Protein AF-A0A928RD71-F1 (afdb_monomer_lite)

Structure (mmCIF, N/CA/C/O backbone):
data_AF-A0A928RD71-F1
#
_entry.id   AF-A0A928RD71-F1
#
loop_
_atom_site.group_PDB
_atom_site.id
_atom_site.type_symbol
_atom_site.label_atom_id
_atom_site.label_alt_id
_atom_site.label_comp_id
_atom_site.label_asym_id
_atom_site.label_entity_id
_atom_site.label_seq_id
_atom_site.pdbx_PDB_ins_code
_atom_site.Cartn_x
_atom_site.Cartn_y
_atom_site.Cartn_z
_atom_site.occupancy
_atom_site.B_iso_or_equiv
_atom_site.auth_seq_id
_atom_site.auth_comp_id
_atom_site.auth_asym_id
_atom_site.auth_atom_id
_atom_site.pdbx_PDB_model_num
ATOM 1 N N . MET A 1 1 ? 25.377 -1.434 -83.120 1.00 45.28 1 MET A N 1
ATOM 2 C CA . MET A 1 1 ? 25.840 -2.166 -81.918 1.00 45.28 1 MET A CA 1
ATOM 3 C C . MET A 1 1 ? 26.808 -1.298 -81.113 1.00 45.28 1 MET A C 1
ATOM 5 O O . MET A 1 1 ? 27.996 -1.357 -81.379 1.00 45.28 1 MET A O 1
ATOM 9 N N . LYS A 1 2 ? 26.307 -0.422 -80.223 1.00 39.91 2 LYS A N 1
ATOM 10 C CA . LYS A 1 2 ? 27.079 0.268 -79.148 1.00 39.91 2 LYS A CA 1
ATOM 11 C C . LYS A 1 2 ? 26.216 1.178 -78.238 1.00 39.91 2 LYS A C 1
ATOM 13 O O . LYS A 1 2 ? 26.727 2.108 -77.632 1.00 39.91 2 LYS A O 1
ATOM 18 N N . ARG A 1 3 ? 24.900 0.931 -78.130 1.00 37.22 3 ARG A N 1
ATOM 19 C CA . ARG A 1 3 ? 23.993 1.685 -77.231 1.00 37.22 3 ARG A CA 1
ATOM 20 C C . ARG A 1 3 ? 22.954 0.829 -76.490 1.00 37.22 3 ARG A C 1
ATOM 22 O O . ARG A 1 3 ? 22.031 1.378 -75.915 1.00 37.22 3 ARG A O 1
ATOM 29 N N . LEU A 1 4 ? 23.120 -0.497 -76.462 1.00 37.22 4 LEU A N 1
ATOM 30 C CA . LEU A 1 4 ? 22.235 -1.399 -75.704 1.00 37.22 4 LEU A CA 1
ATOM 31 C C . LEU A 1 4 ? 22.897 -2.043 -74.472 1.00 37.22 4 LEU A C 1
ATOM 33 O O . LEU A 1 4 ? 22.279 -2.866 -73.817 1.00 37.22 4 LEU A O 1
ATOM 37 N N . LEU A 1 5 ? 24.135 -1.664 -74.139 1.00 37.78 5 LEU A N 1
ATOM 38 C CA . LEU A 1 5 ? 24.904 -2.277 -73.043 1.00 37.78 5 LEU A CA 1
ATOM 39 C C . LEU A 1 5 ? 25.140 -1.354 -71.837 1.00 37.78 5 LEU A C 1
ATOM 41 O O . LEU A 1 5 ? 25.860 -1.734 -70.925 1.00 37.78 5 LEU A O 1
ATOM 45 N N . LEU A 1 6 ? 24.521 -0.166 -71.801 1.00 36.81 6 LEU A N 1
ATOM 46 C CA . LEU A 1 6 ? 24.651 0.764 -70.667 1.00 36.81 6 LEU A CA 1
ATOM 47 C C . LEU A 1 6 ? 23.435 0.783 -69.722 1.00 36.81 6 LEU A C 1
ATOM 49 O O . LEU A 1 6 ? 23.490 1.435 -68.689 1.00 36.81 6 LEU A O 1
ATOM 53 N N . LEU A 1 7 ? 22.356 0.062 -70.046 1.00 38.28 7 LEU A N 1
ATOM 54 C CA . LEU A 1 7 ? 21.146 -0.020 -69.209 1.00 38.28 7 LEU A CA 1
ATOM 55 C C . LEU A 1 7 ? 21.093 -1.272 -68.317 1.00 38.28 7 LEU A C 1
ATOM 57 O O . LEU A 1 7 ? 20.180 -1.407 -67.516 1.00 38.28 7 LEU A O 1
ATOM 61 N N . LEU A 1 8 ? 22.087 -2.160 -68.411 1.00 39.75 8 LEU A N 1
ATOM 62 C CA . LEU A 1 8 ? 22.152 -3.410 -67.640 1.00 39.75 8 LEU A CA 1
ATOM 63 C C . LEU A 1 8 ? 23.285 -3.437 -66.598 1.00 39.75 8 LEU A C 1
ATOM 65 O O . LEU A 1 8 ? 23.502 -4.458 -65.960 1.00 39.75 8 LEU A O 1
ATOM 69 N N . LEU A 1 9 ? 23.991 -2.318 -66.396 1.00 37.41 9 LEU A N 1
ATOM 70 C CA . LEU A 1 9 ? 25.180 -2.248 -65.529 1.00 37.41 9 LEU A CA 1
ATOM 71 C C . LEU A 1 9 ? 25.108 -1.177 -64.428 1.00 37.41 9 LEU A C 1
ATOM 73 O O . LEU A 1 9 ? 26.118 -0.858 -63.813 1.00 37.41 9 LEU A O 1
ATOM 77 N N . VAL A 1 10 ? 23.907 -0.667 -64.137 1.00 37.53 10 VAL A N 1
ATOM 78 C CA . VAL A 1 10 ? 23.623 0.131 -62.922 1.00 37.53 10 VAL A CA 1
ATOM 79 C C . VAL A 1 10 ? 22.809 -0.674 -61.891 1.00 37.53 10 VAL A C 1
ATOM 81 O O . VAL A 1 10 ? 22.630 -0.240 -60.764 1.00 37.53 10 VAL A O 1
ATOM 84 N N . PHE A 1 11 ? 22.397 -1.903 -62.222 1.00 38.44 11 PHE A N 1
ATOM 85 C CA . PHE A 1 11 ? 21.586 -2.753 -61.340 1.00 38.44 11 PHE A CA 1
ATOM 86 C C . PHE A 1 11 ? 22.381 -3.742 -60.463 1.00 38.44 11 PHE A C 1
ATOM 88 O O . PHE A 1 11 ? 21.773 -4.532 -59.755 1.00 38.44 11 PHE A O 1
ATOM 95 N N . VAL A 1 12 ? 23.724 -3.727 -60.490 1.00 38.72 12 VAL A N 1
ATOM 96 C CA . VAL A 1 12 ? 24.551 -4.774 -59.833 1.00 38.72 12 VAL A CA 1
ATOM 97 C C . VAL A 1 12 ? 25.612 -4.215 -58.859 1.00 38.72 12 VAL A C 1
ATOM 99 O O . VAL A 1 12 ? 26.449 -4.956 -58.363 1.00 38.72 12 VAL A O 1
ATOM 102 N N . LEU A 1 13 ? 25.583 -2.921 -58.509 1.00 35.81 13 LEU A N 1
ATOM 103 C CA . LEU A 1 13 ? 26.547 -2.324 -57.554 1.00 35.81 13 LEU A CA 1
ATOM 104 C C . LEU A 1 13 ? 25.911 -1.621 -56.343 1.00 35.81 13 LEU A C 1
ATOM 106 O O . LEU A 1 13 ? 26.536 -0.780 -55.706 1.00 35.81 13 LEU A O 1
ATOM 110 N N . LEU A 1 14 ? 24.693 -2.020 -55.980 1.00 38.94 14 LEU A N 1
ATOM 111 C CA . LEU A 1 14 ? 24.092 -1.741 -54.676 1.00 38.94 14 LEU A CA 1
ATOM 112 C C . LEU A 1 14 ? 23.578 -3.067 -54.117 1.00 38.94 14 LEU A C 1
ATOM 114 O O . LEU A 1 14 ? 22.414 -3.416 -54.275 1.00 38.94 14 LEU A O 1
ATOM 118 N N . GLY A 1 15 ? 24.481 -3.837 -53.511 1.00 34.47 15 GLY A N 1
ATOM 119 C CA . GLY A 1 15 ? 24.157 -5.032 -52.729 1.00 34.47 15 GLY A CA 1
ATOM 120 C C . GLY A 1 15 ? 23.503 -4.676 -51.393 1.00 34.47 15 GLY A C 1
ATOM 121 O O . GLY A 1 15 ? 24.021 -5.037 -50.344 1.00 34.47 15 GLY A O 1
ATOM 122 N N . GLY A 1 16 ? 22.400 -3.930 -51.442 1.00 34.16 16 GLY A N 1
ATOM 123 C CA . GLY A 1 16 ? 21.458 -3.766 -50.344 1.00 34.16 16 GLY A CA 1
ATOM 124 C C . GLY A 1 16 ? 20.169 -4.480 -50.728 1.00 34.16 16 GLY A C 1
ATOM 125 O O . GLY A 1 16 ? 19.698 -4.324 -51.853 1.00 34.16 16 GLY A O 1
ATOM 126 N N . ASN A 1 17 ? 19.639 -5.297 -49.823 1.00 34.41 17 ASN A N 1
ATOM 127 C CA . ASN A 1 17 ? 18.392 -6.037 -49.991 1.00 34.41 17 ASN A CA 1
ATOM 128 C C . ASN A 1 17 ? 17.271 -5.126 -50.533 1.00 34.41 17 ASN A C 1
ATOM 130 O O . ASN A 1 17 ? 16.751 -4.275 -49.820 1.00 34.41 17 ASN A O 1
ATOM 134 N N . LEU A 1 18 ? 16.920 -5.292 -51.810 1.00 39.62 18 LEU A N 1
ATOM 135 C CA . LEU A 1 18 ? 15.769 -4.664 -52.461 1.00 39.62 18 LEU A CA 1
ATOM 136 C C . LEU A 1 18 ? 14.657 -5.710 -52.540 1.00 39.62 18 LEU A C 1
ATOM 138 O O . LEU A 1 18 ? 14.499 -6.365 -53.569 1.00 39.62 18 LEU A O 1
ATOM 142 N N . VAL A 1 19 ? 13.903 -5.886 -51.455 1.00 39.44 19 VAL A N 1
ATOM 143 C CA . VAL A 1 19 ? 12.634 -6.625 -51.482 1.00 39.44 19 VAL A CA 1
ATOM 144 C C . VAL A 1 19 ? 11.612 -5.930 -50.556 1.00 39.44 19 VAL A C 1
ATOM 146 O O . VAL A 1 19 ? 11.986 -5.459 -49.491 1.00 39.44 19 VAL A O 1
ATOM 149 N N . TYR A 1 20 ? 10.351 -5.846 -51.014 1.00 50.03 20 TYR A N 1
ATOM 150 C CA . TYR A 1 20 ? 9.083 -5.633 -50.269 1.00 50.03 20 TYR A CA 1
ATOM 151 C C . TYR A 1 20 ? 8.406 -4.251 -50.088 1.00 50.03 20 TYR A C 1
ATOM 153 O O . TYR A 1 20 ? 7.250 -4.215 -49.677 1.00 50.03 20 TYR A O 1
ATOM 161 N N . ALA A 1 21 ? 8.943 -3.113 -50.548 1.00 46.03 21 ALA A N 1
ATOM 162 C CA . ALA A 1 21 ? 8.187 -1.836 -50.504 1.00 46.03 21 ALA A CA 1
ATOM 163 C C . ALA A 1 21 ? 7.023 -1.704 -51.532 1.00 46.03 21 ALA A C 1
ATOM 165 O O . ALA A 1 21 ? 6.388 -0.658 -51.610 1.00 46.03 21 ALA A O 1
ATOM 166 N N . TYR A 1 22 ? 6.729 -2.723 -52.351 1.00 51.62 22 TYR A N 1
ATOM 167 C CA . TYR A 1 22 ? 5.753 -2.643 -53.460 1.00 51.62 22 TYR A CA 1
ATOM 168 C C . TYR A 1 22 ? 4.455 -3.450 -53.255 1.00 51.62 22 TYR A C 1
ATOM 170 O O . TYR A 1 22 ? 3.605 -3.442 -54.144 1.00 51.62 22 TYR A O 1
ATOM 178 N N . GLU A 1 23 ? 4.272 -4.129 -52.118 1.00 66.81 23 GLU A N 1
ATOM 179 C CA . GLU A 1 23 ? 3.125 -5.038 -51.910 1.00 66.81 23 GLU A CA 1
ATOM 180 C C . GLU A 1 23 ? 1.877 -4.374 -51.307 1.00 66.81 23 GLU A C 1
ATOM 182 O O . GLU A 1 23 ? 0.773 -4.908 -51.416 1.00 66.81 23 GLU A O 1
ATOM 187 N N . TYR A 1 24 ? 2.008 -3.176 -50.731 1.00 77.00 24 TYR A N 1
ATOM 188 C CA . TYR A 1 24 ? 0.861 -2.437 -50.204 1.00 77.00 24 TYR A CA 1
ATOM 189 C C . TYR A 1 24 ? 0.091 -1.684 -51.306 1.00 77.00 24 TYR A C 1
ATOM 191 O O . TYR A 1 24 ? 0.714 -1.114 -52.209 1.00 77.00 24 TYR A O 1
ATOM 199 N N . PRO A 1 25 ? -1.257 -1.604 -51.230 1.00 84.50 25 PRO A N 1
ATOM 200 C CA . PRO A 1 25 ? -2.066 -0.843 -52.185 1.00 84.50 25 PRO A CA 1
ATOM 201 C C . PRO A 1 25 ? -1.630 0.626 -52.283 1.00 84.50 25 PRO A C 1
ATOM 203 O O . PRO A 1 25 ? -1.189 1.206 -51.297 1.00 84.50 25 PRO A O 1
ATOM 206 N N . THR A 1 26 ? -1.831 1.275 -53.436 1.00 84.56 26 THR A N 1
ATOM 207 C CA . THR A 1 26 ? -1.467 2.695 -53.649 1.00 84.56 26 THR A CA 1
ATOM 208 C C . THR A 1 26 ? -2.020 3.631 -52.569 1.00 84.56 26 THR A C 1
ATOM 210 O O . THR A 1 26 ? -1.337 4.556 -52.138 1.00 84.56 26 THR A O 1
ATOM 213 N N . GLU A 1 27 ? -3.219 3.336 -52.066 1.00 88.00 27 GLU A N 1
ATOM 214 C CA . GLU A 1 27 ? -3.864 4.073 -50.976 1.00 88.00 27 GLU A CA 1
ATOM 215 C C . GLU A 1 27 ? -3.023 4.106 -49.682 1.00 88.00 27 GLU A C 1
ATOM 217 O O . GLU A 1 27 ? -2.998 5.128 -48.994 1.00 88.00 27 GLU A O 1
ATOM 222 N N . PHE A 1 28 ? -2.269 3.041 -49.383 1.00 89.12 28 PHE A N 1
ATOM 223 C CA . PHE A 1 28 ? -1.357 3.001 -48.238 1.00 89.12 28 PHE A CA 1
ATOM 224 C C . PHE A 1 28 ? -0.287 4.095 -48.336 1.00 89.12 28 PHE A C 1
ATOM 226 O O . PHE A 1 28 ? -0.021 4.810 -47.367 1.00 89.12 28 PHE A O 1
ATOM 233 N N . TRP A 1 29 ? 0.309 4.246 -49.519 1.00 86.88 29 TRP A N 1
ATOM 234 C CA . TRP A 1 29 ? 1.388 5.199 -49.779 1.00 86.88 29 TRP A CA 1
ATOM 235 C C . TRP A 1 29 ? 0.886 6.645 -49.828 1.00 86.88 29 TRP A C 1
ATOM 237 O O . TRP A 1 29 ? 1.567 7.551 -49.333 1.00 86.88 29 TRP A O 1
ATOM 247 N N . ASP A 1 30 ? -0.335 6.854 -50.325 1.00 88.75 30 ASP A N 1
ATOM 248 C CA . ASP A 1 30 ? -1.015 8.151 -50.266 1.00 88.75 30 ASP A CA 1
ATOM 249 C C . ASP A 1 30 ? -1.231 8.607 -48.818 1.00 88.75 30 ASP A C 1
ATOM 251 O O . ASP A 1 30 ? -1.033 9.783 -48.489 1.00 88.75 30 ASP A O 1
ATOM 255 N N . TRP A 1 31 ? -1.614 7.687 -47.929 1.00 92.31 31 TRP A N 1
ATOM 256 C CA . TRP A 1 31 ? -1.711 7.973 -46.498 1.00 92.31 31 TRP A CA 1
ATOM 257 C C . TRP A 1 31 ? -0.346 8.124 -45.848 1.00 92.31 31 TRP A C 1
ATOM 259 O O . TRP A 1 31 ? -0.196 9.016 -45.018 1.00 92.31 31 TRP A O 1
ATOM 269 N N . ASN A 1 32 ? 0.662 7.357 -46.267 1.00 91.56 32 ASN A N 1
ATOM 270 C CA . ASN A 1 32 ? 2.004 7.450 -45.700 1.00 91.56 32 ASN A CA 1
ATOM 271 C C . ASN A 1 32 ? 2.586 8.856 -45.843 1.00 91.56 32 ASN A C 1
ATOM 273 O O . ASN A 1 32 ? 3.052 9.436 -44.871 1.00 91.56 32 ASN A O 1
ATOM 277 N N . SER A 1 33 ? 2.474 9.469 -47.025 1.00 91.25 33 SER A N 1
ATOM 278 C CA . SER A 1 33 ? 2.951 10.845 -47.221 1.00 91.25 33 SER A CA 1
ATOM 279 C C . SER A 1 33 ? 2.247 11.859 -46.306 1.00 91.25 33 SER A C 1
ATOM 281 O O . SER A 1 33 ? 2.855 12.846 -45.884 1.00 91.25 33 SER A O 1
ATOM 283 N N . LYS A 1 34 ? 0.962 11.644 -46.002 1.00 95.75 34 LYS A N 1
ATOM 284 C CA . LYS A 1 34 ? 0.188 12.516 -45.106 1.00 95.75 34 LYS A CA 1
ATOM 285 C C . LYS A 1 34 ? 0.543 12.270 -43.642 1.00 95.75 34 LYS A C 1
ATOM 287 O O . LYS A 1 34 ? 0.740 13.236 -42.915 1.00 95.75 34 LYS A O 1
ATOM 292 N N . TYR A 1 35 ? 0.693 11.008 -43.255 1.00 95.69 35 TYR A N 1
ATOM 293 C CA . TYR A 1 35 ? 1.135 10.585 -41.933 1.00 95.69 35 TYR A CA 1
ATOM 294 C C . TYR A 1 35 ? 2.521 11.153 -41.587 1.00 95.69 35 TYR A C 1
ATOM 296 O O . TYR A 1 35 ? 2.669 11.801 -40.557 1.00 95.69 35 TYR A O 1
ATOM 304 N N . GLU A 1 36 ? 3.508 11.040 -42.480 1.00 94.81 36 GLU A N 1
ATOM 305 C CA . GLU A 1 36 ? 4.858 11.582 -42.241 1.00 94.81 36 GLU A CA 1
ATOM 306 C C . GLU A 1 36 ? 4.849 13.117 -42.091 1.00 94.81 36 GLU A C 1
ATOM 308 O O . GLU A 1 36 ? 5.545 13.689 -41.250 1.00 94.81 36 GLU A O 1
ATOM 313 N N . LYS A 1 37 ? 3.999 13.818 -42.857 1.00 96.56 37 LYS A N 1
ATOM 314 C CA . LYS A 1 37 ? 3.787 15.267 -42.677 1.00 96.56 37 LYS A CA 1
ATOM 315 C C . LYS A 1 37 ? 3.119 15.592 -41.343 1.00 96.56 37 LYS A C 1
ATOM 317 O O . LYS A 1 37 ? 3.407 16.648 -40.779 1.00 96.56 37 LYS A O 1
ATOM 322 N N . ALA A 1 38 ? 2.215 14.735 -40.875 1.00 96.81 38 ALA A N 1
ATOM 323 C CA . ALA A 1 38 ? 1.550 14.891 -39.591 1.00 96.81 38 ALA A CA 1
ATOM 324 C C . ALA A 1 38 ? 2.541 14.700 -38.436 1.00 96.81 38 ALA A C 1
ATOM 326 O O . ALA A 1 38 ? 2.595 15.563 -37.562 1.00 96.81 38 ALA A O 1
ATOM 327 N N . LEU A 1 39 ? 3.398 13.671 -38.494 1.00 95.12 39 LEU A N 1
ATOM 328 C CA . LEU A 1 39 ? 4.501 13.463 -37.549 1.00 95.12 39 LEU A CA 1
ATOM 329 C C . LEU A 1 39 ? 5.427 14.681 -37.476 1.00 95.12 39 LEU A C 1
ATOM 331 O O . LEU A 1 39 ? 5.639 15.232 -36.398 1.00 95.12 39 LEU A O 1
ATOM 335 N N . ALA A 1 40 ? 5.910 15.168 -38.624 1.00 95.88 40 ALA A N 1
ATOM 336 C CA . ALA A 1 40 ? 6.820 16.315 -38.678 1.00 95.88 40 ALA A CA 1
ATOM 337 C C . ALA A 1 40 ? 6.219 17.605 -38.088 1.00 95.88 40 ALA A C 1
ATOM 339 O O . ALA A 1 40 ? 6.948 18.480 -37.623 1.00 95.88 40 ALA A O 1
ATOM 340 N N . LYS A 1 41 ? 4.888 17.737 -38.116 1.00 96.88 41 LYS A N 1
ATOM 341 C CA . LYS A 1 41 ? 4.154 18.885 -37.567 1.00 96.88 41 LYS A CA 1
ATOM 342 C C . LYS A 1 41 ? 3.591 18.645 -36.168 1.00 96.88 41 LYS A C 1
ATOM 344 O O . LYS A 1 41 ? 2.984 19.566 -35.629 1.00 96.88 41 LYS A O 1
ATOM 349 N N . LYS A 1 42 ? 3.742 17.437 -35.612 1.00 95.75 42 LYS A N 1
ATOM 350 C CA . LYS A 1 42 ? 3.052 16.993 -34.392 1.00 95.75 42 LYS A CA 1
ATOM 351 C C . LYS A 1 42 ? 1.529 17.222 -34.464 1.00 95.75 42 LYS A C 1
ATOM 353 O O . LYS A 1 42 ? 0.912 17.670 -33.505 1.00 95.75 42 LYS A O 1
ATOM 358 N N . ASN A 1 43 ? 0.922 16.956 -35.627 1.00 97.44 43 ASN A N 1
ATOM 359 C CA . ASN A 1 43 ? -0.532 17.023 -35.797 1.00 97.44 43 ASN A CA 1
ATOM 360 C C . ASN A 1 43 ? -1.177 15.705 -35.341 1.00 97.44 43 ASN A C 1
ATOM 362 O O . ASN A 1 43 ? -1.330 14.785 -36.143 1.00 97.44 43 ASN A O 1
ATOM 366 N N . TYR A 1 44 ? -1.523 15.615 -34.057 1.00 97.69 44 TYR A N 1
ATOM 367 C CA . TYR A 1 44 ? -1.977 14.374 -33.423 1.00 97.69 44 TYR A CA 1
ATOM 368 C C . TYR A 1 44 ? -3.280 13.811 -34.008 1.00 97.69 44 TYR A C 1
ATOM 370 O O . TYR A 1 44 ? -3.359 12.601 -34.207 1.00 97.69 44 TYR A O 1
ATOM 378 N N . ASP A 1 45 ? -4.233 14.660 -34.409 1.00 97.81 45 ASP A N 1
ATOM 379 C CA . ASP A 1 45 ? -5.471 14.213 -35.072 1.00 97.81 45 ASP A CA 1
ATOM 380 C C . ASP A 1 45 ? -5.176 13.457 -36.377 1.00 97.81 45 ASP A C 1
ATOM 382 O O . ASP A 1 45 ? -5.707 12.373 -36.632 1.00 97.81 45 ASP A O 1
ATOM 386 N N . ASP A 1 46 ? -4.280 14.008 -37.203 1.00 97.75 46 ASP A N 1
ATOM 387 C CA . ASP A 1 46 ? -3.876 13.387 -38.465 1.00 97.75 46 ASP A CA 1
ATOM 388 C C . ASP A 1 46 ? -3.000 12.143 -38.230 1.00 97.75 46 ASP A C 1
ATOM 390 O O . ASP A 1 46 ? -3.121 11.166 -38.974 1.00 97.75 46 ASP A O 1
ATOM 394 N N . ILE A 1 47 ? -2.136 12.149 -37.205 1.00 98.19 47 ILE A N 1
ATOM 395 C CA . ILE A 1 47 ? -1.338 10.973 -36.812 1.00 98.19 47 ILE A CA 1
ATOM 396 C C . ILE A 1 47 ? -2.275 9.815 -36.458 1.00 98.19 47 ILE A C 1
ATOM 398 O O . ILE A 1 47 ? -2.113 8.724 -37.006 1.00 98.19 47 ILE A O 1
ATOM 402 N N . ILE A 1 48 ? -3.287 10.061 -35.622 1.00 98.25 48 ILE A N 1
ATOM 403 C CA . ILE A 1 48 ? -4.290 9.061 -35.238 1.00 98.25 48 ILE A CA 1
ATOM 404 C C . ILE A 1 48 ? -5.071 8.597 -36.466 1.00 98.25 48 ILE A C 1
ATOM 406 O O . ILE A 1 48 ? -5.175 7.393 -36.717 1.00 98.25 48 ILE A O 1
ATOM 410 N N . TYR A 1 49 ? -5.586 9.527 -37.274 1.00 97.69 49 TYR A N 1
ATOM 411 C CA . TYR A 1 49 ? -6.428 9.196 -38.422 1.00 97.69 49 TYR A CA 1
ATOM 412 C C . TYR A 1 49 ? -5.691 8.370 -39.485 1.00 97.69 49 TYR A C 1
ATOM 414 O O . TYR A 1 49 ? -6.159 7.294 -39.877 1.00 97.69 49 TYR A O 1
ATOM 422 N N . TYR A 1 50 ? -4.547 8.857 -39.976 1.00 97.62 50 TYR A N 1
ATOM 423 C CA . TYR A 1 50 ? -3.789 8.160 -41.018 1.00 97.62 50 TYR A CA 1
ATOM 424 C C . TYR A 1 50 ? -3.060 6.937 -40.456 1.00 97.62 50 TYR A C 1
ATOM 426 O O . TYR A 1 50 ? -3.065 5.891 -41.105 1.00 97.62 50 TYR A O 1
ATOM 434 N N . GLY A 1 51 ? -2.509 7.023 -39.243 1.00 96.88 51 GLY A N 1
ATOM 435 C CA . GLY A 1 51 ? -1.822 5.914 -38.583 1.00 96.88 51 GLY A CA 1
ATOM 436 C C . GLY A 1 51 ? -2.748 4.725 -38.330 1.00 96.88 51 GLY A C 1
ATOM 437 O O . GLY A 1 51 ? -2.414 3.607 -38.713 1.00 96.88 51 GLY A O 1
ATOM 438 N N . THR A 1 52 ? -3.963 4.951 -37.816 1.00 97.00 52 THR A N 1
ATOM 439 C CA . THR A 1 52 ? -4.960 3.881 -37.599 1.00 97.00 52 THR A CA 1
ATOM 440 C C . THR A 1 52 ? -5.349 3.182 -38.901 1.00 97.00 52 THR A C 1
ATOM 442 O O . THR A 1 52 ? -5.543 1.965 -38.940 1.00 97.00 52 THR A O 1
ATOM 445 N N . LYS A 1 53 ? -5.469 3.936 -39.998 1.00 95.06 53 LYS A N 1
ATOM 446 C CA . LYS A 1 53 ? -5.742 3.361 -41.318 1.00 95.06 53 LYS A CA 1
ATOM 447 C C . LYS A 1 53 ? -4.583 2.506 -41.825 1.00 95.06 53 LYS A C 1
ATOM 449 O O . LYS A 1 53 ? -4.823 1.435 -42.379 1.00 95.06 53 LYS A O 1
ATOM 454 N N . GLN A 1 54 ? -3.350 2.961 -41.611 1.00 93.44 54 GLN A N 1
ATOM 455 C CA . GLN A 1 54 ? -2.155 2.198 -41.950 1.00 93.44 54 GLN A CA 1
ATOM 456 C C . GLN A 1 54 ? -2.038 0.925 -41.110 1.00 93.44 54 GLN A C 1
ATOM 458 O O . GLN A 1 54 ? -1.846 -0.130 -41.698 1.00 93.44 54 GLN A O 1
ATOM 463 N N . ILE A 1 55 ? -2.256 0.986 -39.791 1.00 94.62 55 ILE A N 1
ATOM 464 C CA . ILE A 1 55 ? -2.284 -0.186 -38.895 1.00 94.62 55 ILE A CA 1
ATOM 465 C C . ILE A 1 55 ? -3.214 -1.269 -39.456 1.00 94.62 55 ILE A C 1
ATOM 467 O O . ILE A 1 55 ? -2.771 -2.385 -39.710 1.00 94.62 55 ILE A O 1
ATOM 471 N N . LYS A 1 56 ? -4.467 -0.914 -39.774 1.00 93.38 56 LYS A N 1
ATOM 472 C CA . LYS A 1 56 ? -5.454 -1.858 -40.331 1.00 93.38 56 LYS A CA 1
ATOM 473 C C . LYS A 1 56 ? -5.040 -2.459 -41.676 1.00 93.38 56 LYS A C 1
ATOM 475 O O . LYS A 1 56 ? -5.436 -3.576 -41.999 1.00 93.38 56 LYS A O 1
ATOM 480 N N . MET A 1 57 ? -4.313 -1.708 -42.505 1.00 90.94 57 MET A N 1
ATOM 481 C CA . MET A 1 57 ? -3.784 -2.235 -43.764 1.00 90.94 57 MET A CA 1
ATOM 482 C C . MET A 1 57 ? -2.618 -3.188 -43.518 1.00 90.94 57 MET A C 1
ATOM 484 O O . MET A 1 57 ? -2.575 -4.244 -44.138 1.00 90.94 57 MET A O 1
ATOM 488 N N . ILE A 1 58 ? -1.707 -2.848 -42.611 1.00 89.81 58 ILE A N 1
ATOM 489 C CA . ILE A 1 58 ? -0.548 -3.683 -42.288 1.00 89.81 58 ILE A CA 1
ATOM 490 C C . ILE A 1 58 ? -1.014 -5.023 -41.720 1.00 89.81 58 ILE A C 1
ATOM 492 O O . ILE A 1 58 ? -0.723 -6.056 -42.314 1.00 89.81 58 ILE A O 1
ATOM 496 N N . GLU A 1 59 ? -1.887 -4.992 -40.705 1.00 89.88 59 GLU A N 1
ATOM 497 C CA . GLU A 1 59 ? -2.526 -6.182 -40.115 1.00 89.88 59 GLU A CA 1
ATOM 498 C C . GLU A 1 59 ? -3.208 -7.083 -41.169 1.00 89.88 59 GLU A C 1
ATOM 500 O O . GLU A 1 59 ? -3.324 -8.291 -40.978 1.00 89.88 59 GLU A O 1
ATOM 505 N N . ARG A 1 60 ? -3.672 -6.510 -42.290 1.00 88.00 60 ARG A N 1
ATOM 506 C CA . ARG A 1 60 ? -4.367 -7.236 -43.362 1.00 88.00 60 ARG A CA 1
ATOM 507 C C . ARG A 1 60 ? -3.442 -7.800 -44.443 1.00 88.00 60 ARG A C 1
ATOM 509 O O . ARG A 1 60 ? -3.783 -8.832 -45.018 1.00 88.00 60 ARG A O 1
ATOM 516 N N . TYR A 1 61 ? -2.377 -7.087 -44.805 1.00 80.50 61 TYR A N 1
ATOM 517 C CA . TYR A 1 61 ? -1.613 -7.355 -46.029 1.00 80.50 61 TYR A CA 1
ATOM 518 C C . TYR A 1 61 ? -0.219 -7.935 -45.781 1.00 80.50 61 TYR A C 1
ATOM 520 O O . TYR A 1 61 ? 0.213 -8.737 -46.604 1.00 80.50 61 TYR A O 1
ATOM 528 N N . SER A 1 62 ? 0.470 -7.584 -44.690 1.00 73.12 62 SER A N 1
ATOM 529 C CA . SER A 1 62 ? 1.737 -8.232 -44.338 1.00 73.12 62 SER A CA 1
ATOM 530 C C . SER A 1 62 ? 2.064 -8.103 -42.848 1.00 73.12 62 SER A C 1
ATOM 532 O O . SER A 1 62 ? 2.070 -7.015 -42.276 1.00 73.12 62 SER A O 1
ATOM 534 N N . ILE A 1 63 ? 2.385 -9.248 -42.251 1.00 73.00 63 ILE A N 1
ATOM 535 C CA . ILE A 1 63 ? 2.940 -9.395 -40.899 1.00 73.00 63 ILE A CA 1
ATOM 536 C C . ILE A 1 63 ? 4.306 -10.092 -40.955 1.00 73.00 63 ILE A C 1
ATOM 538 O O . ILE A 1 63 ? 4.701 -10.771 -40.014 1.00 73.00 63 ILE A O 1
ATOM 542 N N . ASP A 1 64 ? 5.017 -9.952 -42.078 1.00 77.62 64 ASP A N 1
ATOM 543 C CA . ASP A 1 64 ? 6.439 -10.288 -42.134 1.00 77.62 64 ASP A CA 1
ATOM 544 C C . ASP A 1 64 ? 7.266 -9.322 -41.261 1.00 77.62 64 ASP A C 1
ATOM 546 O O . ASP A 1 64 ? 6.742 -8.367 -40.681 1.00 77.62 64 ASP A O 1
ATOM 550 N N . ARG A 1 65 ? 8.581 -9.545 -41.169 1.00 76.75 65 ARG A N 1
ATOM 551 C CA . ARG A 1 65 ? 9.483 -8.731 -40.337 1.00 76.75 65 ARG A CA 1
ATOM 552 C C . ARG A 1 65 ? 9.369 -7.220 -40.603 1.00 76.75 65 ARG A C 1
ATOM 554 O O . ARG A 1 65 ? 9.365 -6.435 -39.654 1.00 76.75 65 ARG A O 1
ATOM 561 N N . ASP A 1 66 ? 9.269 -6.797 -41.862 1.00 78.31 66 ASP A N 1
ATOM 562 C CA . ASP A 1 66 ? 9.209 -5.375 -42.223 1.00 78.31 66 ASP A CA 1
ATOM 563 C C . ASP A 1 66 ? 7.816 -4.788 -41.950 1.00 78.31 66 ASP A C 1
ATOM 565 O O . ASP A 1 66 ? 7.695 -3.665 -41.444 1.00 78.31 66 ASP A O 1
ATOM 569 N N . GLY A 1 67 ? 6.762 -5.568 -42.208 1.00 83.31 67 GLY A N 1
ATOM 570 C CA . GLY A 1 67 ? 5.391 -5.265 -41.809 1.00 83.31 67 GLY A CA 1
ATOM 571 C C . GLY A 1 67 ? 5.263 -5.072 -40.299 1.00 83.31 67 GLY A C 1
ATOM 572 O O . GLY A 1 67 ? 4.728 -4.054 -39.864 1.00 83.31 67 GLY A O 1
ATOM 573 N N . LEU A 1 68 ? 5.830 -5.975 -39.494 1.00 83.81 68 LEU A N 1
ATOM 574 C CA . LEU A 1 68 ? 5.838 -5.891 -38.028 1.00 83.81 68 LEU A CA 1
ATOM 575 C C . LEU A 1 68 ? 6.600 -4.660 -37.525 1.00 83.81 68 LEU A C 1
ATOM 577 O O . LEU A 1 68 ? 6.103 -3.940 -36.659 1.00 83.81 68 LEU A O 1
ATOM 581 N N . ASN A 1 69 ? 7.764 -4.350 -38.098 1.00 83.06 69 ASN A N 1
ATOM 582 C CA . ASN A 1 69 ? 8.513 -3.136 -37.759 1.00 83.06 69 ASN A CA 1
ATOM 583 C C . ASN A 1 69 ? 7.705 -1.864 -38.041 1.00 83.06 69 ASN A C 1
ATOM 585 O O . ASN A 1 69 ? 7.628 -0.955 -37.210 1.00 83.06 69 ASN A O 1
ATOM 589 N N . MET A 1 70 ? 7.067 -1.796 -39.208 1.00 86.62 70 MET A N 1
ATOM 590 C CA . MET A 1 70 ? 6.216 -0.666 -39.558 1.00 86.62 70 MET A CA 1
ATOM 591 C C . MET A 1 70 ? 4.982 -0.593 -38.650 1.00 86.62 70 MET A C 1
ATOM 593 O O . MET A 1 70 ? 4.646 0.490 -38.174 1.00 86.62 70 MET A O 1
ATOM 597 N N . LEU A 1 71 ? 4.346 -1.729 -38.358 1.00 89.81 71 LEU A N 1
ATOM 598 C CA . LEU A 1 71 ? 3.194 -1.829 -37.468 1.00 89.81 71 LEU A CA 1
ATOM 599 C C . LEU A 1 71 ? 3.520 -1.299 -36.071 1.00 89.81 71 LEU A C 1
ATOM 601 O O . LEU A 1 71 ? 2.808 -0.424 -35.586 1.00 89.81 71 LEU A O 1
ATOM 605 N N . ARG A 1 72 ? 4.625 -1.752 -35.466 1.00 89.44 72 ARG A N 1
ATOM 606 C CA . ARG A 1 72 ? 5.099 -1.291 -34.151 1.00 89.44 72 ARG A CA 1
ATOM 607 C C . ARG A 1 72 ? 5.330 0.218 -34.125 1.00 89.44 72 ARG A C 1
ATOM 609 O O . ARG A 1 72 ? 4.811 0.901 -33.245 1.00 89.44 72 ARG A O 1
ATOM 616 N N . ASN A 1 73 ? 6.005 0.761 -35.139 1.00 89.81 73 ASN A N 1
ATOM 617 C CA . ASN A 1 73 ? 6.219 2.206 -35.258 1.00 89.81 73 ASN A CA 1
ATOM 618 C C . ASN A 1 73 ? 4.899 2.991 -35.341 1.00 89.81 73 ASN A C 1
ATOM 620 O O . ASN A 1 73 ? 4.761 4.048 -34.723 1.00 89.81 73 ASN A O 1
ATOM 624 N N . ARG A 1 74 ? 3.912 2.487 -36.098 1.00 94.19 74 ARG A N 1
ATOM 625 C CA . ARG A 1 74 ? 2.592 3.128 -36.200 1.00 94.19 74 ARG A CA 1
ATOM 626 C C . ARG A 1 74 ? 1.805 3.015 -34.897 1.00 94.19 74 ARG A C 1
ATOM 628 O O . ARG A 1 74 ? 1.230 4.015 -34.483 1.00 94.19 74 ARG A O 1
ATOM 635 N N . LEU A 1 75 ? 1.810 1.853 -34.246 1.00 95.94 75 LEU A N 1
ATOM 636 C CA . LEU A 1 75 ? 1.153 1.635 -32.956 1.00 95.94 75 LEU A CA 1
ATOM 637 C C . LEU A 1 75 ? 1.716 2.566 -31.880 1.00 95.94 75 LEU A C 1
ATOM 639 O O . LEU A 1 75 ? 0.934 3.250 -31.226 1.00 95.94 75 LEU A O 1
ATOM 643 N N . ASN A 1 76 ? 3.044 2.668 -31.762 1.00 93.69 76 ASN A N 1
ATOM 644 C CA . ASN A 1 76 ? 3.679 3.559 -30.791 1.00 93.69 76 ASN A CA 1
ATOM 645 C C . ASN A 1 76 ? 3.286 5.026 -31.034 1.00 93.69 76 ASN A C 1
ATOM 647 O O . ASN A 1 76 ? 2.787 5.690 -30.134 1.00 93.69 76 ASN A O 1
ATOM 651 N N . ALA A 1 77 ? 3.410 5.515 -32.273 1.00 95.62 77 ALA A N 1
ATOM 652 C CA . ALA A 1 77 ? 3.083 6.905 -32.597 1.00 95.62 77 ALA A CA 1
ATOM 653 C C . ALA A 1 77 ? 1.589 7.248 -32.441 1.00 95.62 77 ALA A C 1
ATOM 655 O O . ALA A 1 77 ? 1.254 8.365 -32.049 1.00 95.62 77 ALA A O 1
ATOM 656 N N . VAL A 1 78 ? 0.685 6.320 -32.773 1.00 98.12 78 VAL A N 1
ATOM 657 C CA . VAL A 1 78 ? -0.763 6.512 -32.579 1.00 98.12 78 VAL A CA 1
ATOM 658 C C . VAL A 1 78 ? -1.114 6.467 -31.091 1.00 98.12 78 VAL A C 1
ATOM 660 O O . VAL A 1 78 ? -1.909 7.290 -30.643 1.00 98.12 78 VAL A O 1
ATOM 663 N N . GLY A 1 79 ? -0.492 5.571 -30.319 1.00 97.19 79 GLY A N 1
ATOM 664 C CA . GLY A 1 79 ? -0.631 5.521 -28.864 1.00 97.19 79 GLY A CA 1
ATOM 665 C C . GLY A 1 79 ? -0.170 6.817 -28.194 1.00 97.19 79 GLY A C 1
ATOM 666 O O . GLY A 1 79 ? -0.932 7.415 -27.438 1.00 97.19 79 GLY A O 1
ATOM 667 N N . ASP A 1 80 ? 1.021 7.309 -28.544 1.00 95.88 80 ASP A N 1
ATOM 668 C CA . ASP A 1 80 ? 1.555 8.580 -28.037 1.00 95.88 80 ASP A CA 1
ATOM 669 C C . ASP A 1 80 ? 0.638 9.759 -28.401 1.00 95.88 80 ASP A C 1
ATOM 671 O O . ASP A 1 80 ? 0.342 10.614 -27.567 1.00 95.88 80 ASP A O 1
ATOM 675 N N . ALA A 1 81 ? 0.121 9.793 -29.634 1.00 97.44 81 ALA A N 1
ATOM 676 C CA . ALA A 1 81 ? -0.817 10.828 -30.060 1.00 97.44 81 ALA A CA 1
ATOM 677 C C . ALA A 1 81 ? -2.128 10.804 -29.251 1.00 97.44 81 ALA A C 1
ATOM 679 O O . ALA A 1 81 ? -2.618 11.866 -28.867 1.00 97.44 81 ALA A O 1
ATOM 680 N N . HIS A 1 82 ? -2.671 9.619 -28.947 1.00 97.56 82 HIS A N 1
ATOM 681 C CA . HIS A 1 82 ? -3.833 9.484 -28.065 1.00 97.56 82 HIS A CA 1
ATOM 682 C C . HIS A 1 82 ? -3.539 9.973 -26.642 1.00 97.56 82 HIS A C 1
ATOM 684 O O . HIS A 1 82 ? -4.355 10.707 -26.080 1.00 97.56 82 HIS A O 1
ATOM 690 N N . ALA A 1 83 ? -2.378 9.623 -26.081 1.00 95.06 83 ALA A N 1
ATOM 691 C CA . ALA A 1 83 ? -1.972 10.050 -24.743 1.00 95.06 83 ALA A CA 1
ATOM 692 C C . ALA A 1 83 ? -1.839 11.580 -24.644 1.00 95.06 83 ALA A C 1
ATOM 694 O O . ALA A 1 83 ? -2.364 12.184 -23.709 1.00 95.06 83 ALA A O 1
ATOM 695 N N . VAL A 1 84 ? -1.241 12.233 -25.650 1.00 94.25 84 VAL A N 1
ATOM 696 C CA . VAL A 1 84 ? -1.142 13.706 -25.709 1.00 94.25 84 VAL A CA 1
ATOM 697 C C . VAL A 1 84 ? -2.520 14.376 -25.781 1.00 94.25 84 VAL A C 1
ATOM 699 O O . VAL A 1 84 ? -2.705 15.477 -25.265 1.00 94.25 84 VAL A O 1
ATOM 702 N N . GLN A 1 85 ? -3.508 13.716 -26.386 1.00 93.75 85 GLN A N 1
ATOM 703 C CA . GLN A 1 85 ? -4.895 14.189 -26.420 1.00 93.75 85 GLN A CA 1
ATOM 704 C C . GLN A 1 85 ? -5.704 13.837 -25.159 1.00 93.75 85 GLN A C 1
ATOM 706 O O . GLN A 1 85 ? -6.896 14.139 -25.103 1.00 93.75 85 GLN A O 1
ATOM 711 N N . GLY A 1 86 ? -5.095 13.192 -24.159 1.00 91.19 86 GLY A N 1
ATOM 712 C CA . GLY A 1 86 ? -5.766 12.751 -22.932 1.00 91.19 86 GLY A CA 1
ATOM 713 C C . GLY A 1 86 ? -6.665 11.521 -23.108 1.00 91.19 86 GLY A C 1
ATOM 714 O O . GLY A 1 86 ? -7.444 11.195 -22.217 1.00 91.19 86 GLY A O 1
ATOM 715 N N . SER A 1 87 ? -6.586 10.831 -24.250 1.00 92.94 87 SER A N 1
ATOM 716 C CA . SER A 1 87 ? -7.339 9.600 -24.530 1.00 92.94 87 SER A CA 1
ATOM 717 C C . SER A 1 87 ? -6.556 8.368 -24.064 1.00 92.94 87 SER A C 1
ATOM 719 O O . SER A 1 87 ? -6.134 7.550 -24.881 1.00 92.94 87 SER A O 1
ATOM 721 N N . TYR A 1 88 ? -6.328 8.254 -22.755 1.00 94.50 88 TYR A N 1
ATOM 722 C CA . TYR A 1 88 ? -5.410 7.262 -22.183 1.00 94.50 88 TYR A CA 1
ATOM 723 C C . TYR A 1 88 ? -5.846 5.807 -22.400 1.00 94.50 88 TYR A C 1
ATOM 725 O O . TYR A 1 88 ? -5.019 5.011 -22.826 1.00 94.50 88 TYR A O 1
ATOM 733 N N . ASP A 1 89 ? -7.132 5.463 -22.265 1.00 92.06 89 ASP A N 1
ATOM 734 C CA . ASP A 1 89 ? -7.586 4.088 -22.547 1.00 92.06 89 ASP A CA 1
ATOM 735 C C . ASP A 1 89 ? -7.332 3.694 -24.021 1.00 92.06 89 ASP A C 1
ATOM 737 O O . ASP A 1 89 ? -6.871 2.592 -24.317 1.00 92.06 89 ASP A O 1
ATOM 741 N N . ALA A 1 90 ? -7.541 4.625 -24.962 1.00 95.12 90 ALA A N 1
ATOM 742 C CA . ALA A 1 90 ? -7.237 4.400 -26.378 1.00 95.12 90 ALA A CA 1
ATOM 743 C C . ALA A 1 90 ? -5.723 4.299 -26.639 1.00 95.12 90 ALA A C 1
ATOM 745 O O . ALA A 1 90 ? -5.291 3.539 -27.507 1.00 95.12 90 ALA A O 1
ATOM 746 N N . ALA A 1 91 ? -4.908 5.043 -25.885 1.00 97.12 91 ALA A N 1
ATOM 747 C CA . ALA A 1 91 ? -3.458 4.903 -25.916 1.00 97.12 91 ALA A CA 1
ATOM 748 C C . ALA A 1 91 ? -3.035 3.515 -25.405 1.00 97.12 91 ALA A C 1
ATOM 750 O O . ALA A 1 91 ? -2.282 2.820 -26.089 1.00 97.12 91 ALA A O 1
ATOM 751 N N . ALA A 1 92 ? -3.575 3.076 -24.263 1.00 96.69 92 ALA A N 1
ATOM 752 C CA . ALA A 1 92 ? -3.336 1.755 -23.687 1.00 96.69 92 ALA A CA 1
ATOM 753 C C . ALA A 1 92 ? -3.690 0.632 -24.675 1.00 96.69 92 ALA A C 1
ATOM 755 O O . ALA A 1 92 ? -2.903 -0.297 -24.845 1.00 96.69 92 ALA A O 1
ATOM 756 N N . ASP A 1 93 ? -4.804 0.744 -25.410 1.00 96.31 93 ASP A N 1
ATOM 757 C CA . ASP A 1 93 ? -5.177 -0.209 -26.466 1.00 96.31 93 ASP A CA 1
ATOM 758 C C . ASP A 1 93 ? -4.106 -0.337 -27.564 1.00 96.31 93 ASP A C 1
ATOM 760 O O . ASP A 1 93 ? -3.819 -1.444 -28.035 1.00 96.31 93 ASP A O 1
ATOM 764 N N . MET A 1 94 ? -3.493 0.778 -27.978 1.00 97.69 94 MET A N 1
ATOM 765 C CA . MET A 1 94 ? -2.419 0.763 -28.978 1.00 97.69 94 MET A CA 1
ATOM 766 C C . MET A 1 94 ? -1.146 0.113 -28.436 1.00 97.69 94 MET A C 1
ATOM 768 O O . MET A 1 94 ? -0.530 -0.689 -29.141 1.00 97.69 94 MET A O 1
ATOM 772 N N . PHE A 1 95 ? -0.770 0.403 -27.188 1.00 96.56 95 PHE A N 1
ATOM 773 C CA . PHE A 1 95 ? 0.406 -0.208 -26.564 1.00 96.56 95 PHE A CA 1
ATOM 774 C C . PHE A 1 95 ? 0.196 -1.695 -26.249 1.00 96.56 95 PHE A C 1
ATOM 776 O O . PHE A 1 95 ? 1.117 -2.483 -26.445 1.00 96.56 95 PHE A O 1
ATOM 783 N N . ARG A 1 96 ? -1.023 -2.128 -25.896 1.00 95.88 96 ARG A N 1
ATOM 784 C CA . ARG A 1 96 ? -1.363 -3.557 -25.757 1.00 95.88 96 ARG A CA 1
ATOM 785 C C . ARG A 1 96 ? -1.140 -4.318 -27.062 1.00 95.88 96 ARG A C 1
ATOM 787 O O . ARG A 1 96 ? -0.529 -5.385 -27.063 1.00 95.88 96 ARG A O 1
ATOM 794 N N . LYS A 1 97 ? -1.562 -3.738 -28.188 1.00 93.88 97 LYS A N 1
ATOM 795 C CA . LYS A 1 97 ? -1.247 -4.284 -29.515 1.00 93.88 97 LYS A CA 1
ATOM 796 C C . LYS A 1 97 ? 0.253 -4.260 -29.806 1.00 93.88 97 LYS A C 1
ATOM 798 O O . LYS A 1 97 ? 0.771 -5.230 -30.346 1.00 93.88 97 LYS A O 1
ATOM 803 N N . TYR A 1 98 ? 0.954 -3.177 -29.462 1.00 92.88 98 TYR A N 1
ATOM 804 C CA . TYR A 1 98 ? 2.406 -3.082 -29.655 1.00 92.88 98 TYR A CA 1
ATOM 805 C C . TYR A 1 98 ? 3.136 -4.236 -28.953 1.00 92.88 98 TYR A C 1
ATOM 807 O O . TYR A 1 98 ? 3.989 -4.870 -29.574 1.00 92.88 98 TYR A O 1
ATOM 815 N N . ILE A 1 99 ? 2.767 -4.539 -27.703 1.00 91.31 99 ILE A N 1
ATOM 816 C CA . ILE A 1 99 ? 3.318 -5.655 -26.918 1.00 91.31 99 ILE A CA 1
ATOM 817 C C . ILE A 1 99 ? 3.043 -6.979 -27.638 1.00 91.31 99 ILE A C 1
ATOM 819 O O . ILE A 1 99 ? 3.978 -7.702 -27.968 1.00 91.31 99 ILE A O 1
ATOM 823 N N . GLN A 1 100 ? 1.780 -7.236 -27.999 1.00 89.44 100 GLN A N 1
ATOM 824 C CA . GLN A 1 100 ? 1.373 -8.459 -28.699 1.00 89.44 100 GLN A CA 1
ATOM 825 C C . GLN A 1 100 ? 2.194 -8.726 -29.975 1.00 89.44 100 GLN A C 1
ATOM 827 O O . GLN A 1 100 ? 2.537 -9.871 -30.256 1.00 89.44 100 GLN A O 1
ATOM 832 N N . TYR A 1 101 ? 2.496 -7.688 -30.761 1.00 85.81 101 TYR A N 1
ATOM 833 C CA . TYR A 1 101 ? 3.282 -7.824 -31.994 1.00 85.81 101 TYR A CA 1
ATOM 834 C C . TYR A 1 101 ? 4.801 -7.814 -31.775 1.00 85.81 101 TYR A C 1
ATOM 836 O O . TYR A 1 101 ? 5.538 -8.174 -32.691 1.00 85.81 101 TYR A O 1
ATOM 844 N N . SER A 1 102 ? 5.273 -7.408 -30.596 1.00 81.31 102 SER A N 1
ATOM 845 C CA . SER A 1 102 ? 6.695 -7.450 -30.229 1.00 81.31 102 SER A CA 1
ATOM 846 C C . SER A 1 102 ? 7.122 -8.819 -29.692 1.00 81.31 102 SER A C 1
ATOM 848 O O . SER A 1 102 ? 8.280 -9.187 -29.867 1.00 81.31 102 SER A O 1
ATOM 850 N N . ASP A 1 103 ? 6.187 -9.587 -29.126 1.00 71.81 103 ASP A N 1
ATOM 851 C CA . ASP A 1 103 ? 6.417 -10.947 -28.609 1.00 71.81 103 ASP A CA 1
ATOM 852 C C . ASP A 1 103 ? 6.258 -12.052 -29.682 1.00 71.81 103 ASP A C 1
ATOM 854 O O . ASP A 1 103 ? 6.321 -13.243 -29.379 1.00 71.81 103 ASP A O 1
ATOM 858 N N . ALA A 1 104 ? 6.026 -11.693 -30.951 1.00 66.19 104 ALA A N 1
ATOM 859 C CA . ALA A 1 104 ? 5.849 -12.659 -32.038 1.00 66.19 104 ALA A CA 1
ATOM 860 C C . ALA A 1 104 ? 7.177 -13.346 -32.438 1.00 66.19 104 ALA A C 1
ATOM 862 O O . ALA A 1 104 ? 8.197 -12.673 -32.584 1.00 66.19 104 ALA A O 1
ATOM 863 N N . GLU A 1 105 ? 7.145 -14.666 -32.692 1.00 55.31 105 GLU A N 1
ATOM 864 C CA . GLU A 1 105 ? 8.326 -15.529 -32.947 1.00 55.31 105 GLU A CA 1
ATOM 865 C C . GLU A 1 105 ? 9.278 -15.027 -34.058 1.00 55.31 105 GLU A C 1
ATOM 867 O O . GLU A 1 105 ? 10.475 -15.309 -34.017 1.00 55.31 105 GLU A O 1
ATOM 872 N N . ASP A 1 106 ? 8.777 -14.258 -35.030 1.00 56.00 106 ASP A N 1
ATOM 873 C CA . ASP A 1 106 ? 9.548 -13.739 -36.173 1.00 56.00 106 ASP A CA 1
ATOM 874 C C . ASP A 1 106 ? 10.241 -12.381 -35.906 1.00 56.00 106 ASP A C 1
ATOM 876 O O . ASP A 1 106 ? 10.899 -11.815 -36.790 1.00 56.00 106 ASP A O 1
ATOM 880 N N . CYS A 1 107 ? 10.118 -11.824 -34.695 1.00 53.44 107 CYS A N 1
ATOM 881 C CA . CYS A 1 107 ? 10.722 -10.546 -34.328 1.00 53.44 107 CYS A CA 1
ATOM 882 C C . CYS A 1 107 ? 12.166 -10.724 -33.828 1.00 53.44 107 CYS A C 1
ATOM 884 O O . CYS A 1 107 ? 12.409 -10.972 -32.655 1.00 53.44 107 CYS A O 1
ATOM 886 N N . THR A 1 108 ? 13.158 -10.550 -34.709 1.00 48.44 108 THR A N 1
ATOM 887 C CA . THR A 1 108 ? 14.585 -10.680 -34.337 1.00 48.44 108 THR A CA 1
ATOM 888 C C . THR A 1 108 ? 15.229 -9.390 -33.808 1.00 48.44 108 THR A C 1
ATOM 890 O O . THR A 1 108 ? 16.377 -9.428 -33.378 1.00 48.44 108 THR A O 1
ATOM 893 N N . ASP A 1 109 ? 14.528 -8.251 -33.884 1.00 54.72 109 ASP A N 1
ATOM 894 C CA . ASP A 1 109 ? 14.956 -6.961 -33.317 1.00 54.72 109 ASP A CA 1
ATOM 895 C C . ASP A 1 109 ? 14.073 -6.648 -32.100 1.00 54.72 109 ASP A C 1
ATOM 897 O O . ASP A 1 109 ? 13.050 -5.951 -32.204 1.00 54.72 109 ASP A O 1
ATOM 901 N N . HIS A 1 110 ? 14.440 -7.228 -30.955 1.00 57.84 110 HIS A N 1
ATOM 902 C CA . HIS A 1 110 ? 13.825 -6.918 -29.669 1.00 57.84 110 HIS A CA 1
ATOM 903 C C . HIS A 1 110 ? 14.249 -5.508 -29.241 1.00 57.84 110 HIS A C 1
ATOM 905 O O . HIS A 1 110 ? 15.357 -5.287 -28.754 1.00 57.84 110 HIS A O 1
ATOM 911 N N . ASP A 1 111 ? 13.363 -4.541 -29.469 1.00 67.56 111 ASP A N 1
ATOM 912 C CA . ASP A 1 111 ? 13.426 -3.213 -28.861 1.00 67.56 111 ASP A CA 1
ATOM 913 C C . ASP A 1 111 ? 12.977 -3.342 -27.399 1.00 67.56 111 ASP A C 1
ATOM 915 O O . ASP A 1 111 ? 11.819 -3.095 -27.068 1.00 67.56 111 ASP A O 1
ATOM 919 N N . TRP A 1 112 ? 13.875 -3.847 -26.549 1.00 69.12 112 TRP A N 1
ATOM 920 C CA . TRP A 1 112 ? 13.604 -4.099 -25.131 1.00 69.12 112 TRP A CA 1
ATOM 921 C C . TRP A 1 112 ? 13.176 -2.824 -24.398 1.00 69.12 112 TRP A C 1
ATOM 923 O O . TRP A 1 112 ? 12.183 -2.836 -23.672 1.00 69.12 112 TRP A O 1
ATOM 933 N N . ASP A 1 113 ? 13.834 -1.697 -24.686 1.00 76.12 113 ASP A N 1
ATOM 934 C CA . ASP A 1 113 ? 13.465 -0.386 -24.144 1.00 76.12 113 ASP A CA 1
ATOM 935 C C . ASP A 1 113 ? 12.044 0.019 -24.574 1.00 76.12 113 ASP A C 1
ATOM 937 O O . ASP A 1 113 ? 11.252 0.490 -23.753 1.00 76.12 113 ASP A O 1
ATOM 941 N N . GLY A 1 114 ? 11.688 -0.199 -25.846 1.00 83.19 114 GLY A N 1
ATOM 942 C CA . GLY A 1 114 ? 10.343 0.045 -26.367 1.00 83.19 114 GLY A CA 1
ATOM 943 C C . GLY A 1 114 ? 9.277 -0.869 -25.757 1.00 83.19 114 GLY A C 1
ATOM 944 O O . GLY A 1 114 ? 8.199 -0.396 -25.396 1.00 83.19 114 GLY A O 1
ATOM 945 N N . LEU A 1 115 ? 9.573 -2.161 -25.584 1.00 85.94 115 LEU A N 1
ATOM 946 C CA . LEU A 1 115 ? 8.663 -3.132 -24.969 1.00 85.94 115 LEU A CA 1
ATOM 947 C C . LEU A 1 115 ? 8.420 -2.818 -23.491 1.00 85.94 115 LEU A C 1
ATOM 949 O O . LEU A 1 115 ? 7.270 -2.791 -23.049 1.00 85.94 115 LEU A O 1
ATOM 953 N N . ARG A 1 116 ? 9.486 -2.529 -22.743 1.00 86.75 116 ARG A N 1
ATOM 954 C CA . ARG A 1 116 ? 9.421 -2.137 -21.334 1.00 86.75 116 ARG A CA 1
ATOM 955 C C . ARG A 1 116 ? 8.624 -0.846 -21.153 1.00 86.75 116 ARG A C 1
ATOM 957 O O . ARG A 1 116 ? 7.707 -0.798 -20.333 1.00 86.75 116 ARG A O 1
ATOM 964 N N . ALA A 1 117 ? 8.878 0.164 -21.986 1.00 90.12 117 ALA A N 1
ATOM 965 C CA . ALA A 1 117 ? 8.097 1.398 -21.983 1.00 90.12 117 ALA A CA 1
ATOM 966 C C . ALA A 1 117 ? 6.625 1.166 -22.365 1.00 90.12 117 ALA A C 1
ATOM 968 O O . ALA A 1 117 ? 5.739 1.767 -21.763 1.00 90.12 117 ALA A O 1
ATOM 969 N N . ALA A 1 118 ? 6.333 0.289 -23.332 1.00 92.94 118 ALA A N 1
ATOM 970 C CA . ALA A 1 118 ? 4.962 -0.041 -23.715 1.00 92.94 118 ALA A CA 1
ATOM 971 C C . ALA A 1 118 ? 4.201 -0.750 -22.583 1.00 92.94 118 ALA A C 1
ATOM 973 O O . ALA A 1 118 ? 3.052 -0.394 -22.321 1.00 92.94 118 ALA A O 1
ATOM 974 N N . LYS A 1 119 ? 4.836 -1.698 -21.876 1.00 92.19 119 LYS A N 1
ATOM 975 C CA . LYS A 1 119 ? 4.262 -2.355 -20.686 1.00 92.19 119 LYS A CA 1
ATOM 976 C C . LYS A 1 119 ? 3.941 -1.333 -19.592 1.00 92.19 119 LYS A C 1
ATOM 978 O O . LYS A 1 119 ? 2.811 -1.303 -19.107 1.00 92.19 119 LYS A O 1
ATOM 983 N N . ALA A 1 120 ? 4.881 -0.436 -19.288 1.00 94.19 120 ALA A N 1
ATOM 984 C CA . ALA A 1 120 ? 4.670 0.644 -18.324 1.00 94.19 120 ALA A CA 1
ATOM 985 C C . ALA A 1 120 ? 3.533 1.595 -18.746 1.00 94.19 120 ALA A C 1
ATOM 987 O O . ALA A 1 120 ? 2.686 1.951 -17.929 1.00 94.19 120 ALA A O 1
ATOM 988 N N . LYS A 1 121 ? 3.453 1.954 -20.036 1.00 96.12 121 LYS A N 1
ATOM 989 C CA . LYS A 1 121 ? 2.360 2.770 -20.591 1.00 96.12 121 LYS A CA 1
ATOM 990 C C . LYS A 1 121 ? 0.999 2.099 -20.458 1.00 96.12 121 LYS A C 1
ATOM 992 O O . LYS A 1 121 ? 0.049 2.770 -20.080 1.00 96.12 121 LYS A O 1
ATOM 997 N N . VAL A 1 122 ? 0.882 0.801 -20.744 1.00 96.25 122 VAL A N 1
ATOM 998 C CA . VAL A 1 122 ? -0.384 0.070 -20.548 1.00 96.25 122 VAL A CA 1
ATOM 999 C C . VAL A 1 122 ? -0.795 0.106 -19.081 1.00 96.25 122 VAL A C 1
ATOM 1001 O O . VAL A 1 122 ? -1.929 0.476 -18.790 1.00 96.25 122 VAL A O 1
ATOM 1004 N N . LEU A 1 123 ? 0.133 -0.221 -18.177 1.00 95.25 123 LEU A N 1
ATOM 1005 C CA . LEU A 1 123 ? -0.124 -0.247 -16.738 1.00 95.25 123 LEU A CA 1
ATOM 1006 C C . LEU A 1 123 ? -0.644 1.102 -16.220 1.00 95.25 123 LEU A C 1
ATOM 1008 O O . LEU A 1 123 ? -1.567 1.129 -15.414 1.00 95.25 123 LEU A O 1
ATOM 1012 N N . GLN A 1 124 ? -0.062 2.205 -16.695 1.00 95.75 124 GLN A N 1
ATOM 1013 C CA . GLN A 1 124 ? -0.366 3.561 -16.231 1.00 95.75 124 GLN A CA 1
ATOM 1014 C C . GLN A 1 124 ? -1.556 4.206 -16.948 1.00 95.75 124 GLN A C 1
ATOM 1016 O O . GLN A 1 124 ? -2.291 4.977 -16.351 1.00 95.75 124 GLN A O 1
ATOM 1021 N N . TYR A 1 125 ? -1.754 3.963 -18.242 1.00 96.12 125 TYR A N 1
ATOM 1022 C CA . TYR A 1 125 ? -2.819 4.631 -18.997 1.00 96.12 125 TYR A CA 1
ATOM 1023 C C . TYR A 1 125 ? -4.187 3.973 -18.820 1.00 96.12 125 TYR A C 1
ATOM 1025 O O . TYR A 1 125 ? -5.206 4.628 -19.044 1.00 96.12 125 TYR A O 1
ATOM 1033 N N . GLU A 1 126 ? -4.228 2.699 -18.433 1.00 93.81 126 GLU A N 1
ATOM 1034 C CA . GLU A 1 126 ? -5.476 1.981 -18.209 1.00 93.81 126 GLU A CA 1
ATOM 1035 C C . GLU A 1 126 ? -6.139 2.432 -16.906 1.00 93.81 126 GLU A C 1
ATOM 1037 O O . GLU A 1 126 ? -5.607 2.238 -15.812 1.00 93.81 126 GLU A O 1
ATOM 1042 N N . SER A 1 127 ? -7.332 3.022 -17.009 1.00 93.69 127 SER A N 1
ATOM 1043 C CA . SER A 1 127 ? -8.082 3.388 -15.809 1.00 93.69 127 SER A CA 1
ATOM 1044 C C . SER A 1 127 ? -8.541 2.145 -15.039 1.00 93.69 127 SER A C 1
ATOM 1046 O O . SER A 1 127 ? -8.991 1.155 -15.618 1.00 93.69 127 SER A O 1
ATOM 1048 N N . GLN A 1 128 ? -8.460 2.191 -13.707 1.00 94.75 128 GLN A N 1
ATOM 1049 C CA . GLN A 1 128 ? -8.835 1.060 -12.855 1.00 94.75 128 GLN A CA 1
ATOM 1050 C C . GLN A 1 128 ? -9.845 1.478 -11.794 1.00 94.75 128 GLN A C 1
ATOM 1052 O O . GLN A 1 128 ? -9.692 2.510 -11.149 1.00 94.75 128 GLN A O 1
ATOM 1057 N N . ILE A 1 129 ? -10.851 0.632 -11.568 1.00 97.69 129 ILE A N 1
ATOM 1058 C CA . ILE A 1 129 ? -11.683 0.648 -10.361 1.00 97.69 129 ILE A CA 1
ATOM 1059 C C . ILE A 1 129 ? -11.638 -0.749 -9.754 1.00 97.69 129 ILE A C 1
ATOM 1061 O O . ILE A 1 129 ? -12.052 -1.731 -10.387 1.00 97.69 129 ILE A O 1
ATOM 1065 N N . ARG A 1 130 ? -11.166 -0.815 -8.509 1.00 98.00 130 ARG A N 1
ATOM 1066 C CA . ARG A 1 130 ? -11.167 -2.008 -7.658 1.00 98.00 130 ARG A CA 1
ATOM 1067 C C . ARG A 1 130 ? -11.910 -1.678 -6.369 1.00 98.00 130 ARG A C 1
ATOM 1069 O O . ARG A 1 130 ? -11.711 -0.602 -5.804 1.00 98.00 130 ARG A O 1
ATOM 1076 N N . ILE A 1 131 ? -12.772 -2.590 -5.929 1.00 97.81 131 ILE A N 1
ATOM 1077 C CA . ILE A 1 131 ? -13.605 -2.408 -4.738 1.00 97.81 131 ILE A CA 1
ATOM 1078 C C . ILE A 1 131 ? -13.302 -3.471 -3.689 1.00 97.81 131 ILE A C 1
ATOM 1080 O O . ILE A 1 131 ? -13.012 -4.619 -4.019 1.00 97.81 131 ILE A O 1
ATOM 1084 N N . PHE A 1 132 ? -13.394 -3.085 -2.422 1.00 95.75 132 PHE A N 1
ATOM 1085 C CA . PHE A 1 132 ? -13.028 -3.916 -1.280 1.00 95.75 132 PHE A CA 1
ATOM 1086 C C . PHE A 1 132 ? -14.119 -3.863 -0.216 1.00 95.75 132 PHE A C 1
ATOM 1088 O O . PHE A 1 132 ? -14.750 -2.822 -0.035 1.00 95.75 132 PHE A O 1
ATOM 1095 N N . SER A 1 133 ? -14.320 -4.979 0.487 1.00 91.56 133 SER A N 1
ATOM 1096 C CA . SER A 1 133 ? -15.109 -5.047 1.713 1.00 91.56 133 SER A CA 1
ATOM 1097 C C . SER A 1 133 ? -14.226 -5.122 2.947 1.00 91.56 133 SER A C 1
ATOM 1099 O O . SER A 1 133 ? -13.154 -5.719 2.907 1.00 91.56 133 SER A O 1
ATOM 1101 N N . ASP A 1 134 ? -14.726 -4.587 4.053 1.00 83.06 134 ASP A N 1
ATOM 1102 C CA . ASP A 1 134 ? -14.200 -4.777 5.412 1.00 83.06 134 ASP A CA 1
ATOM 1103 C C . ASP A 1 134 ? -14.641 -6.104 6.059 1.00 83.06 134 ASP A C 1
ATOM 1105 O O . ASP A 1 134 ? -14.169 -6.482 7.129 1.00 83.06 134 ASP A O 1
ATOM 1109 N N . VAL A 1 135 ? -15.546 -6.833 5.403 1.00 70.50 135 VAL A N 1
ATOM 1110 C CA . VAL A 1 135 ? -15.989 -8.166 5.819 1.00 70.50 135 VAL A CA 1
ATOM 1111 C C . VAL A 1 135 ? -15.193 -9.235 5.070 1.00 70.50 135 VAL A C 1
ATOM 1113 O O . VAL A 1 135 ? -15.208 -9.282 3.834 1.00 70.50 135 VAL A O 1
ATOM 1116 N N . GLY A 1 136 ? -14.520 -10.129 5.796 1.00 65.50 136 GLY A N 1
ATOM 1117 C CA . GLY A 1 136 ? -13.742 -11.209 5.193 1.00 65.50 136 GLY A CA 1
ATOM 1118 C C . GLY A 1 136 ? -12.803 -11.924 6.161 1.00 65.50 136 GLY A C 1
ATOM 1119 O O . GLY A 1 136 ? -12.765 -11.628 7.351 1.00 65.50 136 GLY A O 1
ATOM 1120 N N . LYS A 1 137 ? -12.059 -12.897 5.625 1.00 68.25 137 LYS A N 1
ATOM 1121 C CA . LYS A 1 137 ? -10.917 -13.512 6.308 1.00 68.25 137 LYS A CA 1
ATOM 1122 C C . LYS A 1 137 ? -9.643 -12.775 5.904 1.00 68.25 137 LYS A C 1
ATOM 1124 O O . LYS A 1 137 ? -9.492 -12.440 4.730 1.00 68.25 137 LYS A O 1
ATOM 1129 N N . THR A 1 138 ? -8.746 -12.589 6.867 1.00 72.88 138 THR A N 1
ATOM 1130 C CA . THR A 1 138 ? -7.371 -12.142 6.622 1.00 72.88 138 THR A CA 1
ATOM 1131 C C . THR A 1 138 ? -6.640 -13.116 5.693 1.00 72.88 138 THR A C 1
ATOM 1133 O O . THR A 1 138 ? -6.920 -14.319 5.699 1.00 72.88 138 THR A O 1
ATOM 1136 N N . VAL A 1 139 ? -5.720 -12.592 4.883 1.00 87.25 139 VAL A N 1
ATOM 1137 C CA . VAL A 1 139 ? -4.742 -13.407 4.156 1.00 87.25 139 VAL A CA 1
ATOM 1138 C C . VAL A 1 139 ? -3.644 -13.770 5.147 1.00 87.25 139 VAL A C 1
ATOM 1140 O O . VAL A 1 139 ? -3.079 -12.876 5.768 1.00 87.25 139 VAL A O 1
ATOM 1143 N N . TYR A 1 140 ? -3.378 -15.059 5.321 1.00 93.25 140 TYR A N 1
ATOM 1144 C CA . TYR A 1 140 ? -2.316 -15.571 6.183 1.00 93.25 140 TYR A CA 1
ATOM 1145 C C . TYR A 1 140 ? -1.714 -16.811 5.528 1.00 93.25 140 TYR A C 1
ATOM 1147 O O . TYR A 1 140 ? -2.462 -17.726 5.165 1.00 93.25 140 TYR A O 1
ATOM 1155 N N . PHE A 1 141 ? -0.398 -16.817 5.338 1.00 95.12 141 PHE A N 1
ATOM 1156 C CA . PHE A 1 141 ? 0.321 -17.898 4.663 1.00 95.12 141 PHE A CA 1
ATOM 1157 C C . PHE A 1 141 ? 0.946 -18.889 5.650 1.00 95.12 141 PHE A C 1
ATOM 1159 O O . PHE A 1 141 ? 1.172 -20.042 5.284 1.00 95.12 141 PHE A O 1
ATOM 1166 N N . GLY A 1 142 ? 1.135 -18.483 6.908 1.00 95.25 142 GLY A N 1
ATOM 1167 C CA . GLY A 1 142 ? 1.759 -19.316 7.935 1.00 95.25 142 GLY A CA 1
ATOM 1168 C C . GLY A 1 142 ? 3.277 -19.366 7.814 1.00 95.25 142 GLY A C 1
ATOM 1169 O O . GLY A 1 142 ? 3.881 -20.345 8.247 1.00 95.25 142 GLY A O 1
ATOM 1170 N N . GLU A 1 143 ? 3.876 -18.353 7.188 1.00 96.25 143 GLU A N 1
ATOM 1171 C CA . GLU A 1 143 ? 5.328 -18.246 7.059 1.00 96.25 143 GLU A CA 1
ATOM 1172 C C . GLU A 1 143 ? 5.960 -17.756 8.369 1.00 96.25 143 GLU A C 1
ATOM 1174 O O . GLU A 1 143 ? 5.304 -17.140 9.214 1.00 96.25 143 GLU A O 1
ATOM 1179 N N . GLU A 1 144 ? 7.252 -18.035 8.541 1.00 95.44 144 GLU A N 1
ATOM 1180 C CA . GLU A 1 144 ? 7.990 -17.663 9.750 1.00 95.44 144 GLU A CA 1
ATOM 1181 C C . GLU A 1 144 ? 7.892 -16.150 10.004 1.00 95.44 144 GLU A C 1
ATOM 1183 O O . GLU A 1 144 ? 8.043 -15.336 9.085 1.00 95.44 144 GLU A O 1
ATOM 1188 N N . ASN A 1 145 ? 7.634 -15.771 11.259 1.00 96.12 145 ASN A N 1
ATOM 1189 C CA . ASN A 1 145 ? 7.429 -14.386 11.700 1.00 96.12 145 ASN A CA 1
ATOM 1190 C C . ASN A 1 145 ? 6.267 -13.617 11.020 1.00 96.12 145 ASN A C 1
ATOM 1192 O O . ASN A 1 145 ? 6.190 -12.394 11.159 1.00 96.12 145 ASN A O 1
ATOM 1196 N N . GLU A 1 146 ? 5.353 -14.283 10.300 1.00 96.69 146 GLU A N 1
ATOM 1197 C CA . GLU A 1 146 ? 4.157 -13.656 9.719 1.00 96.69 146 GLU A CA 1
ATOM 1198 C C . GLU A 1 146 ? 3.081 -13.373 10.782 1.00 96.69 146 GLU A C 1
ATOM 1200 O O . GLU A 1 146 ? 2.613 -14.312 11.427 1.00 96.69 146 GLU A O 1
ATOM 1205 N N . PRO A 1 147 ? 2.613 -12.116 10.937 1.00 93.94 147 PRO A N 1
ATOM 1206 C CA . PRO A 1 147 ? 1.429 -11.850 11.747 1.00 93.94 147 PRO A CA 1
ATOM 1207 C C . PRO A 1 147 ? 0.171 -12.405 11.060 1.00 93.94 147 PRO A C 1
ATOM 1209 O O . PRO A 1 147 ? -0.030 -12.208 9.849 1.00 93.94 147 PRO A O 1
ATOM 1212 N N . GLU A 1 148 ? -0.728 -13.043 11.818 1.00 90.25 148 GLU A N 1
ATOM 1213 C CA . GLU A 1 148 ? -1.971 -13.602 11.261 1.00 90.25 148 GLU A CA 1
ATOM 1214 C C . GLU A 1 148 ? -2.819 -12.492 10.628 1.00 90.25 148 GLU A C 1
ATOM 1216 O O . GLU A 1 148 ? -3.359 -12.630 9.518 1.00 90.25 148 GLU A O 1
ATOM 1221 N N . ASN A 1 149 ? -2.868 -11.328 11.275 1.00 88.94 149 ASN A N 1
ATOM 1222 C CA . ASN A 1 149 ? -3.490 -10.137 10.736 1.00 88.94 149 ASN A CA 1
ATOM 1223 C C . ASN A 1 149 ? -2.791 -8.824 11.125 1.00 88.94 149 ASN A C 1
ATOM 1225 O O . ASN A 1 149 ? -2.117 -8.690 12.138 1.00 88.94 149 ASN A O 1
ATOM 1229 N N . GLY A 1 150 ? -3.026 -7.809 10.297 1.00 90.88 150 GLY A N 1
ATOM 1230 C CA . GLY A 1 150 ? -2.423 -6.488 10.410 1.00 90.88 150 GLY A CA 1
ATOM 1231 C C . GLY A 1 150 ? -1.163 -6.326 9.561 1.00 90.88 150 GLY A C 1
ATOM 1232 O O . GLY A 1 150 ? -0.787 -7.207 8.787 1.00 90.88 150 GLY A O 1
ATOM 1233 N N . VAL A 1 151 ? -0.567 -5.144 9.664 1.00 95.31 151 VAL A N 1
ATOM 1234 C CA . VAL A 1 151 ? 0.626 -4.708 8.941 1.00 95.31 151 VAL A CA 1
ATOM 1235 C C . VAL A 1 151 ? 1.607 -4.141 9.953 1.00 95.31 151 VAL A C 1
ATOM 1237 O O . VAL A 1 151 ? 1.275 -3.208 10.686 1.00 95.31 151 VAL A O 1
ATOM 1240 N N . LEU A 1 152 ? 2.810 -4.702 9.999 1.00 97.25 152 LEU A N 1
ATOM 1241 C CA . LEU A 1 152 ? 3.900 -4.162 10.794 1.00 97.25 152 LEU A CA 1
ATOM 1242 C C . LEU A 1 152 ? 4.303 -2.784 10.255 1.00 97.25 152 LEU A C 1
ATOM 1244 O O . LEU A 1 152 ? 4.370 -2.599 9.042 1.00 97.25 152 LEU A O 1
ATOM 1248 N N . TYR A 1 153 ? 4.609 -1.831 11.131 1.00 97.00 153 TYR A N 1
ATOM 1249 C CA . TYR A 1 153 ? 5.099 -0.518 10.717 1.00 97.00 153 TYR A CA 1
ATOM 1250 C C . TYR A 1 153 ? 6.283 -0.045 11.561 1.00 97.00 153 TYR A C 1
ATOM 1252 O O . TYR A 1 153 ? 6.391 -0.354 12.753 1.00 97.00 153 TYR A O 1
ATOM 1260 N N . GLY A 1 154 ? 7.164 0.727 10.931 1.00 96.38 154 GLY A N 1
ATOM 1261 C CA . GLY A 1 154 ? 8.356 1.253 11.576 1.00 96.38 154 GLY A CA 1
ATOM 1262 C C . GLY A 1 154 ? 9.216 2.099 10.655 1.00 96.38 154 GLY A C 1
ATOM 1263 O O . GLY A 1 154 ? 8.852 2.381 9.514 1.00 96.38 154 GLY A O 1
ATOM 1264 N N . ALA A 1 155 ? 10.375 2.506 11.161 1.00 97.00 155 ALA A N 1
ATOM 1265 C CA . ALA A 1 155 ? 11.361 3.268 10.406 1.00 97.00 155 ALA A CA 1
ATOM 1266 C C . ALA A 1 155 ? 12.765 2.662 10.544 1.00 97.00 155 ALA A C 1
ATOM 1268 O O . ALA A 1 155 ? 13.000 1.768 11.366 1.00 97.00 155 ALA A O 1
ATOM 1269 N N . SER A 1 156 ? 13.710 3.166 9.747 1.00 96.75 156 SER A N 1
ATOM 1270 C CA . SER A 1 156 ? 15.124 2.828 9.897 1.00 96.75 156 SER A CA 1
ATOM 1271 C C . SER A 1 156 ? 15.595 3.101 11.329 1.00 96.75 156 SER A C 1
ATOM 1273 O O . SER A 1 156 ? 15.197 4.074 11.975 1.00 96.75 156 SER A O 1
ATOM 1275 N N . SER A 1 157 ? 16.444 2.216 11.846 1.00 95.94 157 SER A N 1
ATOM 1276 C CA . SER A 1 157 ? 16.896 2.189 13.242 1.00 95.94 157 SER A CA 1
ATOM 1277 C C . SER A 1 157 ? 17.549 3.494 13.678 1.00 95.94 157 SER A C 1
ATOM 1279 O O . SER A 1 157 ? 17.518 3.868 14.849 1.00 95.94 157 SER A O 1
ATOM 1281 N N . ASP A 1 158 ? 18.126 4.200 12.727 1.00 93.25 158 ASP A N 1
ATOM 1282 C CA . ASP A 1 158 ? 18.843 5.437 12.901 1.00 93.25 158 ASP A CA 1
ATOM 1283 C C . ASP A 1 158 ? 17.978 6.666 12.518 1.00 93.25 158 ASP A C 1
ATOM 1285 O O . ASP A 1 158 ? 18.390 7.808 12.749 1.00 93.25 158 ASP A O 1
ATOM 1289 N N . GLY A 1 159 ? 16.764 6.454 11.996 1.00 92.69 159 GLY A N 1
ATOM 1290 C CA . GLY A 1 159 ? 15.769 7.459 11.615 1.00 92.69 159 GLY A CA 1
ATOM 1291 C C . GLY A 1 159 ? 15.531 8.532 12.680 1.00 92.69 159 GLY A C 1
ATOM 1292 O O . GLY A 1 159 ? 15.413 8.246 13.873 1.00 92.69 159 GLY A O 1
ATOM 1293 N N . ALA A 1 160 ? 15.443 9.791 12.251 1.00 89.75 160 ALA A N 1
ATOM 1294 C CA . ALA A 1 160 ? 15.273 10.938 13.140 1.00 89.75 160 ALA A CA 1
ATOM 1295 C C . ALA A 1 160 ? 13.966 10.877 13.948 1.00 89.75 160 ALA A C 1
ATOM 1297 O O . ALA A 1 160 ? 13.912 11.349 15.087 1.00 89.75 160 ALA A O 1
ATOM 1298 N N . ILE A 1 161 ? 12.908 10.299 13.379 1.00 92.75 161 ILE A N 1
ATOM 1299 C CA . ILE A 1 161 ? 11.607 10.201 14.041 1.00 92.75 161 ILE A CA 1
ATOM 1300 C C . ILE A 1 161 ? 11.457 8.971 14.929 1.00 92.75 161 ILE A C 1
ATOM 1302 O O . ILE A 1 161 ? 10.478 8.898 15.663 1.00 92.75 161 ILE A O 1
ATOM 1306 N N . ARG A 1 162 ? 12.395 8.017 14.904 1.00 91.06 162 ARG A N 1
ATOM 1307 C CA . ARG A 1 162 ? 12.223 6.729 15.592 1.00 91.06 162 ARG A CA 1
ATOM 1308 C C . ARG A 1 162 ? 11.971 6.883 17.094 1.00 91.06 162 ARG A C 1
ATOM 1310 O O . ARG A 1 162 ? 11.163 6.169 17.669 1.00 91.06 162 ARG A O 1
ATOM 1317 N N . GLN A 1 163 ? 12.589 7.880 17.727 1.00 87.62 163 GLN A N 1
ATOM 1318 C CA . GLN A 1 163 ? 12.361 8.187 19.147 1.00 87.62 163 GLN A CA 1
ATOM 1319 C C . GLN A 1 163 ? 10.937 8.686 19.462 1.00 87.62 163 GLN A C 1
ATOM 1321 O O . GLN A 1 163 ? 10.566 8.720 20.626 1.00 87.62 163 GLN A O 1
ATOM 1326 N N . GLN A 1 164 ? 10.164 9.096 18.452 1.00 90.56 164 GLN A N 1
ATOM 1327 C CA . GLN A 1 164 ? 8.759 9.509 18.567 1.00 90.56 164 GLN A CA 1
ATOM 1328 C C . GLN A 1 164 ? 7.786 8.355 18.249 1.00 90.56 164 GLN A C 1
ATOM 1330 O O . GLN A 1 164 ? 6.574 8.558 18.283 1.00 90.56 164 GLN A O 1
ATOM 1335 N N . LEU A 1 165 ? 8.285 7.162 17.895 1.00 90.94 165 LEU A N 1
ATOM 1336 C CA . LEU A 1 165 ? 7.461 5.992 17.588 1.00 90.94 165 LEU A CA 1
ATOM 1337 C C . LEU A 1 165 ? 7.293 5.109 18.827 1.00 90.94 165 LEU A C 1
ATOM 1339 O O . LEU A 1 165 ? 7.959 4.090 18.998 1.00 90.94 165 LEU A O 1
ATOM 1343 N N . ASP A 1 166 ? 6.361 5.497 19.695 1.00 79.88 166 ASP A N 1
ATOM 1344 C CA . ASP A 1 166 ? 6.097 4.790 20.957 1.00 79.88 166 ASP A CA 1
ATOM 1345 C C . ASP A 1 166 ? 5.453 3.403 20.765 1.00 79.88 166 ASP A C 1
ATOM 1347 O O . ASP A 1 166 ? 5.445 2.582 21.688 1.00 79.88 166 ASP A O 1
ATOM 1351 N N . HIS A 1 167 ? 4.896 3.136 19.580 1.00 87.94 167 HIS A N 1
ATOM 1352 C CA . HIS A 1 167 ? 4.088 1.947 19.277 1.00 87.94 167 HIS A CA 1
ATOM 1353 C C . HIS A 1 167 ? 4.495 1.224 17.983 1.00 87.94 167 HIS A C 1
ATOM 1355 O O . HIS A 1 167 ? 3.721 0.398 17.499 1.00 87.94 167 HIS A O 1
ATOM 1361 N N . GLU A 1 168 ? 5.688 1.520 17.434 1.00 94.25 168 GLU A N 1
ATOM 1362 C CA . GLU A 1 168 ? 6.229 0.776 16.282 1.00 94.25 168 GLU A CA 1
ATOM 1363 C C . GLU A 1 168 ? 6.212 -0.734 16.539 1.00 94.25 168 GLU A C 1
ATOM 1365 O O . GLU A 1 168 ? 6.256 -1.179 17.687 1.00 94.25 168 GLU A O 1
ATOM 1370 N N . SER A 1 169 ? 6.134 -1.521 15.469 1.00 96.19 169 SER A N 1
ATOM 1371 C CA . SER A 1 169 ? 6.103 -2.985 15.546 1.00 96.19 169 SER A CA 1
ATOM 1372 C C . SER A 1 169 ? 7.242 -3.645 14.771 1.00 96.19 169 SER A C 1
ATOM 1374 O O . SER A 1 169 ? 7.492 -4.834 14.951 1.00 96.19 169 SER A O 1
ATOM 1376 N N . ILE A 1 170 ? 7.938 -2.891 13.916 1.00 97.38 170 ILE A N 1
ATOM 1377 C CA . ILE A 1 170 ? 9.146 -3.329 13.217 1.00 97.38 170 ILE A CA 1
ATOM 1378 C C . ILE A 1 170 ? 10.214 -2.233 13.259 1.00 97.38 170 ILE A C 1
ATOM 1380 O O . ILE A 1 170 ? 9.893 -1.051 13.342 1.00 97.38 170 ILE A O 1
ATOM 1384 N N . VAL A 1 171 ? 11.488 -2.608 13.198 1.00 97.62 171 VAL A N 1
ATOM 1385 C CA . VAL A 1 171 ? 12.610 -1.681 13.005 1.00 97.62 171 VAL A CA 1
ATOM 1386 C C . VAL A 1 171 ? 13.521 -2.185 11.891 1.00 97.62 171 VAL A C 1
ATOM 1388 O O . VAL A 1 171 ? 13.890 -3.356 11.883 1.00 97.62 171 VAL A O 1
ATOM 1391 N N . LEU A 1 172 ? 13.917 -1.291 10.981 1.00 98.25 172 LEU A N 1
ATOM 1392 C CA . LEU A 1 172 ? 14.855 -1.596 9.897 1.00 98.25 172 LEU A CA 1
ATOM 1393 C C . LEU A 1 172 ? 16.302 -1.325 10.328 1.00 98.25 172 LEU A C 1
ATOM 1395 O O . LEU A 1 172 ? 16.678 -0.191 10.623 1.00 98.25 172 LEU A O 1
ATOM 1399 N N . LEU A 1 173 ? 17.135 -2.360 10.362 1.00 98.12 173 LEU A N 1
ATOM 1400 C CA . LEU A 1 173 ? 18.546 -2.290 10.728 1.00 98.12 173 LEU A CA 1
ATOM 1401 C C . LEU A 1 173 ? 19.424 -2.758 9.565 1.00 98.12 173 LEU A C 1
ATOM 1403 O O . LEU A 1 173 ? 19.271 -3.876 9.087 1.00 98.12 173 LEU A O 1
ATOM 1407 N N . TYR A 1 174 ? 20.387 -1.925 9.174 1.00 97.19 174 TYR A N 1
ATOM 1408 C CA . TYR A 1 174 ? 21.376 -2.264 8.153 1.00 97.19 174 TYR A CA 1
ATOM 1409 C C . TYR A 1 174 ? 22.633 -2.888 8.765 1.00 97.19 174 TYR A C 1
ATOM 1411 O O . TYR A 1 174 ? 23.197 -2.361 9.728 1.00 97.19 174 TYR A O 1
ATOM 1419 N N . GLN A 1 175 ? 23.093 -3.977 8.155 1.00 97.38 175 GLN A N 1
ATOM 1420 C CA . GLN A 1 175 ? 24.354 -4.656 8.427 1.00 97.38 175 GLN A CA 1
ATOM 1421 C C . GLN A 1 175 ? 25.060 -4.935 7.099 1.00 97.38 175 GLN A C 1
ATOM 1423 O O . GLN A 1 175 ? 24.491 -5.544 6.200 1.00 97.38 175 GLN A O 1
ATOM 1428 N N . GLU A 1 176 ? 26.328 -4.551 6.993 1.00 97.38 176 GLU A N 1
ATOM 1429 C CA . GLU A 1 176 ? 27.132 -4.845 5.804 1.00 97.38 176 GLU A CA 1
ATOM 1430 C C . GLU A 1 176 ? 27.718 -6.258 5.879 1.00 97.38 176 GLU A C 1
ATOM 1432 O O . GLU A 1 176 ? 28.283 -6.660 6.907 1.00 97.38 176 GLU A O 1
ATOM 1437 N N . LEU A 1 177 ? 27.616 -7.010 4.783 1.00 97.75 177 LEU A N 1
ATOM 1438 C CA . LEU A 1 177 ? 28.253 -8.312 4.640 1.00 97.75 177 LEU A CA 1
ATOM 1439 C C . LEU A 1 177 ? 29.779 -8.171 4.722 1.00 97.75 177 LEU A C 1
ATOM 1441 O O . LEU A 1 177 ? 30.387 -7.292 4.120 1.00 97.75 177 LEU A O 1
ATOM 1445 N N . GLY A 1 178 ? 30.415 -9.058 5.483 1.00 96.94 178 GLY A N 1
ATOM 1446 C CA . GLY A 1 178 ? 31.857 -9.021 5.729 1.00 96.94 178 GLY A CA 1
ATOM 1447 C C . GLY A 1 178 ? 32.285 -8.088 6.864 1.00 96.94 178 GLY A C 1
ATOM 1448 O O . GLY A 1 178 ? 33.448 -8.142 7.265 1.00 96.94 178 GLY A O 1
ATOM 1449 N N . HIS A 1 179 ? 31.377 -7.284 7.425 1.00 97.19 179 HIS A N 1
ATOM 1450 C CA . HIS A 1 179 ? 31.640 -6.469 8.611 1.00 97.19 179 HIS A CA 1
ATOM 1451 C C . HIS A 1 179 ? 31.121 -7.157 9.879 1.00 97.19 179 HIS A C 1
ATOM 1453 O O . HIS A 1 179 ? 30.050 -7.761 9.876 1.00 97.19 179 HIS A O 1
ATOM 1459 N N . SER A 1 180 ? 31.872 -7.050 10.976 1.00 96.88 180 SER A N 1
ATOM 1460 C CA . SER A 1 180 ? 31.451 -7.567 12.285 1.00 96.88 180 SER A CA 1
ATOM 1461 C C . SER A 1 180 ? 30.229 -6.829 12.836 1.00 96.88 180 SER A C 1
ATOM 1463 O O . SER A 1 180 ? 30.028 -5.642 12.556 1.00 96.88 180 SER A O 1
ATOM 1465 N N . VAL A 1 181 ? 29.439 -7.522 13.659 1.00 96.50 181 VAL A N 1
ATOM 1466 C CA . VAL A 1 181 ? 28.249 -6.955 14.306 1.00 96.50 181 VAL A CA 1
ATOM 1467 C C . VAL A 1 181 ? 28.683 -5.920 15.342 1.00 96.50 181 VAL A C 1
ATOM 1469 O O . VAL A 1 181 ? 29.411 -6.224 16.289 1.00 96.50 181 VAL A O 1
ATOM 1472 N N . ASN A 1 182 ? 28.222 -4.681 15.176 1.00 94.00 182 ASN A N 1
ATOM 1473 C CA . ASN A 1 182 ? 28.627 -3.556 16.019 1.00 94.00 182 ASN A CA 1
ATOM 1474 C C . ASN A 1 182 ? 27.725 -3.356 17.256 1.00 94.00 182 ASN A C 1
ATOM 1476 O O . ASN A 1 182 ? 26.630 -3.913 17.368 1.00 94.00 182 ASN A O 1
ATOM 1480 N N . ASP A 1 183 ? 28.180 -2.512 18.188 1.00 96.25 183 ASP A N 1
ATOM 1481 C CA . ASP A 1 183 ? 27.444 -2.193 19.422 1.00 96.25 183 ASP A CA 1
ATOM 1482 C C . ASP A 1 183 ? 26.069 -1.571 19.151 1.00 96.25 183 ASP A C 1
ATOM 1484 O O . ASP A 1 183 ? 25.131 -1.798 19.913 1.00 96.25 183 ASP A O 1
ATOM 1488 N N . TRP A 1 184 ? 25.934 -0.822 18.051 1.00 95.38 184 TRP A N 1
ATOM 1489 C CA . TRP A 1 184 ? 24.656 -0.253 17.630 1.00 95.38 184 TRP A CA 1
ATOM 1490 C C . TRP A 1 184 ? 23.630 -1.349 17.338 1.00 95.38 184 TRP A C 1
ATOM 1492 O O . TRP A 1 184 ? 22.539 -1.324 17.896 1.00 95.38 184 TRP A O 1
ATOM 1502 N N . SER A 1 185 ? 24.005 -2.357 16.551 1.00 96.88 185 SER A N 1
ATOM 1503 C CA . SER A 1 185 ? 23.144 -3.499 16.230 1.00 96.88 185 SER A CA 1
ATOM 1504 C C . SER A 1 185 ? 22.707 -4.236 17.495 1.00 96.88 185 SER A C 1
ATOM 1506 O O . SER A 1 185 ? 21.525 -4.522 17.674 1.00 96.88 185 SER A O 1
ATOM 1508 N N . ARG A 1 186 ? 23.637 -4.461 18.433 1.00 97.62 186 ARG A N 1
ATOM 1509 C CA . ARG A 1 186 ? 23.321 -5.075 19.735 1.00 97.62 186 ARG A CA 1
ATOM 1510 C C . ARG A 1 186 ? 22.336 -4.233 20.544 1.00 97.62 186 ARG A C 1
ATOM 1512 O O . ARG A 1 186 ? 21.446 -4.781 21.187 1.00 97.62 186 ARG A O 1
ATOM 1519 N N . GLU A 1 187 ? 22.480 -2.915 20.519 1.00 97.38 187 GLU A N 1
ATOM 1520 C CA . GLU A 1 187 ? 21.559 -2.004 21.196 1.00 97.38 187 GLU A CA 1
ATOM 1521 C C . GLU A 1 187 ? 20.162 -2.018 20.558 1.00 97.38 187 GLU A C 1
ATOM 1523 O O . GLU A 1 187 ? 19.162 -2.064 21.276 1.00 97.38 187 GLU A O 1
ATOM 1528 N N . ILE A 1 188 ? 20.069 -2.086 19.227 1.00 97.56 188 ILE A N 1
ATOM 1529 C CA . ILE A 1 188 ? 18.780 -2.211 18.536 1.00 97.56 188 ILE A CA 1
ATOM 1530 C C . ILE A 1 188 ? 18.063 -3.502 18.916 1.00 97.56 188 ILE A C 1
ATOM 1532 O O . ILE A 1 188 ? 16.878 -3.455 19.234 1.00 97.56 188 ILE A O 1
ATOM 1536 N N . PHE A 1 189 ? 18.766 -4.632 18.973 1.00 98.38 189 PHE A N 1
ATOM 1537 C CA . PHE A 1 189 ? 18.158 -5.901 19.376 1.00 98.38 189 PHE A CA 1
ATOM 1538 C C . PHE A 1 189 ? 17.697 -5.910 20.840 1.00 98.38 189 PHE A C 1
ATOM 1540 O O . PHE A 1 189 ? 16.636 -6.451 21.147 1.00 98.38 189 PHE A O 1
ATOM 1547 N N . LYS A 1 190 ? 18.416 -5.244 21.754 1.00 97.75 190 LYS A N 1
ATOM 1548 C CA . LYS A 1 190 ? 17.938 -5.049 23.138 1.00 97.75 190 LYS A CA 1
ATOM 1549 C C . LYS A 1 190 ? 16.651 -4.229 23.196 1.00 97.75 190 LYS A C 1
ATOM 1551 O O . LYS A 1 190 ? 15.765 -4.534 23.995 1.00 97.75 190 LYS A O 1
ATOM 1556 N N . GLN A 1 191 ? 16.547 -3.188 22.373 1.00 94.94 191 GLN A N 1
ATOM 1557 C CA . GLN A 1 191 ? 15.337 -2.371 22.274 1.00 94.94 191 GLN A CA 1
ATOM 1558 C C . GLN A 1 191 ? 14.184 -3.153 21.648 1.00 94.94 191 GLN A C 1
ATOM 1560 O O . GLN A 1 191 ? 13.067 -3.075 22.148 1.00 94.94 191 GLN A O 1
ATOM 1565 N N . ALA A 1 192 ? 14.457 -3.934 20.602 1.00 95.94 192 ALA A N 1
ATOM 1566 C CA . ALA A 1 192 ? 13.464 -4.786 19.964 1.00 95.94 192 ALA A CA 1
ATOM 1567 C C . ALA A 1 192 ? 12.905 -5.812 20.954 1.00 95.94 192 ALA A C 1
ATOM 1569 O O . ALA A 1 192 ? 11.694 -5.871 21.139 1.00 95.94 192 ALA A O 1
ATOM 1570 N N . ARG A 1 193 ? 13.774 -6.509 21.696 1.00 96.06 193 ARG A N 1
ATOM 1571 C CA . ARG A 1 193 ? 13.370 -7.425 22.772 1.00 96.06 193 ARG A CA 1
ATOM 1572 C C . ARG A 1 193 ? 12.503 -6.738 23.828 1.00 96.06 193 ARG A C 1
ATOM 1574 O O . ARG A 1 193 ? 11.468 -7.267 24.211 1.00 96.06 193 ARG A O 1
ATOM 1581 N N . SER A 1 194 ? 12.917 -5.568 24.322 1.00 93.56 194 SER A N 1
ATOM 1582 C CA . SER A 1 194 ? 12.196 -4.900 25.417 1.00 93.56 194 SER A CA 1
ATOM 1583 C C . SER A 1 194 ? 10.831 -4.350 25.004 1.00 93.56 194 SER A C 1
ATOM 1585 O O . SER A 1 194 ? 9.938 -4.257 25.843 1.00 93.56 194 SER A O 1
ATOM 1587 N N . LYS A 1 195 ? 10.670 -4.001 23.724 1.00 90.88 195 LYS A N 1
ATOM 1588 C CA . LYS A 1 195 ? 9.433 -3.454 23.157 1.00 90.88 195 LYS A CA 1
ATOM 1589 C C . LYS A 1 195 ? 8.581 -4.483 22.400 1.00 90.88 195 LYS A C 1
ATOM 1591 O O . LYS A 1 195 ? 7.477 -4.137 21.998 1.00 90.88 195 LYS A O 1
ATOM 1596 N N . GLY A 1 196 ? 9.072 -5.707 22.196 1.00 93.06 196 GLY A N 1
ATOM 1597 C CA . GLY A 1 196 ? 8.396 -6.731 21.392 1.00 93.06 196 GLY A CA 1
ATOM 1598 C C . GLY A 1 196 ? 8.350 -6.404 19.895 1.00 93.06 196 GLY A C 1
ATOM 1599 O O . GLY A 1 196 ? 7.316 -6.595 19.262 1.00 93.06 196 GLY A O 1
ATOM 1600 N N . LEU A 1 197 ? 9.436 -5.858 19.336 1.00 95.31 197 LEU A N 1
ATOM 1601 C CA . LEU A 1 197 ? 9.520 -5.498 17.914 1.00 95.31 197 LEU A CA 1
ATOM 1602 C C . LEU A 1 197 ? 10.048 -6.651 17.065 1.00 95.31 197 LEU A C 1
ATOM 1604 O O . LEU A 1 197 ? 10.946 -7.381 17.486 1.00 95.31 197 LEU A O 1
ATOM 1608 N N . VAL A 1 198 ? 9.581 -6.706 15.821 1.00 97.94 198 VAL A N 1
ATOM 1609 C CA . VAL A 1 198 ? 10.251 -7.428 14.737 1.00 97.94 198 VAL A CA 1
ATOM 1610 C C . VAL A 1 198 ? 11.465 -6.617 14.271 1.00 97.94 198 VAL A C 1
ATOM 1612 O O . VAL A 1 198 ? 11.410 -5.388 14.192 1.00 97.94 198 VAL A O 1
ATOM 1615 N N . VAL A 1 199 ? 12.573 -7.275 13.938 1.00 98.62 199 VAL A N 1
ATOM 1616 C CA . VAL A 1 199 ? 13.733 -6.619 13.320 1.00 98.62 199 VAL A CA 1
ATOM 1617 C C . VAL A 1 199 ? 13.812 -7.019 11.855 1.00 98.62 199 VAL A C 1
ATOM 1619 O O . VAL A 1 199 ? 14.047 -8.182 11.538 1.00 98.62 199 VAL A O 1
ATOM 1622 N N . GLU A 1 200 ? 13.674 -6.054 10.951 1.00 98.62 200 GLU A N 1
ATOM 1623 C CA . GLU A 1 200 ? 14.148 -6.238 9.584 1.00 98.62 200 GLU A CA 1
ATOM 1624 C C . GLU A 1 200 ? 15.669 -6.066 9.580 1.00 98.62 200 GLU A C 1
ATOM 1626 O O . GLU A 1 200 ? 16.188 -4.968 9.784 1.00 98.62 200 GLU A O 1
ATOM 1631 N N . PHE A 1 201 ? 16.385 -7.169 9.380 1.00 98.69 201 PHE A N 1
ATOM 1632 C CA . PHE A 1 201 ? 17.840 -7.208 9.347 1.00 98.69 201 PHE A CA 1
ATOM 1633 C C . PHE A 1 201 ? 18.314 -7.202 7.892 1.00 98.69 201 PHE A C 1
ATOM 1635 O O . PHE A 1 201 ? 18.407 -8.249 7.245 1.00 98.69 201 PHE A O 1
ATOM 1642 N N . ALA A 1 202 ? 18.581 -6.010 7.365 1.00 98.38 202 ALA A N 1
ATOM 1643 C CA . ALA A 1 202 ? 19.053 -5.805 6.004 1.00 98.38 202 ALA A CA 1
ATOM 1644 C C . ALA A 1 202 ? 20.553 -6.113 5.909 1.00 98.38 202 ALA A C 1
ATOM 1646 O O . ALA A 1 202 ? 21.396 -5.305 6.302 1.00 98.38 202 ALA A O 1
ATOM 1647 N N . LEU A 1 203 ? 20.878 -7.304 5.403 1.00 98.44 203 LEU A N 1
ATOM 1648 C CA . LEU A 1 203 ? 22.238 -7.759 5.137 1.00 98.44 203 LEU A CA 1
ATOM 1649 C C . LEU A 1 203 ? 22.664 -7.308 3.733 1.00 98.44 203 LEU A C 1
ATOM 1651 O O . LEU A 1 203 ? 22.453 -8.009 2.733 1.00 98.44 203 LEU A O 1
ATOM 1655 N N . ASN A 1 204 ? 23.251 -6.118 3.680 1.00 96.56 204 ASN A N 1
ATOM 1656 C CA . ASN A 1 204 ? 23.688 -5.463 2.456 1.00 96.56 204 ASN A CA 1
ATOM 1657 C C . ASN A 1 204 ? 24.944 -6.115 1.876 1.00 96.56 204 ASN A C 1
ATOM 1659 O O . ASN A 1 204 ? 25.811 -6.605 2.600 1.00 96.56 204 ASN A O 1
ATOM 1663 N N . CYS A 1 205 ? 25.029 -6.110 0.547 1.00 97.75 205 CYS A N 1
ATOM 1664 C CA . CYS A 1 205 ? 26.213 -6.512 -0.205 1.00 97.75 205 CYS A CA 1
ATOM 1665 C C . CYS A 1 205 ? 26.945 -5.234 -0.648 1.00 97.75 205 CYS A C 1
ATOM 1667 O O . CYS A 1 205 ? 26.564 -4.675 -1.678 1.00 97.75 205 CYS A O 1
ATOM 1669 N N . PRO A 1 206 ? 27.941 -4.734 0.108 1.00 96.06 206 PRO A N 1
ATOM 1670 C CA . PRO A 1 206 ? 28.593 -3.453 -0.184 1.00 96.06 206 PRO A CA 1
ATOM 1671 C C . PRO A 1 206 ? 29.330 -3.436 -1.529 1.00 96.06 206 PRO A C 1
ATOM 1673 O O . PRO A 1 206 ? 29.528 -2.376 -2.113 1.00 96.06 206 PRO A O 1
ATOM 1676 N N . GLU A 1 207 ? 29.735 -4.604 -2.029 1.00 96.62 207 GLU A N 1
ATOM 1677 C CA . GLU A 1 207 ? 30.368 -4.771 -3.339 1.00 96.62 207 GLU A CA 1
ATOM 1678 C C . GLU A 1 207 ? 29.390 -5.412 -4.346 1.00 96.62 207 GLU A C 1
ATOM 1680 O O . GLU A 1 207 ? 29.805 -5.949 -5.376 1.00 96.62 207 GLU A O 1
ATOM 1685 N N . GLU A 1 208 ? 28.088 -5.377 -4.037 1.00 95.12 208 GLU A N 1
ATOM 1686 C CA . GLU A 1 208 ? 26.970 -5.775 -4.894 1.00 95.12 208 GLU A CA 1
ATOM 1687 C C . GLU A 1 208 ? 27.192 -7.154 -5.549 1.00 95.12 208 GLU A C 1
ATOM 1689 O O . GLU A 1 208 ? 27.349 -8.182 -4.878 1.00 95.12 208 GLU A O 1
ATOM 1694 N N . ARG A 1 209 ? 27.255 -7.175 -6.884 1.00 94.19 209 ARG A N 1
ATOM 1695 C CA . ARG A 1 209 ? 27.483 -8.346 -7.730 1.00 94.19 209 ARG A CA 1
ATOM 1696 C C . ARG A 1 209 ? 28.683 -9.172 -7.271 1.00 94.19 209 ARG A C 1
ATOM 1698 O O . ARG A 1 209 ? 28.636 -10.405 -7.273 1.00 94.19 209 ARG A O 1
ATOM 1705 N N . GLU A 1 210 ? 29.745 -8.517 -6.824 1.00 96.69 210 GLU A N 1
ATOM 1706 C CA . GLU A 1 210 ? 31.011 -9.179 -6.546 1.00 96.69 210 GLU A CA 1
ATOM 1707 C C . GLU A 1 210 ? 30.952 -9.983 -5.245 1.00 96.69 210 GLU A C 1
ATOM 1709 O O . GLU A 1 210 ? 31.634 -11.007 -5.131 1.00 96.69 210 GLU A O 1
ATOM 1714 N N . ASP A 1 211 ? 30.101 -9.576 -4.300 1.00 97.44 211 ASP A N 1
ATOM 1715 C CA . ASP A 1 211 ? 29.828 -10.316 -3.069 1.00 97.44 211 ASP A CA 1
ATOM 1716 C C . ASP A 1 211 ? 29.059 -11.607 -3.332 1.00 97.44 211 ASP A C 1
ATOM 1718 O O . ASP A 1 211 ? 29.395 -12.653 -2.769 1.00 97.44 211 ASP A O 1
ATOM 1722 N N . ILE A 1 212 ? 28.094 -11.569 -4.251 1.00 97.12 212 ILE A N 1
ATOM 1723 C CA . ILE A 1 212 ? 27.308 -12.737 -4.659 1.00 97.12 212 ILE A CA 1
ATOM 1724 C C . ILE A 1 212 ? 28.218 -13.838 -5.220 1.00 97.12 212 ILE A C 1
ATOM 1726 O O . ILE A 1 212 ? 28.138 -14.995 -4.796 1.00 97.12 212 ILE A O 1
ATOM 1730 N N . PHE A 1 213 ? 29.154 -13.489 -6.110 1.00 97.00 213 PHE A N 1
ATOM 1731 C CA . PHE A 1 213 ? 30.081 -14.460 -6.710 1.00 97.00 213 PHE A CA 1
ATOM 1732 C C . PHE A 1 213 ? 31.042 -15.101 -5.705 1.00 97.00 213 PHE A C 1
ATOM 1734 O O . PHE A 1 213 ? 31.496 -16.231 -5.918 1.00 97.00 213 PHE A O 1
ATOM 1741 N N . ARG A 1 214 ? 31.361 -14.410 -4.607 1.00 96.62 214 ARG A N 1
ATOM 1742 C CA . ARG A 1 214 ? 32.285 -14.907 -3.580 1.00 96.62 214 ARG A CA 1
ATOM 1743 C C . ARG A 1 214 ? 31.612 -15.244 -2.260 1.00 96.62 214 ARG A C 1
ATOM 1745 O O . ARG A 1 214 ? 32.332 -15.481 -1.304 1.00 96.62 214 ARG A O 1
ATOM 1752 N N . ILE A 1 215 ? 30.285 -15.352 -2.191 1.00 97.94 215 ILE A N 1
ATOM 1753 C CA . ILE A 1 215 ? 29.518 -15.478 -0.937 1.00 97.94 215 ILE A CA 1
ATOM 1754 C C . ILE A 1 215 ? 30.103 -16.473 0.084 1.00 97.94 215 ILE A C 1
ATOM 1756 O O . ILE A 1 215 ? 30.118 -16.228 1.288 1.00 97.94 215 ILE A O 1
ATOM 1760 N N . ARG A 1 216 ? 30.684 -17.583 -0.389 1.00 97.44 216 ARG A N 1
ATOM 1761 C CA . ARG A 1 216 ? 31.323 -18.600 0.460 1.00 97.44 216 ARG A CA 1
ATOM 1762 C C . ARG A 1 216 ? 32.545 -18.087 1.233 1.00 97.44 216 ARG A C 1
ATOM 1764 O O . ARG A 1 216 ? 32.846 -18.634 2.293 1.00 97.44 216 ARG A O 1
ATOM 1771 N N . SER A 1 217 ? 33.241 -17.049 0.767 1.00 97.88 217 SER A N 1
ATOM 1772 C CA . SER A 1 217 ? 34.325 -16.416 1.530 1.00 97.88 217 SER A CA 1
ATOM 1773 C C . SER A 1 217 ? 33.823 -15.712 2.790 1.00 97.88 217 SER A C 1
ATOM 1775 O O . SER A 1 217 ? 34.602 -15.542 3.723 1.00 97.88 217 SER A O 1
ATOM 1777 N N . TYR A 1 218 ? 32.534 -15.365 2.859 1.00 98.19 218 TYR A N 1
ATOM 1778 C CA . TYR A 1 218 ? 31.922 -14.720 4.021 1.00 98.19 218 TYR A CA 1
ATOM 1779 C C . TYR A 1 218 ? 31.409 -15.697 5.082 1.00 98.19 218 TYR A C 1
ATOM 1781 O O . TYR A 1 218 ? 30.865 -15.247 6.081 1.00 98.19 218 TYR A O 1
ATOM 1789 N N . THR A 1 219 ? 31.632 -17.014 4.945 1.00 98.38 219 THR A N 1
ATOM 1790 C CA . THR A 1 219 ? 31.149 -18.024 5.916 1.00 98.38 219 THR A CA 1
ATOM 1791 C C . THR A 1 219 ? 31.465 -17.651 7.371 1.00 98.38 219 THR A C 1
ATOM 1793 O O . THR A 1 219 ? 30.616 -17.801 8.239 1.00 98.38 219 THR A O 1
ATOM 1796 N N . SER A 1 220 ? 32.670 -17.137 7.649 1.00 98.31 220 SER A N 1
ATOM 1797 C CA . SER A 1 220 ? 33.052 -16.736 9.012 1.00 98.31 220 SER A CA 1
ATOM 1798 C C . SER A 1 220 ? 32.248 -15.542 9.530 1.00 98.31 220 SER A C 1
ATOM 1800 O O . SER A 1 220 ? 31.931 -15.500 10.712 1.00 98.31 220 SER A O 1
ATOM 1802 N N . ASN A 1 221 ? 31.931 -14.580 8.662 1.00 98.44 221 ASN A N 1
ATOM 1803 C CA . ASN A 1 221 ? 31.101 -13.434 9.014 1.00 98.44 221 ASN A CA 1
ATOM 1804 C C . ASN A 1 221 ? 29.633 -13.850 9.196 1.00 98.44 221 ASN A C 1
ATOM 1806 O O . ASN A 1 221 ? 29.005 -13.436 10.162 1.00 98.44 221 ASN A O 1
ATOM 1810 N N . LEU A 1 222 ? 29.117 -14.742 8.341 1.00 98.69 222 LEU A N 1
ATOM 1811 C CA . LEU A 1 222 ? 27.780 -15.319 8.507 1.00 98.69 222 LEU A CA 1
ATOM 1812 C C . LEU A 1 222 ? 27.655 -16.082 9.835 1.00 98.69 222 LEU A C 1
ATOM 1814 O O . LEU A 1 222 ? 26.632 -15.959 10.499 1.00 98.69 222 LEU A O 1
ATOM 1818 N N . SER A 1 223 ? 28.692 -16.819 10.257 1.00 98.69 223 SER A N 1
ATOM 1819 C CA . SER A 1 223 ? 28.721 -17.457 11.581 1.00 98.69 223 SER A CA 1
ATOM 1820 C C . SER A 1 223 ? 28.644 -16.438 12.717 1.00 98.69 223 SER A C 1
ATOM 1822 O O . SER A 1 223 ? 27.849 -16.630 13.626 1.00 98.69 223 SER A O 1
ATOM 1824 N N . GLU A 1 224 ? 29.419 -15.350 12.654 1.00 98.56 224 GLU A N 1
ATOM 1825 C CA . GLU A 1 224 ? 29.381 -14.285 13.670 1.00 98.56 224 GLU A CA 1
ATOM 1826 C C . GLU A 1 224 ? 27.978 -13.664 13.780 1.00 98.56 224 GLU A C 1
ATOM 1828 O O . GLU A 1 224 ? 27.454 -13.488 14.880 1.00 98.56 224 GLU A O 1
ATOM 1833 N N . ILE A 1 225 ? 27.342 -13.380 12.639 1.00 98.69 225 ILE A N 1
ATOM 1834 C CA . ILE A 1 225 ? 25.973 -12.855 12.592 1.00 98.69 225 ILE A CA 1
ATOM 1835 C C . ILE A 1 225 ? 24.986 -13.887 13.152 1.00 98.69 225 ILE A C 1
ATOM 1837 O O . ILE A 1 225 ? 24.149 -13.540 13.975 1.00 98.69 225 ILE A O 1
ATOM 1841 N N . SER A 1 226 ? 25.089 -15.158 12.756 1.00 98.69 226 SER A N 1
ATOM 1842 C CA . SER A 1 226 ? 24.212 -16.236 13.236 1.00 98.69 226 SER A CA 1
ATOM 1843 C C . SER A 1 226 ? 24.316 -16.439 14.751 1.00 98.69 226 SER A C 1
ATOM 1845 O O . SER A 1 226 ? 23.286 -16.569 15.412 1.00 98.69 226 SER A O 1
ATOM 1847 N N . GLU A 1 227 ? 25.527 -16.395 15.313 1.00 98.44 227 GLU A N 1
ATOM 1848 C CA . GLU A 1 227 ? 25.763 -16.448 16.761 1.00 98.44 227 GLU A CA 1
ATOM 1849 C C . GLU A 1 227 ? 25.128 -15.249 17.472 1.00 98.44 227 GLU A C 1
ATOM 1851 O O . GLU A 1 227 ? 24.438 -15.429 18.472 1.00 98.44 227 GLU A O 1
ATOM 1856 N N . PHE A 1 228 ? 25.284 -14.041 16.922 1.00 98.50 228 PHE A N 1
ATOM 1857 C CA . PHE A 1 228 ? 24.624 -12.846 17.444 1.00 98.50 228 PHE A CA 1
ATOM 1858 C C . PHE A 1 228 ? 23.094 -12.966 17.418 1.00 98.50 228 PHE A C 1
ATOM 1860 O O . PHE A 1 228 ? 22.453 -12.685 18.426 1.00 98.50 228 PHE A O 1
ATOM 1867 N N . LEU A 1 229 ? 22.497 -13.406 16.308 1.00 98.44 229 LEU A N 1
ATOM 1868 C CA . LEU A 1 229 ? 21.043 -13.566 16.206 1.00 98.44 229 LEU A CA 1
ATOM 1869 C C . LEU A 1 229 ? 20.516 -14.640 17.171 1.00 98.44 229 LEU A C 1
ATOM 1871 O O . LEU A 1 229 ? 19.422 -14.487 17.707 1.00 98.44 229 LEU A O 1
ATOM 1875 N N . ALA A 1 230 ? 21.309 -15.680 17.454 1.00 97.25 230 ALA A N 1
ATOM 1876 C CA . ALA A 1 230 ? 20.978 -16.702 18.448 1.00 97.25 230 ALA A CA 1
ATOM 1877 C C . ALA A 1 230 ? 21.019 -16.175 19.899 1.00 97.25 230 ALA A C 1
ATOM 1879 O O . ALA A 1 230 ? 20.303 -16.691 20.753 1.00 97.25 230 ALA A O 1
ATOM 1880 N N . GLU A 1 231 ? 21.783 -15.114 20.201 1.00 97.38 231 GLU A N 1
ATOM 1881 C CA . GLU A 1 231 ? 21.695 -14.420 21.503 1.00 97.38 231 GLU A CA 1
ATOM 1882 C C . GLU A 1 231 ? 20.317 -13.753 21.719 1.00 97.38 231 GLU A C 1
ATOM 1884 O O . GLU A 1 231 ? 19.960 -13.413 22.856 1.00 97.38 231 GLU A O 1
ATOM 1889 N N . TYR A 1 232 ? 19.559 -13.548 20.634 1.00 97.69 232 TYR A N 1
ATOM 1890 C CA . TYR A 1 232 ? 18.242 -12.912 20.590 1.00 97.69 232 TYR A CA 1
ATOM 1891 C C . TYR A 1 232 ? 17.171 -13.807 19.958 1.00 97.69 232 TYR A C 1
ATOM 1893 O O . TYR A 1 232 ? 16.342 -13.324 19.195 1.00 97.69 232 TYR A O 1
ATOM 1901 N N . GLU A 1 233 ? 17.167 -15.099 20.307 1.00 96.12 233 GLU A N 1
ATOM 1902 C CA . GLU A 1 233 ? 16.203 -16.096 19.803 1.00 96.12 233 GLU A CA 1
ATOM 1903 C C . GLU A 1 233 ? 14.721 -15.741 20.043 1.00 96.12 233 GLU A C 1
ATOM 1905 O O . GLU A 1 233 ? 13.843 -16.247 19.357 1.00 96.12 233 GLU A O 1
ATOM 1910 N N . ASP A 1 234 ? 14.430 -14.850 20.990 1.00 96.00 234 ASP A N 1
ATOM 1911 C CA . ASP A 1 234 ? 13.094 -14.338 21.307 1.00 96.00 234 ASP A CA 1
ATOM 1912 C C . ASP A 1 234 ? 12.685 -13.101 20.487 1.00 96.00 234 ASP A C 1
ATOM 1914 O O . ASP A 1 234 ? 11.554 -12.631 20.606 1.00 96.00 234 ASP A O 1
ATOM 1918 N N . VAL A 1 235 ? 13.591 -12.554 19.671 1.00 97.94 235 VAL A N 1
ATOM 1919 C CA . VAL A 1 235 ? 13.323 -11.426 18.771 1.00 97.94 235 VAL A CA 1
ATOM 1920 C C . VAL A 1 235 ? 13.067 -11.968 17.361 1.00 97.94 235 VAL A C 1
ATOM 1922 O O . VAL A 1 235 ? 13.989 -12.541 16.777 1.00 97.94 235 VAL A O 1
ATOM 1925 N N . PRO A 1 236 ? 11.868 -11.767 16.784 1.00 98.19 236 PRO A N 1
ATOM 1926 C CA . PRO A 1 236 ? 11.583 -12.113 15.393 1.00 98.19 236 PRO A CA 1
ATOM 1927 C C . PRO A 1 236 ? 12.468 -11.328 14.417 1.00 98.19 236 PRO A C 1
ATOM 1929 O O . PRO A 1 236 ? 12.579 -10.102 14.524 1.00 98.19 236 PRO A O 1
ATOM 1932 N N . VAL A 1 237 ? 13.065 -12.012 13.440 1.00 98.81 237 VAL A N 1
ATOM 1933 C CA . VAL A 1 237 ? 13.965 -11.412 12.446 1.00 98.81 237 VAL A CA 1
ATOM 1934 C C . VAL A 1 237 ? 13.471 -11.679 11.029 1.00 98.81 237 VAL A C 1
ATOM 1936 O O . VAL A 1 237 ? 13.297 -12.825 10.621 1.00 98.81 237 VAL A O 1
ATOM 1939 N N . LEU A 1 238 ? 13.320 -10.612 10.248 1.00 98.88 238 LEU A N 1
ATOM 1940 C CA . LEU A 1 238 ? 13.149 -10.666 8.798 1.00 98.88 238 LEU A CA 1
ATOM 1941 C C . LEU A 1 238 ? 14.509 -10.353 8.155 1.00 98.88 238 LEU A C 1
ATOM 1943 O O . LEU A 1 238 ? 14.901 -9.191 8.054 1.00 98.88 238 LEU A O 1
ATOM 1947 N N . LEU A 1 239 ? 15.273 -11.382 7.777 1.00 98.88 239 LEU A N 1
ATOM 1948 C CA . LEU A 1 239 ? 16.620 -11.230 7.221 1.00 98.88 239 LEU A CA 1
ATOM 1949 C C . LEU A 1 239 ? 16.546 -10.990 5.713 1.00 98.88 239 LEU A C 1
ATOM 1951 O O . LEU A 1 239 ? 16.273 -11.904 4.931 1.00 98.88 239 LEU A O 1
ATOM 1955 N N . ARG A 1 240 ? 16.827 -9.754 5.299 1.00 98.69 240 ARG A N 1
ATOM 1956 C CA . ARG A 1 240 ? 16.836 -9.334 3.896 1.00 98.69 240 ARG A CA 1
ATOM 1957 C C . ARG A 1 240 ? 18.258 -9.357 3.356 1.00 98.69 240 ARG A C 1
ATOM 1959 O O . ARG A 1 240 ? 19.048 -8.468 3.645 1.00 98.69 240 ARG A O 1
ATOM 1966 N N . PHE A 1 241 ? 18.586 -10.381 2.572 1.00 98.56 241 PHE A N 1
ATOM 1967 C CA . PHE A 1 241 ? 19.912 -10.549 1.971 1.00 98.56 241 PHE A CA 1
ATOM 1968 C C . PHE A 1 241 ? 19.941 -10.058 0.522 1.00 98.56 241 PHE A C 1
ATOM 1970 O O . PHE A 1 241 ? 19.095 -10.459 -0.278 1.00 98.56 241 PHE A O 1
ATOM 1977 N N . GLY A 1 242 ? 20.950 -9.248 0.178 1.00 96.12 242 GLY A N 1
ATOM 1978 C CA . GLY A 1 242 ? 21.205 -8.839 -1.208 1.00 96.12 242 GLY A CA 1
ATOM 1979 C C . GLY A 1 242 ? 20.032 -8.073 -1.818 1.00 96.12 242 GLY A C 1
ATOM 1980 O O . GLY A 1 242 ? 19.573 -8.407 -2.910 1.00 96.12 242 GLY A O 1
ATOM 1981 N N . ALA A 1 243 ? 19.505 -7.100 -1.076 1.00 95.69 243 ALA A N 1
ATOM 1982 C CA . ALA A 1 243 ? 18.375 -6.300 -1.518 1.00 95.69 243 ALA A CA 1
ATOM 1983 C C . ALA A 1 243 ? 18.651 -5.543 -2.821 1.00 95.69 243 ALA A C 1
ATOM 1985 O O . ALA A 1 243 ? 19.799 -5.251 -3.159 1.00 95.69 243 ALA A O 1
ATOM 1986 N N . GLU A 1 244 ? 17.570 -5.212 -3.528 1.00 96.44 244 GLU A N 1
ATOM 1987 C CA . GLU A 1 244 ? 17.598 -4.407 -4.754 1.00 96.44 244 GLU A CA 1
ATOM 1988 C C . GLU A 1 244 ? 18.515 -4.998 -5.826 1.00 96.44 244 GLU A C 1
ATOM 1990 O O . GLU A 1 244 ? 19.080 -4.287 -6.652 1.00 96.44 244 GLU A O 1
ATOM 1995 N N . PHE A 1 245 ? 18.655 -6.327 -5.841 1.00 96.00 245 PHE A N 1
ATOM 1996 C CA . PHE A 1 245 ? 19.547 -7.020 -6.766 1.00 96.00 245 PHE A CA 1
ATOM 1997 C C . PHE A 1 245 ? 19.278 -6.695 -8.229 1.00 96.00 245 PHE A C 1
ATOM 1999 O O . PHE A 1 245 ? 20.194 -6.764 -9.037 1.00 96.00 245 PHE A O 1
ATOM 2006 N N . ASN A 1 246 ? 18.056 -6.304 -8.576 1.00 94.44 246 ASN A N 1
ATOM 2007 C CA . ASN A 1 246 ? 17.674 -5.895 -9.919 1.00 94.44 246 ASN A CA 1
ATOM 2008 C C . ASN A 1 246 ? 18.190 -4.506 -10.338 1.00 94.44 246 ASN A C 1
ATOM 2010 O O . ASN A 1 246 ? 18.106 -4.163 -11.517 1.00 94.44 246 ASN A O 1
ATOM 2014 N N . GLU A 1 247 ? 18.757 -3.725 -9.419 1.00 93.75 247 GLU A N 1
ATOM 2015 C CA . GLU A 1 247 ? 19.444 -2.470 -9.733 1.00 93.75 247 GLU A CA 1
ATOM 2016 C C . GLU A 1 247 ? 20.895 -2.708 -10.180 1.00 93.75 247 GLU A C 1
ATOM 2018 O O . GLU A 1 247 ? 21.365 -2.123 -11.163 1.00 93.75 247 GLU A O 1
ATOM 2023 N N . TRP A 1 248 ? 21.596 -3.624 -9.508 1.00 93.56 248 TRP A N 1
ATOM 2024 C CA . TRP A 1 248 ? 23.024 -3.875 -9.724 1.00 93.56 248 TRP A CA 1
ATOM 2025 C C . TRP A 1 248 ? 23.348 -5.183 -10.470 1.00 93.56 248 TRP A C 1
ATOM 2027 O O . TRP A 1 248 ? 24.449 -5.320 -11.009 1.00 93.56 248 TRP A O 1
ATOM 2037 N N . SER A 1 249 ? 22.405 -6.125 -10.585 1.00 91.50 249 SER A N 1
ATOM 2038 C CA . SER A 1 249 ? 22.583 -7.383 -11.334 1.00 91.50 249 SER A CA 1
ATOM 2039 C C . SER A 1 249 ? 22.156 -7.271 -12.792 1.00 91.50 249 SER A C 1
ATOM 2041 O O . SER A 1 249 ? 21.167 -6.622 -13.127 1.00 91.50 249 SER A O 1
ATOM 2043 N N . LYS A 1 250 ? 22.862 -7.992 -13.664 1.00 92.00 250 LYS A N 1
ATOM 2044 C CA . LYS A 1 250 ? 22.499 -8.171 -15.077 1.00 92.00 250 LYS A CA 1
ATOM 2045 C C . LYS A 1 250 ? 21.767 -9.496 -15.297 1.00 92.00 250 LYS A C 1
ATOM 2047 O O . LYS A 1 250 ? 21.940 -10.393 -14.474 1.00 92.00 250 LYS A O 1
ATOM 2052 N N . PRO A 1 251 ? 21.042 -9.691 -16.418 1.00 89.19 251 PRO A N 1
ATOM 2053 C CA . PRO A 1 251 ? 20.357 -10.956 -16.700 1.00 89.19 251 PRO A CA 1
ATOM 2054 C C . PRO A 1 251 ? 21.241 -12.204 -16.525 1.00 89.19 251 PRO A C 1
ATOM 2056 O O . PRO A 1 251 ? 20.810 -13.203 -15.956 1.00 89.19 251 PRO A O 1
ATOM 2059 N N . GLU A 1 252 ? 22.510 -12.150 -16.944 1.00 93.00 252 GLU A N 1
ATOM 2060 C CA . GLU A 1 252 ? 23.453 -13.268 -16.816 1.00 93.00 252 GLU A CA 1
ATOM 2061 C C . GLU A 1 252 ? 23.863 -13.621 -15.370 1.00 93.00 252 GLU A C 1
ATOM 2063 O O . GLU A 1 252 ? 24.424 -14.696 -15.140 1.00 93.00 252 GLU A O 1
ATOM 2068 N N . ASP A 1 253 ? 23.587 -12.753 -14.394 1.00 95.19 253 ASP A N 1
ATOM 2069 C CA . ASP A 1 253 ? 23.956 -12.948 -12.987 1.00 95.19 253 ASP A CA 1
ATOM 2070 C C . ASP A 1 253 ? 22.914 -13.763 -12.200 1.00 95.19 253 ASP A C 1
ATOM 2072 O O . ASP A 1 253 ? 23.200 -14.213 -11.086 1.00 95.19 253 ASP A O 1
ATOM 2076 N N . ALA A 1 254 ? 21.739 -14.023 -12.786 1.00 96.62 254 ALA A N 1
ATOM 2077 C CA . ALA A 1 254 ? 20.603 -14.694 -12.148 1.00 96.62 254 ALA A CA 1
ATOM 2078 C C . ALA A 1 254 ? 20.990 -15.994 -11.419 1.00 96.62 254 ALA A C 1
ATOM 2080 O O . ALA A 1 254 ? 20.715 -16.179 -10.231 1.00 96.62 254 ALA A O 1
ATOM 2081 N N . ALA A 1 255 ? 21.730 -16.877 -12.096 1.00 97.75 255 ALA A N 1
ATOM 2082 C CA . ALA A 1 255 ? 22.157 -18.153 -11.523 1.00 97.75 255 ALA A CA 1
ATOM 2083 C C . ALA A 1 255 ? 23.114 -17.986 -10.325 1.00 97.75 255 ALA A C 1
ATOM 2085 O O . ALA A 1 255 ? 23.073 -18.782 -9.379 1.00 97.75 255 ALA A O 1
ATOM 2086 N N . ALA A 1 256 ? 23.979 -16.966 -10.355 1.00 98.00 256 ALA A N 1
ATOM 2087 C CA . ALA A 1 256 ? 24.895 -16.667 -9.259 1.00 98.00 256 ALA A CA 1
ATOM 2088 C C . ALA A 1 256 ? 24.130 -16.113 -8.051 1.00 98.00 256 ALA A C 1
ATOM 2090 O O . ALA A 1 256 ? 24.342 -16.592 -6.935 1.00 98.00 256 ALA A O 1
ATOM 2091 N N . PHE A 1 257 ? 23.187 -15.194 -8.285 1.00 98.38 257 PHE A N 1
ATOM 2092 C CA . PHE A 1 257 ? 22.310 -14.653 -7.249 1.00 98.38 257 PHE A CA 1
ATOM 2093 C C . PHE A 1 257 ? 21.493 -15.753 -6.566 1.00 98.38 257 PHE A C 1
ATOM 2095 O O . PHE A 1 257 ? 21.578 -15.910 -5.349 1.00 98.38 257 PHE A O 1
ATOM 2102 N N . VAL A 1 258 ? 20.799 -16.594 -7.342 1.00 98.69 258 VAL A N 1
ATOM 2103 C CA . VAL A 1 258 ? 20.032 -17.733 -6.811 1.00 98.69 258 VAL A CA 1
ATOM 2104 C C . VAL A 1 258 ? 20.924 -18.659 -5.983 1.00 98.69 258 VAL A C 1
ATOM 2106 O O . VAL A 1 258 ? 20.541 -19.087 -4.895 1.00 98.69 258 VAL A O 1
ATOM 2109 N N . THR A 1 259 ? 22.137 -18.954 -6.456 1.00 98.56 259 THR A N 1
ATOM 2110 C CA . THR A 1 259 ? 23.083 -19.808 -5.721 1.00 98.56 259 THR A CA 1
ATOM 2111 C C . THR A 1 259 ? 23.499 -19.187 -4.388 1.00 98.56 259 THR A C 1
ATOM 2113 O O . THR A 1 259 ? 23.562 -19.896 -3.379 1.00 98.56 259 THR A O 1
ATOM 2116 N N . ALA A 1 260 ? 23.780 -17.884 -4.363 1.00 98.69 260 ALA A N 1
ATOM 2117 C CA . ALA A 1 260 ? 24.167 -17.188 -3.144 1.00 98.69 260 ALA A CA 1
ATOM 2118 C C . ALA A 1 260 ? 23.008 -17.077 -2.154 1.00 98.69 260 ALA A C 1
ATOM 2120 O O . ALA A 1 260 ? 23.188 -17.403 -0.982 1.00 98.69 260 ALA A O 1
ATOM 2121 N N . PHE A 1 261 ? 21.816 -16.709 -2.626 1.00 98.81 261 PHE A N 1
ATOM 2122 C CA . PHE A 1 261 ? 20.632 -16.600 -1.782 1.00 98.81 261 PHE A CA 1
ATOM 2123 C C . PHE A 1 261 ? 20.296 -17.940 -1.127 1.00 98.81 261 PHE A C 1
ATOM 2125 O O . PHE A 1 261 ? 20.102 -18.000 0.083 1.00 98.81 261 PHE A O 1
ATOM 2132 N N . ARG A 1 262 ? 20.308 -19.040 -1.895 1.00 98.81 262 ARG A N 1
ATOM 2133 C CA . ARG A 1 262 ? 20.096 -20.392 -1.351 1.00 98.81 262 ARG A CA 1
ATOM 2134 C C . ARG A 1 262 ? 21.126 -20.753 -0.289 1.00 98.81 262 ARG A C 1
ATOM 2136 O O . ARG A 1 262 ? 20.765 -21.294 0.746 1.00 98.81 262 ARG A O 1
ATOM 2143 N N . TYR A 1 263 ? 22.394 -20.420 -0.523 1.00 98.81 263 TYR A N 1
ATOM 2144 C CA . TYR A 1 263 ? 23.457 -20.671 0.445 1.00 98.81 263 TYR A CA 1
ATOM 2145 C C . TYR A 1 263 ? 23.250 -19.901 1.758 1.00 98.81 263 TYR A C 1
ATOM 2147 O O . TYR A 1 263 ? 23.414 -20.488 2.823 1.00 98.81 263 TYR A O 1
ATOM 2155 N N . VAL A 1 264 ? 22.875 -18.620 1.691 1.00 98.81 264 VAL A N 1
ATOM 2156 C CA . VAL A 1 264 ? 22.595 -17.793 2.877 1.00 98.81 264 VAL A CA 1
ATOM 2157 C C . VAL A 1 264 ? 21.326 -18.267 3.593 1.00 98.81 264 VAL A C 1
ATOM 2159 O O . VAL A 1 264 ? 21.341 -18.430 4.810 1.00 98.81 264 VAL A O 1
ATOM 2162 N N . SER A 1 265 ? 20.265 -18.563 2.841 1.00 98.75 265 SER A N 1
ATOM 2163 C CA . SER A 1 265 ? 19.004 -19.095 3.366 1.00 98.75 265 SER A CA 1
ATOM 2164 C C . SER A 1 265 ? 19.215 -20.418 4.108 1.00 98.75 265 SER A C 1
ATOM 2166 O O . SER A 1 265 ? 18.897 -20.509 5.292 1.00 98.75 265 SER A O 1
ATOM 2168 N N . ASP A 1 266 ? 19.874 -21.402 3.485 1.00 98.56 266 ASP A N 1
ATOM 2169 C CA . ASP A 1 266 ? 20.226 -22.666 4.146 1.00 98.56 266 ASP A CA 1
ATOM 2170 C C . ASP A 1 266 ? 21.091 -22.433 5.391 1.00 98.56 266 ASP A C 1
ATOM 2172 O O . ASP A 1 266 ? 20.949 -23.131 6.398 1.00 98.56 266 ASP A O 1
ATOM 2176 N N . PHE A 1 267 ? 22.010 -21.464 5.342 1.00 98.69 267 PHE A N 1
ATOM 2177 C CA . PHE A 1 267 ? 22.903 -21.173 6.457 1.00 98.69 267 PHE A CA 1
ATOM 2178 C C . PHE A 1 267 ? 22.132 -20.725 7.702 1.00 98.69 267 PHE A C 1
ATOM 2180 O O . PHE A 1 267 ? 22.355 -21.304 8.769 1.00 98.69 267 PHE A O 1
ATOM 2187 N N . PHE A 1 268 ? 21.229 -19.749 7.557 1.00 98.69 268 PHE A N 1
ATOM 2188 C CA . PHE A 1 268 ? 20.459 -19.183 8.666 1.00 98.69 268 PHE A CA 1
ATOM 2189 C C . PHE A 1 268 ? 19.275 -20.060 9.076 1.00 98.69 268 PHE A C 1
ATOM 2191 O O . PHE A 1 268 ? 19.154 -20.362 10.259 1.00 98.69 268 PHE A O 1
ATOM 2198 N N . LYS A 1 269 ? 18.472 -20.583 8.137 1.00 97.12 269 LYS A N 1
ATOM 2199 C CA . LYS A 1 269 ? 17.299 -21.422 8.468 1.00 97.12 269 LYS A CA 1
ATOM 2200 C C . LYS A 1 269 ? 17.668 -22.717 9.198 1.00 97.12 269 LYS A C 1
ATOM 2202 O O . LYS A 1 269 ? 16.843 -23.296 9.892 1.00 97.12 269 LYS A O 1
ATOM 2207 N N . THR A 1 270 ? 18.910 -23.192 9.066 1.00 96.94 270 THR A N 1
ATOM 2208 C CA . THR A 1 270 ? 19.395 -24.374 9.807 1.00 96.94 270 THR A CA 1
ATOM 2209 C C . THR A 1 270 ? 19.997 -24.057 11.178 1.00 96.94 270 THR A C 1
ATOM 2211 O O . THR A 1 270 ? 20.340 -24.989 11.906 1.00 96.94 270 THR A O 1
ATOM 2214 N N . ARG A 1 271 ? 20.177 -22.777 11.526 1.00 97.75 271 ARG A N 1
ATOM 2215 C CA . ARG A 1 271 ? 20.887 -22.331 12.742 1.00 97.75 271 ARG A CA 1
ATOM 2216 C C . ARG A 1 271 ? 20.082 -21.386 13.625 1.00 97.75 271 ARG A C 1
ATOM 2218 O O . ARG A 1 271 ? 20.380 -21.304 14.811 1.00 97.75 271 ARG A O 1
ATOM 2225 N N . ASN A 1 272 ? 19.109 -20.677 13.065 1.00 98.19 272 ASN A N 1
ATOM 2226 C CA . ASN A 1 272 ? 18.367 -19.620 13.733 1.00 98.19 272 ASN A CA 1
ATOM 2227 C C . ASN A 1 272 ? 16.866 -19.833 13.499 1.00 98.19 272 ASN A C 1
ATOM 2229 O O . ASN A 1 272 ? 16.383 -19.611 12.393 1.00 98.19 272 ASN A O 1
ATOM 2233 N N . GLU A 1 273 ? 16.144 -20.269 14.534 1.00 94.62 273 GLU A N 1
ATOM 2234 C CA . GLU A 1 273 ? 14.692 -20.513 14.459 1.00 94.62 273 GLU A CA 1
ATOM 2235 C C . GLU A 1 273 ? 13.889 -19.209 14.344 1.00 94.62 273 GLU A C 1
ATOM 2237 O O . GLU A 1 273 ? 12.824 -19.193 13.749 1.00 94.62 273 GLU A O 1
ATOM 2242 N N . ASN A 1 274 ? 14.426 -18.095 14.845 1.00 96.69 274 ASN A N 1
ATOM 2243 C CA . ASN A 1 274 ? 13.782 -16.782 14.816 1.00 96.69 274 ASN A CA 1
ATOM 2244 C C . ASN A 1 274 ? 13.952 -16.015 13.492 1.00 96.69 274 ASN A C 1
ATOM 2246 O O . ASN A 1 274 ? 13.546 -14.855 13.410 1.00 96.69 274 ASN A O 1
ATOM 2250 N N . VAL A 1 275 ? 14.582 -16.609 12.472 1.00 98.56 275 VAL A N 1
ATOM 2251 C CA . VAL A 1 275 ? 14.924 -15.930 11.212 1.00 98.56 275 VAL A CA 1
ATOM 2252 C C . VAL A 1 275 ? 14.020 -16.384 10.071 1.00 98.56 275 VAL A C 1
ATOM 2254 O O . VAL A 1 275 ? 14.036 -17.546 9.674 1.00 98.56 275 VAL A O 1
ATOM 2257 N N . ALA A 1 276 ? 13.332 -15.418 9.467 1.00 98.69 276 ALA A N 1
ATOM 2258 C CA . ALA A 1 276 ? 12.624 -15.559 8.203 1.00 98.69 276 ALA A CA 1
ATOM 2259 C C . ALA A 1 276 ? 13.425 -14.885 7.077 1.00 98.69 276 ALA A C 1
ATOM 2261 O O . ALA A 1 276 ? 13.868 -13.743 7.213 1.00 98.69 276 ALA A O 1
ATOM 2262 N N . MET A 1 277 ? 13.619 -15.576 5.955 1.00 98.81 277 MET A N 1
ATOM 2263 C CA . MET A 1 277 ? 14.382 -15.070 4.812 1.00 98.81 277 MET A CA 1
ATOM 2264 C C . MET A 1 277 ? 13.523 -14.193 3.897 1.00 98.81 277 MET A C 1
ATOM 2266 O O . MET A 1 277 ? 12.474 -14.626 3.417 1.00 98.81 277 MET A O 1
ATOM 2270 N N . VAL A 1 278 ? 14.014 -12.992 3.579 1.00 98.88 278 VAL A N 1
ATOM 2271 C CA . VAL A 1 278 ? 13.340 -12.015 2.710 1.00 98.88 278 VAL A CA 1
ATOM 2272 C C . VAL A 1 278 ? 14.077 -11.885 1.374 1.00 98.88 278 VAL A C 1
ATOM 2274 O O . VAL A 1 278 ? 15.243 -11.486 1.332 1.00 98.88 278 VAL A O 1
ATOM 2277 N N . TRP A 1 279 ? 13.389 -12.178 0.268 1.00 98.75 279 TRP A N 1
ATOM 2278 C CA . TRP A 1 279 ? 13.871 -11.915 -1.095 1.00 98.75 279 TRP A CA 1
ATOM 2279 C C . TRP A 1 279 ? 13.294 -10.591 -1.590 1.00 98.75 279 TRP A C 1
ATOM 2281 O O . TRP A 1 279 ? 12.078 -10.478 -1.702 1.00 98.75 279 TRP A O 1
ATOM 2291 N N . SER A 1 280 ? 14.139 -9.585 -1.845 1.00 98.31 280 SER A N 1
ATOM 2292 C CA . SER A 1 280 ? 13.681 -8.194 -1.971 1.00 98.31 280 SER A CA 1
ATOM 2293 C C . SER A 1 280 ? 14.234 -7.456 -3.193 1.00 98.31 280 SER A C 1
ATOM 2295 O O . SER A 1 280 ? 15.303 -6.851 -3.088 1.00 98.31 280 SER A O 1
ATOM 2297 N N . PRO A 1 281 ? 13.534 -7.450 -4.339 1.00 97.81 281 PRO A N 1
ATOM 2298 C CA . PRO A 1 281 ? 13.834 -6.540 -5.444 1.00 97.81 281 PRO A CA 1
ATOM 2299 C C . PRO A 1 281 ? 13.483 -5.068 -5.132 1.00 97.81 281 PRO A C 1
ATOM 2301 O O . PRO A 1 281 ? 12.691 -4.757 -4.241 1.00 97.81 281 PRO A O 1
ATOM 2304 N N . LEU A 1 282 ? 14.051 -4.156 -5.920 1.00 96.56 282 LEU A N 1
ATOM 2305 C CA . LEU A 1 282 ? 13.578 -2.785 -6.115 1.00 96.56 282 LEU A CA 1
ATOM 2306 C C . LEU A 1 282 ? 12.303 -2.804 -6.975 1.00 96.56 282 LEU A C 1
ATOM 2308 O O . LEU A 1 282 ? 12.200 -3.626 -7.887 1.00 96.56 282 LEU A O 1
ATOM 2312 N N . GLN A 1 283 ? 11.354 -1.890 -6.736 1.00 94.38 283 GLN A N 1
ATOM 2313 C CA . GLN A 1 283 ? 10.068 -1.823 -7.464 1.00 94.38 283 GLN A CA 1
ATOM 2314 C C . GLN A 1 283 ? 10.198 -1.766 -8.997 1.00 94.38 283 GLN A C 1
ATOM 2316 O O . GLN A 1 283 ? 9.259 -2.098 -9.719 1.00 94.38 283 GLN A O 1
ATOM 2321 N N . GLU A 1 284 ? 11.337 -1.268 -9.477 1.00 91.38 284 GLU A N 1
ATOM 2322 C CA . GLU A 1 284 ? 11.741 -1.223 -10.873 1.00 91.38 284 GLU A CA 1
ATOM 2323 C C . GLU A 1 284 ? 13.270 -1.100 -10.905 1.00 91.38 284 GLU A C 1
ATOM 2325 O O . GLU A 1 284 ? 13.808 -0.131 -10.374 1.00 91.38 284 GLU A O 1
ATOM 2330 N N . GLY A 1 285 ? 13.968 -2.072 -11.491 1.00 87.62 285 GLY A N 1
ATOM 2331 C CA . GLY A 1 285 ? 15.434 -2.092 -11.530 1.00 87.62 285 GLY A CA 1
ATOM 2332 C C . GLY A 1 285 ? 16.001 -1.469 -12.801 1.00 87.62 285 GLY A C 1
ATOM 2333 O O . GLY A 1 285 ? 15.316 -1.360 -13.813 1.00 87.62 285 GLY A O 1
ATOM 2334 N N . LYS A 1 286 ? 17.270 -1.079 -12.802 1.00 84.50 286 LYS A N 1
ATOM 2335 C CA . LYS A 1 286 ? 17.945 -0.529 -13.985 1.00 84.50 286 LYS A CA 1
ATOM 2336 C C . LYS A 1 286 ? 17.868 -1.407 -15.236 1.00 84.50 286 LYS A C 1
ATOM 2338 O O . LYS A 1 286 ? 17.626 -0.905 -16.338 1.00 84.50 286 LYS A O 1
ATOM 2343 N N . TRP A 1 287 ? 18.110 -2.703 -15.079 1.00 80.81 287 TRP A N 1
ATOM 2344 C CA . TRP A 1 287 ? 18.245 -3.645 -16.187 1.00 80.81 287 TRP A CA 1
ATOM 2345 C C . TRP A 1 287 ? 16.913 -4.318 -16.518 1.00 80.81 287 TRP A C 1
ATOM 2347 O O . TRP A 1 287 ? 16.084 -4.534 -15.641 1.00 80.81 287 TRP A O 1
ATOM 2357 N N . ASP A 1 288 ? 16.723 -4.675 -17.789 1.00 78.19 288 ASP A N 1
ATOM 2358 C CA . ASP A 1 288 ? 15.580 -5.484 -18.223 1.00 78.19 288 ASP A CA 1
ATOM 2359 C C . ASP A 1 288 ? 15.819 -6.956 -17.857 1.00 78.19 288 ASP A C 1
ATOM 2361 O O . ASP A 1 288 ? 16.269 -7.763 -18.673 1.00 78.19 288 ASP A O 1
ATOM 2365 N N . ILE A 1 289 ? 15.634 -7.272 -16.575 1.00 84.31 289 ILE A N 1
ATOM 2366 C CA . ILE A 1 289 ? 15.732 -8.633 -16.049 1.00 84.31 289 ILE A CA 1
ATOM 2367 C C . ILE A 1 289 ? 14.337 -9.212 -15.832 1.00 84.31 289 ILE A C 1
ATOM 2369 O O . ILE A 1 289 ? 13.420 -8.507 -15.420 1.00 84.31 289 ILE A O 1
ATOM 2373 N N . GLN A 1 290 ? 14.197 -10.518 -16.044 1.00 88.69 290 GLN A N 1
ATOM 2374 C CA . GLN A 1 290 ? 13.025 -11.257 -15.584 1.00 88.69 290 GLN A CA 1
ATOM 2375 C C . GLN A 1 290 ? 13.246 -11.625 -14.115 1.00 88.69 290 GLN A C 1
ATOM 2377 O O . GLN A 1 290 ? 14.225 -12.297 -13.779 1.00 88.69 290 GLN A O 1
ATOM 2382 N N . LEU A 1 291 ? 12.376 -11.158 -13.221 1.00 93.94 291 LEU A N 1
ATOM 2383 C CA . LEU A 1 291 ? 12.531 -11.386 -11.780 1.00 93.94 291 LEU A CA 1
ATOM 2384 C C . LEU A 1 291 ? 12.434 -12.875 -11.417 1.00 93.94 291 LEU A C 1
ATOM 2386 O O . LEU A 1 291 ? 13.065 -13.321 -10.459 1.00 93.94 291 LEU A O 1
ATOM 2390 N N . GLU A 1 292 ? 11.699 -13.656 -12.205 1.00 95.50 292 GLU A N 1
ATOM 2391 C CA . GLU A 1 292 ? 11.536 -15.100 -12.053 1.00 95.50 292 GLU A CA 1
ATOM 2392 C C . GLU A 1 292 ? 12.871 -15.844 -12.156 1.00 95.50 292 GLU A C 1
ATOM 2394 O O . GLU A 1 292 ? 13.089 -16.805 -11.417 1.00 95.50 292 GLU A O 1
ATOM 2399 N N . ASP A 1 293 ? 13.795 -15.373 -13.001 1.00 96.19 293 ASP A N 1
ATOM 2400 C CA . ASP A 1 293 ? 15.126 -15.975 -13.153 1.00 96.19 293 ASP A CA 1
ATOM 2401 C C . ASP A 1 293 ? 15.983 -15.797 -11.886 1.00 96.19 293 ASP A C 1
ATOM 2403 O O . ASP A 1 293 ? 16.883 -16.594 -11.610 1.00 96.19 293 ASP A O 1
ATOM 2407 N N . PHE A 1 294 ? 15.685 -14.767 -11.090 1.00 97.62 294 PHE A N 1
ATOM 2408 C CA . PHE A 1 294 ? 16.360 -14.449 -9.832 1.00 97.62 294 PHE A CA 1
ATOM 2409 C C . PHE A 1 294 ? 15.658 -15.036 -8.604 1.00 97.62 294 PHE A C 1
ATOM 2411 O O . PHE A 1 294 ? 16.196 -14.945 -7.495 1.00 97.62 294 PHE A O 1
ATOM 2418 N N . TYR A 1 295 ? 14.478 -15.637 -8.769 1.00 97.94 295 TYR A N 1
ATOM 2419 C CA . TYR A 1 295 ? 13.713 -16.181 -7.657 1.00 97.94 295 TYR A CA 1
ATOM 2420 C C . TYR A 1 295 ? 14.298 -17.531 -7.195 1.00 97.94 295 TYR A C 1
ATOM 2422 O O . TYR A 1 295 ? 14.316 -18.508 -7.950 1.00 97.94 295 TYR A O 1
ATOM 2430 N N . PRO A 1 296 ? 14.778 -17.653 -5.942 1.00 98.19 296 PRO A N 1
ATOM 2431 C CA . PRO A 1 296 ? 15.485 -18.853 -5.497 1.00 98.19 296 PRO A CA 1
ATOM 2432 C C . PRO A 1 296 ? 14.549 -20.031 -5.179 1.00 98.19 296 PRO A C 1
ATOM 2434 O O . PRO A 1 296 ? 15.036 -21.159 -5.031 1.00 98.19 296 PRO A O 1
ATOM 2437 N N . GLY A 1 297 ? 13.233 -19.802 -5.145 1.00 97.56 297 GLY A N 1
ATOM 2438 C CA . GLY A 1 297 ? 12.180 -20.789 -4.890 1.00 97.56 297 GLY A CA 1
ATOM 2439 C C . GLY A 1 297 ? 11.639 -20.743 -3.457 1.00 97.56 297 GLY A C 1
ATOM 2440 O O . GLY A 1 297 ? 12.399 -20.508 -2.520 1.00 97.56 297 GLY A O 1
ATOM 2441 N N . ASP A 1 298 ? 10.348 -21.050 -3.291 1.00 96.62 298 ASP A N 1
ATOM 2442 C CA . ASP A 1 298 ? 9.566 -20.921 -2.044 1.00 96.62 298 ASP A CA 1
ATOM 2443 C C . ASP A 1 298 ? 10.178 -21.608 -0.817 1.00 96.62 298 ASP A C 1
ATOM 2445 O O . ASP A 1 298 ? 9.909 -21.211 0.311 1.00 96.62 298 ASP A O 1
ATOM 2449 N N . HIS A 1 299 ? 10.992 -22.651 -1.010 1.00 96.12 299 HIS A N 1
ATOM 2450 C CA . HIS A 1 299 ? 11.693 -23.321 0.091 1.00 96.12 299 HIS A CA 1
ATOM 2451 C C . HIS A 1 299 ? 12.692 -22.389 0.800 1.00 96.12 299 HIS A C 1
ATOM 2453 O O . HIS A 1 299 ? 12.875 -22.462 2.017 1.00 96.12 299 HIS A O 1
ATOM 2459 N N . TYR A 1 300 ? 13.331 -21.510 0.028 1.00 98.38 300 TYR A N 1
ATOM 2460 C CA . TYR A 1 300 ? 14.400 -20.627 0.484 1.00 98.38 300 TYR A CA 1
ATOM 2461 C C . TYR A 1 300 ? 13.905 -19.242 0.901 1.00 98.38 300 TYR A C 1
ATOM 2463 O O . TYR A 1 300 ? 14.674 -18.499 1.509 1.00 98.38 300 TYR A O 1
ATOM 2471 N N . VAL A 1 301 ? 12.662 -18.895 0.561 1.00 98.56 301 VAL A N 1
ATOM 2472 C CA . VAL A 1 301 ? 12.073 -17.566 0.756 1.00 98.56 301 VAL A CA 1
ATOM 2473 C C . VAL A 1 301 ? 10.853 -17.686 1.650 1.00 98.56 301 VAL A C 1
ATOM 2475 O O . VAL A 1 301 ? 9.899 -18.372 1.293 1.00 98.56 301 VAL A O 1
ATOM 2478 N N . ASP A 1 302 ? 10.865 -16.982 2.773 1.00 98.69 302 ASP A N 1
ATOM 2479 C CA . ASP A 1 302 ? 9.718 -16.889 3.678 1.00 98.69 302 ASP A CA 1
ATOM 2480 C C . ASP A 1 302 ? 8.878 -15.645 3.341 1.00 98.69 302 ASP A C 1
ATOM 2482 O O . ASP A 1 302 ? 7.654 -15.685 3.388 1.00 98.69 302 ASP A O 1
ATOM 2486 N N . TRP A 1 303 ? 9.526 -14.560 2.898 1.00 98.81 303 TRP A N 1
ATOM 2487 C CA . TRP A 1 303 ? 8.887 -13.277 2.593 1.00 98.81 303 TRP A CA 1
ATOM 2488 C C . TRP A 1 303 ? 9.337 -12.680 1.260 1.00 98.81 303 TRP A C 1
ATOM 2490 O O . TRP A 1 303 ? 10.513 -12.749 0.889 1.00 98.81 303 TRP A O 1
ATOM 2500 N N . ILE A 1 304 ? 8.411 -12.001 0.583 1.00 98.75 304 ILE A N 1
ATOM 2501 C CA . ILE A 1 304 ? 8.722 -11.133 -0.557 1.00 98.75 304 ILE A CA 1
ATOM 2502 C C . ILE A 1 304 ? 8.946 -9.715 -0.037 1.00 98.75 304 ILE A C 1
ATOM 2504 O O . ILE A 1 304 ? 8.027 -9.085 0.478 1.00 98.75 304 ILE A O 1
ATOM 2508 N N . GLY A 1 305 ? 10.166 -9.210 -0.155 1.00 98.56 305 GLY A N 1
ATOM 2509 C CA . GLY A 1 305 ? 10.506 -7.821 0.127 1.00 98.56 305 GLY A CA 1
ATOM 2510 C C . GLY A 1 305 ? 10.329 -6.936 -1.106 1.00 98.56 305 GLY A C 1
ATOM 2511 O O . GLY A 1 305 ? 10.420 -7.414 -2.234 1.00 98.56 305 GLY A O 1
ATOM 2512 N N . ILE A 1 306 ? 10.089 -5.642 -0.909 1.00 98.62 306 ILE A N 1
ATOM 2513 C CA . ILE A 1 306 ? 10.101 -4.640 -1.981 1.00 98.62 306 ILE A CA 1
ATOM 2514 C C . ILE A 1 306 ? 10.693 -3.342 -1.441 1.00 98.62 306 ILE A C 1
ATOM 2516 O O . ILE A 1 306 ? 10.191 -2.809 -0.450 1.00 98.62 306 ILE A O 1
ATOM 2520 N N . SER A 1 307 ? 11.700 -2.796 -2.119 1.00 98.12 307 SER A N 1
ATOM 2521 C CA . SER A 1 307 ? 12.067 -1.387 -1.946 1.00 98.12 307 SER A CA 1
ATOM 2522 C C . SER A 1 307 ? 11.198 -0.524 -2.859 1.00 98.12 307 SER A C 1
ATOM 2524 O O . SER A 1 307 ? 11.245 -0.666 -4.084 1.00 98.12 307 SER A O 1
ATOM 2526 N N . ALA A 1 308 ? 10.375 0.350 -2.277 1.00 97.44 308 ALA A N 1
ATOM 2527 C CA . ALA A 1 308 ? 9.365 1.129 -2.986 1.00 97.44 308 ALA A CA 1
ATOM 2528 C C . ALA A 1 308 ? 9.494 2.637 -2.711 1.00 97.44 308 ALA A C 1
ATOM 2530 O O . ALA A 1 308 ? 9.015 3.161 -1.701 1.00 97.44 308 ALA A O 1
ATOM 2531 N N . TYR A 1 309 ? 10.114 3.358 -3.644 1.00 96.50 309 TYR A N 1
ATOM 2532 C CA . TYR A 1 309 ? 10.382 4.791 -3.534 1.00 96.50 309 TYR A CA 1
ATOM 2533 C C . TYR A 1 309 ? 9.484 5.618 -4.460 1.00 96.50 309 TYR A C 1
ATOM 2535 O O . TYR A 1 309 ? 9.329 5.330 -5.647 1.00 96.50 309 TYR A O 1
ATOM 2543 N N . SER A 1 310 ? 8.920 6.699 -3.920 1.00 96.44 310 SER A N 1
ATOM 2544 C CA . SER A 1 310 ? 8.144 7.688 -4.672 1.00 96.44 310 SER A CA 1
ATOM 2545 C C . SER A 1 310 ? 8.988 8.927 -4.945 1.00 96.44 310 SER A C 1
ATOM 2547 O O . SER A 1 310 ? 9.184 9.767 -4.061 1.00 96.44 310 SER A O 1
ATOM 2549 N N . ASN A 1 311 ? 9.430 9.064 -6.195 1.00 95.38 311 ASN A N 1
ATOM 2550 C CA . ASN A 1 311 ? 10.270 10.169 -6.652 1.00 95.38 311 ASN A CA 1
ATOM 2551 C C . ASN A 1 311 ? 9.514 11.125 -7.572 1.00 95.38 311 ASN A C 1
ATOM 2553 O O . ASN A 1 311 ? 8.766 10.688 -8.447 1.00 95.38 311 ASN A O 1
ATOM 2557 N N . TYR A 1 312 ? 9.716 12.431 -7.380 1.00 94.75 312 TYR A N 1
ATOM 2558 C CA . TYR A 1 312 ? 9.053 13.448 -8.201 1.00 94.75 312 TYR A CA 1
ATOM 2559 C C . TYR A 1 312 ? 9.583 13.472 -9.639 1.00 94.75 312 TYR A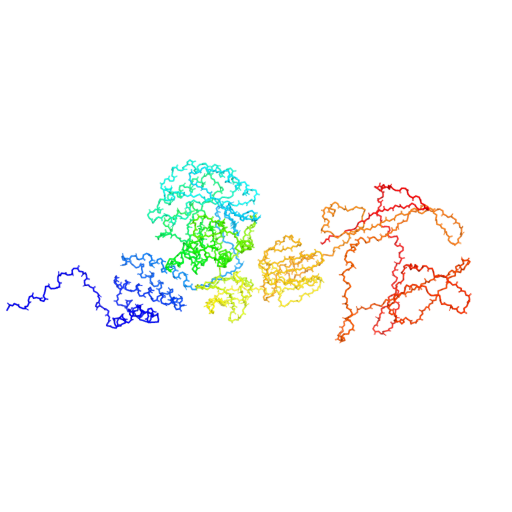 C 1
ATOM 2561 O O . TYR A 1 312 ? 8.796 13.561 -10.574 1.00 94.75 312 TYR A O 1
ATOM 2569 N N . TYR A 1 313 ? 10.898 13.316 -9.791 1.00 93.75 313 TYR A N 1
ATOM 2570 C CA . TYR A 1 313 ? 11.569 13.082 -11.066 1.00 93.75 313 TYR A CA 1
ATOM 2571 C C . TYR A 1 313 ? 12.427 11.832 -10.954 1.00 93.75 313 TYR A C 1
ATOM 2573 O O . TYR A 1 313 ? 13.019 11.571 -9.896 1.00 93.75 313 TYR A O 1
ATOM 2581 N N . HIS A 1 314 ? 12.568 11.098 -12.049 1.00 92.00 314 HIS A N 1
ATOM 2582 C CA . HIS A 1 314 ? 13.551 10.031 -12.120 1.00 92.00 314 HIS A CA 1
ATOM 2583 C C . HIS A 1 314 ? 14.955 10.617 -11.891 1.00 92.00 314 HIS A C 1
ATOM 2585 O O . HIS A 1 314 ? 15.350 11.601 -12.519 1.00 92.00 314 HIS A O 1
ATOM 2591 N N . GLN A 1 315 ? 15.686 10.058 -10.919 1.00 88.38 315 GLN A N 1
ATOM 2592 C CA . GLN A 1 315 ? 17.015 10.531 -10.492 1.00 88.38 315 GLN A CA 1
ATOM 2593 C C . GLN A 1 315 ? 17.077 12.029 -10.116 1.00 88.38 315 GLN A C 1
ATOM 2595 O O . GLN A 1 315 ? 18.142 12.643 -10.145 1.00 88.38 315 GLN A O 1
ATOM 2600 N N . GLY A 1 316 ? 15.940 12.644 -9.768 1.00 89.62 316 GLY A N 1
ATOM 2601 C CA . GLY A 1 316 ? 15.869 14.077 -9.470 1.00 89.62 316 GLY A CA 1
ATOM 2602 C C . GLY A 1 316 ? 16.091 14.991 -10.684 1.00 89.62 316 GLY A C 1
ATOM 2603 O O . GLY A 1 316 ? 16.322 16.186 -10.492 1.00 89.62 316 GLY A O 1
ATOM 2604 N N . ASN A 1 317 ? 16.035 14.458 -11.912 1.00 91.56 317 ASN A N 1
ATOM 2605 C CA . ASN A 1 317 ? 16.277 15.205 -13.144 1.00 91.56 317 ASN A CA 1
ATOM 2606 C C . ASN A 1 317 ? 14.958 15.577 -13.863 1.00 91.56 317 ASN A C 1
ATOM 2608 O O . ASN A 1 317 ? 14.321 14.689 -14.434 1.00 91.56 317 ASN A O 1
ATOM 2612 N N . PRO A 1 318 ? 14.573 16.868 -13.914 1.00 91.00 318 PRO A N 1
ATOM 2613 C CA . PRO A 1 318 ? 13.338 17.319 -14.565 1.00 91.00 318 PRO A CA 1
ATOM 2614 C C . PRO A 1 318 ? 13.356 17.182 -16.093 1.00 91.00 318 PRO A C 1
ATOM 2616 O O . PRO A 1 318 ? 12.300 17.212 -16.718 1.00 91.00 318 PRO A O 1
ATOM 2619 N N . ASP A 1 319 ? 14.540 17.040 -16.696 1.00 91.94 319 ASP A N 1
ATOM 2620 C CA . ASP A 1 319 ? 14.713 16.903 -18.145 1.00 91.94 319 ASP A CA 1
ATOM 2621 C C . ASP A 1 319 ? 14.723 15.431 -18.597 1.00 91.94 319 ASP A C 1
ATOM 2623 O O . ASP A 1 319 ? 15.074 15.127 -19.741 1.00 91.94 319 ASP A O 1
ATOM 2627 N N . THR A 1 320 ? 14.377 14.497 -17.706 1.00 90.12 320 THR A N 1
ATOM 2628 C CA . THR A 1 320 ? 14.303 13.074 -18.042 1.00 90.12 320 THR A CA 1
ATOM 2629 C C . THR A 1 320 ? 13.258 12.824 -19.131 1.00 90.12 320 THR A C 1
ATOM 2631 O O . THR A 1 320 ? 12.155 13.370 -19.107 1.00 90.12 320 THR A O 1
ATOM 2634 N N . GLU A 1 321 ? 13.593 11.974 -20.107 1.00 88.69 321 GLU A N 1
ATOM 2635 C CA . GLU A 1 321 ? 12.630 11.574 -21.134 1.00 88.69 321 GLU A CA 1
ATOM 2636 C C . GLU A 1 321 ? 11.420 10.866 -20.505 1.00 88.69 321 GLU A C 1
ATOM 2638 O O . GLU A 1 321 ? 11.571 9.990 -19.654 1.00 88.69 321 GLU A O 1
ATOM 2643 N N . GLU A 1 322 ? 10.218 11.169 -21.002 1.00 87.25 322 GLU A N 1
ATOM 2644 C CA . GLU A 1 322 ? 8.948 10.613 -20.503 1.00 87.25 322 GLU A CA 1
ATOM 2645 C C . GLU A 1 322 ? 8.955 9.078 -20.412 1.00 87.25 322 GLU A C 1
ATOM 2647 O O . GLU A 1 322 ? 8.400 8.505 -19.476 1.00 87.25 322 GLU A O 1
ATOM 2652 N N . LYS A 1 323 ? 9.631 8.399 -21.350 1.00 87.69 323 LYS A N 1
ATOM 2653 C CA . LYS A 1 323 ? 9.747 6.934 -21.352 1.00 87.69 323 LYS A CA 1
ATOM 2654 C C . LYS A 1 323 ? 10.450 6.385 -20.101 1.00 87.69 323 LYS A C 1
ATOM 2656 O O . LYS A 1 323 ? 10.133 5.282 -19.681 1.00 87.69 323 LYS A O 1
ATOM 2661 N N . TYR A 1 324 ? 11.386 7.128 -19.511 1.00 90.50 324 TYR A N 1
ATOM 2662 C CA . TYR A 1 324 ? 12.046 6.720 -18.272 1.00 90.50 324 TYR A CA 1
ATOM 2663 C C . TYR A 1 324 ? 11.182 7.081 -17.064 1.00 90.50 324 TYR A C 1
ATOM 2665 O O . TYR A 1 324 ? 11.025 6.253 -16.175 1.00 90.50 324 TYR A O 1
ATOM 2673 N N . GLU A 1 325 ? 10.545 8.255 -17.061 1.00 92.62 325 GLU A N 1
ATOM 2674 C CA . GLU A 1 325 ? 9.608 8.646 -15.996 1.00 92.62 325 GLU A CA 1
ATOM 2675 C C . GLU A 1 325 ? 8.483 7.616 -15.805 1.00 92.62 325 GLU A C 1
ATOM 2677 O O . GLU A 1 325 ? 8.121 7.275 -14.678 1.00 92.62 325 GLU A O 1
ATOM 2682 N N . ILE A 1 326 ? 7.939 7.093 -16.909 1.00 93.75 326 ILE A N 1
ATOM 2683 C CA . ILE A 1 326 ? 6.858 6.106 -16.858 1.00 93.75 326 ILE A CA 1
ATOM 2684 C C . ILE A 1 326 ? 7.338 4.716 -16.442 1.00 93.75 326 ILE A C 1
ATOM 2686 O O . ILE A 1 326 ? 6.665 4.064 -15.647 1.00 93.75 326 ILE A O 1
ATOM 2690 N N . VAL A 1 327 ? 8.510 4.283 -16.921 1.00 92.62 327 VAL A N 1
ATOM 2691 C CA . VAL A 1 327 ? 9.111 2.992 -16.548 1.00 92.62 327 VAL A CA 1
ATOM 2692 C C . VAL A 1 327 ? 9.464 2.977 -15.064 1.00 92.62 327 VAL A C 1
ATOM 2694 O O . VAL A 1 327 ? 9.029 2.089 -14.341 1.00 92.62 327 VAL A O 1
ATOM 2697 N N . TYR A 1 328 ? 10.161 4.005 -14.580 1.00 92.94 328 TYR A N 1
ATOM 2698 C CA . TYR A 1 328 ? 10.585 4.100 -13.181 1.00 92.94 328 TYR A CA 1
ATOM 2699 C C . TYR A 1 328 ? 9.498 4.624 -12.235 1.00 92.94 328 TYR A C 1
ATOM 2701 O O . TYR A 1 328 ? 9.785 4.894 -11.067 1.00 92.94 328 TYR A O 1
ATOM 2709 N N . LYS A 1 329 ? 8.250 4.739 -12.714 1.00 94.94 329 LYS A N 1
ATOM 2710 C CA . LYS A 1 329 ? 7.073 5.099 -11.910 1.00 94.94 329 LYS A CA 1
ATOM 2711 C C . LYS A 1 329 ? 7.294 6.391 -11.101 1.00 94.94 329 LYS A C 1
ATOM 2713 O O . LYS A 1 329 ? 6.978 6.452 -9.915 1.00 94.94 329 LYS A O 1
ATOM 2718 N N . SER A 1 330 ? 7.847 7.433 -11.721 1.00 94.94 330 SER A N 1
ATOM 2719 C CA . SER A 1 330 ? 8.093 8.736 -11.083 1.00 94.94 330 SER A CA 1
ATOM 2720 C C . SER A 1 330 ? 7.069 9.804 -11.489 1.00 94.94 330 SER A C 1
ATOM 2722 O O . SER A 1 330 ? 6.297 9.655 -12.443 1.00 94.94 330 SER A O 1
ATOM 2724 N N . GLY A 1 331 ? 6.990 10.874 -10.696 1.00 94.31 331 GLY A N 1
ATOM 2725 C CA . GLY A 1 331 ? 6.123 12.023 -10.946 1.00 94.31 331 GLY A CA 1
ATOM 2726 C C . GLY A 1 331 ? 4.635 11.663 -10.979 1.00 94.31 331 GLY A C 1
ATOM 2727 O O . GLY A 1 331 ? 4.037 11.279 -9.966 1.00 94.31 331 GLY A O 1
ATOM 2728 N N . VAL A 1 332 ? 4.004 11.830 -12.144 1.00 93.06 332 VAL A N 1
ATOM 2729 C CA . VAL A 1 332 ? 2.588 11.471 -12.351 1.00 93.06 332 VAL A CA 1
ATOM 2730 C C . VAL A 1 332 ? 2.357 9.958 -12.381 1.00 93.06 332 VAL A C 1
ATOM 2732 O O . VAL A 1 332 ? 1.253 9.530 -12.057 1.00 93.06 332 VAL A O 1
ATOM 2735 N N . ASN A 1 333 ? 3.399 9.177 -12.684 1.00 95.31 333 ASN A N 1
ATOM 2736 C CA . ASN A 1 333 ? 3.380 7.713 -12.774 1.00 95.31 333 ASN A CA 1
ATOM 2737 C C . ASN A 1 333 ? 3.596 7.028 -11.411 1.00 95.31 333 ASN A C 1
ATOM 2739 O O . ASN A 1 333 ? 3.537 5.804 -11.309 1.00 95.31 333 ASN A O 1
ATOM 2743 N N . ALA A 1 334 ? 3.859 7.804 -10.355 1.00 95.50 334 ALA A N 1
ATOM 2744 C CA . ALA A 1 334 ? 4.140 7.310 -9.006 1.00 95.50 334 ALA A CA 1
ATOM 2745 C C . ALA A 1 334 ? 2.869 6.913 -8.235 1.00 95.50 334 ALA A C 1
ATOM 2747 O O . ALA A 1 334 ? 2.676 7.320 -7.089 1.00 95.50 334 ALA A O 1
ATOM 2748 N N . ASP A 1 335 ? 1.962 6.172 -8.874 1.00 96.62 335 ASP A N 1
ATOM 2749 C CA . ASP A 1 335 ? 0.872 5.506 -8.163 1.00 96.62 335 ASP A CA 1
ATOM 2750 C C . ASP A 1 335 ? 1.462 4.349 -7.335 1.00 96.62 335 ASP A C 1
ATOM 2752 O O . ASP A 1 335 ? 2.055 3.434 -7.913 1.00 96.62 335 ASP A O 1
ATOM 2756 N N . PRO A 1 336 ? 1.321 4.358 -5.996 1.00 96.44 336 PRO A N 1
ATOM 2757 C CA . PRO A 1 336 ? 1.972 3.369 -5.144 1.00 96.44 336 PRO A CA 1
ATOM 2758 C C . PRO A 1 336 ? 1.451 1.946 -5.375 1.00 96.44 336 PRO A C 1
ATOM 2760 O O . PRO A 1 336 ? 2.215 0.997 -5.235 1.00 96.44 336 PRO A O 1
ATOM 2763 N N . VAL A 1 337 ? 0.179 1.781 -5.757 1.00 97.50 337 VAL A N 1
ATOM 2764 C CA . VAL A 1 337 ? -0.422 0.463 -6.016 1.00 97.50 337 VAL A CA 1
ATOM 2765 C C . VAL A 1 337 ? 0.139 -0.142 -7.294 1.00 97.50 337 VAL A C 1
ATOM 2767 O O . VAL A 1 337 ? 0.472 -1.329 -7.315 1.00 97.50 337 VAL A O 1
ATOM 2770 N N . LEU A 1 338 ? 0.269 0.669 -8.346 1.00 97.06 338 LEU A N 1
ATOM 2771 C CA . LEU A 1 338 ? 0.855 0.222 -9.609 1.00 97.06 338 LEU A CA 1
ATOM 2772 C C . LEU A 1 338 ? 2.360 -0.007 -9.475 1.00 97.06 338 LEU A C 1
ATOM 2774 O O . LEU A 1 338 ? 2.878 -0.950 -10.073 1.00 97.06 338 LEU A O 1
ATOM 2778 N N . ALA A 1 339 ? 3.049 0.797 -8.659 1.00 96.44 339 ALA A N 1
ATOM 2779 C CA . ALA A 1 339 ? 4.494 0.707 -8.476 1.00 96.44 339 ALA A CA 1
ATOM 2780 C C . ALA A 1 339 ? 4.957 -0.687 -8.026 1.00 96.44 339 ALA A C 1
ATOM 2782 O O . ALA A 1 339 ? 5.983 -1.165 -8.506 1.00 96.44 339 ALA A O 1
ATOM 2783 N N . VAL A 1 340 ? 4.172 -1.348 -7.169 1.00 97.50 340 VAL A N 1
ATOM 2784 C CA . VAL A 1 340 ? 4.484 -2.678 -6.617 1.00 97.50 340 VAL A CA 1
ATOM 2785 C C . VAL A 1 340 ? 3.696 -3.824 -7.264 1.00 97.50 340 VAL A C 1
ATOM 2787 O O . VAL A 1 340 ? 3.939 -4.982 -6.933 1.00 97.50 340 VAL A O 1
ATOM 2790 N N . SER A 1 341 ? 2.750 -3.517 -8.160 1.00 96.50 341 SER A N 1
ATOM 2791 C CA . SER A 1 341 ? 1.768 -4.481 -8.686 1.00 96.50 341 SER A CA 1
ATOM 2792 C C . SER A 1 341 ? 2.402 -5.739 -9.271 1.00 96.50 341 SER A C 1
ATOM 2794 O O . SER A 1 341 ? 2.054 -6.832 -8.848 1.00 96.50 341 SER A O 1
ATOM 2796 N N . GLU A 1 342 ? 3.385 -5.597 -10.157 1.00 93.31 342 GLU A N 1
ATOM 2797 C CA . GLU A 1 342 ? 4.071 -6.723 -10.798 1.00 93.31 342 GLU A CA 1
ATOM 2798 C C . GLU A 1 342 ? 4.666 -7.703 -9.777 1.00 93.31 342 GLU A C 1
ATOM 2800 O O . GLU A 1 342 ? 4.400 -8.901 -9.829 1.00 93.31 342 GLU A O 1
ATOM 2805 N N . ILE A 1 343 ? 5.409 -7.202 -8.788 1.00 96.62 343 ILE A N 1
ATOM 2806 C CA . ILE A 1 343 ? 6.057 -8.058 -7.787 1.00 96.62 343 ILE A CA 1
ATOM 2807 C C . ILE A 1 343 ? 5.008 -8.724 -6.885 1.00 96.62 343 ILE A C 1
ATOM 2809 O O . ILE A 1 343 ? 5.091 -9.918 -6.593 1.00 96.62 343 ILE A O 1
ATOM 2813 N N . VAL A 1 344 ? 4.002 -7.967 -6.444 1.00 97.19 344 VAL A N 1
ATOM 2814 C CA . VAL A 1 344 ? 2.983 -8.458 -5.507 1.00 97.19 344 VAL A CA 1
ATOM 2815 C C . VAL A 1 344 ? 2.012 -9.442 -6.169 1.00 97.19 344 VAL A C 1
ATOM 2817 O O . VAL A 1 344 ? 1.599 -10.426 -5.547 1.00 97.19 344 VAL A O 1
ATOM 2820 N N . GLU A 1 345 ? 1.640 -9.201 -7.422 1.00 95.38 345 GLU A N 1
ATOM 2821 C CA . GLU A 1 345 ? 0.725 -10.056 -8.181 1.00 95.38 345 GLU A CA 1
ATOM 2822 C C . GLU A 1 345 ? 1.412 -11.327 -8.694 1.00 95.38 345 GLU A C 1
ATOM 2824 O O . GLU A 1 345 ? 0.747 -12.358 -8.789 1.00 95.38 345 GLU A O 1
ATOM 2829 N N . THR A 1 346 ? 2.730 -11.301 -8.921 1.00 94.50 346 THR A N 1
ATOM 2830 C CA . THR A 1 346 ? 3.504 -12.486 -9.323 1.00 94.50 346 THR A CA 1
ATOM 2831 C C . THR A 1 346 ? 3.973 -13.319 -8.128 1.00 94.50 346 THR A C 1
ATOM 2833 O O . THR A 1 346 ? 3.718 -14.522 -8.077 1.00 94.50 346 THR A O 1
ATOM 2836 N N . PHE A 1 347 ? 4.632 -12.705 -7.139 1.00 96.25 347 PHE A N 1
ATOM 2837 C CA . PHE A 1 347 ? 5.310 -13.433 -6.054 1.00 96.25 347 PHE A CA 1
ATOM 2838 C C . PHE A 1 347 ? 4.548 -13.397 -4.721 1.00 96.25 347 PHE A C 1
ATOM 2840 O O . PHE A 1 347 ? 4.653 -14.322 -3.918 1.00 96.25 347 PHE A O 1
ATOM 2847 N N . GLY A 1 348 ? 3.727 -12.369 -4.488 1.00 94.88 348 GLY A N 1
ATOM 2848 C CA . GLY A 1 348 ? 2.962 -12.191 -3.245 1.00 94.88 348 GLY A CA 1
ATOM 2849 C C . GLY A 1 348 ? 1.686 -13.036 -3.136 1.00 94.88 348 GLY A C 1
ATOM 2850 O O . GLY A 1 348 ? 0.899 -12.835 -2.216 1.00 94.88 348 GLY A O 1
ATOM 2851 N N . GLN A 1 349 ? 1.431 -13.952 -4.077 1.00 91.62 349 GLN A N 1
ATOM 2852 C CA . GLN A 1 349 ? 0.228 -14.799 -4.056 1.00 91.62 349 GLN A CA 1
ATOM 2853 C C . GLN A 1 349 ? 0.319 -15.961 -3.062 1.00 91.62 349 GLN A C 1
ATOM 2855 O O . GLN A 1 349 ? -0.718 -16.473 -2.650 1.00 91.62 349 GLN A O 1
ATOM 2860 N N . ASN A 1 350 ? 1.536 -16.371 -2.690 1.00 92.75 350 ASN A N 1
ATOM 2861 C CA . ASN A 1 350 ? 1.786 -17.520 -1.811 1.00 92.75 350 ASN A CA 1
ATOM 2862 C C . ASN A 1 350 ? 2.648 -17.173 -0.590 1.00 92.75 350 ASN A C 1
ATOM 2864 O O . ASN A 1 350 ? 2.994 -18.068 0.173 1.00 92.75 350 ASN A O 1
ATOM 2868 N N . LYS A 1 351 ? 3.041 -15.906 -0.437 1.00 96.94 351 LYS A N 1
ATOM 2869 C CA . LYS A 1 351 ? 3.998 -15.450 0.571 1.00 96.94 351 LYS A CA 1
ATOM 2870 C C . LYS A 1 351 ? 3.589 -14.069 1.092 1.00 96.94 351 LYS A C 1
ATOM 2872 O O . LYS A 1 351 ? 3.083 -13.261 0.304 1.00 96.94 351 LYS A O 1
ATOM 2877 N N . PRO A 1 352 ? 3.830 -13.764 2.378 1.00 98.00 352 PRO A N 1
ATOM 2878 C CA . PRO A 1 352 ? 3.641 -12.425 2.907 1.00 98.00 352 PRO A CA 1
ATOM 2879 C C . PRO A 1 352 ? 4.617 -11.444 2.249 1.00 98.00 352 PRO A C 1
ATOM 2881 O O . PRO A 1 352 ? 5.736 -11.792 1.858 1.00 98.00 352 PRO A O 1
ATOM 2884 N N . VAL A 1 353 ? 4.168 -10.197 2.122 1.00 98.56 353 VAL A N 1
ATOM 2885 C CA . VAL A 1 353 ? 4.916 -9.114 1.485 1.00 98.56 353 VAL A CA 1
ATOM 2886 C C . VAL A 1 353 ? 5.350 -8.090 2.530 1.00 98.56 353 VAL A C 1
ATOM 2888 O O . VAL A 1 353 ? 4.544 -7.595 3.322 1.00 98.56 353 VAL A O 1
ATOM 2891 N N . LEU A 1 354 ? 6.627 -7.735 2.495 1.00 98.75 354 LEU A N 1
ATOM 2892 C CA . LEU A 1 354 ? 7.239 -6.658 3.256 1.00 98.75 354 LEU A CA 1
ATOM 2893 C C . LEU A 1 354 ? 7.591 -5.527 2.285 1.00 98.75 354 LEU A C 1
ATOM 2895 O O . LEU A 1 354 ? 8.398 -5.721 1.379 1.00 98.75 354 LEU A O 1
ATOM 2899 N N . ILE A 1 355 ? 7.039 -4.329 2.478 1.00 98.69 355 ILE A N 1
ATOM 2900 C CA . ILE A 1 355 ? 7.659 -3.140 1.888 1.00 98.69 355 ILE A CA 1
ATOM 2901 C C . ILE A 1 355 ? 8.882 -2.816 2.745 1.00 98.69 355 ILE A C 1
ATOM 2903 O O . ILE A 1 355 ? 8.775 -2.148 3.772 1.00 98.69 355 ILE A O 1
ATOM 2907 N N . ALA A 1 356 ? 10.007 -3.397 2.344 1.00 98.38 356 ALA A N 1
ATOM 2908 C CA . ALA A 1 356 ? 11.265 -3.443 3.078 1.00 98.38 356 ALA A CA 1
ATOM 2909 C C . ALA A 1 356 ? 11.920 -2.066 3.178 1.00 98.38 356 ALA A C 1
ATOM 2911 O O . ALA A 1 356 ? 12.573 -1.735 4.160 1.00 98.38 356 ALA A O 1
ATOM 2912 N N . GLU A 1 357 ? 11.697 -1.222 2.174 1.00 97.38 357 GLU A N 1
ATOM 2913 C CA . GLU A 1 357 ? 12.069 0.183 2.230 1.00 97.38 357 GLU A CA 1
ATOM 2914 C C . GLU A 1 357 ? 11.007 1.025 1.546 1.00 97.38 357 GLU A C 1
ATOM 2916 O O . GLU A 1 357 ? 10.463 0.652 0.505 1.00 97.38 357 GLU A O 1
ATOM 2921 N N . SER A 1 358 ? 10.709 2.185 2.123 1.00 97.81 358 SER A N 1
ATOM 2922 C CA . SER A 1 358 ? 9.817 3.162 1.513 1.00 97.81 358 SER A CA 1
ATOM 2923 C C . SER A 1 358 ? 10.262 4.588 1.799 1.00 97.81 358 SER A C 1
ATOM 2925 O O . SER A 1 358 ? 10.763 4.896 2.880 1.00 97.81 358 SER A O 1
ATOM 2927 N N . GLY A 1 359 ? 10.053 5.479 0.833 1.00 96.94 359 GLY A N 1
ATOM 2928 C CA . GLY A 1 359 ? 10.401 6.890 0.965 1.00 96.94 359 GLY A CA 1
ATOM 2929 C C . GLY A 1 359 ? 9.672 7.762 -0.050 1.00 96.94 359 GLY A C 1
ATOM 2930 O O . GLY A 1 359 ? 9.371 7.328 -1.163 1.00 96.94 359 GLY A O 1
ATOM 2931 N N . PHE A 1 360 ? 9.388 9.010 0.331 1.00 97.44 360 PHE A N 1
ATOM 2932 C CA . PHE A 1 360 ? 8.687 9.979 -0.517 1.00 97.44 360 PHE A CA 1
ATOM 2933 C C . PHE A 1 360 ? 9.528 11.246 -0.653 1.00 97.44 360 PHE A C 1
ATOM 2935 O O . PHE A 1 360 ? 9.727 11.970 0.326 1.00 97.44 360 PHE A O 1
ATOM 2942 N N . SER A 1 361 ? 10.033 11.520 -1.861 1.00 95.38 361 SER A N 1
ATOM 2943 C CA . SER A 1 361 ? 10.927 12.657 -2.086 1.00 95.38 361 SER A CA 1
ATOM 2944 C C . SER A 1 361 ? 10.171 13.975 -1.885 1.00 95.38 361 SER A C 1
ATOM 2946 O O . SER A 1 361 ? 9.310 14.331 -2.698 1.00 95.38 361 SER A O 1
ATOM 2948 N N . HIS A 1 362 ? 10.492 14.722 -0.830 1.00 94.75 362 HIS A N 1
ATOM 2949 C CA . HIS A 1 362 ? 9.892 16.038 -0.550 1.00 94.75 362 HIS A CA 1
ATOM 2950 C C . HIS A 1 362 ? 10.799 17.209 -0.948 1.00 94.75 362 HIS A C 1
ATOM 2952 O O . HIS A 1 362 ? 10.413 18.377 -0.834 1.00 94.75 362 HIS A O 1
ATOM 2958 N N . LYS A 1 363 ? 12.000 16.896 -1.436 1.00 93.31 363 LYS A N 1
ATOM 2959 C CA . LYS A 1 363 ? 12.930 17.837 -2.041 1.00 93.31 363 LYS A CA 1
ATOM 2960 C C . LYS A 1 363 ? 13.792 17.117 -3.070 1.00 93.31 363 LYS A C 1
ATOM 2962 O O . LYS A 1 363 ? 14.290 16.028 -2.785 1.00 93.31 363 LYS A O 1
ATOM 2967 N N . THR A 1 364 ? 14.007 17.759 -4.215 1.00 90.12 364 THR A N 1
ATOM 2968 C CA . THR A 1 364 ? 14.962 17.302 -5.232 1.00 90.12 364 THR A CA 1
ATOM 2969 C C . THR A 1 364 ? 16.192 18.210 -5.205 1.00 90.12 364 THR A C 1
ATOM 2971 O O . THR A 1 364 ? 16.103 19.428 -5.354 1.00 90.12 364 THR A O 1
ATOM 2974 N N . TYR A 1 365 ? 17.364 17.647 -4.927 1.00 88.56 365 TYR A N 1
ATOM 2975 C CA . TYR A 1 365 ? 18.609 18.402 -4.759 1.00 88.56 365 TYR A CA 1
ATOM 2976 C C . TYR A 1 365 ? 19.208 18.952 -6.057 1.00 88.56 365 TYR A C 1
ATOM 2978 O O . TYR A 1 365 ? 19.669 20.096 -6.018 1.00 88.56 365 TYR A O 1
ATOM 2986 N N . PRO A 1 366 ? 19.183 18.229 -7.197 1.00 88.69 366 PRO A N 1
ATOM 2987 C CA . PRO A 1 366 ? 19.727 18.743 -8.452 1.00 88.69 366 PRO A CA 1
ATOM 2988 C C . PRO A 1 366 ? 19.090 20.069 -8.891 1.00 88.69 366 PRO A C 1
ATOM 2990 O O . PRO A 1 366 ? 19.766 20.919 -9.466 1.00 88.69 366 PRO A O 1
ATOM 2993 N N . THR A 1 367 ? 17.807 20.271 -8.582 1.00 88.00 367 THR A N 1
ATOM 2994 C CA . THR A 1 367 ? 17.050 21.486 -8.931 1.00 88.00 367 THR A CA 1
ATOM 2995 C C . THR A 1 367 ? 16.810 22.415 -7.735 1.00 88.00 367 THR A C 1
ATOM 2997 O O . THR A 1 367 ? 16.566 23.607 -7.916 1.00 88.00 367 THR A O 1
ATOM 3000 N N . GLY A 1 368 ? 16.862 21.888 -6.508 1.00 89.75 368 GLY A N 1
ATOM 3001 C CA . GLY A 1 368 ? 16.448 22.578 -5.286 1.00 89.75 368 GLY A CA 1
ATOM 3002 C C . GLY A 1 368 ? 14.927 22.668 -5.098 1.00 89.75 368 GLY A C 1
ATOM 3003 O O . GLY A 1 368 ? 14.482 23.374 -4.190 1.00 89.75 368 GLY A O 1
ATOM 3004 N N . GLU A 1 369 ? 14.130 21.993 -5.933 1.00 94.12 369 GLU A N 1
ATOM 3005 C CA . GLU A 1 369 ? 12.669 22.076 -5.914 1.00 94.12 369 GLU A CA 1
ATOM 3006 C C . GLU A 1 369 ? 12.084 21.447 -4.639 1.00 94.12 369 GLU A C 1
ATOM 3008 O O . GLU A 1 369 ? 12.478 20.359 -4.212 1.00 94.12 369 GLU A O 1
ATOM 3013 N N . ASN A 1 370 ? 11.125 22.148 -4.025 1.00 94.75 370 ASN A N 1
ATOM 3014 C CA . ASN A 1 370 ? 10.362 21.660 -2.880 1.00 94.75 370 ASN A CA 1
ATOM 3015 C C . ASN A 1 370 ? 9.107 20.930 -3.372 1.00 94.75 370 ASN A C 1
ATOM 3017 O O . ASN A 1 370 ? 8.186 21.554 -3.898 1.00 94.75 370 ASN A O 1
ATOM 3021 N N . THR A 1 371 ? 9.060 19.623 -3.138 1.00 95.56 371 THR A N 1
ATOM 3022 C CA . THR A 1 371 ? 7.999 18.718 -3.595 1.00 95.56 371 THR A CA 1
ATOM 3023 C C . THR A 1 371 ? 7.138 18.205 -2.433 1.00 95.56 371 THR A C 1
ATOM 3025 O O . THR A 1 371 ? 6.434 17.208 -2.571 1.00 95.56 371 THR A O 1
ATOM 3028 N N . MET A 1 372 ? 7.144 18.894 -1.282 1.00 96.75 372 MET A N 1
ATOM 3029 C CA . MET A 1 372 ? 6.454 18.487 -0.047 1.00 96.75 372 MET A CA 1
ATOM 3030 C C . MET A 1 372 ? 4.977 18.127 -0.249 1.00 96.75 372 MET A C 1
ATOM 3032 O O . MET A 1 372 ? 4.543 17.052 0.156 1.00 96.75 372 MET A O 1
ATOM 3036 N N . ASN A 1 373 ? 4.202 18.987 -0.917 1.00 96.19 373 ASN A N 1
ATOM 3037 C CA . ASN A 1 373 ? 2.772 18.734 -1.137 1.00 96.19 373 ASN A CA 1
ATOM 3038 C C . ASN A 1 373 ? 2.527 17.464 -1.963 1.00 96.19 373 ASN A C 1
ATOM 3040 O O . ASN A 1 373 ? 1.566 16.733 -1.719 1.00 96.19 373 ASN A O 1
ATOM 3044 N N . TRP A 1 374 ? 3.404 17.198 -2.933 1.00 96.06 374 TRP A N 1
ATOM 3045 C CA . TRP A 1 374 ? 3.350 15.983 -3.733 1.00 96.06 374 TRP A CA 1
ATOM 3046 C C . TRP A 1 374 ? 3.724 14.757 -2.890 1.00 96.06 374 TRP A C 1
ATOM 3048 O O . TRP A 1 374 ? 2.979 13.781 -2.892 1.00 96.06 374 TRP A O 1
ATOM 3058 N N . ALA A 1 375 ? 4.792 14.832 -2.091 1.00 97.62 375 ALA A N 1
ATOM 3059 C CA . ALA A 1 375 ? 5.219 13.742 -1.211 1.00 97.62 375 ALA A CA 1
ATOM 3060 C C . ALA A 1 375 ? 4.136 13.370 -0.183 1.00 97.62 375 ALA A C 1
ATOM 3062 O O . ALA A 1 375 ? 3.807 12.197 -0.021 1.00 97.62 375 ALA A O 1
ATOM 3063 N N . VAL A 1 376 ? 3.509 14.371 0.447 1.00 97.69 376 VAL A N 1
ATOM 3064 C CA . VAL A 1 376 ? 2.384 14.186 1.379 1.00 97.69 376 VAL A CA 1
ATOM 3065 C C . VAL A 1 376 ? 1.211 13.479 0.700 1.00 97.69 376 VAL A C 1
ATOM 3067 O O . VAL A 1 376 ? 0.592 12.596 1.295 1.00 97.69 376 VAL A O 1
ATOM 3070 N N . LYS A 1 377 ? 0.894 13.842 -0.548 1.00 95.38 377 LYS A N 1
ATOM 3071 C CA . LYS A 1 377 ? -0.159 13.177 -1.327 1.00 95.38 377 LYS A CA 1
ATOM 3072 C C . LYS A 1 377 ? 0.184 11.704 -1.575 1.00 95.38 377 LYS A C 1
ATOM 3074 O O . LYS A 1 377 ? -0.640 10.844 -1.273 1.00 95.38 377 LYS A O 1
ATOM 3079 N N . ARG A 1 378 ? 1.391 11.421 -2.077 1.00 97.00 378 ARG A N 1
ATOM 3080 C CA . ARG A 1 378 ? 1.865 10.055 -2.361 1.00 97.00 378 ARG A CA 1
ATOM 3081 C C . ARG A 1 378 ? 1.888 9.177 -1.111 1.00 97.00 378 ARG A C 1
ATOM 3083 O O . ARG A 1 378 ? 1.447 8.036 -1.166 1.00 97.00 378 ARG A O 1
ATOM 3090 N N . MET A 1 379 ? 2.305 9.722 0.032 1.00 97.69 379 MET A N 1
ATOM 3091 C CA . MET A 1 379 ? 2.287 9.010 1.312 1.00 97.69 379 MET A CA 1
ATOM 3092 C C . MET A 1 379 ? 0.868 8.631 1.747 1.00 97.69 379 MET A C 1
ATOM 3094 O O . MET A 1 379 ? 0.644 7.505 2.188 1.00 97.69 379 MET A O 1
ATOM 3098 N N . LYS A 1 380 ? -0.102 9.546 1.616 1.00 96.12 380 LYS A N 1
ATOM 3099 C CA . LYS A 1 380 ? -1.508 9.241 1.930 1.00 96.12 380 LYS A CA 1
ATOM 3100 C C . LYS A 1 380 ? -2.027 8.104 1.053 1.00 96.12 380 LYS A C 1
ATOM 3102 O O . LYS A 1 380 ? -2.581 7.148 1.578 1.00 96.12 380 LYS A O 1
ATOM 3107 N N . GLU A 1 381 ? -1.778 8.172 -0.254 1.00 95.94 381 GLU A N 1
ATOM 3108 C CA . GLU A 1 381 ? -2.140 7.107 -1.199 1.00 95.94 381 GLU A CA 1
ATOM 3109 C C . GLU A 1 381 ? -1.497 5.771 -0.833 1.00 95.94 381 GLU A C 1
ATOM 3111 O O . GLU A 1 381 ? -2.184 4.754 -0.781 1.00 95.94 381 GLU A O 1
ATOM 3116 N N . PHE A 1 382 ? -0.210 5.776 -0.499 1.00 97.50 382 PHE A N 1
ATOM 3117 C CA . PHE A 1 382 ? 0.529 4.574 -0.138 1.00 97.50 382 PHE A CA 1
ATOM 3118 C C . PHE A 1 382 ? -0.071 3.888 1.098 1.00 97.50 382 PHE A C 1
ATOM 3120 O O . PHE A 1 382 ? -0.465 2.724 1.030 1.00 97.50 382 PHE A O 1
ATOM 3127 N N . TYR A 1 383 ? -0.209 4.611 2.215 1.00 96.12 383 TYR A N 1
ATOM 3128 C CA . TYR A 1 383 ? -0.673 4.032 3.484 1.00 96.12 383 TYR A CA 1
ATOM 3129 C C . TYR A 1 383 ? -2.181 3.753 3.518 1.00 96.12 383 TYR A C 1
ATOM 3131 O O . TYR A 1 383 ? -2.636 2.943 4.330 1.00 96.12 383 TYR A O 1
ATOM 3139 N N . SER A 1 384 ? -2.972 4.408 2.663 1.00 93.44 384 SER A N 1
ATOM 3140 C CA . SER A 1 384 ? -4.400 4.115 2.528 1.00 93.44 384 SER A CA 1
ATOM 3141 C C . SER A 1 384 ? -4.674 2.944 1.588 1.00 93.44 384 SER A C 1
ATOM 3143 O O . SER A 1 384 ? -5.558 2.141 1.885 1.00 93.44 384 SER A O 1
ATOM 3145 N N . TYR A 1 385 ? -3.962 2.844 0.461 1.00 96.00 385 TYR A N 1
ATOM 3146 C CA . TYR A 1 385 ? -4.288 1.863 -0.570 1.00 96.00 385 TYR A CA 1
ATOM 3147 C C . TYR A 1 385 ? -3.501 0.574 -0.477 1.00 96.00 385 TYR A C 1
ATOM 3149 O O . TYR A 1 385 ? -4.114 -0.472 -0.648 1.00 96.00 385 TYR A O 1
ATOM 3157 N N . LEU A 1 386 ? -2.195 0.592 -0.209 1.00 94.88 386 LEU A N 1
ATOM 3158 C CA . LEU A 1 386 ? -1.412 -0.645 -0.280 1.00 94.88 386 LEU A CA 1
ATOM 3159 C C . LEU A 1 386 ? -1.920 -1.731 0.681 1.00 94.88 386 LEU A C 1
ATOM 3161 O O . LEU A 1 386 ? -2.226 -2.821 0.196 1.00 94.88 386 LEU A O 1
ATOM 3165 N N . PRO A 1 387 ? -2.160 -1.447 1.980 1.00 90.44 387 PRO A N 1
ATOM 3166 C CA . PRO A 1 387 ? -2.727 -2.437 2.901 1.00 90.44 387 PRO A CA 1
ATOM 3167 C C . PRO A 1 387 ? -4.152 -2.897 2.558 1.00 90.44 387 PRO A C 1
ATOM 3169 O O . PRO A 1 387 ? -4.632 -3.872 3.139 1.00 90.44 387 PRO A O 1
ATOM 3172 N N . MET A 1 388 ? -4.858 -2.153 1.698 1.00 93.19 388 MET A N 1
ATOM 3173 C CA . MET A 1 388 ? -6.213 -2.467 1.242 1.00 93.19 388 MET A CA 1
ATOM 3174 C C . MET A 1 388 ? -6.201 -3.307 -0.030 1.00 93.19 388 MET A C 1
ATOM 3176 O O . MET A 1 388 ? -6.875 -4.331 -0.097 1.00 93.19 388 MET A O 1
ATOM 3180 N N . VAL A 1 389 ? -5.449 -2.861 -1.035 1.00 95.75 389 VAL A N 1
ATOM 3181 C CA . VAL A 1 389 ? -5.387 -3.479 -2.358 1.00 95.75 389 VAL A CA 1
ATOM 3182 C C . VAL A 1 389 ? -4.629 -4.799 -2.314 1.00 95.75 389 VAL A C 1
ATOM 3184 O O . VAL A 1 389 ? -5.023 -5.753 -2.986 1.00 95.75 389 VAL A O 1
ATOM 3187 N N . TYR A 1 390 ? -3.590 -4.863 -1.482 1.00 94.62 390 TYR A N 1
ATOM 3188 C CA . TYR A 1 390 ? -2.752 -6.038 -1.303 1.00 94.62 390 TYR A CA 1
ATOM 3189 C C . TYR A 1 390 ? -2.755 -6.465 0.171 1.00 94.62 390 TYR A C 1
ATOM 3191 O O . TYR A 1 390 ? -1.838 -6.125 0.919 1.00 94.62 390 TYR A O 1
ATOM 3199 N N . PRO A 1 391 ? -3.779 -7.211 0.628 1.00 91.44 391 PRO A N 1
ATOM 3200 C CA . PRO A 1 391 ? -3.855 -7.694 2.010 1.00 91.44 391 PRO A CA 1
ATOM 3201 C C . PRO A 1 391 ? -2.711 -8.647 2.404 1.00 91.44 391 PRO A C 1
ATOM 3203 O O . PRO A 1 391 ? -2.500 -8.861 3.596 1.00 91.44 391 PRO A O 1
ATOM 3206 N N . GLN A 1 392 ? -1.967 -9.187 1.430 1.00 93.69 392 GLN A N 1
ATOM 3207 C CA . GLN A 1 392 ? -0.711 -9.914 1.640 1.00 93.69 392 GLN A CA 1
ATOM 3208 C C . GLN A 1 392 ? 0.450 -9.024 2.108 1.00 93.69 392 GLN A C 1
ATOM 3210 O O . GLN A 1 392 ? 1.462 -9.556 2.550 1.00 93.69 392 GLN A O 1
ATOM 3215 N N . ILE A 1 393 ? 0.342 -7.692 2.027 1.00 95.88 393 ILE A N 1
ATOM 3216 C CA . ILE A 1 393 ? 1.314 -6.794 2.658 1.00 95.88 393 ILE A CA 1
ATOM 3217 C C . ILE A 1 393 ? 1.135 -6.889 4.171 1.00 95.88 393 ILE A C 1
ATOM 3219 O O . ILE A 1 393 ? 0.073 -6.561 4.702 1.00 95.88 393 ILE A O 1
ATOM 3223 N N . LYS A 1 394 ? 2.194 -7.335 4.844 1.00 96.44 394 LYS A N 1
ATOM 3224 C CA . LYS A 1 394 ? 2.261 -7.610 6.283 1.00 96.44 394 LYS A CA 1
ATOM 3225 C C . LYS A 1 394 ? 3.311 -6.773 7.005 1.00 96.44 394 LYS A C 1
ATOM 3227 O O . LYS A 1 394 ? 3.348 -6.793 8.229 1.00 96.44 394 LYS A O 1
ATOM 3232 N N . GLY A 1 395 ? 4.114 -5.991 6.286 1.00 97.19 395 GLY A N 1
ATOM 3233 C CA . GLY A 1 395 ? 5.034 -5.032 6.889 1.00 97.19 395 GLY A CA 1
ATOM 3234 C C . GLY A 1 395 ? 5.376 -3.866 5.969 1.00 97.19 395 GLY A C 1
ATOM 3235 O O . GLY A 1 395 ? 5.369 -4.012 4.747 1.00 97.19 395 GLY A O 1
ATOM 3236 N N . VAL A 1 396 ? 5.675 -2.714 6.567 1.00 98.12 396 VAL A N 1
ATOM 3237 C CA . VAL A 1 396 ? 6.172 -1.508 5.900 1.00 98.12 396 VAL A CA 1
ATOM 3238 C C . VAL A 1 396 ? 7.245 -0.855 6.773 1.00 98.12 396 VAL A C 1
ATOM 3240 O O . VAL A 1 396 ? 6.956 -0.409 7.885 1.00 98.12 396 VAL A O 1
ATOM 3243 N N . ALA A 1 397 ? 8.462 -0.738 6.250 1.00 97.69 397 ALA A N 1
ATOM 3244 C CA . ALA A 1 397 ? 9.541 0.017 6.870 1.00 97.69 397 ALA A CA 1
ATOM 3245 C C . ALA A 1 397 ? 9.807 1.324 6.107 1.00 97.69 397 ALA A C 1
ATOM 3247 O O . ALA A 1 397 ? 9.896 1.363 4.877 1.00 97.69 397 ALA A O 1
ATOM 3248 N N . TYR A 1 398 ? 9.910 2.428 6.847 1.00 98.25 398 TYR A N 1
ATOM 3249 C CA . TYR A 1 398 ? 10.187 3.752 6.298 1.00 98.25 398 TYR A CA 1
ATOM 3250 C C . TYR A 1 398 ? 11.682 4.096 6.363 1.00 98.25 398 TYR A C 1
ATOM 3252 O O . TYR A 1 398 ? 12.303 4.057 7.428 1.00 98.25 398 TYR A O 1
ATOM 3260 N N . PHE A 1 399 ? 12.251 4.538 5.246 1.00 97.00 399 PHE A N 1
ATOM 3261 C CA . PHE A 1 399 ? 13.634 4.992 5.139 1.00 97.00 399 PHE A CA 1
ATOM 3262 C C . PHE A 1 399 ? 13.764 6.485 5.507 1.00 97.00 399 PHE A C 1
ATOM 3264 O O . PHE A 1 399 ? 13.746 7.377 4.656 1.00 97.00 399 PHE A O 1
ATOM 3271 N N . ASP A 1 400 ? 13.849 6.787 6.809 1.00 96.25 400 ASP A N 1
ATOM 3272 C CA . ASP A 1 400 ? 13.872 8.161 7.347 1.00 96.25 400 ASP A CA 1
ATOM 3273 C C . ASP A 1 400 ? 15.270 8.797 7.254 1.00 96.25 400 ASP A C 1
ATOM 3275 O O . ASP A 1 400 ? 15.973 9.032 8.254 1.00 96.25 400 ASP A O 1
ATOM 3279 N N . ARG A 1 401 ? 15.701 9.030 6.009 1.00 93.19 401 ARG A N 1
ATOM 3280 C CA . ARG A 1 401 ? 17.075 9.409 5.689 1.00 93.19 401 ARG A CA 1
ATOM 3281 C C . ARG A 1 401 ? 17.218 10.366 4.512 1.00 93.19 401 ARG A C 1
ATOM 3283 O O . ARG A 1 401 ? 16.386 10.465 3.616 1.00 93.19 401 ARG A O 1
ATOM 3290 N N . PHE A 1 402 ? 18.341 11.073 4.554 1.00 92.25 402 PHE A N 1
ATOM 3291 C CA . PHE A 1 402 ? 18.927 11.797 3.439 1.00 92.25 402 PHE A CA 1
ATOM 3292 C C . PHE A 1 402 ? 20.444 11.691 3.558 1.00 92.25 402 PHE A C 1
ATOM 3294 O O . PHE A 1 402 ? 20.992 11.971 4.628 1.00 92.25 402 PHE A O 1
ATOM 3301 N N . TYR A 1 403 ? 21.104 11.320 2.466 1.00 88.94 403 TYR A N 1
ATOM 3302 C CA . TYR A 1 403 ? 22.556 11.323 2.371 1.00 88.94 403 TYR A CA 1
ATOM 3303 C C . TYR A 1 403 ? 23.018 12.462 1.470 1.00 88.94 403 TYR A C 1
ATOM 3305 O O . TYR A 1 403 ? 22.450 12.718 0.410 1.00 88.94 403 TYR A O 1
ATOM 3313 N N . GLU A 1 404 ? 24.057 13.172 1.904 1.00 86.25 404 GLU A N 1
ATOM 3314 C CA . GLU A 1 404 ? 24.644 14.244 1.109 1.00 86.25 404 GLU A CA 1
ATOM 3315 C C . GLU A 1 404 ? 25.169 13.685 -0.222 1.00 86.25 404 GLU A C 1
ATOM 3317 O O . GLU A 1 404 ? 25.982 12.765 -0.235 1.00 86.25 404 GLU A O 1
ATOM 3322 N N . GLY A 1 405 ? 24.697 14.249 -1.335 1.00 86.44 405 GLY A N 1
ATOM 3323 C CA . GLY A 1 405 ? 25.014 13.782 -2.688 1.00 86.44 405 GLY A CA 1
ATOM 3324 C C . GLY A 1 405 ? 23.879 13.014 -3.370 1.00 86.44 405 GLY A C 1
ATOM 3325 O O . GLY A 1 405 ? 23.872 12.952 -4.597 1.00 86.44 405 GLY A O 1
ATOM 3326 N N . GLU A 1 406 ? 22.891 12.522 -2.616 1.00 90.19 406 GLU A N 1
ATOM 3327 C CA . GLU A 1 406 ? 21.704 11.877 -3.186 1.00 90.19 406 GLU A CA 1
ATOM 3328 C C . GLU A 1 406 ? 20.744 12.899 -3.816 1.00 90.19 406 GLU A C 1
ATOM 3330 O O . GLU A 1 406 ? 20.604 14.026 -3.319 1.00 90.19 406 GLU A O 1
ATOM 3335 N N . PRO A 1 407 ? 20.035 12.533 -4.901 1.00 91.56 407 PRO A N 1
ATOM 3336 C CA . PRO A 1 407 ? 19.157 13.462 -5.593 1.00 91.56 407 PRO A CA 1
ATOM 3337 C C . PRO A 1 407 ? 17.885 13.791 -4.800 1.00 91.56 407 PRO A C 1
ATOM 3339 O O . PRO A 1 407 ? 17.295 14.848 -5.030 1.00 91.56 407 PRO A O 1
ATOM 3342 N N . ASN A 1 408 ? 17.468 12.931 -3.867 1.00 93.56 408 ASN A N 1
ATOM 3343 C CA . ASN A 1 408 ? 16.173 13.009 -3.190 1.00 93.56 408 ASN A CA 1
ATOM 3344 C C . ASN A 1 408 ? 16.316 12.986 -1.660 1.00 93.56 408 ASN A C 1
ATOM 3346 O O . ASN A 1 408 ? 17.087 12.203 -1.114 1.00 93.56 408 ASN A O 1
ATOM 3350 N N . ASP A 1 409 ? 15.536 13.824 -0.966 1.00 94.88 409 ASP A N 1
ATOM 3351 C CA . ASP A 1 409 ? 15.377 13.780 0.499 1.00 94.88 409 ASP A CA 1
ATOM 3352 C C . ASP A 1 409 ? 14.129 12.969 0.881 1.00 94.88 409 ASP A C 1
ATOM 3354 O O . ASP A 1 409 ? 13.011 13.359 0.522 1.00 94.88 409 ASP A O 1
ATOM 3358 N N . TYR A 1 410 ? 14.306 11.882 1.638 1.00 96.19 410 TYR A N 1
ATOM 3359 C CA . TYR A 1 410 ? 13.209 11.040 2.136 1.00 96.19 410 TYR A CA 1
ATOM 3360 C C . TYR A 1 410 ? 12.911 11.240 3.623 1.00 96.19 410 TYR A C 1
ATOM 3362 O O . TYR A 1 410 ? 11.943 10.672 4.132 1.00 96.19 410 TYR A O 1
ATOM 3370 N N . SER A 1 411 ? 13.698 12.060 4.322 1.00 95.81 411 SER A N 1
ATOM 3371 C CA . SER A 1 411 ? 13.558 12.248 5.764 1.00 95.81 411 SER A CA 1
ATOM 3372 C C . SER A 1 411 ? 12.184 12.798 6.165 1.00 95.81 411 SER A C 1
ATOM 3374 O O . SER A 1 411 ? 11.594 13.661 5.513 1.00 95.81 411 SER A O 1
ATOM 3376 N N . LEU A 1 412 ? 11.659 12.317 7.285 1.00 95.69 412 LEU A N 1
ATOM 3377 C CA . LEU A 1 412 ? 10.362 12.697 7.818 1.00 95.69 412 LEU A CA 1
ATOM 3378 C C . LEU A 1 412 ? 10.469 14.035 8.554 1.00 95.69 412 LEU A C 1
ATOM 3380 O O . LEU A 1 412 ? 10.752 14.120 9.752 1.00 95.69 412 LEU A O 1
ATOM 3384 N N . LYS A 1 413 ? 10.194 15.114 7.815 1.00 93.75 413 LYS A N 1
ATOM 3385 C CA . LYS A 1 413 ? 10.194 16.504 8.299 1.00 93.75 413 LYS A CA 1
ATOM 3386 C C . LYS A 1 413 ? 8.872 17.207 7.981 1.00 93.75 413 LYS A C 1
ATOM 3388 O O . LYS A 1 413 ? 8.163 16.819 7.057 1.00 93.75 413 LYS A O 1
ATOM 3393 N N . GLY A 1 414 ? 8.561 18.262 8.741 1.00 94.50 414 GLY A N 1
ATOM 3394 C CA . GLY A 1 414 ? 7.386 19.119 8.518 1.00 94.50 414 GLY A CA 1
ATOM 3395 C C . GLY A 1 414 ? 6.085 18.331 8.319 1.00 94.50 414 GLY A C 1
ATOM 3396 O O . GLY A 1 414 ? 5.834 17.354 9.028 1.00 94.50 414 GLY A O 1
ATOM 3397 N N . ASP A 1 415 ? 5.306 18.727 7.312 1.00 96.38 415 ASP A N 1
ATOM 3398 C CA . ASP A 1 415 ? 4.009 18.129 6.974 1.00 96.38 415 ASP A CA 1
ATOM 3399 C C . ASP A 1 415 ? 4.097 16.637 6.618 1.00 96.38 415 ASP A C 1
ATOM 3401 O O . ASP A 1 415 ? 3.145 15.891 6.861 1.00 96.38 415 ASP A O 1
ATOM 3405 N N . LEU A 1 416 ? 5.229 16.173 6.071 1.00 96.81 416 LEU A N 1
ATOM 3406 C CA . LEU A 1 416 ? 5.431 14.759 5.751 1.00 96.81 416 LEU A CA 1
ATOM 3407 C C . LEU A 1 416 ? 5.508 13.917 7.027 1.00 96.81 416 LEU A C 1
ATOM 3409 O O . LEU A 1 416 ? 4.844 12.888 7.121 1.00 96.81 416 LEU A O 1
ATOM 3413 N N . LYS A 1 417 ? 6.232 14.396 8.047 1.00 96.56 417 LYS A N 1
ATOM 3414 C CA . LYS A 1 417 ? 6.277 13.754 9.370 1.00 96.56 417 LYS A CA 1
ATOM 3415 C C . LYS A 1 417 ? 4.897 13.703 10.015 1.00 96.56 417 LYS A C 1
ATOM 3417 O O . LYS A 1 417 ? 4.476 12.657 10.497 1.00 96.56 417 LYS A O 1
ATOM 3422 N N . GLU A 1 418 ? 4.195 14.835 10.040 1.00 95.75 418 GLU A N 1
ATOM 3423 C CA . GLU A 1 418 ? 2.858 14.906 10.639 1.00 95.75 418 GLU A CA 1
ATOM 3424 C C . GLU A 1 418 ? 1.863 13.999 9.917 1.00 95.75 418 GLU A C 1
ATOM 3426 O O . GLU A 1 418 ? 0.994 13.398 10.548 1.00 95.75 418 GLU A O 1
ATOM 3431 N N . THR A 1 419 ? 1.993 13.885 8.595 1.00 95.94 419 THR A N 1
ATOM 3432 C CA . THR A 1 419 ? 1.192 12.964 7.791 1.00 95.94 419 THR A CA 1
ATOM 3433 C C . THR A 1 419 ? 1.536 11.519 8.125 1.00 95.94 419 THR A C 1
ATOM 3435 O O . THR A 1 419 ? 0.619 10.756 8.409 1.00 95.94 419 THR A O 1
ATOM 3438 N N . TYR A 1 420 ? 2.819 11.152 8.179 1.00 96.56 420 TYR A N 1
ATOM 3439 C CA . TYR A 1 420 ? 3.255 9.803 8.543 1.00 96.56 420 TYR A CA 1
ATOM 3440 C C . TYR A 1 420 ? 2.682 9.371 9.895 1.00 96.56 420 TYR A C 1
ATOM 3442 O O . TYR A 1 420 ? 2.007 8.348 9.970 1.00 96.56 420 TYR A O 1
ATOM 3450 N N . LEU A 1 421 ? 2.847 10.202 10.934 1.00 93.69 421 LEU A N 1
ATOM 3451 C CA . LEU A 1 421 ? 2.340 9.924 12.283 1.00 93.69 421 LEU A CA 1
ATOM 3452 C C . LEU A 1 421 ? 0.817 9.729 12.325 1.00 93.69 421 LEU A C 1
ATOM 3454 O O . LEU A 1 421 ? 0.331 8.959 13.146 1.00 93.69 421 LEU A O 1
ATOM 3458 N N . LYS A 1 422 ? 0.061 10.389 11.436 1.00 90.94 422 LYS A N 1
ATOM 3459 C CA . LYS A 1 422 ? -1.387 10.170 11.281 1.00 90.94 422 LYS A CA 1
ATOM 3460 C C . LYS A 1 422 ? -1.690 8.877 10.525 1.00 90.94 422 LYS A C 1
ATOM 3462 O O . LYS A 1 422 ? -2.589 8.143 10.921 1.00 90.94 422 LYS A O 1
ATOM 3467 N N . MET A 1 423 ? -0.956 8.591 9.450 1.00 91.88 423 MET A N 1
ATOM 3468 C CA . MET A 1 423 ? -1.201 7.423 8.600 1.00 91.88 423 MET A CA 1
ATOM 3469 C C . MET A 1 423 ? -0.912 6.097 9.312 1.00 91.88 423 MET A C 1
ATOM 3471 O O . MET A 1 423 ? -1.624 5.123 9.077 1.00 91.88 423 MET A O 1
ATOM 3475 N N . ILE A 1 424 ? 0.066 6.057 10.221 1.00 90.38 424 ILE A N 1
ATOM 3476 C CA . ILE A 1 424 ? 0.372 4.855 11.017 1.00 90.38 424 ILE A CA 1
ATOM 3477 C C . ILE A 1 424 ? -0.684 4.537 12.088 1.00 90.38 424 ILE A C 1
ATOM 3479 O O . ILE A 1 424 ? -0.656 3.454 12.654 1.00 90.38 424 ILE A O 1
ATOM 3483 N N . GLN A 1 425 ? -1.643 5.436 12.341 1.00 85.06 425 GLN A N 1
ATOM 3484 C CA . GLN A 1 425 ? -2.811 5.163 13.197 1.00 85.06 425 GLN A CA 1
ATOM 3485 C C . GLN A 1 425 ? -3.926 4.406 12.449 1.00 85.06 425 GLN A C 1
ATOM 3487 O O . GLN A 1 425 ? -5.024 4.220 12.971 1.00 85.06 425 GLN A O 1
ATOM 3492 N N . ASN A 1 426 ? -3.676 4.001 11.200 1.00 82.31 426 ASN A N 1
ATOM 3493 C CA . ASN A 1 426 ? -4.600 3.206 10.399 1.00 82.31 426 ASN A CA 1
ATOM 3494 C C . ASN A 1 426 ? -4.951 1.881 11.126 1.00 82.31 426 ASN A C 1
ATOM 3496 O O . ASN A 1 426 ? -4.035 1.202 11.585 1.00 82.31 426 ASN A O 1
ATOM 3500 N N . PRO A 1 427 ? -6.232 1.453 11.173 1.00 79.69 427 PRO A N 1
ATOM 3501 C CA . PRO A 1 427 ? -6.664 0.204 11.822 1.00 79.69 427 PRO A CA 1
ATOM 3502 C C . PRO A 1 427 ? -6.010 -1.089 11.311 1.00 79.69 427 PRO A C 1
ATOM 3504 O O . PRO A 1 427 ? -6.163 -2.141 11.929 1.00 79.69 427 PRO A O 1
ATOM 3507 N N . ARG A 1 428 ? -5.331 -1.054 10.159 1.00 87.00 428 ARG A N 1
ATOM 3508 C CA . ARG A 1 428 ? -4.519 -2.171 9.655 1.00 87.00 428 ARG A CA 1
ATOM 3509 C C . ARG A 1 428 ? -3.146 -2.260 10.324 1.00 87.00 428 ARG A C 1
ATOM 3511 O O . ARG A 1 428 ? -2.553 -3.327 10.266 1.00 87.00 428 ARG A O 1
ATOM 3518 N N . MET A 1 429 ? -2.637 -1.186 10.922 1.00 91.00 429 MET A N 1
ATOM 3519 C CA . MET A 1 429 ? -1.286 -1.135 11.486 1.00 91.00 429 MET A CA 1
ATOM 3520 C C . MET A 1 429 ? -1.245 -1.796 12.864 1.00 91.00 429 MET A C 1
ATOM 3522 O O . MET A 1 429 ? -2.059 -1.479 13.731 1.00 91.00 429 MET A O 1
ATOM 3526 N N . ILE A 1 430 ? -0.289 -2.701 13.061 1.00 90.88 430 ILE A N 1
ATOM 3527 C CA . ILE A 1 430 ? -0.059 -3.406 14.326 1.00 90.88 430 ILE A CA 1
ATOM 3528 C C . ILE A 1 430 ? 0.558 -2.429 15.324 1.00 90.88 430 ILE A C 1
ATOM 3530 O O . ILE A 1 430 ? 1.639 -1.902 15.083 1.00 90.88 430 ILE A O 1
ATOM 3534 N N . GLN A 1 431 ? -0.117 -2.200 16.449 1.00 86.12 431 GLN A N 1
ATOM 3535 C CA . GLN A 1 431 ? 0.345 -1.294 17.505 1.00 86.12 431 GLN A CA 1
ATOM 3536 C C . GLN A 1 431 ? 0.919 -2.114 18.662 1.00 86.12 431 GLN A C 1
ATOM 3538 O O . GLN A 1 431 ? 0.204 -2.931 19.247 1.00 86.12 431 GLN A O 1
ATOM 3543 N N . GLN A 1 432 ? 2.192 -1.897 19.014 1.00 75.12 432 GLN A N 1
ATOM 3544 C CA . GLN A 1 432 ? 2.874 -2.629 20.101 1.00 75.12 432 GLN A CA 1
ATOM 3545 C C . GLN A 1 432 ? 2.774 -4.166 19.973 1.00 75.12 432 GLN A C 1
ATOM 3547 O O . GLN A 1 432 ? 2.532 -4.864 20.955 1.00 75.12 432 GLN A O 1
ATOM 3552 N N . GLY A 1 433 ? 2.877 -4.697 18.751 1.00 73.12 433 GLY A N 1
ATOM 3553 C CA . GLY A 1 433 ? 2.772 -6.140 18.493 1.00 73.12 433 GLY A CA 1
ATOM 3554 C C . GLY A 1 433 ? 1.355 -6.723 18.593 1.00 73.12 433 GLY A C 1
ATOM 3555 O O . GLY A 1 433 ? 1.181 -7.917 18.370 1.00 73.12 433 GLY A O 1
ATOM 3556 N N . ASN A 1 434 ? 0.330 -5.913 18.886 1.00 73.38 434 ASN A N 1
ATOM 3557 C CA . ASN A 1 434 ? -1.053 -6.386 18.919 1.00 73.38 434 ASN A CA 1
ATOM 3558 C C . ASN A 1 434 ? -1.640 -6.431 17.510 1.00 73.38 434 ASN A C 1
ATOM 3560 O O . ASN A 1 434 ? -1.816 -5.396 16.855 1.00 73.38 434 ASN A O 1
ATOM 3564 N N . GLU A 1 435 ? -1.966 -7.639 17.066 1.00 80.25 435 GLU A N 1
ATOM 3565 C CA . GLU A 1 435 ? -2.657 -7.850 15.805 1.00 80.25 435 GLU A CA 1
ATOM 3566 C C . GLU A 1 435 ? -4.037 -7.195 15.785 1.00 80.25 435 GLU A C 1
ATOM 3568 O O . GLU A 1 435 ? -4.694 -6.986 16.809 1.00 80.25 435 GLU A O 1
ATOM 3573 N N . THR A 1 436 ? -4.492 -6.874 14.579 1.00 76.44 436 THR A N 1
ATOM 3574 C CA . THR A 1 436 ? -5.768 -6.191 14.381 1.00 76.44 436 THR A CA 1
ATOM 3575 C C . THR A 1 436 ? -6.831 -7.191 13.939 1.00 76.44 436 THR A C 1
ATOM 3577 O O . THR A 1 436 ? -6.537 -8.181 13.280 1.00 76.44 436 THR A O 1
ATOM 3580 N N . SER A 1 437 ? -8.103 -6.964 14.269 1.00 72.31 437 SER A N 1
ATOM 3581 C CA . SER A 1 437 ? -9.215 -7.789 13.760 1.00 72.31 437 SER A CA 1
ATOM 3582 C C . SER A 1 437 ? -9.688 -7.357 12.364 1.00 72.31 437 SER A C 1
ATOM 3584 O O . SER A 1 437 ? -10.505 -8.029 11.736 1.00 72.31 437 SER A O 1
ATOM 3586 N N . PHE A 1 438 ? -9.182 -6.226 11.868 1.00 78.56 438 PHE A N 1
ATOM 3587 C CA . PHE A 1 438 ? -9.657 -5.572 10.657 1.00 78.56 438 PHE A CA 1
ATOM 3588 C C . PHE A 1 438 ? -8.888 -6.056 9.419 1.00 78.56 438 PHE A C 1
ATOM 3590 O O . PHE A 1 438 ? -7.655 -6.112 9.410 1.00 78.56 438 PHE A O 1
ATOM 3597 N N . SER A 1 439 ? -9.605 -6.390 8.346 1.00 81.50 439 SER A N 1
ATOM 3598 C CA . SER A 1 439 ? -9.007 -6.825 7.080 1.00 81.50 439 SER A CA 1
ATOM 3599 C C . SER A 1 439 ? -9.825 -6.333 5.892 1.00 81.50 439 SER A C 1
ATOM 3601 O O . SER A 1 439 ? -11.026 -6.100 6.008 1.00 81.50 439 SER A O 1
ATOM 3603 N N . TYR A 1 440 ? -9.161 -6.180 4.749 1.00 88.88 440 TYR A N 1
ATOM 3604 C CA . TYR A 1 440 ? -9.825 -5.901 3.484 1.00 88.88 440 TYR A CA 1
ATOM 3605 C C . TYR A 1 440 ? -9.895 -7.164 2.636 1.00 88.88 440 TYR A C 1
ATOM 3607 O O . TYR A 1 440 ? -8.956 -7.959 2.593 1.00 88.88 440 TYR A O 1
ATOM 3615 N N . ARG A 1 441 ? -11.002 -7.317 1.913 1.00 90.56 441 ARG A N 1
ATOM 3616 C CA . ARG A 1 441 ? -11.204 -8.376 0.927 1.00 90.56 441 ARG A CA 1
ATOM 3617 C C . ARG A 1 441 ? -11.681 -7.763 -0.378 1.00 90.56 441 ARG A C 1
ATOM 3619 O O . ARG A 1 441 ? -12.699 -7.079 -0.399 1.00 90.56 441 ARG A O 1
ATOM 3626 N N . GLU A 1 442 ? -10.990 -8.045 -1.475 1.00 93.94 442 GLU A N 1
ATOM 3627 C CA . GLU A 1 442 ? -11.421 -7.586 -2.797 1.00 93.94 442 GLU A CA 1
ATOM 3628 C C . GLU A 1 442 ? -12.785 -8.188 -3.180 1.00 93.94 442 GLU A C 1
ATOM 3630 O O . GLU A 1 442 ? -13.038 -9.386 -3.015 1.00 93.94 442 GLU A O 1
ATOM 3635 N N . LEU A 1 443 ? -13.672 -7.352 -3.717 1.00 94.56 443 LEU A N 1
ATOM 3636 C CA . LEU A 1 443 ? -14.942 -7.766 -4.295 1.00 94.56 443 LEU A CA 1
ATOM 3637 C C . LEU A 1 443 ? -14.823 -7.776 -5.824 1.00 94.56 443 LEU A C 1
ATOM 3639 O O . LEU A 1 443 ? -14.449 -6.786 -6.451 1.00 94.56 443 LEU A O 1
ATOM 3643 N N . LYS A 1 444 ? -15.173 -8.909 -6.429 1.00 95.38 444 LYS A N 1
ATOM 3644 C CA . LYS A 1 444 ? -15.221 -9.118 -7.879 1.00 95.38 444 LYS A CA 1
ATOM 3645 C C . LYS A 1 444 ? -16.671 -9.345 -8.304 1.00 95.38 444 LYS A C 1
ATOM 3647 O O . LYS A 1 444 ? -17.567 -9.469 -7.466 1.00 95.38 444 LYS A O 1
ATOM 3652 N N . ASP A 1 445 ? -16.912 -9.416 -9.608 1.00 96.56 445 ASP A N 1
ATOM 3653 C CA . ASP A 1 445 ? -18.226 -9.808 -10.114 1.00 96.56 445 ASP A CA 1
ATOM 3654 C C . ASP A 1 445 ? -18.655 -11.166 -9.543 1.00 96.56 445 ASP A C 1
ATOM 3656 O O . ASP A 1 445 ? -17.923 -12.153 -9.590 1.00 96.56 445 ASP A O 1
ATOM 3660 N N . GLY A 1 446 ? -19.858 -11.200 -8.978 1.00 95.06 446 GLY A N 1
ATOM 3661 C CA . GLY A 1 446 ? -20.445 -12.352 -8.306 1.00 95.06 446 GLY A CA 1
ATOM 3662 C C . GLY A 1 446 ? -20.127 -12.470 -6.811 1.00 95.06 446 GLY A C 1
ATOM 3663 O O . GLY A 1 446 ? -20.708 -13.348 -6.163 1.00 95.06 446 GLY A O 1
ATOM 3664 N N . SER A 1 447 ? -19.268 -11.612 -6.242 1.00 94.44 447 SER A N 1
ATOM 3665 C CA . SER A 1 447 ? -18.899 -11.666 -4.820 1.00 94.44 447 SER A CA 1
ATOM 3666 C C . SER A 1 447 ? -20.112 -11.599 -3.887 1.00 94.44 447 SER A C 1
ATOM 3668 O O . SER A 1 447 ? -21.097 -10.909 -4.157 1.00 94.44 447 SER A O 1
ATOM 3670 N N . GLN A 1 448 ? -20.021 -12.320 -2.766 1.00 91.25 448 GLN A N 1
ATOM 3671 C CA . GLN A 1 448 ? -21.025 -12.286 -1.703 1.00 91.25 448 GLN A CA 1
ATOM 3672 C C . GLN A 1 448 ? -20.772 -11.104 -0.764 1.00 91.25 448 GLN A C 1
ATOM 3674 O O . GLN A 1 448 ? -19.637 -10.895 -0.319 1.00 91.25 448 GLN A O 1
ATOM 3679 N N . VAL A 1 449 ? -21.838 -10.385 -0.436 1.00 89.44 449 VAL A N 1
ATOM 3680 C CA . VAL A 1 449 ? -21.845 -9.289 0.537 1.00 89.44 449 VAL A CA 1
ATOM 3681 C C . VAL A 1 449 ? -22.941 -9.510 1.570 1.00 89.44 449 VAL A C 1
ATOM 3683 O O . VAL A 1 449 ? -23.935 -10.196 1.309 1.00 89.44 449 VAL A O 1
ATOM 3686 N N . ASP A 1 450 ? -22.752 -8.927 2.746 1.00 84.88 450 ASP A N 1
ATOM 3687 C CA . ASP A 1 450 ? -23.789 -8.901 3.769 1.00 84.88 450 ASP A CA 1
ATOM 3688 C C . ASP A 1 450 ? -24.804 -7.795 3.464 1.00 84.88 450 ASP A C 1
ATOM 3690 O O . ASP A 1 450 ? -24.615 -6.975 2.562 1.00 84.88 450 ASP A O 1
ATOM 3694 N N . ARG A 1 451 ? -25.912 -7.761 4.219 1.00 82.38 451 ARG A N 1
ATOM 3695 C CA . ARG A 1 451 ? -26.905 -6.685 4.077 1.00 82.38 451 ARG A CA 1
ATOM 3696 C C . ARG A 1 451 ? -26.256 -5.322 4.280 1.00 82.38 451 ARG A C 1
ATOM 3698 O O . ARG A 1 451 ? -26.526 -4.429 3.498 1.00 82.38 451 ARG A O 1
ATOM 3705 N N . MET A 1 452 ? -25.430 -5.168 5.311 1.00 85.00 452 MET A N 1
ATOM 3706 C CA . MET A 1 452 ? -24.630 -3.967 5.526 1.00 85.00 452 MET A CA 1
ATOM 3707 C C . MET A 1 452 ? -23.171 -4.315 5.260 1.00 85.00 452 MET A C 1
ATOM 3709 O O . MET A 1 452 ? -22.645 -5.254 5.852 1.00 85.00 452 MET A O 1
ATOM 3713 N N . THR A 1 453 ? -22.515 -3.601 4.354 1.00 87.06 453 THR A N 1
ATOM 3714 C CA . THR A 1 453 ? -21.112 -3.863 4.006 1.00 87.06 453 THR A CA 1
ATOM 3715 C C . THR A 1 453 ? -20.393 -2.545 3.761 1.00 87.06 453 THR A C 1
ATOM 3717 O O . THR A 1 453 ? -20.904 -1.691 3.033 1.00 87.06 453 THR A O 1
ATOM 3720 N N . GLY A 1 454 ? -19.213 -2.373 4.361 1.00 90.62 454 GLY A N 1
ATOM 3721 C CA . GLY A 1 454 ? -18.319 -1.277 4.016 1.00 90.62 454 GLY A CA 1
ATOM 3722 C C . GLY A 1 454 ? -17.734 -1.534 2.635 1.00 90.62 454 GLY A C 1
ATOM 3723 O O . GLY A 1 454 ? -17.163 -2.591 2.397 1.00 90.62 454 GLY A O 1
ATOM 3724 N N . ILE A 1 455 ? -17.905 -0.595 1.712 1.00 95.06 455 ILE A N 1
ATOM 3725 C CA . ILE A 1 455 ? -17.328 -0.621 0.371 1.00 95.06 455 ILE A CA 1
ATOM 3726 C C . ILE A 1 455 ? -16.273 0.470 0.284 1.00 95.06 455 ILE A C 1
ATOM 3728 O O . ILE A 1 455 ? -16.570 1.646 0.481 1.00 95.06 455 ILE A O 1
ATOM 3732 N N . TYR A 1 456 ? -15.054 0.073 -0.055 1.00 96.06 456 TYR A N 1
ATOM 3733 C CA . TYR A 1 456 ? -13.896 0.944 -0.227 1.00 96.06 456 TYR A CA 1
ATOM 3734 C C . TYR A 1 456 ? -13.400 0.825 -1.662 1.00 96.06 456 TYR A C 1
ATOM 3736 O O . TYR A 1 456 ? -13.524 -0.242 -2.265 1.00 96.06 456 TYR A O 1
ATOM 3744 N N . THR A 1 457 ? -12.848 1.901 -2.219 1.00 98.06 457 THR A N 1
ATOM 3745 C CA . THR A 1 457 ? -12.481 1.944 -3.638 1.00 98.06 457 THR A CA 1
ATOM 3746 C C . THR A 1 457 ? -11.058 2.435 -3.821 1.00 98.06 457 THR A C 1
ATOM 3748 O O . THR A 1 457 ? -10.696 3.524 -3.379 1.00 98.06 457 THR A O 1
ATOM 3751 N N . TYR A 1 458 ? -10.277 1.655 -4.562 1.00 97.88 458 TYR A N 1
ATOM 3752 C CA . TYR A 1 458 ? -9.097 2.152 -5.255 1.00 97.88 458 TYR A CA 1
ATOM 3753 C C . TYR A 1 458 ? -9.500 2.522 -6.685 1.00 97.88 458 TYR A C 1
ATOM 3755 O O . TYR A 1 458 ? -10.098 1.709 -7.399 1.00 97.88 458 TYR A O 1
ATOM 3763 N N . ALA A 1 459 ? -9.196 3.756 -7.082 1.00 96.69 459 ALA A N 1
ATOM 3764 C CA . ALA A 1 459 ? -9.457 4.255 -8.423 1.00 96.69 459 ALA A CA 1
ATOM 3765 C C . ALA A 1 459 ? -8.197 4.890 -9.010 1.00 96.69 459 ALA A C 1
ATOM 3767 O O . ALA A 1 459 ? -7.705 5.886 -8.472 1.00 96.69 459 ALA A O 1
ATOM 3768 N N . HIS A 1 460 ? -7.731 4.330 -10.124 1.00 95.56 460 HIS A N 1
ATOM 3769 C CA . HIS A 1 460 ? -6.620 4.847 -10.907 1.00 95.56 460 HIS A CA 1
ATOM 3770 C C . HIS A 1 460 ? -7.146 5.616 -12.119 1.00 95.56 460 HIS A C 1
ATOM 3772 O O . HIS A 1 460 ? -7.880 5.073 -12.948 1.00 95.56 460 HIS A O 1
ATOM 3778 N N . LEU A 1 461 ? -6.754 6.884 -12.216 1.00 93.12 461 LEU A N 1
ATOM 3779 C CA . LEU A 1 461 ? -6.940 7.726 -13.391 1.00 93.12 461 LEU A CA 1
ATOM 3780 C C . LEU A 1 461 ? -5.596 8.387 -13.692 1.00 93.12 461 LEU A C 1
ATOM 3782 O O . LEU A 1 461 ? -5.104 9.169 -12.874 1.00 93.12 461 LEU A O 1
ATOM 3786 N N . TYR A 1 462 ? -5.021 8.094 -14.856 1.00 93.38 462 TYR A N 1
ATOM 3787 C CA . TYR A 1 462 ? -3.678 8.549 -15.198 1.00 93.38 462 TYR A CA 1
ATOM 3788 C C . TYR A 1 462 ? -3.495 10.065 -15.029 1.00 93.38 462 TYR A C 1
ATOM 3790 O O . TYR A 1 462 ? -4.246 10.877 -15.580 1.00 93.38 462 TYR A O 1
ATOM 3798 N N . GLY A 1 463 ? -2.484 10.451 -14.248 1.00 89.88 463 GLY A N 1
ATOM 3799 C CA . GLY A 1 463 ? -2.145 11.850 -13.983 1.00 89.88 463 GLY A CA 1
ATOM 3800 C C . GLY A 1 463 ? -3.186 12.645 -13.183 1.00 89.88 463 GLY A C 1
ATOM 3801 O O . GLY A 1 463 ? -3.007 13.850 -13.013 1.00 89.88 463 GLY A O 1
ATOM 3802 N N . GLN A 1 464 ? -4.250 12.014 -12.674 1.00 90.38 464 GLN A N 1
ATOM 3803 C CA . GLN A 1 464 ? -5.307 12.688 -11.916 1.00 90.38 464 GLN A CA 1
ATOM 3804 C C . GLN A 1 464 ? -5.270 12.320 -10.433 1.00 90.38 464 GLN A C 1
ATOM 3806 O O . GLN A 1 464 ? -4.818 11.251 -10.029 1.00 90.38 464 GLN A O 1
ATOM 3811 N N . THR A 1 465 ? -5.790 13.210 -9.591 1.00 90.19 465 THR A N 1
ATOM 3812 C CA . THR A 1 465 ? -6.137 12.869 -8.209 1.00 90.19 465 THR A CA 1
ATOM 3813 C C . THR A 1 465 ? -7.607 12.507 -8.145 1.00 90.19 465 THR A C 1
ATOM 3815 O O . THR A 1 465 ? -8.445 13.367 -8.407 1.00 90.19 465 THR A O 1
ATOM 3818 N N . THR A 1 466 ? -7.944 11.290 -7.725 1.00 93.81 466 THR A N 1
ATOM 3819 C CA . THR A 1 466 ? -9.333 10.961 -7.381 1.00 93.81 466 THR A CA 1
ATOM 3820 C C . THR A 1 466 ? -9.792 11.865 -6.235 1.00 93.81 466 THR A C 1
ATOM 3822 O O . THR A 1 466 ? -9.124 11.965 -5.207 1.00 93.81 466 THR A O 1
ATOM 3825 N N . LYS A 1 467 ? -10.908 12.573 -6.423 1.00 94.00 467 LYS A N 1
ATOM 3826 C CA . LYS A 1 467 ? -11.473 13.513 -5.439 1.00 94.00 467 LYS A CA 1
ATOM 3827 C C . LYS A 1 467 ? -12.710 12.971 -4.754 1.00 94.00 467 LYS A C 1
ATOM 3829 O O . LYS A 1 467 ? -12.980 13.325 -3.610 1.00 94.00 467 LYS A O 1
ATOM 3834 N N . LYS A 1 468 ? -13.480 12.161 -5.472 1.00 95.88 468 LYS A N 1
ATOM 3835 C CA . LYS A 1 468 ? -14.765 11.657 -5.010 1.00 95.88 468 LYS A CA 1
ATOM 3836 C C . LYS A 1 468 ? -15.076 10.339 -5.696 1.00 95.88 468 LYS A C 1
ATOM 3838 O O . LYS A 1 468 ? -14.836 10.189 -6.894 1.00 95.88 468 LYS A O 1
ATOM 3843 N N . VAL A 1 469 ? -15.665 9.424 -4.940 1.00 98.12 469 VAL A N 1
ATOM 3844 C CA . VAL A 1 469 ? -16.266 8.204 -5.471 1.00 98.12 469 VAL A CA 1
ATOM 3845 C C . VAL A 1 469 ? -17.737 8.180 -5.087 1.00 98.12 469 VAL A C 1
ATOM 3847 O O . VAL A 1 469 ? -18.074 8.332 -3.915 1.00 98.12 469 VAL A O 1
ATOM 3850 N N . THR A 1 470 ? -18.613 7.987 -6.069 1.00 98.31 470 THR A N 1
ATOM 3851 C CA . THR A 1 470 ? -20.062 7.880 -5.875 1.00 98.31 470 THR A CA 1
ATOM 3852 C C . THR A 1 470 ? -20.536 6.473 -6.227 1.00 98.31 470 THR A C 1
ATOM 3854 O O . THR A 1 470 ? -20.152 5.902 -7.251 1.00 98.31 470 THR A O 1
ATOM 3857 N N . TYR A 1 471 ? -21.413 5.932 -5.390 1.00 98.31 471 TYR A N 1
ATOM 3858 C 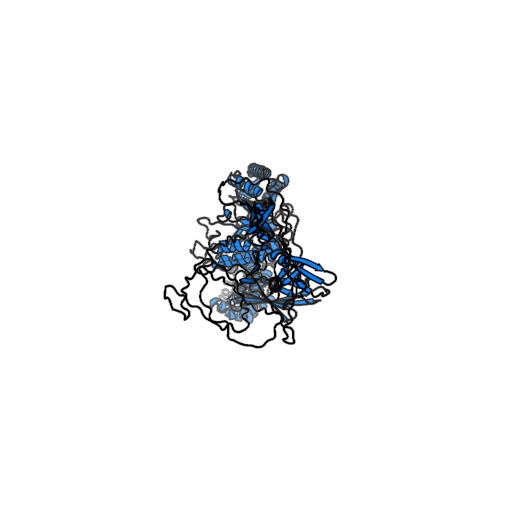CA . TYR A 1 471 ? -21.907 4.566 -5.447 1.00 98.31 471 TYR A CA 1
ATOM 3859 C C . TYR A 1 471 ? -23.401 4.553 -5.756 1.00 98.31 471 TYR A C 1
ATOM 3861 O O . TYR A 1 471 ? -24.186 5.306 -5.173 1.00 98.31 471 TYR A O 1
ATOM 3869 N N . TYR A 1 472 ? -23.801 3.668 -6.666 1.00 98.12 472 TYR A N 1
ATOM 3870 C CA . TYR A 1 472 ? -25.192 3.460 -7.045 1.00 98.12 472 TYR A CA 1
ATOM 3871 C C . TYR A 1 472 ? -25.542 1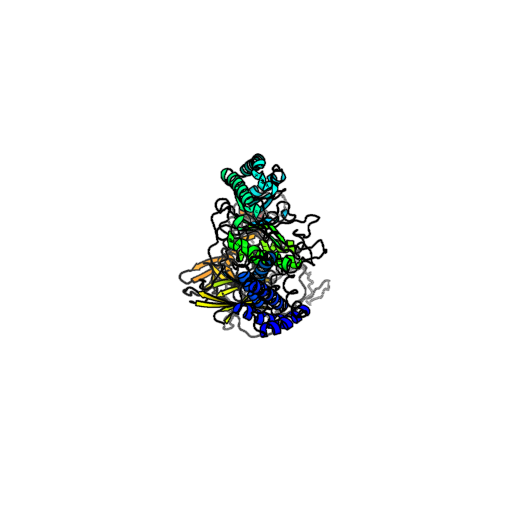.978 -6.952 1.00 98.12 472 TYR A C 1
ATOM 3873 O O . TYR A 1 472 ? -24.827 1.153 -7.513 1.00 98.12 472 TYR A O 1
ATOM 3881 N N . ILE A 1 473 ? -26.664 1.647 -6.316 1.00 96.94 473 ILE A N 1
ATOM 3882 C CA . ILE A 1 473 ? -27.204 0.284 -6.262 1.00 96.94 473 ILE A CA 1
ATOM 3883 C C . ILE A 1 473 ? -28.460 0.225 -7.129 1.00 96.94 473 ILE A C 1
ATOM 3885 O O . ILE A 1 473 ? -29.399 0.997 -6.930 1.00 96.94 473 ILE A O 1
ATOM 3889 N N . ASP A 1 474 ? -28.469 -0.672 -8.116 1.00 96.25 474 ASP A N 1
ATOM 3890 C CA . ASP A 1 474 ? -29.559 -0.841 -9.089 1.00 96.25 474 ASP A CA 1
ATOM 3891 C C . ASP A 1 474 ? -29.978 0.498 -9.742 1.00 96.25 474 ASP A C 1
ATOM 3893 O O . ASP A 1 474 ? -31.158 0.790 -9.946 1.00 96.25 474 ASP A O 1
ATOM 3897 N N . GLY A 1 475 ? -28.988 1.353 -10.028 1.00 95.69 475 GLY A N 1
ATOM 3898 C CA . GLY A 1 475 ? -29.171 2.675 -10.639 1.00 95.69 475 GLY A CA 1
ATOM 3899 C C . GLY A 1 475 ? -29.606 3.794 -9.684 1.00 95.69 475 GLY A C 1
ATOM 3900 O O . GLY A 1 475 ? -29.658 4.950 -10.103 1.00 95.69 475 GLY A O 1
ATOM 3901 N N . LYS A 1 476 ? -29.882 3.499 -8.409 1.00 96.44 476 LYS A N 1
ATOM 3902 C CA . LYS A 1 476 ? -30.207 4.506 -7.388 1.00 96.44 476 LYS A CA 1
ATOM 3903 C C . LYS A 1 476 ? -28.949 4.945 -6.658 1.00 96.44 476 LYS A C 1
ATOM 3905 O O . LYS A 1 476 ? -28.112 4.108 -6.344 1.00 96.44 476 LYS A O 1
ATOM 3910 N N . TRP A 1 477 ? -28.826 6.240 -6.377 1.00 96.19 477 TRP A N 1
ATOM 3911 C CA . TRP A 1 477 ? -27.741 6.754 -5.540 1.00 96.19 477 TRP A CA 1
ATOM 3912 C C . TRP A 1 477 ? -27.785 6.073 -4.166 1.00 96.19 477 TRP A C 1
ATOM 3914 O O . TRP A 1 477 ? -28.858 5.983 -3.567 1.00 96.19 477 TRP A O 1
ATOM 3924 N N . ALA A 1 478 ? -26.641 5.563 -3.716 1.00 92.19 478 ALA A N 1
ATOM 3925 C CA . ALA A 1 478 ? -26.506 4.818 -2.466 1.00 92.19 478 ALA A CA 1
ATOM 3926 C C . ALA A 1 478 ? -25.524 5.480 -1.487 1.00 92.19 478 ALA A C 1
ATOM 3928 O O . ALA A 1 478 ? -25.649 5.293 -0.282 1.00 92.19 478 ALA A O 1
ATOM 3929 N N . GLY A 1 479 ? -24.566 6.262 -1.985 1.00 91.12 479 GLY A N 1
ATOM 3930 C CA . GLY A 1 479 ? -23.630 7.000 -1.146 1.00 91.12 479 GLY A CA 1
ATOM 3931 C C . GLY A 1 479 ? -22.472 7.586 -1.941 1.00 91.12 479 GLY A C 1
ATOM 3932 O O . GLY A 1 479 ? -22.318 7.322 -3.134 1.00 91.12 479 GLY A O 1
ATOM 3933 N N . GLU A 1 480 ? -21.635 8.372 -1.277 1.00 95.75 480 GLU A N 1
ATOM 3934 C CA . GLU A 1 480 ? -20.381 8.872 -1.833 1.00 95.75 480 GLU A CA 1
ATOM 3935 C C . GLU A 1 480 ? -19.330 9.059 -0.742 1.00 95.75 480 GLU A C 1
ATOM 3937 O O . GLU A 1 480 ? -19.656 9.120 0.443 1.00 95.75 480 GLU A O 1
ATOM 3942 N N . SER A 1 481 ? -18.069 9.136 -1.152 1.00 93.94 481 SER A N 1
ATOM 3943 C CA . SER A 1 481 ? -16.940 9.369 -0.261 1.00 93.94 481 SER A CA 1
ATOM 3944 C C . SER A 1 481 ? -15.910 10.267 -0.936 1.00 93.94 481 SER A C 1
ATOM 3946 O O . SER A 1 481 ? -15.632 10.118 -2.129 1.00 93.94 481 SER A O 1
ATOM 3948 N N . THR A 1 482 ? -15.344 11.199 -0.174 1.00 92.94 482 THR A N 1
ATOM 3949 C CA . THR A 1 482 ? -14.273 12.119 -0.603 1.00 92.94 482 THR A CA 1
ATOM 3950 C C . THR A 1 482 ? -12.946 11.842 0.094 1.00 92.94 482 THR A C 1
ATOM 3952 O O . THR A 1 482 ? -11.935 12.456 -0.237 1.00 92.94 482 THR A O 1
ATOM 3955 N N . ASP A 1 483 ? -12.937 10.923 1.059 1.00 88.31 483 ASP A N 1
ATO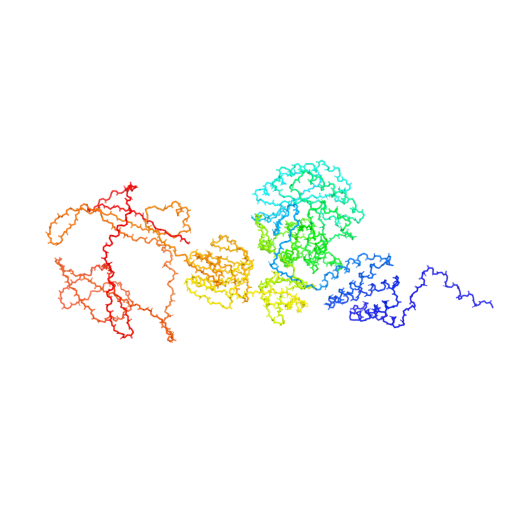M 3956 C CA . ASP A 1 483 ? -11.773 10.636 1.886 1.00 88.31 483 ASP A CA 1
ATOM 3957 C C . ASP A 1 483 ? -11.246 9.249 1.587 1.00 88.31 483 ASP A C 1
ATOM 3959 O O . ASP A 1 483 ? -11.978 8.266 1.652 1.00 88.31 483 ASP A O 1
ATOM 3963 N N . MET A 1 484 ? -9.956 9.176 1.290 1.00 89.12 484 MET A N 1
ATOM 3964 C CA . MET A 1 484 ? -9.260 7.932 0.997 1.00 89.12 484 MET A CA 1
ATOM 3965 C C . MET A 1 484 ? -9.344 6.951 2.183 1.00 89.12 484 MET A C 1
ATOM 3967 O O . MET A 1 484 ? -9.147 7.385 3.321 1.00 89.12 484 MET A O 1
ATOM 3971 N N . PRO A 1 485 ? -9.618 5.648 1.959 1.00 93.38 485 PRO A N 1
ATOM 3972 C CA . PRO A 1 485 ? -9.724 4.937 0.677 1.00 93.38 485 PRO A CA 1
ATOM 3973 C C . PRO A 1 485 ? -11.158 4.874 0.105 1.00 93.38 485 PRO A C 1
ATOM 3975 O O . PRO A 1 485 ? -11.642 3.839 -0.350 1.00 93.38 485 PRO A O 1
ATOM 3978 N N . PHE A 1 486 ? -11.859 6.005 0.146 1.00 95.06 486 PHE A N 1
ATOM 3979 C CA . PHE A 1 486 ? -13.197 6.229 -0.398 1.00 95.06 486 PHE A CA 1
ATOM 3980 C C . PHE A 1 486 ? -14.267 5.284 0.154 1.00 95.06 486 PHE A C 1
ATOM 3982 O O . PHE A 1 486 ? -15.184 4.885 -0.560 1.00 95.06 486 PHE A O 1
ATOM 3989 N N . GLY A 1 487 ? -14.158 4.946 1.440 1.00 92.19 487 GLY A N 1
ATOM 3990 C CA . GLY A 1 487 ? -15.077 4.050 2.138 1.00 92.19 487 GLY A CA 1
ATOM 3991 C C . GLY A 1 487 ? -16.487 4.620 2.309 1.00 92.19 487 GLY A C 1
ATOM 3992 O O . GLY A 1 487 ? -16.640 5.796 2.649 1.00 92.19 487 GLY A O 1
ATOM 3993 N N . VAL A 1 488 ? -17.503 3.775 2.128 1.00 91.25 488 VAL A N 1
ATOM 3994 C CA . VAL A 1 488 ? -18.908 4.028 2.479 1.00 91.25 488 VAL A CA 1
ATOM 3995 C C . VAL A 1 488 ? -19.581 2.732 2.932 1.00 91.25 488 VAL A C 1
ATOM 3997 O O . VAL A 1 488 ? -19.331 1.672 2.370 1.00 91.25 488 VAL A O 1
ATOM 4000 N N . TYR A 1 489 ? -20.463 2.798 3.926 1.00 88.06 489 TYR A N 1
ATOM 4001 C CA . TYR A 1 489 ? -21.285 1.655 4.327 1.00 88.06 489 TYR A CA 1
ATOM 4002 C C . TYR A 1 489 ? -22.573 1.629 3.511 1.00 88.06 489 TYR A C 1
ATOM 4004 O O . TYR A 1 489 ? -23.354 2.579 3.560 1.00 88.06 489 TYR A O 1
ATOM 4012 N N . LEU A 1 490 ? -22.773 0.556 2.743 1.00 89.56 490 LEU A N 1
ATOM 4013 C CA . LEU A 1 490 ? -23.920 0.399 1.852 1.00 89.56 490 LEU A CA 1
ATOM 4014 C C . LEU A 1 490 ? -24.840 -0.726 2.315 1.00 89.56 490 LEU A C 1
ATOM 4016 O O . LEU A 1 490 ? -24.386 -1.797 2.724 1.00 89.56 490 LEU A O 1
ATOM 4020 N N . GLU A 1 491 ? -26.142 -0.482 2.173 1.00 87.50 491 GLU A N 1
ATOM 4021 C CA . GLU A 1 491 ? -27.175 -1.479 2.414 1.00 87.50 491 GLU A CA 1
ATOM 4022 C C . GLU A 1 491 ? -27.577 -2.191 1.111 1.00 87.50 491 GLU A C 1
ATOM 4024 O O . GLU A 1 491 ? -28.111 -1.584 0.178 1.00 87.50 491 GLU A O 1
ATOM 4029 N N . PHE A 1 492 ? -27.362 -3.503 1.052 1.00 88.00 492 PHE A N 1
ATOM 4030 C CA . PHE A 1 492 ? -27.737 -4.358 -0.063 1.00 88.00 492 PHE A CA 1
ATOM 4031 C C . PHE A 1 492 ? -29.033 -5.120 0.230 1.00 88.00 492 PHE A C 1
ATOM 4033 O O . PHE A 1 492 ? -29.149 -5.888 1.185 1.00 88.00 492 PHE A O 1
ATOM 4040 N N . GLY A 1 493 ? -30.023 -4.949 -0.649 1.00 85.38 493 GLY A N 1
ATOM 4041 C CA . GLY A 1 493 ? -31.226 -5.783 -0.644 1.00 85.38 493 GLY A CA 1
ATOM 4042 C C . GLY A 1 493 ? -30.945 -7.203 -1.150 1.00 85.38 493 GLY A C 1
ATOM 4043 O O . GLY A 1 493 ? -30.046 -7.402 -1.960 1.00 85.38 493 GLY A O 1
ATOM 4044 N N . LYS A 1 494 ? -31.769 -8.174 -0.732 1.00 86.81 494 LYS A N 1
ATOM 4045 C CA . LYS A 1 494 ? -31.645 -9.600 -1.094 1.00 86.81 494 LYS A CA 1
ATOM 4046 C C . LYS A 1 494 ? -31.440 -9.830 -2.600 1.00 86.81 494 LYS A C 1
ATOM 4048 O O . LYS A 1 494 ? -32.184 -9.290 -3.423 1.00 86.81 494 LYS A O 1
ATOM 4053 N N . GLY A 1 495 ? -30.534 -10.753 -2.923 1.00 90.12 495 GLY A N 1
ATOM 4054 C CA . GLY A 1 495 ? -30.275 -11.229 -4.281 1.00 90.12 495 GLY A CA 1
ATOM 4055 C C . GLY A 1 495 ? -29.140 -10.480 -4.976 1.00 90.12 495 GLY A C 1
ATOM 4056 O O . GLY A 1 495 ? -28.339 -9.807 -4.333 1.00 90.12 495 GLY A O 1
ATOM 4057 N N . ALA A 1 496 ? -29.063 -10.632 -6.298 1.00 94.94 496 ALA A N 1
ATOM 4058 C CA . ALA A 1 496 ? -28.070 -9.947 -7.116 1.00 94.94 496 ALA A CA 1
ATOM 4059 C C . ALA A 1 496 ? -28.392 -8.448 -7.222 1.00 94.94 496 ALA A C 1
ATOM 4061 O O . ALA A 1 496 ? -29.533 -8.070 -7.508 1.00 94.94 496 ALA A O 1
ATOM 4062 N N . LYS A 1 497 ? -27.374 -7.616 -7.015 1.00 95.50 497 LYS A N 1
ATOM 4063 C CA . LYS A 1 497 ? -27.413 -6.155 -7.030 1.00 95.50 497 LYS A CA 1
ATOM 4064 C C . LYS A 1 497 ? -26.335 -5.604 -7.944 1.00 95.50 497 LYS A C 1
ATOM 4066 O O . LYS A 1 497 ? -25.200 -6.069 -7.916 1.00 95.50 497 LYS A O 1
ATOM 4071 N N . GLN A 1 498 ? -26.694 -4.607 -8.747 1.00 97.81 498 GLN A N 1
ATOM 4072 C CA . GLN A 1 498 ? -25.745 -3.895 -9.599 1.00 97.81 498 GLN A CA 1
ATOM 4073 C C . GLN A 1 498 ? -25.162 -2.720 -8.819 1.00 97.81 498 GLN A C 1
ATOM 4075 O O . GLN A 1 498 ? -25.841 -1.711 -8.630 1.00 97.81 498 GLN A O 1
ATOM 4080 N N . LEU A 1 499 ? -23.916 -2.850 -8.367 1.00 98.31 499 LEU A N 1
ATOM 4081 C CA . LEU A 1 499 ? -23.157 -1.768 -7.753 1.00 98.31 499 LEU A CA 1
ATOM 4082 C C . LEU A 1 499 ? -22.362 -1.038 -8.836 1.00 98.31 499 LEU A C 1
ATOM 4084 O O . LEU A 1 499 ? -21.324 -1.518 -9.287 1.00 98.31 499 LEU A O 1
ATOM 4088 N N . ARG A 1 500 ? -22.830 0.138 -9.246 1.00 98.56 500 ARG A N 1
ATOM 4089 C CA . ARG A 1 500 ? -22.082 1.023 -10.141 1.00 98.56 500 ARG A CA 1
ATOM 4090 C C . ARG A 1 500 ? -21.266 2.013 -9.323 1.00 98.56 500 ARG A C 1
ATOM 4092 O O . ARG A 1 500 ? -21.825 2.770 -8.531 1.00 98.56 500 ARG A O 1
ATOM 4099 N N . VAL A 1 501 ? -19.961 2.017 -9.554 1.00 98.62 501 VAL A N 1
ATOM 4100 C CA . VAL A 1 501 ? -18.979 2.866 -8.881 1.00 98.62 501 VAL A CA 1
ATOM 4101 C C . VAL A 1 501 ? -18.443 3.876 -9.874 1.00 98.62 501 VAL A C 1
ATOM 4103 O O . VAL A 1 501 ? -18.055 3.522 -10.986 1.00 98.62 501 VAL A O 1
ATOM 4106 N N . VAL A 1 502 ? -18.457 5.139 -9.474 1.00 98.44 502 VAL A N 1
ATOM 4107 C CA . VAL A 1 502 ? -18.074 6.277 -10.301 1.00 98.44 502 VAL A CA 1
ATOM 4108 C C . VAL A 1 502 ? -16.973 7.040 -9.585 1.00 98.44 502 VAL A C 1
ATOM 4110 O O . VAL A 1 502 ? -17.236 7.612 -8.533 1.00 98.44 502 VAL A O 1
ATOM 4113 N N . ALA A 1 503 ? -15.770 7.069 -10.151 1.00 97.75 503 ALA A N 1
ATOM 4114 C CA . ALA A 1 503 ? -14.650 7.843 -9.631 1.00 97.75 503 ALA A CA 1
ATOM 4115 C C . ALA A 1 503 ? -14.475 9.130 -10.446 1.00 97.75 503 ALA A C 1
ATOM 4117 O O . ALA A 1 503 ? -14.384 9.091 -11.675 1.00 97.75 503 ALA A O 1
ATOM 4118 N N . GLU A 1 504 ? -14.435 10.265 -9.754 1.00 96.69 504 GLU A N 1
ATOM 4119 C CA . GLU A 1 504 ? -14.239 11.598 -10.325 1.00 96.69 504 GLU A CA 1
ATOM 4120 C C . GLU A 1 504 ? -12.877 12.148 -9.878 1.00 96.69 504 GLU A C 1
ATOM 4122 O O . GLU A 1 504 ? -12.562 12.180 -8.682 1.00 96.69 504 GLU A O 1
ATOM 4127 N N . GLY A 1 505 ? -12.066 12.560 -10.850 1.00 92.56 505 GLY A N 1
ATOM 4128 C CA . GLY A 1 505 ? -10.750 13.156 -10.658 1.00 92.56 505 GLY A CA 1
ATOM 4129 C C . GLY A 1 505 ? -10.731 14.670 -10.880 1.00 92.56 505 GLY A C 1
ATOM 4130 O O . GLY A 1 505 ? -11.764 15.343 -10.890 1.00 92.56 505 GLY A O 1
ATOM 4131 N N . ASP A 1 506 ? -9.530 15.213 -11.071 1.00 87.56 506 ASP A N 1
ATOM 4132 C CA . ASP A 1 506 ? -9.340 16.621 -11.419 1.00 87.56 506 ASP A CA 1
ATOM 4133 C C . ASP A 1 506 ? -9.924 16.940 -12.816 1.00 87.56 506 ASP A C 1
ATOM 4135 O O . ASP A 1 506 ? -10.078 16.069 -13.673 1.00 87.56 506 ASP A O 1
ATOM 4139 N N . TRP A 1 507 ? -10.295 18.206 -13.046 1.00 85.44 507 TRP A N 1
ATOM 4140 C CA . TRP A 1 507 ? -10.730 18.729 -14.358 1.00 85.44 507 TRP A CA 1
ATOM 4141 C C . TRP A 1 507 ? -11.892 17.981 -15.041 1.00 85.44 507 TRP A C 1
ATOM 4143 O O . TRP A 1 507 ? -12.062 18.069 -16.256 1.00 85.44 507 TRP A O 1
ATOM 4153 N N . GLY A 1 508 ? -12.720 17.273 -14.267 1.00 83.44 508 GLY A N 1
ATOM 4154 C CA . GLY A 1 508 ? -13.853 16.502 -14.785 1.00 83.44 508 GLY A CA 1
ATOM 4155 C C . GLY A 1 508 ? -13.477 15.130 -15.349 1.00 83.44 508 GLY A C 1
ATOM 4156 O O . GLY A 1 508 ? -14.338 14.477 -15.942 1.00 83.44 508 GLY A O 1
ATOM 4157 N N . ALA A 1 509 ? -12.230 14.678 -15.160 1.00 89.69 509 ALA A N 1
ATOM 4158 C CA . ALA A 1 509 ? -11.835 13.309 -15.463 1.00 89.69 509 ALA A CA 1
ATOM 4159 C C . ALA A 1 509 ? -12.704 12.326 -14.673 1.00 89.69 509 ALA A C 1
ATOM 4161 O O . ALA A 1 509 ? -13.000 12.539 -13.494 1.00 89.69 509 ALA A O 1
ATOM 4162 N N . LYS A 1 510 ? -13.138 11.252 -15.327 1.00 94.06 510 LYS A N 1
ATOM 4163 C CA . LYS A 1 510 ? -14.089 10.310 -14.747 1.00 94.06 510 LYS A CA 1
ATOM 4164 C C . LYS A 1 510 ? -13.856 8.913 -15.299 1.00 94.06 510 LYS A C 1
ATOM 4166 O O . LYS A 1 510 ? -13.708 8.754 -16.506 1.00 94.06 510 LYS A O 1
ATOM 4171 N N . THR A 1 511 ? -13.910 7.915 -14.427 1.00 95.31 511 THR A N 1
ATOM 4172 C CA . THR A 1 511 ? -14.009 6.501 -14.805 1.00 95.31 511 THR A CA 1
ATOM 4173 C C . THR A 1 511 ? -15.129 5.846 -14.001 1.00 95.31 511 THR A C 1
ATOM 4175 O O . THR A 1 511 ? -15.493 6.311 -12.916 1.00 95.31 511 THR A O 1
ATOM 4178 N N . GLU A 1 512 ? -15.758 4.815 -14.554 1.00 97.44 512 GLU A N 1
ATOM 4179 C CA . GLU A 1 512 ? -16.822 4.086 -13.871 1.00 97.44 512 GLU A CA 1
ATOM 4180 C C . GLU A 1 512 ? -16.807 2.599 -14.211 1.00 97.44 512 GLU A C 1
ATOM 4182 O O . GLU A 1 512 ? -16.458 2.193 -15.316 1.00 97.44 512 GLU A O 1
ATOM 4187 N N . LYS A 1 513 ? -17.213 1.780 -13.241 1.00 98.06 513 LYS A N 1
ATOM 4188 C CA . LYS A 1 513 ? -17.308 0.328 -13.378 1.00 98.06 513 LYS A CA 1
ATOM 4189 C C . LYS A 1 513 ? -18.530 -0.169 -12.624 1.00 98.06 513 LYS A C 1
ATOM 4191 O O . LYS A 1 513 ? -18.876 0.358 -11.568 1.00 98.06 513 LYS A O 1
ATOM 4196 N N . THR A 1 514 ? -19.208 -1.163 -13.184 1.00 98.50 514 THR A N 1
ATOM 4197 C CA . THR A 1 514 ? -20.364 -1.800 -12.545 1.00 98.50 514 THR A CA 1
ATOM 4198 C C . THR A 1 514 ? -19.998 -3.218 -12.151 1.00 98.50 514 THR A C 1
ATOM 4200 O O . THR A 1 514 ? -19.446 -3.945 -12.970 1.00 98.50 514 THR A O 1
ATOM 4203 N N . PHE A 1 515 ? -20.319 -3.581 -10.913 1.00 98.25 515 PHE A N 1
ATOM 4204 C CA . PHE A 1 515 ? -20.110 -4.901 -10.341 1.00 98.25 515 PHE A CA 1
ATOM 4205 C C . PHE A 1 515 ? -21.456 -5.547 -10.023 1.00 98.25 515 PHE A C 1
ATOM 4207 O O . PHE A 1 515 ? -22.353 -4.893 -9.488 1.00 98.25 515 PHE A O 1
ATOM 4214 N N . THR A 1 516 ? -21.590 -6.844 -10.282 1.00 97.81 516 THR A N 1
ATOM 4215 C CA . THR A 1 516 ? -22.732 -7.624 -9.785 1.00 97.81 516 THR A CA 1
ATOM 4216 C C . THR A 1 516 ? -22.381 -8.235 -8.429 1.00 97.81 516 THR A C 1
ATOM 4218 O O . THR A 1 516 ? -21.564 -9.146 -8.370 1.00 97.81 516 THR A O 1
ATOM 4221 N N . LEU A 1 517 ? -23.002 -7.779 -7.341 1.00 96.00 517 LEU A N 1
ATOM 4222 C CA . LEU A 1 517 ? -22.793 -8.307 -5.986 1.00 96.00 517 LEU A CA 1
ATOM 4223 C C . LEU A 1 517 ? -24.020 -9.089 -5.515 1.00 96.00 517 LEU A C 1
ATOM 4225 O O . LEU A 1 517 ? -25.148 -8.736 -5.843 1.00 96.00 517 LEU A O 1
ATOM 4229 N N . ASN A 1 518 ? -23.818 -10.153 -4.746 1.00 92.88 518 ASN A N 1
ATOM 4230 C CA . ASN A 1 518 ? -24.897 -11.014 -4.269 1.00 92.88 518 ASN A CA 1
ATOM 4231 C C . ASN A 1 518 ? -25.071 -10.861 -2.760 1.00 92.88 518 ASN A C 1
ATOM 4233 O O . ASN A 1 518 ? -24.177 -11.220 -1.998 1.00 92.88 518 ASN A O 1
ATOM 4237 N N . ALA A 1 519 ? -26.232 -10.368 -2.333 1.00 86.62 519 ALA A N 1
ATOM 4238 C CA . ALA A 1 519 ? -26.573 -10.275 -0.921 1.00 86.62 519 ALA A CA 1
ATOM 4239 C C . ALA A 1 519 ? -27.421 -11.471 -0.474 1.00 86.62 519 ALA A C 1
ATOM 4241 O O . ALA A 1 519 ? -28.455 -11.798 -1.077 1.00 86.62 519 ALA A O 1
ATOM 4242 N N . SER A 1 520 ? -26.989 -12.111 0.610 1.00 74.94 520 SER A N 1
ATOM 4243 C CA . SER A 1 520 ? -27.709 -13.192 1.284 1.00 74.94 520 SER A CA 1
ATOM 4244 C C . SER A 1 520 ? -29.047 -12.708 1.867 1.00 74.94 520 SER A C 1
ATOM 4246 O O . SER A 1 520 ? -29.272 -11.522 2.113 1.00 74.94 520 SER A O 1
ATOM 4248 N N . SER A 1 521 ? -30.005 -13.627 2.036 1.00 58.12 521 SER A N 1
ATOM 4249 C CA . SER A 1 521 ? -31.302 -13.297 2.633 1.00 58.12 521 SER A CA 1
ATOM 4250 C C . SER A 1 521 ? -31.222 -13.277 4.153 1.00 58.12 521 SER A C 1
ATOM 4252 O O . SER A 1 521 ? -30.892 -14.304 4.740 1.00 58.12 521 SER A O 1
ATOM 4254 N N . TRP A 1 522 ? -31.629 -12.170 4.769 1.00 59.56 522 TRP A N 1
ATOM 4255 C CA . TRP A 1 522 ? -31.664 -12.014 6.224 1.00 59.56 522 TRP A CA 1
ATOM 4256 C C . TRP A 1 522 ? -33.097 -11.841 6.730 1.00 59.56 522 TRP A C 1
ATOM 4258 O O . TRP A 1 522 ? -33.923 -11.231 6.045 1.00 59.56 522 TRP A O 1
ATOM 4268 N N . GLN A 1 523 ? -33.390 -12.383 7.918 1.00 48.88 523 GLN A N 1
ATOM 4269 C CA . GLN A 1 523 ? -34.566 -11.961 8.674 1.00 48.88 523 GLN A CA 1
ATOM 4270 C C . GLN A 1 523 ? -34.292 -10.567 9.228 1.00 48.88 523 GLN A C 1
ATOM 4272 O O . GLN A 1 523 ? -33.293 -10.329 9.901 1.00 48.88 523 GLN A O 1
ATOM 4277 N N . THR A 1 524 ? -35.156 -9.635 8.853 1.00 47.03 524 THR A N 1
ATOM 4278 C CA . THR A 1 524 ? -35.188 -8.281 9.379 1.00 47.03 524 THR A CA 1
ATOM 4279 C C . THR A 1 524 ? -35.777 -8.356 10.773 1.00 47.03 524 THR A C 1
ATOM 4281 O O . THR A 1 524 ? -36.988 -8.521 10.904 1.00 47.03 524 THR A O 1
ATOM 4284 N N . ASN A 1 525 ? -34.953 -8.227 11.797 1.00 54.81 525 ASN A N 1
ATOM 4285 C CA . ASN A 1 525 ? -35.482 -7.668 13.022 1.00 54.81 525 ASN A CA 1
ATOM 4286 C C . ASN A 1 525 ? -34.950 -6.243 13.059 1.00 54.81 525 ASN A C 1
ATOM 4288 O O . ASN A 1 525 ? -33.735 -6.034 13.110 1.00 54.81 525 ASN A O 1
ATOM 4292 N N . ASP A 1 526 ? -35.858 -5.285 12.880 1.00 73.19 526 ASP A N 1
ATOM 4293 C CA . ASP A 1 526 ? -35.569 -3.907 13.246 1.00 73.19 526 ASP A CA 1
ATOM 4294 C C . ASP A 1 526 ? -35.112 -3.933 14.706 1.00 73.19 526 ASP A C 1
ATOM 4296 O O . ASP A 1 526 ? -35.672 -4.664 15.526 1.00 73.19 526 ASP A O 1
ATOM 4300 N N . VAL A 1 527 ? -33.999 -3.260 14.985 1.00 85.44 527 VAL A N 1
ATOM 4301 C CA . VAL A 1 527 ? -33.424 -3.269 16.323 1.00 85.44 527 VAL A CA 1
ATOM 4302 C C . VAL A 1 527 ? -33.994 -2.098 17.095 1.00 85.44 527 VAL A C 1
ATOM 4304 O O . VAL A 1 527 ? -33.679 -0.947 16.790 1.00 85.44 527 VAL A O 1
ATOM 4307 N N . ASP A 1 528 ? -34.776 -2.409 18.119 1.00 90.19 528 ASP A N 1
ATOM 4308 C CA . ASP A 1 528 ? -35.281 -1.409 19.050 1.00 90.19 528 ASP A CA 1
ATOM 4309 C C . ASP A 1 528 ? -34.207 -1.086 20.093 1.00 90.19 528 ASP A C 1
ATOM 4311 O O . ASP A 1 528 ? -33.446 -1.960 20.522 1.00 90.19 528 ASP A O 1
ATOM 4315 N N . VAL A 1 529 ? -34.133 0.175 20.518 1.00 92.31 529 VAL A N 1
ATOM 4316 C CA . VAL A 1 529 ? -33.197 0.612 21.562 1.00 92.31 529 VAL A CA 1
ATOM 4317 C C . VAL A 1 529 ? -33.968 1.335 22.647 1.00 92.31 529 VAL A C 1
ATOM 4319 O O . VAL A 1 529 ? -34.634 2.332 22.376 1.00 92.31 529 VAL A O 1
ATOM 4322 N N . PHE A 1 530 ? -33.823 0.866 23.880 1.00 93.25 530 PHE A N 1
ATOM 4323 C CA . PHE A 1 530 ? -34.369 1.509 25.066 1.00 93.25 530 PHE A CA 1
ATOM 4324 C C . PHE A 1 530 ? -33.230 2.104 25.887 1.00 93.25 530 PHE A C 1
ATOM 4326 O O . PHE A 1 530 ? -32.219 1.446 26.120 1.00 93.25 530 PHE A O 1
ATOM 4333 N N . VAL A 1 531 ? -33.391 3.351 26.322 1.00 91.75 531 VAL A N 1
ATOM 4334 C CA . VAL A 1 531 ? -32.495 4.025 27.265 1.00 91.75 531 VAL A CA 1
ATOM 4335 C C . VAL A 1 531 ? -33.326 4.429 28.471 1.00 91.75 531 VAL A C 1
ATOM 4337 O O . VAL A 1 531 ? -34.268 5.203 28.317 1.00 91.75 531 VAL A O 1
ATOM 4340 N N . ASP A 1 532 ? -32.983 3.908 29.651 1.00 88.06 532 ASP A N 1
ATOM 4341 C CA . ASP A 1 532 ? -33.728 4.174 30.895 1.00 88.06 532 ASP A CA 1
ATOM 4342 C C . ASP A 1 532 ? -35.244 3.928 30.717 1.00 88.06 532 ASP A C 1
ATOM 4344 O O . ASP A 1 532 ? -36.084 4.801 30.942 1.00 88.06 532 ASP A O 1
ATOM 4348 N N . ASP A 1 533 ? -35.573 2.743 30.183 1.00 87.75 533 ASP A N 1
ATOM 4349 C CA . ASP A 1 533 ? -36.928 2.261 29.863 1.00 87.75 533 ASP A CA 1
ATOM 4350 C C . ASP A 1 533 ? -37.712 3.085 28.823 1.00 87.75 533 ASP A C 1
ATOM 4352 O O . ASP A 1 533 ? -38.905 2.855 28.603 1.00 87.75 533 ASP A O 1
ATOM 4356 N N . LYS A 1 534 ? -37.056 4.020 28.127 1.00 90.75 534 LYS A N 1
ATOM 4357 C CA . LYS A 1 534 ? -37.659 4.815 27.049 1.00 90.75 534 LYS A CA 1
ATOM 4358 C C . LYS A 1 534 ? -37.107 4.404 25.696 1.00 90.75 534 LYS A C 1
ATOM 4360 O O . LYS A 1 534 ? -35.898 4.420 25.481 1.00 90.75 534 LYS A O 1
ATOM 4365 N N . GLU A 1 535 ? -38.004 4.081 24.771 1.00 91.88 535 GLU A N 1
ATOM 4366 C CA . GLU A 1 535 ? -37.641 3.791 23.386 1.00 91.88 535 GLU A CA 1
ATOM 4367 C C . GLU A 1 535 ? -37.041 5.039 22.723 1.00 91.88 535 GLU A C 1
ATOM 4369 O O . GLU A 1 535 ? -37.634 6.123 22.740 1.00 91.88 535 GLU A O 1
ATOM 4374 N N . VAL A 1 536 ? -35.860 4.887 22.130 1.00 92.12 536 VAL A N 1
ATOM 4375 C CA . VAL A 1 536 ? -35.171 5.954 21.409 1.00 92.12 536 VAL A CA 1
ATOM 4376 C C . VAL A 1 536 ? -35.515 5.851 19.930 1.00 92.12 536 VAL A C 1
ATOM 4378 O O . VAL A 1 536 ? -35.300 4.822 19.298 1.00 92.12 536 VAL A O 1
ATOM 4381 N N . GLN A 1 537 ? -36.028 6.941 19.365 1.00 90.06 537 GLN A N 1
ATOM 4382 C CA . GLN A 1 537 ? -36.337 7.024 17.940 1.00 90.06 537 GLN A CA 1
ATOM 4383 C C . GLN A 1 537 ? -35.112 7.478 17.146 1.00 90.06 537 GLN A C 1
ATOM 4385 O O . GLN A 1 537 ? -34.390 8.387 17.563 1.00 90.06 537 GLN A O 1
ATOM 4390 N N . PHE A 1 538 ? -34.909 6.883 15.969 1.00 88.50 538 PHE A N 1
ATOM 4391 C CA . PHE A 1 538 ? -33.757 7.173 15.121 1.00 88.50 538 PHE A CA 1
ATOM 4392 C C . PHE A 1 538 ? -34.169 7.537 13.695 1.00 88.50 538 PHE A C 1
ATOM 4394 O O . PHE A 1 538 ? -35.036 6.906 13.098 1.00 88.50 538 PHE A O 1
ATOM 4401 N N . ASP A 1 539 ? -33.490 8.526 13.118 1.00 86.62 539 ASP A N 1
ATOM 4402 C CA . ASP A 1 539 ? -33.573 8.841 11.688 1.00 86.62 539 ASP A CA 1
ATOM 4403 C C . ASP A 1 539 ? -32.692 7.917 10.828 1.00 86.62 539 ASP A C 1
ATOM 4405 O O . ASP A 1 539 ? -32.987 7.678 9.659 1.00 86.62 539 ASP A O 1
ATOM 4409 N N . GLN A 1 540 ? -31.641 7.358 11.428 1.00 89.38 540 GLN A N 1
ATOM 4410 C CA . GLN A 1 540 ? -30.890 6.207 10.945 1.00 89.38 540 GLN A CA 1
ATOM 4411 C C . GLN A 1 540 ? -31.058 5.061 11.952 1.00 89.38 540 GLN A C 1
ATOM 4413 O O . GLN A 1 540 ? -30.457 5.134 13.022 1.00 89.38 540 GLN A O 1
ATOM 4418 N N . PRO A 1 541 ? -31.821 4.001 11.637 1.00 89.19 541 PRO A N 1
ATOM 4419 C CA . PRO A 1 541 ? -31.991 2.866 12.539 1.00 89.19 541 PRO A CA 1
ATOM 4420 C C . PRO A 1 541 ? -30.653 2.213 12.927 1.00 89.19 541 PRO A C 1
ATOM 4422 O O . PRO A 1 541 ? -29.689 2.285 12.147 1.00 89.19 541 PRO A O 1
ATOM 4425 N N . PRO A 1 542 ? -30.578 1.551 14.098 1.00 90.38 542 PRO A N 1
ATOM 4426 C CA . PRO A 1 542 ? -29.432 0.731 14.457 1.00 90.38 542 PRO A CA 1
ATOM 4427 C C . PRO A 1 542 ? -29.199 -0.371 13.426 1.00 90.38 542 PRO A C 1
ATOM 4429 O O . PRO A 1 542 ? -30.124 -0.844 12.763 1.00 90.38 542 PRO A O 1
ATOM 4432 N N . VAL A 1 543 ? -27.946 -0.793 13.297 1.00 86.94 543 VAL A N 1
ATOM 4433 C CA . VAL A 1 543 ? -27.550 -1.785 12.296 1.00 86.94 543 VAL A CA 1
ATOM 4434 C C . VAL A 1 543 ? -26.766 -2.902 12.953 1.00 86.94 543 VAL A C 1
ATOM 4436 O O . VAL A 1 543 ? -25.957 -2.671 13.851 1.00 86.94 543 VAL A O 1
ATOM 4439 N N . ILE A 1 544 ? -26.984 -4.124 12.478 1.00 82.25 544 ILE A N 1
ATOM 4440 C CA . ILE A 1 544 ? -26.115 -5.246 12.810 1.00 82.25 544 ILE A CA 1
ATOM 4441 C C . ILE A 1 544 ? -24.993 -5.263 11.775 1.00 82.25 544 ILE A C 1
ATOM 4443 O O . ILE A 1 544 ? -25.243 -5.430 10.581 1.00 82.25 544 ILE A O 1
ATOM 4447 N N . TYR A 1 545 ? -23.762 -5.079 12.234 1.00 80.56 545 TYR A N 1
ATOM 4448 C CA . TYR A 1 545 ? -22.564 -5.093 11.408 1.00 80.56 545 TYR A CA 1
ATOM 4449 C C . TYR A 1 545 ? -21.485 -5.933 12.101 1.00 80.56 545 TYR A C 1
ATOM 4451 O O . TYR A 1 545 ? -21.219 -5.753 13.288 1.00 80.56 545 TYR A O 1
ATOM 4459 N N . ASN A 1 546 ? -20.920 -6.900 11.369 1.00 74.75 546 ASN A N 1
ATOM 4460 C CA . ASN A 1 546 ? -19.929 -7.865 11.858 1.00 74.75 546 ASN A CA 1
ATOM 4461 C C . ASN A 1 546 ? -20.294 -8.491 13.229 1.00 74.75 546 ASN A C 1
ATOM 4463 O O . ASN A 1 546 ? -19.512 -8.485 14.179 1.00 74.75 546 ASN A O 1
ATOM 4467 N N . ASN A 1 547 ? -21.531 -8.996 13.353 1.00 79.38 547 ASN A N 1
ATOM 4468 C CA . ASN A 1 547 ? -22.094 -9.567 14.590 1.00 79.38 547 ASN A CA 1
ATOM 4469 C C . ASN A 1 547 ? -22.063 -8.626 15.812 1.00 79.38 547 ASN A C 1
ATOM 4471 O O . ASN A 1 547 ? -21.975 -9.076 16.960 1.00 79.38 547 ASN A O 1
ATOM 4475 N N . ARG A 1 548 ? -22.134 -7.315 15.582 1.00 86.19 548 ARG A N 1
ATOM 4476 C CA . ARG A 1 548 ? -22.318 -6.296 16.615 1.00 86.19 548 ARG A CA 1
ATOM 4477 C C . ARG A 1 548 ? -23.484 -5.395 16.252 1.00 86.19 548 ARG A C 1
ATOM 4479 O O . ARG A 1 548 ? -23.686 -5.073 15.087 1.00 86.19 548 ARG A O 1
ATOM 4486 N N . THR A 1 549 ? -24.228 -4.973 17.265 1.00 89.69 549 THR A N 1
ATOM 4487 C CA . THR A 1 549 ? -25.281 -3.971 17.111 1.00 89.69 549 THR A CA 1
ATOM 4488 C C . THR A 1 549 ? -24.674 -2.587 17.289 1.00 89.69 549 THR A C 1
ATOM 4490 O O . THR A 1 549 ? -24.170 -2.256 18.367 1.00 89.69 549 THR A O 1
ATOM 4493 N N . LEU A 1 550 ? -24.704 -1.788 16.228 1.00 91.25 550 LEU A N 1
ATOM 4494 C CA . LEU A 1 550 ? -24.239 -0.411 16.241 1.00 91.25 550 LEU A CA 1
ATOM 4495 C C . LEU A 1 550 ? -25.444 0.524 16.290 1.00 91.25 550 LEU A C 1
ATOM 4497 O O . LEU A 1 550 ? -26.382 0.390 15.505 1.00 91.25 550 LEU A O 1
ATOM 4501 N N . VAL A 1 551 ? -25.392 1.486 17.205 1.00 92.56 551 VAL A N 1
ATOM 4502 C CA . VAL A 1 551 ? -26.464 2.451 17.473 1.00 92.56 551 VAL A CA 1
ATOM 4503 C C . VAL A 1 551 ? -26.001 3.866 17.115 1.00 92.56 551 VAL A C 1
ATOM 4505 O O . VAL A 1 551 ? -24.805 4.157 17.242 1.00 92.56 551 VAL A O 1
ATOM 4508 N N . PRO A 1 552 ? -26.898 4.770 16.678 1.00 93.38 552 PRO A N 1
ATOM 4509 C CA . PRO A 1 552 ? -26.552 6.172 16.452 1.00 93.38 552 PRO A CA 1
ATOM 4510 C C . PRO A 1 552 ? -26.048 6.835 17.737 1.00 93.38 552 PRO A C 1
ATOM 4512 O O . PRO A 1 552 ? -26.815 7.059 18.675 1.00 93.38 552 PRO A O 1
ATOM 4515 N N . LEU A 1 553 ? -24.755 7.177 17.771 1.00 91.62 553 LEU A N 1
ATOM 4516 C CA . LEU A 1 553 ? -24.081 7.627 18.994 1.00 91.62 553 LEU A CA 1
ATOM 4517 C C . LEU A 1 553 ? -24.778 8.840 19.605 1.00 91.62 553 LEU A C 1
ATOM 4519 O O . LEU A 1 553 ? -25.052 8.846 20.800 1.00 91.62 553 LEU A O 1
ATOM 4523 N N . ARG A 1 554 ? -25.085 9.854 18.785 1.00 91.56 554 ARG A N 1
ATOM 4524 C CA . ARG A 1 554 ? -25.665 11.116 19.259 1.00 91.56 554 ARG A CA 1
ATOM 4525 C C . ARG A 1 554 ? -26.986 10.896 19.994 1.00 91.56 554 ARG A C 1
ATOM 4527 O O . ARG A 1 554 ? -27.126 11.383 21.106 1.00 91.56 554 ARG A O 1
ATOM 4534 N N . ALA A 1 555 ? -27.907 10.144 19.394 1.00 91.81 555 ALA A N 1
ATOM 4535 C CA . ALA A 1 555 ? -29.234 9.917 19.957 1.00 91.81 555 ALA A CA 1
ATOM 4536 C C . ALA A 1 555 ? -29.160 9.192 21.309 1.00 91.81 555 ALA A C 1
ATOM 4538 O O . ALA A 1 555 ? -29.820 9.600 22.259 1.00 91.81 555 ALA A O 1
ATOM 4539 N N . VAL A 1 556 ? -28.302 8.173 21.428 1.00 92.44 556 VAL A N 1
ATOM 4540 C CA . VAL A 1 556 ? -28.125 7.455 22.699 1.00 92.44 556 VAL A CA 1
ATOM 4541 C C . VAL A 1 556 ? -27.406 8.317 23.743 1.00 92.44 556 VAL A C 1
ATOM 4543 O O . VAL A 1 556 ? -27.793 8.320 24.907 1.00 92.44 556 VAL A O 1
ATOM 4546 N N . PHE A 1 557 ? -26.389 9.087 23.345 1.00 91.75 557 PHE A N 1
ATOM 4547 C CA . PHE A 1 557 ? -25.672 9.994 24.247 1.00 91.75 557 PHE A CA 1
ATOM 4548 C C . PHE A 1 557 ? -26.598 11.082 24.796 1.00 91.75 557 PHE A C 1
ATOM 4550 O O . PHE A 1 557 ? -26.619 11.314 26.002 1.00 91.75 557 PHE A O 1
ATOM 4557 N N . GLU A 1 558 ? -27.382 11.718 23.927 1.00 92.31 558 GLU A N 1
ATOM 4558 C CA . GLU A 1 558 ? -28.355 12.742 24.308 1.00 92.31 558 GLU A CA 1
ATOM 4559 C C . GLU A 1 558 ? -29.468 12.144 25.189 1.00 92.31 558 GLU A C 1
ATOM 4561 O O . GLU A 1 558 ? -29.813 12.744 26.206 1.00 92.31 558 GLU A O 1
ATOM 4566 N N . ALA A 1 559 ? -29.949 10.926 24.895 1.00 91.19 559 ALA A N 1
ATOM 4567 C CA . ALA A 1 559 ? -30.899 10.204 25.752 1.00 91.19 559 ALA A CA 1
ATOM 4568 C C . ALA A 1 559 ? -30.326 9.884 27.147 1.00 91.19 559 ALA A C 1
ATOM 4570 O O . ALA A 1 559 ? -31.053 9.909 28.137 1.00 91.19 559 ALA A O 1
ATOM 4571 N N . LEU A 1 560 ? -29.013 9.649 27.248 1.00 89.12 560 LEU A N 1
ATOM 4572 C CA . LEU A 1 560 ? -28.293 9.478 28.514 1.00 89.12 560 LEU A CA 1
ATOM 4573 C C . LEU A 1 560 ? -27.943 10.808 29.210 1.00 89.12 560 LEU A C 1
ATOM 4575 O O . LEU A 1 560 ? -27.303 10.781 30.265 1.00 89.12 560 LEU A O 1
ATOM 4579 N N . GLY A 1 561 ? -28.334 11.959 28.654 1.00 88.50 561 GLY A N 1
ATOM 4580 C CA . GLY A 1 561 ? -28.079 13.289 29.217 1.00 88.50 561 GLY A CA 1
ATOM 4581 C C . GLY A 1 561 ? -26.690 13.864 28.914 1.00 88.50 561 GLY A C 1
ATOM 4582 O O . GLY A 1 561 ? -26.255 14.797 29.587 1.00 88.50 561 GLY A O 1
ATOM 4583 N N . ALA A 1 562 ? -25.969 13.314 27.934 1.00 91.62 562 ALA A N 1
ATOM 4584 C CA . ALA A 1 562 ? -24.683 13.837 27.486 1.00 91.62 562 ALA A CA 1
ATOM 4585 C C . ALA A 1 562 ? -24.845 14.917 26.403 1.00 91.62 562 ALA A C 1
ATOM 4587 O O . ALA A 1 562 ? -25.778 14.904 25.603 1.00 91.62 562 ALA A O 1
ATOM 4588 N N . THR A 1 563 ? -23.872 15.822 26.321 1.00 93.00 563 THR A N 1
ATOM 4589 C CA . THR A 1 563 ? -23.718 16.752 25.191 1.00 93.00 563 THR A CA 1
ATOM 4590 C C . THR A 1 563 ? -22.804 16.146 24.133 1.00 93.00 563 THR A C 1
ATOM 4592 O O . THR A 1 563 ? -21.835 15.472 24.476 1.00 93.00 563 THR A O 1
ATOM 4595 N N . VAL A 1 564 ? -23.086 16.386 22.848 1.00 92.56 564 VAL A N 1
ATOM 4596 C CA . VAL A 1 564 ? -22.326 15.796 21.733 1.00 92.56 564 VAL A CA 1
ATOM 4597 C C . VAL A 1 564 ? -21.853 16.870 20.758 1.00 92.56 564 VAL A C 1
ATOM 4599 O O . VAL A 1 564 ? -22.655 17.539 20.102 1.00 92.56 564 VAL A O 1
ATOM 4602 N N . ASN A 1 565 ? -20.533 16.984 20.617 1.00 92.69 565 ASN A N 1
ATOM 4603 C CA . ASN A 1 565 ? -19.862 17.840 19.647 1.00 92.69 565 ASN A CA 1
ATOM 4604 C C . ASN A 1 565 ? -19.260 17.016 18.500 1.00 92.69 565 ASN A C 1
ATOM 4606 O O . ASN A 1 565 ? -18.789 15.899 18.708 1.00 92.69 565 ASN A O 1
ATOM 4610 N N . TRP A 1 566 ? -19.246 17.587 17.297 1.00 90.38 566 TRP A N 1
ATOM 4611 C CA . TRP A 1 566 ? -18.640 16.991 16.107 1.00 90.38 566 TRP A CA 1
ATOM 4612 C C . TRP A 1 566 ? -17.599 17.940 15.517 1.00 90.38 566 TRP A C 1
ATOM 4614 O O . TRP A 1 566 ? -17.909 19.096 15.233 1.00 90.38 566 TRP A O 1
ATOM 4624 N N . ASP A 1 567 ? -16.389 17.438 15.291 1.00 87.06 567 ASP A N 1
ATOM 4625 C CA . ASP A 1 567 ? -15.350 18.109 14.516 1.00 87.06 567 ASP A CA 1
ATOM 4626 C C . ASP A 1 567 ? -15.228 17.445 13.139 1.00 87.06 567 ASP A C 1
ATOM 4628 O O . ASP A 1 567 ? -14.719 16.331 13.004 1.00 87.06 567 ASP A O 1
ATOM 4632 N N . GLY A 1 568 ? -15.691 18.147 12.102 1.00 78.38 568 GLY A N 1
ATOM 4633 C CA . GLY A 1 568 ? -15.652 17.661 10.724 1.00 78.38 568 GLY A CA 1
ATOM 4634 C C . GLY A 1 568 ? -14.252 17.590 10.113 1.00 78.38 568 GLY A C 1
ATOM 4635 O O . GLY A 1 568 ? -14.052 16.804 9.193 1.00 78.38 568 GLY A O 1
ATOM 4636 N N . ASN A 1 569 ? -13.280 18.353 10.624 1.00 73.44 569 ASN A N 1
ATOM 4637 C CA . ASN A 1 569 ? -11.917 18.359 10.084 1.00 73.44 569 ASN A CA 1
ATOM 4638 C C . ASN A 1 569 ? -11.146 17.115 10.519 1.00 73.44 569 ASN A C 1
ATOM 4640 O O . ASN A 1 569 ? -10.404 16.524 9.739 1.00 73.44 569 ASN A O 1
ATOM 4644 N N . THR A 1 570 ? -11.318 16.733 11.784 1.00 78.56 570 THR A N 1
ATOM 4645 C CA . THR A 1 570 ? -10.662 15.559 12.371 1.00 78.56 570 THR A CA 1
ATOM 4646 C C . THR A 1 570 ? -11.545 14.316 12.343 1.00 78.56 570 THR A C 1
ATOM 4648 O O . THR A 1 570 ? -11.083 13.239 12.703 1.00 78.56 570 THR A O 1
ATOM 4651 N N . LYS A 1 571 ? -12.803 14.452 11.904 1.00 83.50 571 LYS A N 1
ATOM 4652 C CA . LYS A 1 571 ? -13.844 13.419 11.959 1.00 83.50 571 LYS A CA 1
ATOM 4653 C C . LYS A 1 571 ? -14.038 12.842 13.361 1.00 83.50 571 LYS A C 1
ATOM 4655 O O . LYS A 1 571 ? -14.226 11.634 13.531 1.00 83.50 571 LYS A O 1
ATOM 4660 N N . THR A 1 572 ? -14.000 13.721 14.356 1.00 88.56 572 THR A N 1
ATOM 4661 C CA . THR A 1 572 ? -14.025 13.349 15.769 1.00 88.56 572 THR A CA 1
ATOM 4662 C C . THR A 1 572 ? -15.356 13.719 16.404 1.00 88.56 572 THR A C 1
ATOM 4664 O O . THR A 1 572 ? -15.798 14.866 16.346 1.00 88.56 572 THR A O 1
ATOM 4667 N N . VAL A 1 573 ? -15.991 12.751 17.057 1.00 91.50 573 VAL A N 1
ATOM 4668 C CA . VAL A 1 573 ? -17.112 12.975 17.967 1.00 91.50 573 VAL A CA 1
ATOM 4669 C C . VAL A 1 573 ? -16.568 13.119 19.385 1.00 91.50 573 VAL A C 1
ATOM 4671 O O . VAL A 1 573 ? -15.782 12.289 19.841 1.00 91.50 573 VAL A O 1
ATOM 4674 N N . THR A 1 574 ? -17.009 14.148 20.104 1.00 93.25 574 THR A N 1
ATOM 4675 C CA . THR A 1 574 ? -16.760 14.299 21.540 1.00 93.25 574 THR A CA 1
ATOM 4676 C C . THR A 1 574 ? -18.082 14.339 22.288 1.00 93.25 574 THR A C 1
ATOM 4678 O O . THR A 1 574 ? -18.861 15.274 22.115 1.00 93.25 574 THR A O 1
ATOM 4681 N N . GLY A 1 575 ? -18.325 13.341 23.131 1.00 92.50 575 GLY A N 1
ATOM 4682 C CA . GLY A 1 575 ? -19.446 13.317 24.059 1.00 92.50 575 GLY A CA 1
ATOM 4683 C C . GLY A 1 575 ? -19.007 13.672 25.474 1.00 92.50 575 GLY A C 1
ATOM 4684 O O . GLY A 1 575 ? -17.953 13.222 25.920 1.00 92.50 575 GLY A O 1
ATOM 4685 N N . LYS A 1 576 ? -19.796 14.478 26.186 1.00 91.06 576 LYS A N 1
ATOM 4686 C CA . LYS A 1 576 ? -19.508 14.874 27.570 1.00 91.06 576 LYS A CA 1
ATOM 4687 C C . LYS A 1 576 ? -20.726 14.720 28.464 1.00 91.06 576 LYS A C 1
ATOM 4689 O O . LYS A 1 576 ? -21.776 15.291 28.165 1.00 91.06 576 LYS A O 1
ATOM 4694 N N . LYS A 1 577 ? -20.545 14.019 29.580 1.00 86.44 577 LYS A N 1
ATOM 4695 C CA . LYS A 1 577 ? -21.505 13.907 30.681 1.00 86.44 577 LYS A CA 1
ATOM 4696 C C . LYS A 1 577 ? -20.734 13.929 31.993 1.00 86.44 577 LYS A C 1
ATOM 4698 O O . LYS A 1 577 ? -19.827 13.123 32.180 1.00 86.44 577 LYS A O 1
ATOM 4703 N N . ASP A 1 578 ? -21.067 14.857 32.881 1.00 83.25 578 ASP A N 1
ATOM 4704 C CA . ASP A 1 578 ? -20.369 15.043 34.155 1.00 83.25 578 ASP A CA 1
ATOM 4705 C C . ASP A 1 578 ? -18.832 15.132 33.978 1.00 83.25 578 ASP A C 1
ATOM 4707 O O . ASP A 1 578 ? -18.345 16.000 33.251 1.00 83.25 578 ASP A O 1
ATOM 4711 N N . ARG A 1 579 ? -18.050 14.241 34.611 1.00 82.19 579 ARG A N 1
ATOM 4712 C CA . ARG A 1 579 ? -16.579 14.150 34.461 1.00 82.19 579 ARG A CA 1
ATOM 4713 C C . ARG A 1 579 ? -16.122 13.167 33.377 1.00 82.19 579 ARG A C 1
ATOM 4715 O O . ARG A 1 579 ? -14.930 12.888 33.269 1.00 82.19 579 ARG A O 1
ATOM 4722 N N . ARG A 1 580 ? -17.042 12.624 32.580 1.00 86.19 580 ARG A N 1
ATOM 4723 C CA . ARG A 1 580 ? -16.747 11.672 31.504 1.00 86.19 580 ARG A CA 1
ATOM 4724 C C . ARG A 1 580 ? -16.711 12.405 30.170 1.00 86.19 580 ARG A C 1
ATOM 4726 O O . ARG A 1 580 ? -17.709 12.971 29.724 1.00 86.19 580 ARG A O 1
ATOM 4733 N N . THR A 1 581 ? -15.546 12.395 29.533 1.00 91.00 581 THR A N 1
ATOM 4734 C CA . THR A 1 581 ? -15.346 12.846 28.156 1.00 91.00 581 THR A CA 1
ATOM 4735 C C . THR A 1 581 ? -15.016 11.639 27.299 1.00 91.00 581 THR A C 1
ATOM 4737 O O . THR A 1 581 ? -13.961 11.029 27.464 1.00 91.00 581 THR A O 1
ATOM 4740 N N . VAL A 1 582 ? -15.920 11.318 26.382 1.00 91.94 582 VAL A N 1
ATOM 4741 C CA . VAL A 1 582 ? -15.721 10.289 25.370 1.00 91.94 582 VAL A CA 1
ATOM 4742 C C . VAL A 1 582 ? -15.294 10.959 24.073 1.00 91.94 582 VAL A C 1
ATOM 4744 O O . VAL A 1 582 ? -15.983 11.857 23.591 1.00 91.94 582 VAL A O 1
ATOM 4747 N N . THR A 1 583 ? -14.191 10.512 23.488 1.00 91.44 583 THR A N 1
ATOM 4748 C CA . THR A 1 583 ? -13.674 11.012 22.210 1.00 91.44 583 THR A CA 1
ATOM 4749 C C . THR A 1 583 ? -13.514 9.855 21.236 1.00 91.44 583 THR A C 1
ATOM 4751 O O . THR A 1 583 ? -12.935 8.831 21.587 1.00 91.44 583 THR A O 1
ATOM 4754 N N . LEU A 1 584 ? -14.023 10.001 20.016 1.00 89.12 584 LEU A N 1
ATOM 4755 C CA . LEU A 1 584 ? -14.040 8.927 19.028 1.00 89.12 584 LEU A CA 1
ATOM 4756 C C . LEU A 1 584 ? -13.854 9.474 17.619 1.00 89.12 584 LEU A C 1
ATOM 4758 O O . LEU A 1 584 ? -14.618 10.334 17.183 1.00 89.12 584 LEU A O 1
ATOM 4762 N N . THR A 1 585 ? -12.894 8.922 16.888 1.00 85.62 585 THR A N 1
ATOM 4763 C CA . THR A 1 585 ? -12.664 9.252 15.478 1.00 85.62 585 THR A CA 1
ATOM 4764 C C . THR A 1 585 ? -13.341 8.215 14.586 1.00 85.62 585 THR A C 1
ATOM 4766 O O . THR A 1 585 ? -13.205 7.014 14.821 1.00 85.62 585 THR A O 1
ATOM 4769 N N . ILE A 1 586 ? -14.078 8.651 13.558 1.00 82.69 586 ILE A N 1
ATOM 4770 C CA . ILE A 1 586 ? -14.721 7.725 12.607 1.00 82.69 586 ILE A CA 1
ATOM 4771 C C . ILE A 1 586 ? -13.661 6.845 11.932 1.00 82.69 586 ILE A C 1
ATOM 4773 O O . ILE A 1 586 ? -12.629 7.345 11.488 1.00 82.69 586 ILE A O 1
ATOM 4777 N N . GLY A 1 587 ? -13.932 5.541 11.840 1.00 73.94 587 GLY A N 1
ATOM 4778 C CA . GLY A 1 587 ? -13.010 4.543 11.298 1.00 73.94 587 GLY A CA 1
ATOM 4779 C C . GLY A 1 587 ? -11.963 4.038 12.296 1.00 73.94 587 GLY A C 1
ATOM 4780 O O . GLY A 1 587 ? -11.264 3.082 11.982 1.00 73.94 587 GLY A O 1
ATOM 4781 N N . SER A 1 588 ? -11.860 4.629 13.491 1.00 74.62 588 SER A N 1
ATOM 4782 C CA . SER A 1 588 ? -10.984 4.138 14.558 1.00 74.62 588 SER A CA 1
ATOM 4783 C C . SER A 1 588 ? -11.622 2.960 15.300 1.00 74.62 588 SER A C 1
ATOM 4785 O O . SER A 1 588 ? -12.814 2.987 15.619 1.00 74.62 588 SER A O 1
ATOM 4787 N N . ASN A 1 589 ? -10.801 1.963 15.643 1.00 79.06 589 ASN A N 1
ATOM 4788 C CA . ASN A 1 589 ? -11.132 0.921 16.625 1.00 79.06 589 ASN A CA 1
ATOM 4789 C C . ASN A 1 589 ? -10.807 1.355 18.060 1.00 79.06 589 ASN A C 1
ATOM 4791 O O . ASN A 1 589 ? -10.948 0.569 18.988 1.00 79.06 589 ASN A O 1
ATOM 4795 N N . VAL A 1 590 ? -10.335 2.584 18.255 1.00 81.50 590 VAL A N 1
ATOM 4796 C CA . VAL A 1 590 ? -10.003 3.139 19.566 1.00 81.50 590 VAL A CA 1
ATOM 4797 C C . VAL A 1 590 ? -10.920 4.318 19.848 1.00 81.50 590 VAL A C 1
ATOM 4799 O O . VAL A 1 590 ? -10.970 5.294 19.092 1.00 81.50 590 VAL A O 1
ATOM 4802 N N . MET A 1 591 ? -11.633 4.212 20.959 1.00 86.56 591 MET A N 1
ATOM 4803 C CA . MET A 1 591 ? -12.345 5.294 21.620 1.00 86.56 591 MET A CA 1
ATOM 4804 C C . MET A 1 591 ? -11.522 5.745 22.826 1.00 86.56 591 MET A C 1
ATOM 4806 O O . MET A 1 591 ? -10.780 4.956 23.392 1.00 86.56 591 MET A O 1
ATOM 4810 N N . TYR A 1 592 ? -11.660 6.988 23.264 1.00 88.50 592 TYR A N 1
ATOM 4811 C CA . TYR A 1 592 ? -11.001 7.478 24.469 1.00 88.50 592 TYR A CA 1
ATOM 4812 C C . TYR A 1 592 ? -12.039 7.866 25.507 1.00 88.50 592 TYR A C 1
ATOM 4814 O O . TYR A 1 592 ? -12.923 8.662 25.206 1.00 88.50 592 TYR A O 1
ATOM 4822 N N . LEU A 1 593 ? -11.905 7.361 26.729 1.00 88.81 593 LEU A N 1
ATOM 4823 C CA . LEU A 1 593 ? -12.636 7.832 27.900 1.00 88.81 593 LEU A CA 1
ATOM 4824 C C . LEU A 1 593 ? -11.655 8.570 28.803 1.00 88.81 593 LEU A C 1
ATOM 4826 O O . LEU A 1 593 ? -10.717 7.971 29.320 1.00 88.81 593 LEU A O 1
ATOM 4830 N N . ASN A 1 594 ? -11.843 9.878 28.978 1.00 86.81 594 ASN A N 1
ATOM 4831 C CA . ASN A 1 594 ? -10.935 10.719 29.763 1.00 86.81 594 ASN A CA 1
ATOM 4832 C C . ASN A 1 594 ? -9.463 10.518 29.354 1.00 86.81 594 ASN A C 1
ATOM 4834 O O . ASN A 1 594 ? -8.584 10.392 30.197 1.00 86.81 594 ASN A O 1
ATOM 4838 N N . GLN A 1 595 ? -9.216 10.466 28.038 1.00 83.81 595 GLN A N 1
ATOM 4839 C CA . GLN A 1 595 ? -7.909 10.216 27.404 1.00 83.81 595 GLN A CA 1
ATOM 4840 C C . GLN A 1 595 ? -7.351 8.787 27.553 1.00 83.81 595 GLN A C 1
ATOM 4842 O O . GLN A 1 595 ? -6.350 8.473 26.915 1.00 83.81 595 GLN A O 1
ATOM 4847 N N . LYS A 1 596 ? -8.002 7.892 28.306 1.00 80.06 596 LYS A N 1
ATOM 4848 C CA . LYS A 1 596 ? -7.638 6.467 28.362 1.00 80.06 596 LYS A CA 1
ATOM 4849 C C . LYS A 1 596 ? -8.266 5.716 27.174 1.00 80.06 596 LYS A C 1
ATOM 4851 O O . LYS A 1 596 ? -9.457 5.913 26.924 1.00 80.06 596 LYS A O 1
ATOM 4856 N N . PRO A 1 597 ? -7.514 4.881 26.433 1.00 81.00 597 PRO A N 1
ATOM 4857 C CA . PRO A 1 597 ? -8.043 4.161 25.278 1.00 81.00 597 PRO A CA 1
ATOM 4858 C C . PRO A 1 597 ? -8.990 3.021 25.690 1.00 81.00 597 PRO A C 1
ATOM 4860 O O . PRO A 1 597 ? -8.738 2.299 26.652 1.00 81.00 597 PRO A O 1
ATOM 4863 N N . ILE A 1 598 ? -10.061 2.847 24.919 1.00 82.12 598 ILE A N 1
ATOM 4864 C CA . ILE A 1 598 ? -11.028 1.749 24.948 1.00 82.12 598 ILE A CA 1
ATOM 4865 C C . ILE A 1 598 ? -11.064 1.162 23.536 1.00 82.12 598 ILE A C 1
ATOM 4867 O O . ILE A 1 598 ? -11.414 1.854 22.576 1.00 82.12 598 ILE A O 1
ATOM 4871 N N . PHE A 1 599 ? -10.692 -0.109 23.409 1.00 80.69 599 PHE A N 1
ATOM 4872 C CA . PHE A 1 599 ? -10.685 -0.817 22.132 1.00 80.69 599 PHE A CA 1
ATOM 4873 C C . PHE A 1 599 ? -12.089 -1.322 21.791 1.00 80.69 599 PHE A C 1
ATOM 4875 O O . PHE A 1 599 ? -12.774 -1.917 22.621 1.00 80.69 599 PHE A O 1
ATOM 4882 N N . LEU A 1 600 ? -12.520 -1.062 20.563 1.00 81.62 600 LEU A N 1
ATOM 4883 C CA . LEU A 1 600 ? -13.812 -1.453 20.024 1.00 81.62 600 LEU A CA 1
ATOM 4884 C C . LEU A 1 600 ? -13.679 -2.763 19.244 1.00 81.62 600 LEU A C 1
ATOM 4886 O O . LEU A 1 600 ? -12.758 -2.922 18.446 1.00 81.62 600 LEU A O 1
ATOM 4890 N N . ASP A 1 601 ? -14.655 -3.658 19.406 1.00 76.19 601 ASP A N 1
ATOM 4891 C CA . ASP A 1 601 ? -14.732 -4.904 18.626 1.00 76.19 601 ASP A CA 1
ATOM 4892 C C . ASP A 1 601 ? -14.891 -4.644 17.119 1.00 76.19 601 ASP A C 1
ATOM 4894 O O . ASP A 1 601 ? -14.427 -5.421 16.284 1.00 76.19 601 ASP A O 1
ATOM 4898 N N . VAL A 1 602 ? -15.595 -3.561 16.781 1.00 80.38 602 VAL A N 1
ATOM 4899 C CA . VAL A 1 602 ? -15.806 -3.071 15.418 1.00 80.38 602 VAL A CA 1
ATOM 4900 C C . VAL A 1 602 ? -15.656 -1.548 15.415 1.00 80.38 602 VAL A C 1
ATOM 4902 O O . VAL A 1 602 ? -16.045 -0.907 16.400 1.00 80.38 602 VAL A O 1
ATOM 4905 N N . PRO A 1 603 ? -15.120 -0.954 14.336 1.00 83.56 603 PRO A N 1
ATOM 4906 C CA . PRO A 1 603 ? -14.891 0.483 14.275 1.00 83.56 603 PRO A CA 1
ATOM 4907 C C . PRO A 1 603 ? -16.198 1.267 14.362 1.00 83.56 603 PRO A C 1
ATOM 4909 O O . PRO A 1 603 ? -17.281 0.775 14.037 1.00 83.56 603 PRO A O 1
ATOM 4912 N N . ALA A 1 604 ? -16.081 2.536 14.738 1.00 85.50 604 ALA A N 1
ATOM 4913 C CA . ALA A 1 604 ? -17.157 3.496 14.541 1.00 85.50 604 ALA A CA 1
ATOM 4914 C C . ALA A 1 604 ? -17.366 3.751 13.044 1.00 85.50 604 ALA A C 1
ATOM 4916 O O . ALA A 1 604 ? -16.420 4.115 12.338 1.00 85.50 604 ALA A O 1
ATOM 4917 N N . ILE A 1 605 ? -18.603 3.613 12.571 1.00 85.06 605 ILE A N 1
ATOM 4918 C CA . ILE A 1 605 ? -18.941 3.727 11.149 1.00 85.06 605 ILE A CA 1
ATOM 4919 C C . ILE A 1 605 ? -19.840 4.930 10.890 1.00 85.06 605 ILE A C 1
ATOM 4921 O O . ILE A 1 605 ? -20.523 5.424 11.787 1.00 85.06 605 ILE A O 1
ATOM 4925 N N . GLN A 1 606 ? -19.871 5.391 9.642 1.00 85.69 606 GLN A N 1
ATOM 4926 C CA . GLN A 1 606 ? -20.819 6.409 9.203 1.00 85.69 606 GLN A CA 1
ATOM 4927 C C . GLN A 1 606 ? -21.813 5.806 8.210 1.00 85.69 606 GLN A C 1
ATOM 4929 O O . GLN A 1 606 ? -21.411 5.289 7.170 1.00 85.69 606 GLN A O 1
ATOM 4934 N N . VAL A 1 607 ? -23.106 5.912 8.517 1.00 84.25 607 VAL A N 1
ATOM 4935 C CA . VAL A 1 607 ? -24.205 5.468 7.646 1.00 84.25 607 VAL A CA 1
ATOM 4936 C C . VAL A 1 607 ? -25.149 6.647 7.453 1.00 84.25 607 VAL A C 1
ATOM 4938 O O . VAL A 1 607 ? -25.587 7.243 8.435 1.00 84.25 607 VAL A O 1
ATOM 4941 N N . ASN A 1 608 ? -25.425 7.032 6.202 1.00 80.94 608 ASN A N 1
ATOM 4942 C CA . ASN A 1 608 ? -26.329 8.145 5.865 1.00 80.94 608 ASN A CA 1
ATOM 4943 C C . ASN A 1 608 ? -26.041 9.454 6.640 1.00 80.94 608 ASN A C 1
ATOM 4945 O O . ASN A 1 608 ? -26.948 10.182 7.040 1.00 80.94 608 ASN A O 1
ATOM 4949 N N . GLY A 1 609 ? -24.762 9.756 6.896 1.00 81.69 609 GLY A N 1
ATOM 4950 C CA . GLY A 1 609 ? -24.350 10.951 7.644 1.00 81.69 609 GLY A CA 1
ATOM 4951 C C . GLY A 1 609 ? -24.581 10.881 9.161 1.00 81.69 609 GLY A C 1
ATOM 4952 O O . GLY A 1 609 ? -24.507 11.909 9.836 1.00 81.69 609 GLY A O 1
ATOM 4953 N N . ARG A 1 610 ? -24.857 9.699 9.722 1.00 87.94 610 ARG A N 1
ATOM 4954 C CA . ARG A 1 610 ? -24.938 9.443 11.168 1.00 87.94 610 ARG A CA 1
ATOM 4955 C C . ARG A 1 610 ? -23.780 8.551 11.608 1.00 87.94 610 ARG A C 1
ATOM 4957 O O . ARG A 1 610 ? -23.434 7.602 10.911 1.00 87.94 610 ARG A O 1
ATOM 4964 N N . THR A 1 611 ? -23.180 8.868 12.755 1.00 90.19 611 THR A N 1
ATOM 4965 C CA . THR A 1 611 ? -22.115 8.056 13.362 1.00 90.19 611 THR A CA 1
ATOM 4966 C C . THR A 1 611 ? -22.736 6.944 14.194 1.00 90.19 611 THR A C 1
ATOM 4968 O O . THR A 1 611 ? -23.485 7.222 15.133 1.00 90.19 611 THR A O 1
ATOM 4971 N N . LEU A 1 612 ? -22.424 5.701 13.845 1.00 91.00 612 LEU A N 1
ATOM 4972 C CA . LEU A 1 612 ? -22.907 4.496 14.501 1.00 91.00 612 LEU A CA 1
ATOM 4973 C C . LEU A 1 612 ? -21.741 3.806 15.210 1.00 91.00 612 LEU A C 1
ATOM 4975 O O . LEU A 1 612 ? -20.647 3.683 14.661 1.00 91.00 612 LEU A O 1
ATOM 4979 N N . VAL A 1 613 ? -21.975 3.384 16.449 1.00 90.81 613 VAL A N 1
ATOM 4980 C CA . VAL A 1 613 ? -20.941 2.865 17.358 1.00 90.81 613 VAL A CA 1
ATOM 4981 C C . VAL A 1 613 ? -21.501 1.654 18.095 1.00 90.81 613 VAL A C 1
ATOM 4983 O O . VAL A 1 613 ? -22.711 1.629 18.340 1.00 90.81 613 VAL A O 1
ATOM 4986 N N . PRO A 1 614 ? -20.683 0.644 18.451 1.00 91.81 614 PRO A N 1
ATOM 4987 C CA . PRO A 1 614 ? -21.155 -0.486 19.244 1.00 91.81 614 PRO A CA 1
ATOM 4988 C C . PRO A 1 614 ? -21.922 -0.029 20.484 1.00 91.81 614 PRO A C 1
ATOM 4990 O O . PRO A 1 614 ? -21.408 0.769 21.270 1.00 91.81 614 PRO A O 1
ATOM 4993 N N . ALA A 1 615 ? -23.132 -0.561 20.678 1.00 90.25 615 ALA A N 1
ATOM 4994 C CA . ALA A 1 615 ? -24.004 -0.162 21.787 1.00 90.25 615 ALA A CA 1
ATOM 4995 C C . ALA A 1 615 ? -23.318 -0.278 23.159 1.00 90.25 615 ALA A C 1
ATOM 4997 O O . ALA A 1 615 ? -23.495 0.578 24.022 1.00 90.25 615 ALA A O 1
ATOM 4998 N N . ARG A 1 616 ? -22.465 -1.296 23.328 1.00 89.38 616 ARG A N 1
ATOM 4999 C CA . ARG A 1 616 ? -21.657 -1.494 24.536 1.00 89.38 616 ARG A CA 1
ATOM 5000 C C . ARG A 1 616 ? -20.681 -0.356 24.800 1.00 89.38 616 ARG A C 1
ATOM 5002 O O . ARG A 1 616 ? -20.666 0.161 25.906 1.00 89.38 616 ARG A O 1
ATOM 5009 N N . ALA A 1 617 ? -19.926 0.073 23.794 1.00 85.50 617 ALA A N 1
ATOM 5010 C CA . ALA A 1 617 ? -18.961 1.157 23.960 1.00 85.50 617 ALA A CA 1
ATOM 5011 C C . ALA A 1 617 ? -19.649 2.480 24.326 1.00 85.50 617 ALA A C 1
ATOM 5013 O O . ALA A 1 617 ? -19.167 3.234 25.167 1.00 85.50 617 ALA A O 1
ATOM 5014 N N . VAL A 1 618 ? -20.813 2.734 23.724 1.00 83.50 618 VAL A N 1
ATOM 5015 C CA . VAL A 1 618 ? -21.660 3.894 24.027 1.00 83.50 618 VAL A CA 1
ATOM 5016 C C . VAL A 1 618 ? -22.125 3.870 25.487 1.00 83.50 618 VAL A C 1
ATOM 5018 O O . VAL A 1 618 ? -22.019 4.887 26.173 1.00 83.50 618 VAL A O 1
ATOM 5021 N N . ALA A 1 619 ? -22.594 2.715 25.964 1.00 83.56 619 ALA A N 1
ATOM 5022 C CA . ALA A 1 619 ? -23.036 2.540 27.342 1.00 83.56 619 ALA A CA 1
ATOM 5023 C C . ALA A 1 619 ? -21.866 2.675 28.337 1.00 83.56 619 ALA A C 1
ATOM 5025 O O . ALA A 1 619 ? -21.899 3.539 29.215 1.00 83.56 619 ALA A O 1
ATOM 5026 N N . GLU A 1 620 ? -20.783 1.919 28.145 1.00 81.88 620 GLU A N 1
ATOM 5027 C CA . GLU A 1 620 ? -19.607 1.923 29.028 1.00 81.88 620 GLU A CA 1
ATOM 5028 C C . GLU A 1 620 ? -18.954 3.311 29.123 1.00 81.88 620 GLU A C 1
ATOM 5030 O O . GLU A 1 620 ? -18.627 3.783 30.219 1.00 81.88 620 GLU A O 1
ATOM 5035 N N . GLY A 1 621 ? -18.832 4.015 27.991 1.00 82.06 621 GLY A N 1
ATOM 5036 C CA . GLY A 1 621 ? -18.248 5.355 27.932 1.00 82.06 621 GLY A CA 1
ATOM 5037 C C . GLY A 1 621 ? -18.984 6.383 28.801 1.00 82.06 621 GLY A C 1
ATOM 5038 O O . GLY A 1 621 ? -18.356 7.280 29.364 1.00 82.06 621 GLY A O 1
ATOM 5039 N N . LEU A 1 622 ? -20.299 6.231 28.982 1.00 84.56 622 LEU A N 1
ATOM 5040 C CA . LEU A 1 622 ? -21.136 7.150 29.763 1.00 84.56 622 LEU A CA 1
ATOM 5041 C C . LEU A 1 622 ? -21.622 6.580 31.104 1.00 84.56 622 LEU A C 1
ATOM 5043 O O . LEU A 1 622 ? -22.449 7.214 31.761 1.00 84.56 622 LEU A O 1
ATOM 5047 N N . GLY A 1 623 ? -21.089 5.432 31.532 1.00 80.00 623 GLY A N 1
ATOM 5048 C CA . GLY A 1 623 ? -21.423 4.829 32.826 1.00 80.00 623 GLY A CA 1
ATOM 5049 C C . GLY A 1 623 ? -22.803 4.179 32.834 1.00 80.00 623 GLY A C 1
ATOM 5050 O O . GLY A 1 623 ? -23.554 4.326 33.793 1.00 80.00 623 GLY A O 1
ATOM 5051 N N . ALA A 1 624 ? -23.159 3.507 31.746 1.00 86.69 624 ALA A N 1
ATOM 5052 C CA . ALA A 1 624 ? -24.366 2.709 31.607 1.00 86.69 624 ALA A CA 1
ATOM 5053 C C . ALA A 1 624 ? -24.006 1.247 31.307 1.00 86.69 624 ALA A C 1
ATOM 5055 O O . ALA A 1 624 ? -22.936 0.948 30.776 1.00 86.69 624 ALA A O 1
ATOM 5056 N N . GLU A 1 625 ? -24.923 0.343 31.626 1.00 88.19 625 GLU A N 1
ATOM 5057 C CA . GLU A 1 625 ? -24.871 -1.059 31.220 1.00 88.19 625 GLU A CA 1
ATOM 5058 C C . GLU A 1 625 ? -25.675 -1.263 29.936 1.00 88.19 625 GLU A C 1
ATOM 5060 O O . GLU A 1 625 ? -26.607 -0.507 29.651 1.00 88.19 625 GLU A O 1
ATOM 5065 N N . VAL A 1 626 ? -25.311 -2.285 29.157 1.00 91.12 626 VAL A N 1
ATOM 5066 C CA . VAL A 1 626 ? -26.056 -2.688 27.961 1.00 91.12 626 VAL A CA 1
ATOM 5067 C C . VAL A 1 626 ? -26.435 -4.163 28.024 1.00 91.12 626 VAL A C 1
ATOM 5069 O O . VAL A 1 626 ? -25.602 -5.019 28.327 1.00 91.12 626 VAL A O 1
ATOM 5072 N N . GLU A 1 627 ? -27.672 -4.466 27.653 1.00 91.56 627 GLU A N 1
ATOM 5073 C CA . GLU A 1 627 ? -28.183 -5.820 27.477 1.00 91.56 627 GLU A CA 1
ATOM 5074 C C . GLU A 1 627 ? -28.713 -6.003 26.048 1.00 91.56 627 GLU A C 1
ATOM 5076 O O . GLU A 1 627 ? -29.330 -5.108 25.470 1.00 91.56 627 GLU A O 1
ATOM 5081 N N . TRP A 1 628 ? -28.453 -7.173 25.459 1.00 90.25 628 TRP A N 1
ATOM 5082 C CA . TRP A 1 628 ? -29.015 -7.572 24.170 1.00 90.25 628 TRP A CA 1
ATOM 5083 C C . TRP A 1 628 ? -30.067 -8.664 24.372 1.00 90.25 628 TRP A C 1
ATOM 5085 O O . TRP A 1 628 ? -29.736 -9.792 24.742 1.00 90.25 628 TRP A O 1
ATOM 5095 N N . LEU A 1 629 ? -31.324 -8.344 24.069 1.00 86.12 629 LEU A N 1
ATOM 5096 C CA . LEU A 1 629 ? -32.459 -9.260 24.144 1.00 86.12 629 LEU A CA 1
ATOM 5097 C C . LEU A 1 629 ? -32.715 -9.875 22.764 1.00 86.12 629 LEU A C 1
ATOM 5099 O O . LEU A 1 629 ? -33.533 -9.390 21.983 1.00 86.12 629 LEU A O 1
ATOM 5103 N N . GLY A 1 630 ? -31.985 -10.949 22.449 1.00 79.62 630 GLY A N 1
ATOM 5104 C CA . GLY A 1 630 ? -31.957 -11.544 21.105 1.00 79.62 630 GLY A CA 1
ATOM 5105 C C . GLY A 1 630 ? -33.308 -12.025 20.564 1.00 79.62 630 GLY A C 1
ATOM 5106 O O . GLY A 1 630 ? -33.549 -11.896 19.365 1.00 79.62 630 GLY A O 1
ATOM 5107 N N . ASP A 1 631 ? -34.206 -12.505 21.429 1.00 80.56 631 ASP A N 1
ATOM 5108 C CA . ASP A 1 631 ? -35.523 -13.033 21.033 1.00 80.56 631 ASP A CA 1
ATOM 5109 C C . ASP A 1 631 ? -36.446 -11.965 20.429 1.00 80.56 631 ASP A C 1
ATOM 5111 O O . ASP A 1 631 ? -37.283 -12.271 19.580 1.00 80.56 631 ASP A O 1
ATOM 5115 N N . ILE A 1 632 ? -36.274 -10.714 20.858 1.00 85.25 632 ILE A N 1
ATOM 5116 C CA . ILE A 1 632 ? -37.036 -9.549 20.387 1.00 85.25 632 ILE A CA 1
ATOM 5117 C C . ILE A 1 632 ? -36.160 -8.532 19.649 1.00 85.25 632 ILE A C 1
ATOM 5119 O O . ILE A 1 632 ? -36.663 -7.538 19.150 1.00 85.25 632 ILE A O 1
ATOM 5123 N N . SER A 1 633 ? -34.859 -8.813 19.527 1.00 85.75 633 SER A N 1
ATOM 5124 C CA . SER A 1 633 ? -33.871 -7.951 18.871 1.00 85.75 633 SER A CA 1
ATOM 5125 C C . SER A 1 633 ? -33.806 -6.537 19.445 1.00 85.75 633 SER A C 1
ATOM 5127 O O . SER A 1 633 ? -33.752 -5.556 18.713 1.00 85.75 633 SER A O 1
ATOM 5129 N N . THR A 1 634 ? -33.763 -6.445 20.771 1.00 88.69 634 THR A N 1
ATOM 5130 C CA . THR A 1 634 ? -33.762 -5.169 21.492 1.00 88.69 634 THR A CA 1
ATOM 5131 C C . THR A 1 634 ? -32.437 -4.942 22.211 1.00 88.69 634 THR A C 1
ATOM 5133 O O . THR A 1 634 ? -31.904 -5.846 22.857 1.00 88.69 634 THR A O 1
ATOM 5136 N N . VAL A 1 635 ? -31.912 -3.721 22.127 1.00 91.94 635 VAL A N 1
ATOM 5137 C CA . VAL A 1 635 ? -30.820 -3.227 22.974 1.00 91.94 635 VAL A CA 1
ATOM 5138 C C . VAL A 1 635 ? -31.423 -2.458 24.146 1.00 91.94 635 VAL A C 1
ATOM 5140 O O . VAL A 1 635 ? -32.114 -1.464 23.936 1.00 91.94 635 VAL A O 1
ATOM 5143 N N . TRP A 1 636 ? -31.128 -2.875 25.373 1.00 93.12 636 TRP A N 1
ATOM 5144 C CA . TRP A 1 636 ? -31.509 -2.149 26.586 1.00 93.12 636 TRP A CA 1
ATOM 5145 C C . TRP A 1 636 ? -30.283 -1.473 27.186 1.00 93.12 636 TRP A C 1
ATOM 5147 O O . TRP A 1 636 ? -29.274 -2.135 27.417 1.00 93.12 636 TRP A O 1
ATOM 5157 N N . ILE A 1 637 ? -30.348 -0.164 27.416 1.00 92.25 637 ILE A N 1
ATOM 5158 C CA . ILE A 1 637 ? -29.268 0.625 28.009 1.00 92.25 637 ILE A CA 1
ATOM 5159 C C . ILE A 1 637 ? -29.767 1.226 29.316 1.00 92.25 637 ILE A C 1
ATOM 5161 O O . ILE A 1 637 ? -30.707 2.024 29.331 1.00 92.25 637 ILE A O 1
ATOM 5165 N N . THR A 1 638 ? -29.097 0.880 30.410 1.00 88.50 638 THR A N 1
ATOM 5166 C CA . THR A 1 638 ? -29.504 1.276 31.760 1.00 88.50 638 THR A CA 1
ATOM 5167 C C . THR A 1 638 ? -28.395 2.106 32.402 1.00 88.50 638 THR A C 1
ATOM 5169 O O . THR A 1 638 ? -27.284 1.598 32.568 1.00 88.50 638 THR A O 1
ATOM 5172 N N . PRO A 1 639 ? -28.636 3.380 32.764 1.00 81.94 639 PRO A N 1
ATOM 5173 C CA . PRO A 1 639 ? -27.659 4.172 33.505 1.00 81.94 639 PRO A CA 1
ATOM 5174 C C . PRO A 1 639 ? -27.270 3.483 34.820 1.00 81.94 639 PRO A C 1
ATOM 5176 O O . PRO A 1 639 ? -28.141 3.074 35.589 1.00 81.94 639 PRO A O 1
ATOM 5179 N N . ILE A 1 640 ? -25.974 3.403 35.126 1.00 76.38 640 ILE A N 1
ATOM 5180 C CA . ILE A 1 640 ? -25.527 2.927 36.437 1.00 76.38 640 ILE A CA 1
ATOM 5181 C C . ILE A 1 640 ? -25.780 4.052 37.441 1.00 76.38 640 ILE A C 1
ATOM 5183 O O . ILE A 1 640 ? -25.072 5.062 37.473 1.00 76.38 640 ILE A O 1
ATOM 5187 N N . ILE A 1 641 ? -26.802 3.891 38.282 1.00 65.69 641 ILE A N 1
ATOM 5188 C CA . ILE A 1 641 ? -27.062 4.818 39.386 1.00 65.69 641 ILE A CA 1
ATOM 5189 C C . ILE A 1 641 ? -26.071 4.511 40.515 1.00 65.69 641 ILE A C 1
ATOM 5191 O O . ILE A 1 641 ? -26.311 3.674 41.383 1.00 65.69 641 ILE A O 1
ATOM 5195 N N . GLN A 1 642 ? -24.940 5.212 40.494 1.00 64.06 642 GLN A N 1
ATOM 5196 C CA . GLN A 1 642 ? -23.918 5.190 41.541 1.00 64.06 642 GLN A CA 1
ATOM 5197 C C . GLN A 1 642 ? -24.490 5.754 42.858 1.00 64.06 642 GLN A C 1
ATOM 5199 O O . GLN A 1 642 ? -24.746 6.959 42.967 1.00 64.06 642 GLN A O 1
ATOM 5204 N N . GLN A 1 643 ? -24.701 4.898 43.865 1.00 68.19 643 GLN A N 1
ATOM 5205 C CA . GLN A 1 643 ? -25.113 5.330 45.206 1.00 68.19 643 GLN A CA 1
ATOM 5206 C C . GLN A 1 643 ? -23.909 5.857 45.996 1.00 68.19 643 GLN A C 1
ATOM 5208 O O . GLN A 1 643 ? -22.801 5.335 45.888 1.00 68.19 643 GLN A O 1
ATOM 5213 N N . TRP A 1 644 ? -24.131 6.900 46.797 1.00 75.31 644 TRP A N 1
ATOM 5214 C CA . TRP A 1 644 ? -23.140 7.362 47.768 1.00 75.31 644 TRP A CA 1
ATOM 5215 C C . TRP A 1 644 ? -22.908 6.301 48.841 1.00 75.31 644 TRP A C 1
ATOM 5217 O O . TRP A 1 644 ? -23.868 5.704 49.328 1.00 75.31 644 TRP A O 1
ATOM 5227 N N . SER A 1 645 ? -21.649 6.116 49.235 1.00 75.94 645 SER A N 1
ATOM 5228 C CA . SER A 1 645 ? -21.301 5.404 50.458 1.00 75.94 645 SER A CA 1
ATOM 5229 C C . SER A 1 645 ? -21.932 6.095 51.666 1.00 75.94 645 SER A C 1
ATOM 5231 O O . SER A 1 645 ? -22.251 7.293 51.641 1.00 75.94 645 SER A O 1
ATOM 5233 N N . ASP A 1 646 ? -22.040 5.352 52.764 1.00 76.88 646 ASP A N 1
ATOM 5234 C CA . ASP A 1 646 ? -22.224 5.977 54.065 1.00 76.88 646 ASP A CA 1
ATOM 5235 C C . ASP A 1 646 ? -21.029 6.899 54.381 1.00 76.88 646 ASP A C 1
ATOM 5237 O O . ASP A 1 646 ? -19.949 6.797 53.789 1.00 76.88 646 ASP A O 1
ATOM 5241 N N . TRP A 1 647 ? -21.236 7.837 55.306 1.00 76.44 647 TRP A N 1
ATOM 5242 C CA . TRP A 1 647 ? -20.155 8.678 55.813 1.00 76.44 647 TRP A CA 1
ATOM 5243 C C . TRP A 1 647 ? -19.212 7.842 56.691 1.00 76.44 647 TRP A C 1
ATOM 5245 O O . TRP A 1 647 ? -19.665 7.169 57.616 1.00 76.44 647 TRP A O 1
ATOM 5255 N N . GLU A 1 648 ? -17.906 7.933 56.462 1.00 76.31 648 GLU A N 1
ATOM 5256 C CA . GLU A 1 648 ? -16.864 7.237 57.223 1.00 76.31 648 GLU A CA 1
ATOM 5257 C C . GLU A 1 648 ? -15.752 8.191 57.678 1.00 76.31 648 GLU A C 1
ATOM 5259 O O . GLU A 1 648 ? -15.535 9.250 57.100 1.00 76.31 648 GLU A O 1
ATOM 5264 N N . THR A 1 649 ? -15.009 7.832 58.728 1.00 73.62 649 THR A N 1
ATOM 5265 C CA . THR A 1 649 ? -13.914 8.669 59.265 1.00 73.62 649 THR A CA 1
ATOM 5266 C C . THR A 1 649 ? -12.621 8.585 58.461 1.00 73.62 649 THR A C 1
ATOM 5268 O O . THR A 1 649 ? -11.721 9.401 58.648 1.00 73.62 649 THR A O 1
ATOM 5271 N N . LYS A 1 650 ? -12.488 7.583 57.590 1.00 79.88 650 LYS A N 1
ATOM 5272 C CA . LYS A 1 650 ? -11.299 7.355 56.768 1.00 79.88 650 LYS A CA 1
ATOM 5273 C C . LYS A 1 650 ? -11.757 6.917 55.380 1.00 79.88 650 LYS A C 1
ATOM 5275 O O . LYS A 1 650 ? -12.640 6.078 55.265 1.00 79.88 650 LYS A O 1
ATOM 5280 N N . LEU A 1 651 ? -11.125 7.449 54.336 1.00 80.69 651 LEU A N 1
ATOM 5281 C CA . LEU A 1 651 ? -11.292 6.911 52.987 1.00 80.69 651 LEU A CA 1
ATOM 5282 C C . LEU A 1 651 ? -10.639 5.520 52.910 1.00 80.69 651 LEU A C 1
ATOM 5284 O O . LEU A 1 651 ? -9.477 5.385 53.323 1.00 80.69 651 LEU A O 1
ATOM 5288 N N . PRO A 1 652 ? -11.319 4.502 52.354 1.00 82.50 652 PRO A N 1
ATOM 5289 C CA . PRO A 1 652 ? -10.701 3.221 52.053 1.00 82.50 652 PRO A CA 1
ATOM 5290 C C . PRO A 1 652 ? -9.457 3.411 51.189 1.00 82.50 652 PRO A C 1
ATOM 5292 O O . PRO A 1 652 ? -9.389 4.319 50.358 1.00 82.50 652 PRO A O 1
ATOM 5295 N N . SER A 1 653 ? -8.468 2.533 51.355 1.00 79.56 653 SER A N 1
ATOM 5296 C CA . SER A 1 653 ? -7.203 2.613 50.615 1.00 79.56 653 SER A CA 1
ATOM 5297 C C . SER A 1 653 ? -7.394 2.632 49.097 1.00 79.56 653 SER A C 1
ATOM 5299 O O . SER A 1 653 ? -6.620 3.287 48.414 1.00 79.56 653 SER A O 1
ATOM 5301 N N . GLU A 1 654 ? -8.431 1.975 48.580 1.00 80.56 654 GLU A N 1
ATOM 5302 C CA . GLU A 1 654 ? -8.788 2.000 47.159 1.00 80.56 654 GLU A CA 1
ATOM 5303 C C . GLU A 1 654 ? -9.200 3.403 46.685 1.00 80.56 654 GLU A C 1
ATOM 5305 O O . GLU A 1 654 ? -8.588 3.947 45.771 1.00 80.56 654 GLU A O 1
ATOM 5310 N N . VAL A 1 655 ? -10.161 4.035 47.366 1.00 82.88 655 VAL A N 1
ATOM 5311 C CA . VAL A 1 655 ? -10.645 5.392 47.049 1.00 82.88 655 VAL A CA 1
ATOM 5312 C C . VAL A 1 655 ? -9.540 6.426 47.245 1.00 82.88 655 VAL A C 1
ATOM 5314 O O . VAL A 1 655 ? -9.374 7.340 46.445 1.00 82.88 655 VAL A O 1
ATOM 5317 N N . ARG A 1 656 ? -8.739 6.270 48.305 1.00 82.12 656 ARG A N 1
ATOM 5318 C CA . ARG A 1 656 ? -7.617 7.167 48.599 1.00 82.12 656 ARG A CA 1
ATOM 5319 C C . ARG A 1 656 ? -6.516 7.087 47.541 1.00 82.12 656 ARG A C 1
ATOM 5321 O O . ARG A 1 656 ? -5.895 8.104 47.256 1.00 82.12 656 ARG A O 1
ATOM 5328 N N . ASN A 1 657 ? -6.253 5.902 46.994 1.00 79.88 657 ASN A N 1
ATOM 5329 C CA . ASN A 1 657 ? -5.222 5.718 45.973 1.00 79.88 657 ASN A CA 1
ATOM 5330 C C . ASN A 1 657 ? -5.718 6.101 44.566 1.00 79.88 657 ASN A C 1
ATOM 5332 O O . ASN A 1 657 ? -4.891 6.434 43.725 1.00 79.88 657 ASN A O 1
ATOM 5336 N N . ASN A 1 658 ? -7.037 6.104 44.336 1.00 75.69 658 ASN A N 1
ATOM 5337 C CA . ASN A 1 658 ? -7.670 6.369 43.040 1.00 75.69 658 ASN A CA 1
ATOM 5338 C C . ASN A 1 658 ? -8.675 7.536 43.113 1.00 75.69 658 ASN A C 1
ATOM 5340 O O . ASN A 1 658 ? -9.777 7.440 42.584 1.00 75.69 658 ASN A O 1
ATOM 5344 N N . GLN A 1 659 ? -8.334 8.645 43.781 1.00 76.81 659 GLN A N 1
ATOM 5345 C CA . GLN A 1 659 ? -9.279 9.757 44.015 1.00 76.81 659 GLN A CA 1
ATOM 5346 C C . GLN A 1 659 ? -9.881 10.351 42.729 1.00 76.81 659 GLN A C 1
ATOM 5348 O O . GLN A 1 659 ? -10.975 10.909 42.766 1.00 76.81 659 GLN A O 1
ATOM 5353 N N . GLU A 1 660 ? -9.192 10.220 41.594 1.00 70.38 660 GLU A N 1
ATOM 5354 C CA . GLU A 1 660 ? -9.665 10.686 40.285 1.00 70.38 660 GLU A CA 1
ATOM 5355 C C . GLU A 1 660 ? -10.865 9.897 39.747 1.00 70.38 660 GLU A C 1
ATOM 5357 O O . GLU A 1 660 ? -11.583 10.429 38.904 1.00 70.38 660 GLU A O 1
ATOM 5362 N N . ASP A 1 661 ? -11.102 8.680 40.251 1.00 68.19 661 ASP A N 1
ATOM 5363 C CA . ASP A 1 661 ? -12.184 7.782 39.829 1.00 68.19 661 ASP A CA 1
ATOM 5364 C C . ASP A 1 661 ? -13.427 7.882 40.744 1.00 68.19 661 ASP A C 1
ATOM 5366 O O . ASP A 1 661 ? -14.414 7.176 40.537 1.00 68.19 661 ASP A O 1
ATOM 5370 N N . TYR A 1 662 ? -13.418 8.774 41.749 1.00 74.88 662 TYR A N 1
ATOM 5371 C CA . TYR A 1 662 ? -14.500 8.925 42.730 1.00 74.88 662 TYR A CA 1
ATOM 5372 C C . TYR A 1 662 ? -14.939 10.387 42.923 1.00 74.88 662 TYR A C 1
ATOM 5374 O O . TYR A 1 662 ? -14.140 11.323 42.959 1.00 74.88 662 TYR A O 1
ATOM 5382 N N . TYR A 1 663 ? -16.241 10.597 43.119 1.00 74.25 663 TYR A N 1
ATOM 5383 C CA . TYR A 1 663 ? -16.741 11.794 43.788 1.00 74.25 663 TYR A CA 1
ATOM 5384 C C . TYR A 1 663 ? -16.553 11.610 45.289 1.00 74.25 663 TYR A C 1
ATOM 5386 O O . TYR A 1 663 ? -17.030 10.616 45.830 1.00 74.25 663 TYR A O 1
ATOM 5394 N N . ILE A 1 664 ? -15.887 12.555 45.952 1.00 81.44 664 ILE A N 1
ATOM 5395 C CA . ILE A 1 664 ? -15.642 12.535 47.397 1.00 81.44 664 ILE A CA 1
ATOM 5396 C C . ILE A 1 664 ? -16.217 13.816 47.989 1.00 81.44 664 ILE A C 1
ATOM 5398 O O . ILE A 1 664 ? -15.930 14.909 47.504 1.00 81.44 664 ILE A O 1
ATOM 5402 N N . GLU A 1 665 ? -17.013 13.674 49.039 1.00 82.69 665 GLU A N 1
ATOM 5403 C CA . GLU A 1 665 ? -17.451 14.789 49.872 1.00 82.69 665 GLU A CA 1
ATOM 5404 C C . GLU A 1 665 ? -16.833 14.662 51.261 1.00 82.69 665 GLU A C 1
ATOM 5406 O O . GLU A 1 665 ? -16.775 13.561 51.810 1.00 82.69 665 GLU A O 1
ATOM 5411 N N . GLU A 1 666 ? -16.409 15.792 51.827 1.00 80.44 666 GLU A N 1
ATOM 5412 C CA . GLU A 1 666 ? -15.983 15.916 53.221 1.00 80.44 666 GLU A CA 1
ATOM 5413 C C . GLU A 1 666 ? -16.967 16.806 53.990 1.00 80.44 666 GLU A C 1
ATOM 5415 O O . GLU A 1 666 ? -17.512 17.765 53.441 1.00 80.44 666 GLU A O 1
ATOM 5420 N N . LYS A 1 667 ? -17.220 16.484 55.259 1.00 74.31 667 LYS A N 1
ATOM 5421 C CA . LYS A 1 667 ? -17.901 17.387 56.196 1.00 74.31 667 LYS A CA 1
ATOM 5422 C C . LYS A 1 667 ? -17.310 17.242 57.589 1.00 74.31 667 LYS A C 1
ATOM 5424 O O . LYS A 1 667 ? -16.793 16.179 57.941 1.00 74.31 667 LYS A O 1
ATOM 5429 N N . GLU A 1 668 ? -17.473 18.281 58.397 1.00 68.56 668 GLU A N 1
ATOM 5430 C CA . GLU A 1 668 ? -17.062 18.254 59.796 1.00 68.56 668 GLU A CA 1
ATOM 5431 C C . GLU A 1 668 ? -18.212 17.773 60.690 1.00 68.56 668 GLU A C 1
ATOM 5433 O O . GLU A 1 668 ? -19.342 18.280 60.655 1.00 68.56 668 GLU A O 1
ATOM 5438 N N . GLN A 1 669 ? -17.922 16.749 61.492 1.00 62.47 669 GLN A N 1
ATOM 5439 C CA . GLN A 1 669 ? -18.801 16.236 62.533 1.00 62.47 669 GLN A CA 1
ATOM 5440 C C . GLN A 1 669 ? -18.290 16.667 63.901 1.00 62.47 669 GLN A C 1
ATOM 5442 O O . GLN A 1 669 ? -17.155 16.383 64.276 1.00 62.47 669 GLN A O 1
ATOM 5447 N N . TYR A 1 670 ? -19.178 17.265 64.683 1.00 59.81 670 TYR A N 1
ATOM 5448 C CA . TYR A 1 670 ? -18.892 17.724 66.030 1.00 59.81 670 TYR A CA 1
ATOM 5449 C C . TYR A 1 670 ? -19.643 16.872 67.041 1.00 59.81 670 TYR A C 1
ATOM 5451 O O . TYR A 1 670 ? -20.794 16.475 66.837 1.00 59.81 670 TYR A O 1
ATOM 5459 N N . ARG A 1 671 ? -19.007 16.611 68.176 1.00 56.19 671 ARG A N 1
ATOM 5460 C CA . ARG A 1 671 ? -19.621 15.943 69.311 1.00 56.19 671 ARG A CA 1
ATOM 5461 C C . ARG A 1 671 ? -19.365 16.761 70.566 1.00 56.19 671 ARG A C 1
ATOM 5463 O O . ARG A 1 671 ? -18.228 16.976 70.962 1.00 56.19 671 ARG A O 1
ATOM 5470 N N . TYR A 1 672 ? -20.437 17.196 71.215 1.00 53.28 672 TYR A N 1
ATOM 5471 C CA . TYR A 1 672 ? -20.376 18.055 72.394 1.00 53.28 672 TYR A CA 1
ATOM 5472 C C . TYR A 1 672 ? -20.754 17.267 73.643 1.00 53.28 672 TYR A C 1
ATOM 5474 O O . TYR A 1 672 ? -21.793 16.604 73.657 1.00 53.28 672 TYR A O 1
ATOM 5482 N N . ARG A 1 673 ? -19.963 17.344 74.715 1.00 45.91 673 ARG A N 1
ATOM 5483 C CA . ARG A 1 673 ? -20.372 16.912 76.057 1.00 45.91 673 ARG A CA 1
ATOM 5484 C C . ARG A 1 673 ? -20.924 18.126 76.783 1.00 45.91 673 ARG A C 1
ATOM 5486 O O . ARG A 1 673 ? -20.161 18.915 77.335 1.00 45.91 673 ARG A O 1
ATOM 5493 N N . ASP A 1 674 ? -22.241 18.292 76.770 1.00 46.31 674 ASP A N 1
ATOM 5494 C CA . ASP A 1 674 ? -22.869 19.361 77.547 1.00 46.31 674 ASP A CA 1
ATOM 5495 C C . ASP A 1 674 ? -22.972 18.906 79.007 1.00 46.31 674 ASP A C 1
ATOM 5497 O O . ASP A 1 674 ? -23.450 17.803 79.276 1.00 46.31 674 ASP A O 1
ATOM 5501 N N . THR A 1 675 ? -22.478 19.702 79.960 1.00 46.03 675 THR A N 1
ATOM 5502 C CA . THR A 1 675 ? -22.533 19.320 81.385 1.00 46.03 675 THR A CA 1
ATOM 5503 C C . THR A 1 675 ? -23.734 19.893 82.130 1.00 46.03 675 THR A C 1
ATOM 5505 O O . THR A 1 675 ? -24.067 19.363 83.192 1.00 46.03 675 THR A O 1
ATOM 5508 N N . GLU A 1 676 ? -24.448 20.890 81.591 1.00 46.03 676 GLU A N 1
ATOM 5509 C CA . GLU A 1 676 ? -25.624 21.481 82.250 1.00 46.03 676 GLU A CA 1
ATOM 5510 C C . GLU A 1 676 ? -26.636 22.045 81.232 1.00 46.03 676 GLU A C 1
ATOM 5512 O O . GLU A 1 676 ? -26.339 22.997 80.517 1.00 46.03 676 GLU A O 1
ATOM 5517 N N . TYR A 1 677 ? -27.869 21.519 81.221 1.00 43.72 677 TYR A N 1
ATOM 5518 C CA . TYR A 1 677 ? -29.011 22.168 80.561 1.00 43.72 677 TYR A CA 1
ATOM 5519 C C . TYR A 1 677 ? -30.026 22.648 81.606 1.00 43.72 677 TYR A C 1
ATOM 5521 O O . TYR A 1 677 ? -30.294 21.969 82.602 1.00 43.72 677 TYR A O 1
ATOM 5529 N N . ARG A 1 678 ? -30.601 23.837 81.385 1.00 40.28 678 ARG A N 1
ATOM 5530 C CA . ARG A 1 678 ? -31.587 24.459 82.277 1.00 40.28 678 ARG A CA 1
ATOM 5531 C C . ARG A 1 678 ? -32.996 24.173 81.758 1.00 40.28 678 ARG A C 1
ATOM 5533 O O . ARG A 1 678 ? -33.410 24.748 80.756 1.00 40.28 678 ARG A O 1
ATOM 5540 N N . ASP A 1 679 ? -33.734 23.316 82.460 1.00 38.69 679 ASP A N 1
ATOM 5541 C CA . ASP A 1 679 ? -35.162 23.094 82.209 1.00 38.69 679 ASP A CA 1
ATOM 5542 C C . ASP A 1 679 ? -35.938 24.389 82.511 1.00 38.69 679 ASP A C 1
ATOM 5544 O O . ASP A 1 679 ? -36.061 24.824 83.663 1.00 38.69 679 ASP A O 1
ATOM 5548 N N . THR A 1 680 ? -36.444 25.033 81.460 1.00 42.41 680 THR A N 1
ATOM 5549 C CA . THR A 1 680 ? -37.164 26.309 81.540 1.00 42.41 680 THR A CA 1
ATOM 5550 C C . THR A 1 680 ? -38.531 26.199 82.217 1.00 42.41 680 THR A C 1
ATOM 5552 O O . THR A 1 680 ? -39.125 27.235 82.512 1.00 42.41 680 THR A O 1
ATOM 5555 N N . LYS A 1 681 ? -39.021 24.991 82.540 1.00 39.69 681 LYS A N 1
ATOM 5556 C CA . LYS A 1 681 ? -40.269 24.818 83.300 1.00 39.69 681 LYS A CA 1
ATOM 5557 C C . LYS A 1 681 ? -40.099 24.816 84.819 1.00 39.69 681 LYS A C 1
ATOM 5559 O O . LYS A 1 681 ? -41.036 25.225 85.495 1.00 39.69 681 LYS A O 1
ATOM 5564 N N . ASN A 1 682 ? -38.950 24.401 85.360 1.00 40.94 682 ASN A N 1
ATOM 5565 C CA . ASN A 1 682 ? -38.827 24.123 86.803 1.00 40.94 682 ASN A CA 1
ATOM 5566 C C . ASN A 1 682 ? -37.649 24.808 87.524 1.00 40.94 682 ASN A C 1
ATOM 5568 O O . ASN A 1 682 ? -37.504 24.623 88.727 1.00 40.94 682 ASN A O 1
ATOM 5572 N N . GLN A 1 683 ? -36.820 25.608 86.839 1.00 40.69 683 GLN A N 1
ATOM 5573 C CA . GLN A 1 683 ? -35.677 26.340 87.427 1.00 40.69 683 GLN A CA 1
ATOM 5574 C C . GLN A 1 683 ? -34.657 25.497 88.237 1.00 40.69 683 GLN A C 1
ATOM 5576 O O . GLN A 1 683 ? -33.809 26.070 88.920 1.00 40.69 683 GLN A O 1
ATOM 5581 N N . GLU A 1 684 ? -34.646 24.165 88.127 1.00 39.41 684 GLU A N 1
ATOM 5582 C CA . GLU A 1 684 ? -33.602 23.317 88.720 1.00 39.41 684 GLU A CA 1
ATOM 5583 C C . GLU A 1 684 ? -32.497 22.975 87.708 1.00 39.41 684 GLU A C 1
ATOM 5585 O O . GLU A 1 684 ? -32.760 22.586 86.569 1.00 39.41 684 GLU A O 1
ATOM 5590 N N . LEU A 1 685 ? -31.239 23.102 88.145 1.00 39.03 685 LEU A N 1
ATOM 5591 C CA . LEU A 1 685 ? -30.055 22.631 87.422 1.00 39.03 685 LEU A CA 1
ATOM 5592 C C . LEU A 1 685 ? -30.007 21.099 87.474 1.00 39.03 685 LEU A C 1
ATOM 5594 O O . LEU A 1 685 ? -29.762 20.525 88.536 1.00 39.03 685 LEU A O 1
ATOM 5598 N N . LYS A 1 686 ? -30.199 20.427 86.333 1.00 43.94 686 LYS A N 1
ATOM 5599 C CA . LYS A 1 686 ? -29.922 18.991 86.201 1.00 43.94 686 LYS A CA 1
ATOM 5600 C C . LYS A 1 686 ? -28.666 18.774 85.362 1.00 43.94 686 LYS A C 1
ATOM 5602 O O . LYS A 1 686 ? -28.570 19.245 84.234 1.00 43.94 686 LYS A O 1
ATOM 5607 N N . ARG A 1 687 ? -27.713 18.022 85.921 1.00 41.72 687 ARG A N 1
ATOM 5608 C CA . ARG A 1 687 ? -26.539 17.521 85.198 1.00 41.72 687 ARG A CA 1
ATOM 5609 C C . ARG A 1 687 ? -26.937 16.286 84.400 1.00 41.72 687 ARG A C 1
ATOM 5611 O O . ARG A 1 687 ? -27.259 15.257 84.991 1.00 41.72 687 ARG A O 1
ATOM 5618 N N . SER A 1 688 ? -26.892 16.377 83.077 1.00 42.62 688 SER A N 1
ATOM 5619 C CA . SER A 1 688 ? -26.877 15.212 82.192 1.00 42.62 688 SER A CA 1
ATOM 5620 C C . SER A 1 688 ? -25.492 15.114 81.571 1.00 42.62 688 SER A C 1
ATOM 5622 O O . SER A 1 688 ? -25.104 15.997 80.824 1.00 42.62 688 SER A O 1
ATOM 5624 N N . SER A 1 689 ? -24.743 14.056 81.864 1.00 41.31 689 SER A N 1
ATOM 5625 C CA . SER A 1 689 ? -23.512 13.740 81.139 1.00 41.31 689 SER A CA 1
ATOM 5626 C C . SER A 1 689 ? -23.883 12.921 79.902 1.00 41.31 689 SER A C 1
ATOM 5628 O O . SER A 1 689 ? -23.971 11.695 79.971 1.00 41.31 689 SER A O 1
ATOM 5630 N N . GLY A 1 690 ? -24.173 13.597 78.795 1.00 46.31 690 GLY A N 1
ATOM 5631 C CA . GLY A 1 690 ? -24.505 12.968 77.520 1.00 46.31 690 GLY A CA 1
ATOM 5632 C C . GLY A 1 690 ? -23.809 13.696 76.384 1.00 46.31 690 GLY A C 1
ATOM 5633 O O . GLY A 1 690 ? -23.670 14.915 76.419 1.00 46.31 690 GLY A O 1
ATOM 5634 N N . TRP A 1 691 ? -23.343 12.943 75.396 1.00 45.25 691 TRP A N 1
ATOM 5635 C CA . TRP A 1 691 ? -22.748 13.529 74.208 1.00 45.25 691 TRP A CA 1
ATOM 5636 C C . TRP A 1 691 ? -23.806 13.758 73.123 1.00 45.25 691 TRP A C 1
ATOM 5638 O O . TRP A 1 691 ? -24.613 12.863 72.868 1.00 45.25 691 TRP A O 1
ATOM 5648 N N . ILE A 1 692 ? -23.773 14.917 72.470 1.00 44.62 692 ILE A N 1
ATOM 5649 C CA . ILE A 1 692 ? -24.688 15.317 71.390 1.00 44.62 692 ILE A CA 1
ATOM 5650 C C . ILE A 1 692 ? -23.877 15.467 70.100 1.00 44.62 692 ILE A C 1
ATOM 5652 O O . ILE A 1 692 ? -22.814 16.079 70.134 1.00 44.62 692 ILE A O 1
ATOM 5656 N N . LEU A 1 693 ? -24.359 14.894 68.994 1.00 44.62 693 LEU A N 1
ATOM 5657 C CA . LEU A 1 693 ? -23.728 14.981 67.672 1.00 44.62 693 LEU A CA 1
ATOM 5658 C C . LEU A 1 693 ? -24.360 16.138 66.880 1.00 44.62 693 LEU A C 1
ATOM 5660 O O . LEU A 1 693 ? -25.586 16.204 66.795 1.00 44.62 693 LEU A O 1
ATOM 5664 N N . GLU A 1 694 ? -23.545 17.022 66.313 1.00 43.94 694 GLU A N 1
ATOM 5665 C CA . GLU A 1 694 ? -23.963 18.124 65.436 1.00 43.94 694 GLU A CA 1
ATOM 5666 C C . GLU A 1 694 ? -23.132 18.054 64.149 1.00 43.94 694 GLU A C 1
ATOM 5668 O O . GLU A 1 694 ? -21.929 17.802 64.192 1.00 43.94 694 GLU A O 1
ATOM 5673 N N . GLU A 1 695 ? -23.760 18.232 62.992 1.00 44.09 695 GLU A N 1
ATOM 5674 C CA . GLU A 1 695 ? -23.071 18.191 61.700 1.00 44.09 695 GLU A CA 1
ATOM 5675 C C . GLU A 1 695 ? -23.062 19.597 61.102 1.00 44.09 695 GLU A C 1
ATOM 5677 O O . GLU A 1 695 ? -24.114 20.236 61.030 1.00 44.09 695 GLU A O 1
ATOM 5682 N N . SER A 1 696 ? -21.897 20.081 60.663 1.00 36.09 696 SER A N 1
ATOM 5683 C CA . SER A 1 696 ? -21.785 21.375 59.988 1.00 36.09 696 SER A CA 1
ATOM 5684 C C . SER A 1 696 ? -21.111 21.198 58.628 1.00 36.09 696 SER A C 1
ATOM 5686 O O . SER A 1 696 ? -20.099 20.510 58.500 1.00 36.09 696 SER A O 1
ATOM 5688 N N . TRP A 1 697 ? -21.712 21.776 57.591 1.00 32.69 697 TRP A N 1
ATOM 5689 C CA . TRP A 1 697 ? -21.209 21.691 56.224 1.00 32.69 697 TRP A CA 1
ATOM 5690 C C . TRP A 1 697 ? -20.141 22.763 56.016 1.00 32.69 697 TRP A C 1
ATOM 5692 O O . TRP A 1 697 ? -20.433 23.952 56.152 1.00 32.69 697 TRP A O 1
ATOM 5702 N N . SER A 1 698 ? -18.924 22.363 55.659 1.00 32.38 698 SER A N 1
ATOM 5703 C CA . SER A 1 698 ? -17.903 23.268 55.138 1.00 32.38 698 SER A CA 1
ATOM 5704 C C . SER A 1 698 ? -17.766 23.030 53.634 1.00 32.38 698 SER A C 1
ATOM 5706 O O . SER A 1 698 ? -17.076 22.126 53.178 1.00 32.38 698 SER A O 1
ATOM 5708 N N . GLU A 1 699 ? -18.431 23.843 52.815 1.00 27.16 699 GLU A N 1
ATOM 5709 C CA . GLU A 1 699 ? -18.077 23.899 51.396 1.00 27.16 699 GLU A CA 1
ATOM 5710 C C . GLU A 1 699 ? -16.704 24.576 51.271 1.00 27.16 699 GLU A C 1
ATOM 5712 O O . GLU A 1 699 ? -16.593 25.804 51.309 1.00 27.16 699 GLU A O 1
ATOM 5717 N N . LYS A 1 700 ? -15.634 23.793 51.080 1.00 31.88 700 LYS A N 1
ATOM 5718 C CA . LYS A 1 700 ? -14.418 24.290 50.415 1.00 31.88 700 LYS A CA 1
ATOM 5719 C C . LYS A 1 700 ? -14.711 24.447 48.922 1.00 31.88 700 LYS A C 1
ATOM 5721 O O . LYS A 1 700 ? -14.214 23.702 48.083 1.00 31.88 700 LYS A O 1
ATOM 5726 N N . GLY A 1 701 ? -15.558 25.417 48.599 1.00 26.17 701 GLY A N 1
ATOM 5727 C CA . GLY A 1 701 ? -15.651 25.948 47.250 1.00 26.17 701 GLY A CA 1
ATOM 5728 C C . GLY A 1 701 ? -14.370 26.710 46.937 1.00 26.17 701 GLY A C 1
ATOM 5729 O O . GLY A 1 701 ? -13.925 27.547 47.724 1.00 26.17 701 GLY A O 1
ATOM 5730 N N . ASP A 1 702 ? -13.762 26.412 45.798 1.00 28.28 702 ASP A N 1
ATOM 5731 C CA . ASP A 1 702 ? -12.786 27.291 45.173 1.00 28.28 702 ASP A CA 1
ATOM 5732 C C . ASP A 1 702 ? -13.468 28.645 44.897 1.00 28.28 702 ASP A C 1
ATOM 5734 O O . ASP A 1 702 ? -14.305 28.780 44.006 1.00 28.28 702 ASP A O 1
ATOM 5738 N N . TRP A 1 703 ? -13.158 29.655 45.712 1.00 28.77 703 TRP A N 1
ATOM 5739 C CA . TRP A 1 703 ? -13.715 31.007 45.586 1.00 28.77 703 TRP A CA 1
ATOM 5740 C C . TRP A 1 703 ? -13.101 31.805 44.422 1.00 28.77 703 TRP A C 1
ATOM 5742 O O . TRP A 1 703 ? -13.323 33.014 44.327 1.00 28.77 703 TRP A O 1
ATOM 5752 N N . SER A 1 704 ? -12.343 31.173 43.519 1.00 31.05 704 SER A N 1
ATOM 5753 C CA . SER A 1 704 ? -11.789 31.857 42.348 1.00 31.05 704 SER A CA 1
ATOM 5754 C C . SER A 1 704 ? -12.762 31.988 41.165 1.00 31.05 704 SER A C 1
ATOM 5756 O O . SER A 1 704 ? -12.552 32.869 40.334 1.00 31.05 704 SER A O 1
ATOM 5758 N N . ASP A 1 705 ? -13.882 31.251 41.133 1.00 28.47 705 ASP A N 1
ATOM 5759 C CA . ASP A 1 705 ? -14.815 31.283 39.985 1.00 28.47 705 ASP A CA 1
ATOM 5760 C C . ASP A 1 705 ? -16.101 32.115 40.191 1.00 28.47 705 ASP A C 1
ATOM 5762 O O . ASP A 1 705 ? -16.912 32.265 39.278 1.00 28.47 705 ASP A O 1
ATOM 5766 N N . TRP A 1 706 ? -16.280 32.758 41.354 1.00 26.61 706 TRP A N 1
ATOM 5767 C CA . TRP A 1 706 ? -17.452 33.616 41.625 1.00 26.61 706 TRP A CA 1
ATOM 5768 C C . TRP A 1 706 ? -17.249 35.112 41.346 1.00 26.61 706 TRP A C 1
ATOM 5770 O O . TRP A 1 706 ? -18.128 35.921 41.642 1.00 26.61 706 TRP A O 1
ATOM 5780 N N . THR A 1 707 ? -16.121 35.513 40.748 1.00 29.03 707 THR A N 1
ATOM 5781 C CA . THR A 1 707 ? -15.859 36.934 40.431 1.00 29.03 707 THR A CA 1
ATOM 5782 C C . THR A 1 707 ? -15.823 37.290 38.947 1.00 29.03 707 THR A C 1
ATOM 5784 O O . THR A 1 707 ? -15.661 38.465 38.620 1.00 29.03 707 THR A O 1
ATOM 5787 N N . THR A 1 708 ? -16.117 36.362 38.026 1.00 28.88 708 THR A N 1
ATOM 5788 C CA . THR A 1 708 ? -16.160 36.716 36.593 1.00 28.88 708 THR A CA 1
ATOM 5789 C C . THR A 1 708 ? -17.234 35.992 35.784 1.00 28.88 708 THR A C 1
ATOM 5791 O O . THR A 1 708 ? -16.938 35.334 34.796 1.00 28.88 708 THR A O 1
ATOM 5794 N N . LYS A 1 709 ? -18.513 36.184 36.140 1.00 25.30 709 LYS A N 1
ATOM 5795 C CA . LYS A 1 709 ? -19.631 36.192 35.169 1.00 25.30 709 LYS A CA 1
ATOM 5796 C C . LYS A 1 709 ? -20.912 36.815 35.740 1.00 25.30 709 LYS A C 1
ATOM 5798 O O . LYS A 1 709 ? -21.996 36.259 35.659 1.00 25.30 709 LYS A O 1
ATOM 5803 N N . VAL A 1 710 ? -20.803 38.043 36.248 1.00 27.72 710 VAL A N 1
ATOM 5804 C CA . VAL A 1 710 ? -21.929 38.986 36.183 1.00 27.72 710 VAL A CA 1
ATOM 5805 C C . VAL A 1 710 ? -21.626 39.963 35.057 1.00 27.72 710 VAL A C 1
ATOM 5807 O O . VAL A 1 710 ? -21.030 41.019 35.255 1.00 27.72 710 VAL A O 1
ATOM 5810 N N . ARG A 1 711 ? -22.024 39.593 33.841 1.00 24.27 711 ARG A N 1
ATOM 5811 C CA . ARG A 1 711 ? -22.402 40.577 32.832 1.00 24.27 711 ARG A CA 1
ATOM 5812 C C . ARG A 1 711 ? -23.703 40.138 32.182 1.00 24.27 711 ARG A C 1
ATOM 5814 O O . ARG A 1 711 ? -23.723 39.185 31.420 1.00 24.27 711 ARG A O 1
ATOM 5821 N N . THR A 1 712 ? -24.723 40.920 32.534 1.00 31.45 712 THR A N 1
ATOM 5822 C CA . THR A 1 712 ? -25.836 41.367 31.693 1.00 31.45 712 THR A CA 1
ATOM 5823 C C . THR A 1 712 ? -26.681 40.281 31.051 1.00 31.45 712 THR A C 1
ATOM 5825 O O . THR A 1 712 ? -26.334 39.804 29.983 1.00 31.45 712 THR A O 1
ATOM 5828 N N . GLU A 1 713 ? -27.852 40.032 31.633 1.00 26.92 713 GLU A N 1
ATOM 5829 C CA . GLU A 1 713 ? -29.036 39.629 30.868 1.00 26.92 713 GLU A CA 1
ATOM 5830 C C . GLU A 1 713 ? -30.311 40.087 31.594 1.00 26.92 713 GLU A C 1
ATOM 5832 O O . GLU A 1 713 ? -31.070 39.341 32.205 1.00 26.92 713 GLU A O 1
ATOM 5837 N N . THR A 1 714 ? -30.544 41.396 31.525 1.00 28.69 714 THR A N 1
ATOM 5838 C CA . THR A 1 714 ? -31.886 41.931 31.293 1.00 28.69 714 THR A CA 1
ATOM 5839 C C . THR A 1 714 ? -32.261 41.514 29.870 1.00 28.69 714 THR A C 1
ATOM 5841 O O . THR A 1 714 ? -31.908 42.239 28.956 1.00 28.69 714 THR A O 1
ATOM 5844 N N . GLU A 1 715 ? -32.851 40.328 29.670 1.00 28.95 715 GLU A N 1
ATOM 5845 C CA . GLU A 1 715 ? -33.589 39.914 28.450 1.00 28.95 715 GLU A CA 1
ATOM 5846 C C . GLU A 1 715 ? -33.946 38.410 28.495 1.00 28.95 715 GLU A C 1
ATOM 5848 O O . GLU A 1 715 ? -33.421 37.617 27.734 1.00 28.95 715 GLU A O 1
ATOM 5853 N N . PHE A 1 716 ? -34.862 37.979 29.373 1.00 25.31 716 PHE A N 1
ATOM 5854 C CA . PHE A 1 716 ? -35.612 36.719 29.150 1.00 25.31 716 PHE A CA 1
ATOM 5855 C C . PHE A 1 716 ? -37.008 36.719 29.798 1.00 25.31 716 PHE A C 1
ATOM 5857 O O . PHE A 1 716 ? -37.529 35.707 30.254 1.00 25.31 716 PHE A O 1
ATOM 5864 N N . LEU A 1 717 ? -37.658 37.885 29.809 1.00 27.94 717 LEU A N 1
ATOM 5865 C CA . LEU A 1 717 ? -39.098 38.009 30.042 1.00 27.94 717 LEU A CA 1
ATOM 5866 C C . LEU A 1 717 ? -39.694 38.890 28.949 1.00 27.94 717 LEU A C 1
ATOM 5868 O O . LEU A 1 717 ? -40.056 40.028 29.213 1.00 27.94 717 LEU A O 1
ATOM 5872 N N . GLN A 1 718 ? -39.739 38.377 27.716 1.00 28.48 718 GLN A N 1
ATOM 5873 C CA . GLN A 1 718 ? -40.746 38.716 26.700 1.00 28.48 718 GLN A CA 1
ATOM 5874 C C . GLN A 1 718 ? -40.424 38.020 25.370 1.00 28.48 718 GLN A C 1
ATOM 5876 O O . GLN A 1 718 ? -39.726 38.571 24.526 1.00 28.48 718 GLN A O 1
ATOM 5881 N N . ARG A 1 719 ? -41.009 36.839 25.151 1.00 23.94 719 ARG A N 1
ATOM 5882 C CA . ARG A 1 719 ? -41.823 36.563 23.957 1.00 23.94 719 ARG A CA 1
ATOM 5883 C C . ARG A 1 719 ? -42.456 35.176 24.028 1.00 23.94 719 ARG A C 1
ATOM 5885 O O . ARG A 1 719 ? -41.762 34.182 24.146 1.00 23.94 719 ARG A O 1
ATOM 5892 N N . GLU A 1 720 ? -43.782 35.212 23.923 1.00 25.80 720 GLU A N 1
ATOM 5893 C CA . GLU A 1 720 ? -44.677 34.211 23.330 1.00 25.80 720 GLU A CA 1
ATOM 5894 C C . GLU A 1 720 ? -44.642 32.805 23.955 1.00 25.80 720 GLU A C 1
ATOM 5896 O O . GLU A 1 720 ? -43.749 32.013 23.718 1.00 25.80 720 GLU A O 1
ATOM 5901 N N . SER A 1 721 ? -45.541 32.446 24.874 1.00 28.16 721 SER A N 1
ATOM 5902 C CA . SER A 1 721 ? -46.997 32.291 24.726 1.00 28.16 721 SER A CA 1
ATOM 5903 C C . SER A 1 721 ? -47.401 31.276 23.649 1.00 28.16 721 SER A C 1
ATOM 5905 O O . SER A 1 721 ? -47.319 31.574 22.460 1.00 28.16 721 SER A O 1
ATOM 5907 N N . ARG A 1 722 ? -47.995 30.177 24.138 1.00 31.50 722 ARG A N 1
ATOM 5908 C CA . ARG A 1 722 ? -48.676 29.064 23.453 1.00 31.50 722 ARG A CA 1
ATOM 5909 C C . ARG A 1 722 ? -47.779 27.927 22.964 1.00 31.50 722 ARG A C 1
ATOM 5911 O O . ARG A 1 722 ? -47.527 27.816 21.778 1.00 31.50 722 ARG A O 1
ATOM 5918 N N . GLU A 1 723 ? -47.463 27.010 23.871 1.00 26.00 723 GLU A N 1
ATOM 5919 C CA . GLU A 1 723 ? -47.916 25.616 23.766 1.00 26.00 723 GLU A CA 1
ATOM 5920 C C . GLU A 1 723 ? -47.780 24.924 25.132 1.00 26.00 723 GLU A C 1
ATOM 5922 O O . GLU A 1 723 ? -46.959 25.300 25.964 1.00 26.00 723 GLU A O 1
ATOM 5927 N N . VAL A 1 724 ? -48.718 24.025 25.405 1.00 37.19 724 VAL A N 1
ATOM 5928 C CA . VAL A 1 724 ? -48.975 23.353 26.686 1.00 37.19 724 VAL A CA 1
ATOM 5929 C C . VAL A 1 724 ? -47.767 22.509 27.107 1.00 37.19 724 VAL A C 1
ATOM 5931 O O . VAL A 1 724 ? -47.337 21.679 26.315 1.00 37.19 724 VAL A O 1
ATOM 5934 N N . ILE A 1 725 ? -47.260 22.672 28.339 1.00 26.36 725 ILE A N 1
ATOM 5935 C CA . ILE A 1 725 ? -46.310 21.735 28.969 1.00 26.36 725 ILE A CA 1
ATOM 5936 C C . ILE A 1 725 ? -46.678 21.545 30.450 1.00 26.36 725 ILE A C 1
ATOM 5938 O O . ILE A 1 725 ? -47.184 22.452 31.109 1.00 26.36 725 ILE A O 1
ATOM 5942 N N . GLU A 1 726 ? -46.475 20.312 30.891 1.00 27.98 726 GLU A N 1
ATOM 5943 C CA . GLU A 1 726 ? -47.070 19.567 31.994 1.00 27.98 726 GLU A CA 1
ATOM 5944 C C . GLU A 1 726 ? -46.645 19.969 33.421 1.00 27.98 726 GLU A C 1
ATOM 5946 O O . GLU A 1 726 ? -45.616 20.597 33.667 1.00 27.98 726 GLU A O 1
ATOM 5951 N N . ASP A 1 727 ? -47.503 19.555 34.356 1.00 32.25 727 ASP A N 1
ATOM 5952 C CA . ASP A 1 727 ? -47.398 19.452 35.814 1.00 32.25 727 ASP A CA 1
ATOM 5953 C C . ASP A 1 727 ? -46.002 19.591 36.445 1.00 32.25 727 ASP A C 1
ATOM 5955 O O . ASP A 1 727 ? -45.289 18.611 36.648 1.00 32.25 727 ASP A O 1
ATOM 5959 N N . THR A 1 728 ? -45.651 20.804 36.886 1.00 31.23 728 THR A N 1
ATOM 5960 C CA . THR A 1 728 ? -45.313 21.152 38.290 1.00 31.23 728 THR A CA 1
ATOM 5961 C C . THR A 1 728 ? -44.628 22.522 38.355 1.00 31.23 728 THR A C 1
ATOM 5963 O O . THR A 1 728 ? -43.476 22.690 37.973 1.00 31.23 728 THR A O 1
ATOM 5966 N N . THR A 1 729 ? -45.306 23.528 38.911 1.00 31.62 729 THR A N 1
ATOM 5967 C CA . THR A 1 729 ? -44.680 24.814 39.264 1.00 31.62 729 THR A CA 1
ATOM 5968 C C . THR A 1 729 ? -44.862 25.064 40.755 1.00 31.62 729 THR A C 1
ATOM 5970 O O . THR A 1 729 ? -45.971 24.944 41.274 1.00 31.62 729 THR A O 1
ATOM 5973 N N . TYR A 1 730 ? -43.782 25.422 41.448 1.00 33.38 730 TYR A N 1
ATOM 5974 C CA . TYR A 1 730 ? -43.793 25.767 42.868 1.00 33.38 730 TYR A CA 1
ATOM 5975 C C . TYR A 1 730 ? -43.529 27.269 43.064 1.00 33.38 730 TYR A C 1
ATOM 5977 O O . TYR A 1 730 ? -42.657 27.834 42.409 1.00 33.38 730 TYR A O 1
ATOM 5985 N N . LEU A 1 731 ? -44.260 27.911 43.982 1.00 30.53 731 LEU A N 1
ATOM 5986 C CA . LEU A 1 731 ? -44.076 29.317 44.380 1.00 30.53 731 LEU A CA 1
ATOM 5987 C C . LEU A 1 731 ? -43.492 29.409 45.799 1.00 30.53 731 LEU A C 1
ATOM 5989 O O . LEU A 1 731 ? -43.920 28.680 46.694 1.00 30.53 731 LEU A O 1
ATOM 5993 N N . PHE A 1 732 ? -42.535 30.320 45.996 1.00 28.58 732 PHE A N 1
ATOM 5994 C CA . PHE A 1 732 ? -41.764 30.512 47.231 1.00 28.58 732 PHE A CA 1
ATOM 5995 C C . PHE A 1 732 ? -42.266 31.734 48.026 1.00 28.58 732 PHE A C 1
ATOM 5997 O O . PHE A 1 732 ? -42.516 32.783 47.437 1.00 28.58 732 PHE A O 1
ATOM 6004 N N . ALA A 1 733 ? -42.379 31.636 49.357 1.00 29.25 733 ALA A N 1
ATOM 6005 C CA . ALA A 1 733 ? -42.653 32.780 50.240 1.00 29.25 733 ALA A CA 1
ATOM 6006 C C . ALA A 1 733 ? -41.948 32.626 51.604 1.00 29.25 733 ALA A C 1
ATOM 6008 O O . ALA A 1 733 ? -41.930 31.534 52.171 1.00 29.25 733 ALA A O 1
ATOM 6009 N N . HIS A 1 734 ? -41.392 33.722 52.139 1.00 28.53 734 HIS A N 1
ATOM 6010 C CA . HIS A 1 734 ? -40.696 33.798 53.436 1.00 28.53 734 HIS A CA 1
ATOM 6011 C C . HIS A 1 734 ? 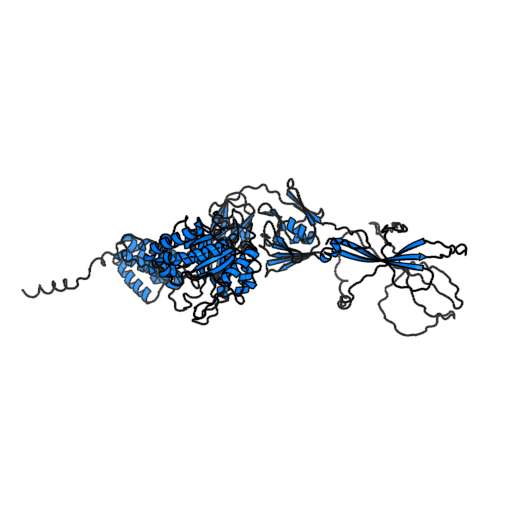-41.517 34.580 54.479 1.00 28.53 734 HIS A C 1
ATOM 6013 O O . HIS A 1 734 ? -42.134 35.589 54.145 1.00 28.53 734 HIS A O 1
ATOM 6019 N N . TYR A 1 735 ? -41.452 34.165 55.751 1.00 31.33 735 TYR A N 1
ATOM 6020 C CA . TYR A 1 735 ? -41.904 34.947 56.913 1.00 31.33 735 TYR A CA 1
ATOM 6021 C C . TYR A 1 735 ? -40.712 35.283 57.819 1.00 31.33 735 TYR A C 1
ATOM 6023 O O . TYR A 1 735 ? -39.893 34.411 58.103 1.00 31.33 735 TYR A O 1
ATOM 6031 N N . CYS A 1 736 ? -40.653 36.520 58.324 1.00 28.36 736 CYS A N 1
ATOM 6032 C CA . CYS A 1 736 ? -39.682 36.958 59.331 1.00 28.36 736 CYS A CA 1
ATOM 6033 C C . CYS A 1 736 ? -40.385 37.280 60.658 1.00 28.36 736 CYS A C 1
ATOM 6035 O O . CYS A 1 736 ? -41.382 37.999 60.677 1.00 28.36 736 CYS A O 1
ATOM 6037 N N . THR A 1 737 ? -39.829 36.814 61.778 1.00 32.78 737 THR A N 1
ATOM 6038 C CA . THR A 1 737 ? -40.201 37.248 63.139 1.00 32.78 737 THR A CA 1
ATOM 6039 C C . THR A 1 737 ? -39.039 37.999 63.781 1.00 32.78 737 THR A C 1
ATOM 6041 O O . THR A 1 737 ? -37.926 37.481 63.811 1.00 32.78 737 THR A O 1
ATOM 6044 N N . GLY A 1 738 ? -39.294 39.198 64.313 1.00 30.38 738 GLY A N 1
ATOM 6045 C CA . GLY A 1 738 ? -38.312 40.007 65.047 1.00 30.38 738 GLY A CA 1
ATOM 6046 C C . GLY A 1 738 ? -38.628 40.114 66.543 1.00 30.38 738 GLY A C 1
ATOM 6047 O O . GLY A 1 738 ? -39.789 40.024 66.943 1.00 30.38 738 GLY A O 1
ATOM 6048 N N . TYR A 1 739 ? -37.597 40.336 67.364 1.00 33.28 739 TYR A N 1
ATOM 6049 C CA . TYR A 1 739 ? -37.719 40.671 68.789 1.00 33.28 739 TYR A CA 1
ATOM 6050 C C . TYR A 1 739 ? -37.343 42.142 69.004 1.00 33.28 739 TYR A C 1
ATOM 6052 O O . TYR A 1 739 ? -36.335 42.599 68.472 1.00 33.28 739 TYR A O 1
ATOM 6060 N N . ILE A 1 740 ? -38.123 42.867 69.811 1.00 33.41 740 ILE A N 1
ATOM 6061 C CA . ILE A 1 740 ? -37.814 44.242 70.235 1.00 33.41 740 ILE A CA 1
ATOM 6062 C C . ILE A 1 740 ? -37.519 44.220 71.739 1.00 33.41 740 ILE A C 1
ATOM 6064 O O . ILE A 1 740 ? -38.284 43.642 72.513 1.00 33.41 740 ILE A O 1
ATOM 6068 N N . THR A 1 741 ? -36.423 44.854 72.155 1.00 32.22 741 THR A N 1
ATOM 6069 C CA . THR A 1 741 ? -36.064 45.072 73.566 1.00 32.22 741 THR A CA 1
ATOM 6070 C C . THR A 1 741 ? -36.228 46.544 73.934 1.00 32.22 741 THR A C 1
ATOM 6072 O O . THR A 1 741 ? -35.795 47.412 73.175 1.00 32.22 741 THR A O 1
ATOM 6075 N N . ASP A 1 742 ? -36.813 46.829 75.100 1.00 34.31 742 ASP A N 1
ATOM 6076 C CA . ASP A 1 742 ? -36.819 48.179 75.677 1.00 34.31 742 ASP A CA 1
ATOM 6077 C C . ASP A 1 742 ? -35.558 48.461 76.521 1.00 34.31 742 ASP A C 1
ATOM 6079 O O . ASP A 1 742 ? -34.718 47.587 76.753 1.00 34.31 742 ASP A O 1
ATOM 6083 N N . VAL A 1 743 ? -35.439 49.706 76.990 1.00 39.00 743 VAL A N 1
ATOM 6084 C CA . VAL A 1 743 ? -34.282 50.242 77.731 1.00 39.00 743 VAL A CA 1
ATOM 6085 C C . VAL A 1 743 ? -34.082 49.618 79.128 1.00 39.00 743 VAL A C 1
ATOM 6087 O O . VAL A 1 743 ? -33.066 49.882 79.769 1.00 39.00 743 VAL A O 1
ATOM 6090 N N . GLU A 1 744 ? -34.998 48.761 79.592 1.00 38.44 744 GLU A N 1
ATOM 6091 C CA . GLU A 1 744 ? -34.915 48.015 80.857 1.00 38.44 744 GLU A CA 1
ATOM 6092 C C . GLU A 1 744 ? -34.779 46.490 80.660 1.00 38.44 744 GLU A C 1
ATOM 6094 O O . GLU A 1 744 ? -34.833 45.726 81.627 1.00 38.44 744 GLU A O 1
ATOM 6099 N N . ASN A 1 745 ? -34.530 46.031 79.428 1.00 40.97 745 ASN A N 1
ATOM 6100 C CA . ASN A 1 745 ? -34.182 44.646 79.093 1.00 40.97 745 ASN A CA 1
ATOM 6101 C C . ASN A 1 745 ? -35.274 43.601 79.426 1.00 40.97 745 ASN A C 1
ATOM 6103 O O . ASN A 1 745 ? -34.983 42.473 79.839 1.00 40.97 745 ASN A O 1
ATOM 6107 N N . ARG A 1 746 ? -36.550 43.955 79.223 1.00 37.81 746 ARG A N 1
ATOM 6108 C CA . ARG A 1 746 ? -37.686 43.015 79.282 1.00 37.81 746 ARG A CA 1
ATOM 6109 C C . ARG A 1 746 ? -38.104 42.570 77.872 1.00 37.81 746 ARG A C 1
ATOM 6111 O O . ARG A 1 746 ? -38.282 43.398 76.986 1.00 37.81 746 ARG A O 1
ATOM 6118 N N . TYR A 1 747 ? -38.270 41.260 77.665 1.00 37.22 747 TYR A N 1
ATOM 6119 C CA . TYR A 1 747 ? -38.657 40.669 76.375 1.00 37.22 747 TYR A CA 1
ATOM 6120 C C . TYR A 1 747 ? -40.183 40.605 76.220 1.00 37.22 747 TYR A C 1
ATOM 6122 O O . TYR A 1 747 ? -40.863 40.044 77.080 1.00 37.22 747 TYR A O 1
ATOM 6130 N N . TYR A 1 748 ? -40.711 41.0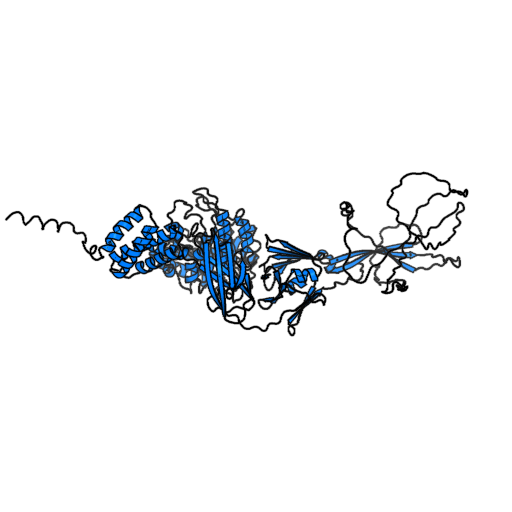79 75.089 1.00 33.59 748 TYR A N 1
ATOM 6131 C CA . TYR A 1 748 ? -42.083 40.804 74.652 1.00 33.59 748 TYR A CA 1
ATOM 6132 C C . TYR A 1 748 ? -42.065 40.014 73.338 1.00 33.59 748 TYR A C 1
ATOM 6134 O O . TYR A 1 748 ? -41.356 40.368 72.400 1.00 33.59 748 TYR A O 1
ATOM 6142 N N . THR A 1 749 ? -42.864 38.949 73.255 1.00 30.95 749 THR A N 1
ATOM 6143 C CA . THR A 1 749 ? -43.169 38.239 72.003 1.00 30.95 749 THR A CA 1
ATOM 6144 C C . THR A 1 749 ? -44.568 38.633 71.544 1.00 30.95 749 THR A C 1
ATOM 6146 O O . THR A 1 749 ? -45.540 38.454 72.277 1.00 30.95 749 THR A O 1
ATOM 6149 N N . ARG A 1 750 ? -44.691 39.176 70.330 1.00 32.09 750 ARG A N 1
ATOM 6150 C CA . ARG A 1 750 ? -45.981 39.364 69.653 1.00 32.09 750 ARG A CA 1
ATOM 6151 C C . ARG A 1 750 ? -45.830 38.911 68.205 1.00 32.09 750 ARG A C 1
ATOM 6153 O O . ARG A 1 750 ? -45.077 39.511 67.449 1.00 32.09 750 ARG A O 1
ATOM 6160 N N . THR A 1 751 ? -46.519 37.839 67.838 1.00 31.53 751 THR A N 1
ATOM 6161 C CA . THR A 1 751 ? -46.585 37.331 66.464 1.00 31.53 751 THR A CA 1
ATOM 6162 C C . THR A 1 751 ? -47.687 38.092 65.726 1.00 31.53 751 THR A C 1
ATOM 6164 O O . THR A 1 751 ? -48.835 38.061 66.167 1.00 31.53 751 THR A O 1
ATOM 6167 N N . TYR A 1 752 ? -47.360 38.790 64.636 1.00 31.27 752 TYR A N 1
ATOM 6168 C CA . TYR A 1 752 ? -48.363 39.308 63.700 1.00 31.27 752 TYR A CA 1
ATOM 6169 C C . TYR A 1 752 ? -48.478 38.347 62.521 1.00 31.27 752 TYR A C 1
ATOM 6171 O O . TYR A 1 752 ? -47.478 37.997 61.900 1.00 31.27 752 TYR A O 1
ATOM 6179 N N . ASP A 1 753 ? -49.704 37.932 62.226 1.00 29.28 753 ASP A N 1
ATOM 6180 C CA . ASP A 1 753 ? -50.038 37.141 61.050 1.00 29.28 753 ASP A CA 1
ATOM 6181 C C . ASP A 1 753 ? -50.366 38.129 59.920 1.00 29.28 753 ASP A C 1
ATOM 6183 O O . ASP A 1 753 ? -51.489 38.622 59.810 1.00 29.28 753 ASP A O 1
ATOM 6187 N N . PHE A 1 754 ? -49.364 38.521 59.129 1.00 30.28 754 PHE A N 1
ATOM 6188 C CA . PHE A 1 754 ? -49.618 39.293 57.912 1.00 30.28 754 PHE A CA 1
ATOM 6189 C C . PHE A 1 754 ? -50.139 38.329 56.843 1.00 30.28 754 PHE A C 1
ATOM 6191 O O . PHE A 1 754 ? -49.378 37.627 56.178 1.00 30.28 754 PHE A O 1
ATOM 6198 N N . HIS A 1 755 ? -51.460 38.268 56.709 1.00 30.77 755 HIS A N 1
ATOM 6199 C CA . HIS A 1 755 ? -52.092 37.941 55.439 1.00 30.77 755 HIS A CA 1
ATOM 6200 C C . HIS A 1 755 ? -52.272 39.244 54.657 1.00 30.77 755 HIS A C 1
ATOM 6202 O O . HIS A 1 755 ? -52.717 40.237 55.226 1.00 30.77 755 HIS A O 1
ATOM 6208 N N . SER A 1 756 ? -51.992 39.180 53.354 1.00 28.61 756 SER A N 1
ATOM 6209 C CA . SER A 1 756 ? -52.177 40.200 52.307 1.00 28.61 756 SER A CA 1
ATOM 6210 C C . SER A 1 756 ? -51.030 41.205 52.069 1.00 28.61 756 SER A C 1
ATOM 6212 O O . SER A 1 756 ? -50.613 41.939 52.954 1.00 28.61 756 SER A O 1
ATOM 6214 N N . GLU A 1 757 ? -50.584 41.198 50.803 1.00 30.62 757 GLU A N 1
ATOM 6215 C CA . GLU A 1 757 ? -49.841 42.238 50.067 1.00 30.62 757 GLU A CA 1
ATOM 6216 C C . GLU A 1 757 ? -48.341 42.440 50.372 1.00 30.62 757 GLU A C 1
ATOM 6218 O O . GLU A 1 757 ? -47.936 43.421 50.984 1.00 30.62 757 GLU A O 1
ATOM 6223 N N . CYS A 1 758 ? -47.484 41.581 49.797 1.00 25.00 758 CYS A N 1
ATOM 6224 C CA . CYS A 1 758 ? -46.120 41.987 49.427 1.00 25.00 758 CYS A CA 1
ATOM 6225 C C . CYS A 1 758 ? -46.097 42.407 47.952 1.00 25.00 758 CYS A C 1
ATOM 6227 O O . CYS A 1 758 ? -46.000 41.579 47.045 1.00 25.00 758 CYS A O 1
ATOM 6229 N N . LEU A 1 759 ? -46.216 43.717 47.743 1.00 24.62 759 LEU A N 1
ATOM 6230 C CA . LEU A 1 759 ? -45.865 44.416 46.512 1.00 24.62 759 LEU A CA 1
ATOM 6231 C C . LEU A 1 759 ? -44.338 44.421 46.318 1.00 24.62 759 LEU A C 1
ATOM 6233 O O . LEU A 1 759 ? -43.575 44.578 47.268 1.00 24.62 759 LEU A O 1
ATOM 6237 N N . TYR A 1 760 ? -43.933 44.261 45.058 1.00 28.73 760 TYR A N 1
ATOM 6238 C CA . TYR A 1 760 ? -42.599 44.502 44.498 1.00 28.73 760 TYR A CA 1
ATOM 6239 C C . TYR A 1 760 ? -41.885 45.709 45.123 1.00 28.73 760 TYR A C 1
ATOM 6241 O O . TYR A 1 760 ? -42.430 46.806 45.065 1.00 28.73 760 TYR A O 1
ATOM 6249 N N . HIS A 1 761 ? -40.641 45.550 45.586 1.00 26.86 761 HIS A N 1
ATOM 6250 C CA . HIS A 1 761 ? -39.722 46.678 45.772 1.00 26.86 761 HIS A CA 1
ATOM 6251 C C . HIS A 1 761 ? -38.298 46.312 45.325 1.00 26.86 761 HIS A C 1
ATOM 6253 O O . HIS A 1 761 ? -37.732 45.300 45.737 1.00 26.86 761 HIS A O 1
ATOM 6259 N N . GLU A 1 762 ? -37.769 47.146 44.430 1.00 25.39 762 GLU A N 1
ATOM 6260 C CA . GLU A 1 762 ? -36.470 47.048 43.766 1.00 25.39 762 GLU A CA 1
ATOM 6261 C C . GLU A 1 762 ? -35.292 47.447 44.677 1.00 25.39 762 GLU A C 1
ATOM 6263 O O . GLU A 1 762 ? -35.440 48.149 45.677 1.00 25.39 762 GLU A O 1
ATOM 6268 N N . LEU A 1 763 ? -34.107 46.984 44.276 1.00 30.53 763 LEU A N 1
ATOM 6269 C CA . LEU A 1 763 ? -32.784 47.199 44.867 1.00 30.53 763 LEU A CA 1
ATOM 6270 C C . LEU A 1 763 ? -32.472 48.674 45.195 1.00 30.53 763 LEU A C 1
ATOM 6272 O O . LEU A 1 763 ? -32.567 49.543 44.332 1.00 30.53 763 LEU A O 1
ATOM 6276 N N . GLY A 1 764 ? -31.947 48.928 46.399 1.00 24.31 764 GLY A N 1
ATOM 6277 C CA . GLY A 1 764 ? -31.327 50.203 46.768 1.00 24.31 764 GLY A CA 1
ATOM 6278 C C . GLY A 1 764 ? -30.322 50.042 47.910 1.00 24.31 764 GLY A C 1
ATOM 6279 O O . GLY A 1 764 ? -30.663 49.557 48.984 1.00 24.31 764 GLY A O 1
ATOM 6280 N N . TRP A 1 765 ? -29.073 50.435 47.664 1.00 27.61 765 TRP A N 1
ATOM 6281 C CA . TRP A 1 765 ? -28.019 50.564 48.673 1.00 27.61 765 TRP A CA 1
ATOM 6282 C C . TRP A 1 765 ? -28.264 51.810 49.532 1.00 27.61 765 TRP A C 1
ATOM 6284 O O . TRP A 1 765 ? -28.518 52.872 48.969 1.00 27.61 765 TRP A O 1
ATOM 6294 N N . PHE A 1 766 ? -28.076 51.723 50.853 1.00 26.09 766 PHE A N 1
ATOM 6295 C CA . PHE A 1 766 ? -27.882 52.904 51.702 1.00 26.09 766 PHE A CA 1
ATOM 6296 C C . PHE A 1 766 ? -26.759 52.680 52.724 1.00 26.09 766 PHE A C 1
ATOM 6298 O O . PHE A 1 766 ? -26.821 51.783 53.563 1.00 26.09 766 PHE A O 1
ATOM 6305 N N . HIS A 1 767 ? -25.735 53.531 52.631 1.00 29.73 767 HIS A N 1
ATOM 6306 C CA . HIS A 1 767 ? -24.830 53.890 53.719 1.00 29.73 767 HIS A CA 1
ATOM 6307 C C . HIS A 1 767 ? -25.322 55.210 54.340 1.00 29.73 767 HIS A C 1
ATOM 6309 O O . HIS A 1 767 ? -25.831 56.072 53.632 1.00 29.73 767 HIS A O 1
ATOM 6315 N N . GLU A 1 768 ? -25.051 55.353 55.637 1.00 28.61 768 GLU A N 1
ATOM 6316 C CA . GLU A 1 768 ? -25.115 56.561 56.474 1.00 28.61 768 GLU A CA 1
ATOM 6317 C C . GLU A 1 768 ? -26.456 57.051 57.054 1.00 28.61 768 GLU A C 1
ATOM 6319 O O . GLU A 1 768 ? -27.523 57.056 56.454 1.00 28.61 768 GLU A O 1
ATOM 6324 N N . TYR A 1 769 ? -26.293 57.439 58.320 1.00 38.12 769 TYR A N 1
ATOM 6325 C CA . TYR A 1 769 ? -27.188 57.952 59.342 1.00 38.12 769 TYR A CA 1
ATOM 6326 C C . TYR A 1 769 ? -28.090 59.114 58.908 1.00 38.12 769 TYR A C 1
ATOM 6328 O O . TYR A 1 769 ? -27.610 60.234 58.780 1.00 38.12 769 TYR A O 1
ATOM 6336 N N . GLU A 1 770 ? -29.407 58.902 58.918 1.00 27.66 770 GLU A N 1
ATOM 6337 C CA . GLU A 1 770 ? -30.369 59.950 59.276 1.00 27.66 770 GLU A CA 1
ATOM 6338 C C . GLU A 1 770 ? -31.469 59.371 60.178 1.00 27.66 770 GLU A C 1
ATOM 6340 O O . GLU A 1 770 ? -32.129 58.382 59.865 1.00 27.66 770 GLU A O 1
ATOM 6345 N N . LEU A 1 771 ? -31.614 59.982 61.356 1.00 32.97 771 LEU A N 1
ATOM 6346 C CA . LEU A 1 771 ? -32.689 59.752 62.316 1.00 32.97 771 LEU A CA 1
ATOM 6347 C C . LEU A 1 771 ? -33.962 60.418 61.789 1.00 32.97 771 LEU A C 1
ATOM 6349 O O . LEU A 1 771 ? -33.959 61.620 61.535 1.00 32.97 771 LEU A O 1
ATOM 6353 N N . THR A 1 772 ? -35.059 59.672 61.694 1.00 30.78 772 THR A N 1
ATOM 6354 C CA . THR A 1 772 ? -36.398 60.245 61.500 1.00 30.78 772 THR A CA 1
ATOM 6355 C C . THR A 1 772 ? -37.288 59.838 62.673 1.00 30.78 772 THR A C 1
ATOM 6357 O O . THR A 1 772 ? -37.406 58.656 62.991 1.00 30.78 772 THR A O 1
ATOM 6360 N N . GLU A 1 773 ? -37.853 60.834 63.360 1.00 31.58 773 GLU A N 1
ATOM 6361 C CA . GLU A 1 773 ? -38.790 60.675 64.478 1.00 31.58 773 GLU A CA 1
ATOM 6362 C C . GLU A 1 773 ? -40.109 60.035 64.016 1.00 31.58 773 GLU A C 1
ATOM 6364 O O . GLU A 1 773 ? -40.666 60.424 62.989 1.00 31.58 773 GLU A O 1
ATOM 6369 N N . MET A 1 774 ? -40.633 59.099 64.814 1.00 30.48 774 MET A N 1
ATOM 6370 C CA . MET A 1 774 ? -42.038 58.680 64.775 1.00 30.48 774 MET A CA 1
ATOM 6371 C C . MET A 1 774 ? -42.751 59.065 66.084 1.00 30.48 774 MET A C 1
ATOM 6373 O O . MET A 1 774 ? -42.126 59.320 67.114 1.00 30.48 774 MET A O 1
ATOM 6377 N N . GLU A 1 775 ? -44.072 59.187 65.980 1.00 38.91 775 GLU A N 1
ATOM 6378 C CA . GLU A 1 775 ? -44.977 60.080 66.719 1.00 38.91 775 GLU A CA 1
ATOM 6379 C C . GLU A 1 775 ? -45.372 59.657 68.154 1.00 38.91 775 GLU A C 1
ATOM 6381 O O . GLU A 1 775 ? -46.406 60.077 68.671 1.00 38.91 775 GLU A O 1
ATOM 6386 N N . ASP A 1 776 ? -44.558 58.858 68.841 1.00 39.53 776 ASP A N 1
ATOM 6387 C CA . ASP A 1 776 ? -44.881 58.289 70.158 1.00 39.53 776 ASP A CA 1
ATOM 6388 C C . ASP A 1 776 ? -43.756 58.384 71.211 1.00 39.53 776 ASP A C 1
ATOM 6390 O O . ASP A 1 776 ? -43.864 57.839 72.310 1.00 39.53 776 ASP A O 1
ATOM 6394 N N . GLY A 1 777 ? -42.721 59.193 70.962 1.00 36.25 777 GLY A N 1
ATOM 6395 C CA . GLY A 1 777 ? -41.824 59.687 72.019 1.00 36.25 777 GLY A CA 1
ATOM 6396 C C . GLY A 1 777 ? -40.888 58.646 72.654 1.00 36.25 777 GLY A C 1
ATOM 6397 O O . GLY A 1 777 ? -40.372 58.882 73.747 1.00 36.25 777 GLY A O 1
ATOM 6398 N N . VAL A 1 778 ? -40.624 57.521 71.982 1.00 34.34 778 VAL A N 1
ATOM 6399 C CA . VAL A 1 778 ? -39.646 56.507 72.415 1.00 34.34 778 VAL A CA 1
ATOM 6400 C C . VAL A 1 778 ? -38.613 56.288 71.305 1.00 34.34 778 VAL A C 1
ATOM 6402 O O . VAL A 1 778 ? -38.934 55.794 70.230 1.00 34.34 778 VAL A O 1
ATOM 6405 N N . GLY A 1 779 ? -37.355 56.665 71.552 1.00 28.72 779 GLY A N 1
ATOM 6406 C CA . GLY A 1 779 ? -36.249 56.434 70.617 1.00 28.72 779 GLY A CA 1
ATOM 6407 C C . GLY A 1 779 ? -35.694 55.008 70.715 1.00 28.72 779 GLY A C 1
ATOM 6408 O O . GLY A 1 779 ? -35.326 54.566 71.803 1.00 28.72 779 GLY A O 1
ATOM 6409 N N . TYR A 1 780 ? -35.575 54.309 69.582 1.00 32.25 780 TYR A N 1
ATOM 6410 C CA . TYR A 1 780 ? -34.948 52.984 69.473 1.00 32.25 780 TYR A CA 1
ATOM 6411 C C . TYR A 1 780 ? -33.598 53.069 68.736 1.00 32.25 780 TYR A C 1
ATOM 6413 O O . TYR A 1 780 ? -33.450 53.812 67.768 1.00 32.25 780 TYR A O 1
ATOM 6421 N N . ARG A 1 781 ? -32.601 52.287 69.179 1.00 27.88 781 ARG A N 1
ATOM 6422 C CA . ARG A 1 781 ? -31.352 52.018 68.436 1.00 27.88 781 ARG A CA 1
ATOM 6423 C C . ARG A 1 781 ? -31.554 50.756 67.594 1.00 27.88 781 ARG A C 1
ATOM 6425 O O . ARG A 1 781 ? -31.956 49.738 68.149 1.00 27.88 781 ARG A O 1
ATOM 6432 N N . TYR A 1 782 ? -31.228 50.798 66.302 1.00 28.88 782 TYR A N 1
ATOM 6433 C CA . TYR A 1 782 ? -31.144 49.588 65.475 1.00 28.88 782 TYR A CA 1
ATOM 6434 C C . TYR A 1 782 ? -30.040 48.664 66.019 1.00 28.88 782 TYR A C 1
ATOM 6436 O O . TYR A 1 782 ? -28.890 49.081 66.155 1.00 28.88 782 TYR A O 1
ATOM 6444 N N . GLY A 1 783 ? -30.411 47.430 66.363 1.00 27.09 783 GLY A N 1
ATOM 6445 C CA . GLY A 1 783 ? -29.502 46.327 66.681 1.00 27.09 783 GLY A CA 1
ATOM 6446 C C . GLY A 1 783 ? -29.534 45.277 65.568 1.00 27.09 783 GLY A C 1
ATOM 6447 O O . GLY A 1 783 ? -30.545 45.150 64.881 1.00 27.09 783 GLY A O 1
ATOM 6448 N N . ASP A 1 784 ? -28.421 44.565 65.386 1.00 27.02 784 ASP A N 1
ATOM 6449 C CA . ASP A 1 784 ? -28.193 43.553 64.343 1.00 27.02 784 ASP A CA 1
ATOM 6450 C C . ASP A 1 784 ? -29.387 42.614 64.098 1.00 27.02 784 ASP A C 1
ATOM 6452 O O . ASP A 1 784 ? -29.831 41.889 64.993 1.00 27.02 784 ASP A O 1
ATOM 6456 N N . TYR A 1 785 ? -29.840 42.542 62.843 1.00 28.58 785 TYR A N 1
ATOM 6457 C CA . TYR A 1 785 ? -30.715 41.468 62.383 1.00 28.58 785 TYR A CA 1
ATOM 6458 C C . TYR A 1 785 ? -29.893 40.186 62.214 1.00 28.58 785 TYR A C 1
ATOM 6460 O O . TYR A 1 785 ? -29.115 40.054 61.272 1.00 28.58 785 TYR A O 1
ATOM 6468 N N . ARG A 1 786 ? -30.100 39.200 63.092 1.00 26.12 786 ARG A N 1
ATOM 6469 C CA . ARG A 1 786 ? -29.753 37.802 62.800 1.00 26.12 786 ARG A CA 1
ATOM 6470 C C . ARG A 1 786 ? -31.021 37.053 62.407 1.00 26.12 786 ARG A C 1
ATOM 6472 O O . ARG A 1 786 ? -31.880 36.818 63.250 1.00 26.12 786 ARG A O 1
ATOM 6479 N N . CYS A 1 787 ? -31.130 36.661 61.140 1.00 26.44 787 CYS A N 1
ATOM 6480 C CA . CYS A 1 787 ? -32.092 35.639 60.734 1.00 26.44 787 CYS A CA 1
ATOM 6481 C C . CYS A 1 787 ? -31.593 34.276 61.236 1.00 26.44 787 CYS A C 1
ATOM 6483 O O . CYS A 1 787 ? -30.515 33.839 60.843 1.00 26.44 787 CYS A O 1
ATOM 6485 N N . SER A 1 788 ? -32.358 33.607 62.102 1.00 25.38 788 SER A N 1
ATOM 6486 C CA . SER A 1 788 ? -32.205 32.171 62.353 1.00 25.38 788 SER A CA 1
ATOM 6487 C C . SER A 1 788 ? -33.177 31.394 61.464 1.00 25.38 788 SER A C 1
ATOM 6489 O O . SER A 1 788 ? -34.319 31.801 61.271 1.00 25.38 788 SER A O 1
ATOM 6491 N N . ASN A 1 789 ? -32.688 30.293 60.909 1.00 25.42 789 ASN A N 1
ATOM 6492 C CA . ASN A 1 789 ? -33.210 29.594 59.741 1.00 25.42 789 ASN A CA 1
ATOM 6493 C C . ASN A 1 789 ? -34.642 29.011 59.831 1.00 25.42 789 ASN A C 1
ATOM 6495 O O . ASN A 1 789 ? -35.051 28.437 60.837 1.00 25.42 789 ASN A O 1
ATOM 6499 N N . THR A 1 790 ? -35.290 29.042 58.655 1.00 28.27 790 THR A N 1
ATOM 6500 C CA . THR A 1 790 ? -36.175 28.036 58.017 1.00 28.27 790 THR A CA 1
ATOM 6501 C C . THR A 1 790 ? -37.596 27.762 58.540 1.00 28.27 790 THR A C 1
ATOM 6503 O O . THR A 1 790 ? -37.814 26.985 59.464 1.00 28.27 790 THR A O 1
ATOM 6506 N N . CYS A 1 791 ? -38.585 28.240 57.772 1.00 28.38 791 CYS A N 1
ATOM 6507 C CA . CYS A 1 791 ? -39.887 27.594 57.565 1.00 28.38 791 CYS A CA 1
ATOM 6508 C C . CYS A 1 791 ? -40.267 27.716 56.077 1.00 28.38 791 CYS A C 1
ATOM 6510 O O . CYS A 1 791 ? -40.282 28.826 55.551 1.00 28.38 791 CYS A O 1
ATOM 6512 N N . PHE A 1 792 ? -40.585 26.602 55.404 1.00 32.25 792 PHE A N 1
ATOM 6513 C CA . PHE A 1 792 ? -41.029 26.585 54.000 1.00 32.25 792 PHE A CA 1
ATOM 6514 C C . PHE A 1 792 ? -42.450 26.028 53.888 1.00 32.25 792 PHE A C 1
ATOM 6516 O O . PHE A 1 792 ? -42.793 25.053 54.561 1.00 32.25 792 PHE A O 1
ATOM 6523 N N . ARG A 1 793 ? -43.267 26.613 53.007 1.00 32.06 793 ARG A N 1
ATOM 6524 C CA . ARG A 1 793 ? -44.611 26.124 52.666 1.00 32.06 793 ARG A CA 1
ATOM 6525 C C . ARG A 1 793 ? -44.724 25.964 51.154 1.00 32.06 793 ARG A C 1
ATOM 6527 O O . ARG A 1 793 ? -44.325 26.859 50.420 1.00 32.06 793 ARG A O 1
ATOM 6534 N N . TRP A 1 794 ? -45.296 24.847 50.716 1.00 33.41 794 TRP A N 1
ATOM 6535 C CA . TRP A 1 794 ? -45.542 24.546 49.306 1.00 33.41 794 TRP A CA 1
ATOM 6536 C C . TRP A 1 794 ? -47.049 24.529 49.045 1.00 33.41 794 TRP A C 1
ATOM 6538 O O . TRP A 1 794 ? -47.812 24.049 49.885 1.00 33.41 794 TRP A O 1
ATOM 6548 N N . TYR A 1 795 ? -47.476 25.019 47.882 1.00 35.88 795 TYR A N 1
ATOM 6549 C CA . TYR A 1 795 ? -48.858 24.906 47.413 1.00 35.88 795 TYR A CA 1
ATOM 6550 C C . TYR A 1 795 ? -48.879 24.081 46.128 1.00 35.88 795 TYR A C 1
ATOM 6552 O O . TYR A 1 795 ? -48.092 24.341 45.221 1.00 35.88 795 TYR A O 1
ATOM 6560 N N . LYS A 1 796 ? -49.783 23.100 46.052 1.00 34.22 796 LYS A N 1
ATOM 6561 C CA . LYS A 1 796 ? -50.097 22.363 44.826 1.00 34.22 796 LYS A CA 1
ATOM 6562 C C . LYS A 1 796 ? -51.447 22.862 44.317 1.00 34.22 796 LYS A C 1
ATOM 6564 O O . LYS A 1 796 ? -52.413 22.871 45.079 1.00 34.22 796 LYS A O 1
ATOM 6569 N N . LEU A 1 797 ? -51.505 23.300 43.063 1.00 36.12 797 LEU A N 1
ATOM 6570 C CA . LEU A 1 797 ? -52.774 23.572 42.391 1.00 36.12 797 LEU A CA 1
ATOM 6571 C C . LEU A 1 797 ? -53.359 22.239 41.913 1.00 36.12 797 LEU A C 1
ATOM 6573 O O . LEU A 1 797 ? -52.639 21.445 41.312 1.00 36.12 797 LEU A O 1
ATOM 6577 N N . ASP A 1 798 ? -54.640 21.991 42.180 1.00 38.47 798 ASP A N 1
ATOM 6578 C CA . ASP A 1 798 ? -55.395 20.976 41.444 1.00 38.47 798 ASP A CA 1
ATOM 6579 C C . ASP A 1 798 ? -56.144 21.617 40.265 1.00 38.47 798 ASP A C 1
ATOM 6581 O O . ASP A 1 798 ? -56.262 22.843 40.173 1.00 38.47 798 ASP A O 1
ATOM 6585 N N . GLU A 1 799 ? -56.651 20.782 39.356 1.00 38.22 799 GLU A N 1
ATOM 6586 C CA . GLU A 1 799 ? -57.309 21.196 38.106 1.00 38.22 799 GLU A CA 1
ATOM 6587 C C . GLU A 1 799 ? -58.551 22.094 38.313 1.00 38.22 799 GLU A C 1
ATOM 6589 O O . GLU A 1 799 ? -59.046 22.695 37.361 1.00 38.22 799 GLU A O 1
ATOM 6594 N N . ASN A 1 800 ? -59.028 22.264 39.553 1.00 37.78 800 ASN A N 1
ATOM 6595 C CA . ASN A 1 800 ? -60.172 23.111 39.899 1.00 37.78 800 ASN A CA 1
ATOM 6596 C C . ASN A 1 800 ? -59.794 24.412 40.638 1.00 37.78 800 ASN A C 1
ATOM 6598 O O . ASN A 1 800 ? -60.687 25.117 41.109 1.00 37.78 800 ASN A O 1
ATOM 6602 N N . HIS A 1 801 ? -58.504 24.769 40.717 1.00 38.09 801 HIS A N 1
ATOM 6603 C CA . HIS A 1 801 ? -57.998 25.992 41.372 1.00 38.09 801 HIS A CA 1
ATOM 6604 C C . HIS A 1 801 ? -58.423 26.150 42.846 1.00 38.09 801 HIS A C 1
ATOM 6606 O O . HIS A 1 801 ? -58.480 27.264 43.374 1.00 38.09 801 HIS A O 1
ATOM 6612 N N . THR A 1 802 ? -58.705 25.049 43.544 1.00 36.47 802 THR A N 1
ATOM 6613 C CA . THR A 1 802 ? -58.995 25.078 44.981 1.00 36.47 802 THR A CA 1
ATOM 6614 C C . THR A 1 802 ? -57.777 24.651 45.788 1.00 36.47 802 THR A C 1
ATOM 6616 O O . THR A 1 802 ? -57.239 23.566 45.597 1.00 36.47 802 THR A O 1
ATOM 6619 N N . TYR A 1 803 ? -57.344 25.501 46.726 1.00 36.91 803 TYR A N 1
ATOM 6620 C CA . TYR A 1 803 ? -56.224 25.206 47.619 1.00 36.91 803 TYR A CA 1
ATOM 6621 C C . TYR A 1 803 ? -56.576 24.036 48.545 1.00 36.91 803 TYR A C 1
ATOM 6623 O O . TYR A 1 803 ? -57.295 24.205 49.532 1.00 36.91 803 TYR A O 1
ATOM 6631 N N . ARG A 1 804 ? -56.044 22.845 48.261 1.00 32.06 804 ARG A N 1
ATOM 6632 C CA . ARG A 1 804 ? -55.960 21.777 49.259 1.00 32.06 804 ARG A CA 1
ATOM 6633 C C . ARG A 1 804 ? -54.601 21.827 49.934 1.00 32.06 804 ARG A C 1
ATOM 6635 O O . ARG A 1 804 ? -53.565 21.623 49.309 1.00 32.06 804 ARG A O 1
ATOM 6642 N N . THR A 1 805 ? -54.624 22.070 51.238 1.00 33.78 805 THR A N 1
ATOM 6643 C CA . THR A 1 805 ? -53.465 21.910 52.111 1.00 33.78 805 THR A CA 1
ATOM 6644 C C . THR A 1 805 ? -53.122 20.423 52.187 1.00 33.78 805 THR A C 1
ATOM 6646 O O . THR A 1 805 ? -53.732 19.678 52.953 1.00 33.78 805 THR A O 1
ATOM 6649 N N . GLU A 1 806 ? -52.157 19.965 51.395 1.00 30.59 806 GLU A N 1
ATOM 6650 C CA . GLU A 1 806 ? -51.484 18.705 51.694 1.00 30.59 806 GLU A CA 1
ATOM 6651 C C . GLU A 1 806 ? -50.510 18.958 52.844 1.00 30.59 806 GLU A C 1
ATOM 6653 O O . GLU A 1 806 ? -49.451 19.564 52.679 1.00 30.59 806 GLU A O 1
ATOM 6658 N N . TYR A 1 807 ? -50.865 18.474 54.032 1.00 32.28 807 TYR A N 1
ATOM 6659 C CA . TYR A 1 807 ? -49.877 18.248 55.076 1.00 32.28 807 TYR A CA 1
ATOM 6660 C C . TYR A 1 807 ? -49.017 17.066 54.642 1.00 32.28 807 TYR A C 1
ATOM 6662 O O . TYR A 1 807 ? -49.271 15.925 55.022 1.00 32.28 807 TYR A O 1
ATOM 6670 N N . ARG A 1 808 ? -47.964 17.332 53.869 1.00 28.47 808 ARG A N 1
ATOM 6671 C CA . ARG A 1 808 ? -46.789 16.477 53.974 1.00 28.47 808 ARG A CA 1
ATOM 6672 C C . ARG A 1 808 ? -46.157 16.810 55.313 1.00 28.47 808 ARG A C 1
ATOM 6674 O O . ARG A 1 808 ? -45.393 17.763 55.437 1.00 28.47 808 ARG A O 1
ATOM 6681 N N . TYR A 1 809 ? -46.529 16.030 56.324 1.00 27.36 809 TYR A N 1
ATOM 6682 C CA . TYR A 1 809 ? -45.612 15.760 57.415 1.00 27.36 809 TYR A CA 1
ATOM 6683 C C . TYR A 1 809 ? -44.344 15.231 56.742 1.00 27.36 809 TYR A C 1
ATOM 6685 O O . TYR A 1 809 ? -44.268 14.077 56.335 1.00 27.36 809 TYR A O 1
ATOM 6693 N N . ARG A 1 810 ? -43.351 16.105 56.563 1.00 27.09 810 ARG A N 1
ATOM 6694 C CA . ARG A 1 810 ? -42.001 15.627 56.783 1.00 27.09 810 ARG A CA 1
ATOM 6695 C C . ARG A 1 810 ? -42.046 15.272 58.254 1.00 27.09 810 ARG A C 1
ATOM 6697 O O . ARG A 1 810 ? -42.237 16.172 59.074 1.00 27.09 810 ARG A O 1
ATOM 6704 N N . ASP A 1 811 ? -42.011 13.980 58.554 1.00 26.14 811 ASP A N 1
ATOM 6705 C CA . ASP A 1 811 ? -41.561 13.548 59.859 1.00 26.14 811 ASP A CA 1
ATOM 6706 C C . ASP A 1 811 ? -40.282 14.343 60.105 1.00 26.14 811 ASP A C 1
ATOM 6708 O O . ASP A 1 811 ? -39.222 14.085 59.536 1.00 26.14 811 ASP A O 1
ATOM 6712 N N . ILE A 1 812 ? -40.404 15.382 60.929 1.00 29.78 812 ILE A N 1
ATOM 6713 C CA . ILE A 1 812 ? -39.322 15.752 61.812 1.00 29.78 812 ILE A CA 1
ATOM 6714 C C . ILE A 1 812 ? -39.351 14.630 62.843 1.00 29.78 812 ILE A C 1
ATOM 6716 O O . ILE A 1 812 ? -39.721 14.809 64.002 1.00 29.78 812 ILE A O 1
ATOM 6720 N N . ASP A 1 813 ? -38.966 13.441 62.379 1.00 24.14 813 ASP A N 1
ATOM 6721 C CA . ASP A 1 813 ? -38.080 12.646 63.171 1.00 24.14 813 ASP A CA 1
ATOM 6722 C C . ASP A 1 813 ? -37.003 13.628 63.602 1.00 24.14 813 ASP A C 1
ATOM 6724 O O . ASP A 1 813 ? -36.353 14.310 62.799 1.00 24.14 813 ASP A O 1
ATOM 6728 N N . TYR A 1 814 ? -36.880 13.742 64.913 1.00 28.02 814 TYR A N 1
ATOM 6729 C CA . TYR A 1 814 ? -35.579 13.851 65.521 1.00 28.02 814 TYR A CA 1
ATOM 6730 C C . TYR A 1 814 ? -34.656 12.815 64.858 1.00 28.02 814 TYR A C 1
ATOM 6732 O O . TYR A 1 814 ? -34.422 11.735 65.385 1.00 28.02 814 TYR A O 1
ATOM 6740 N N . TYR A 1 815 ? -34.128 13.146 63.687 1.00 25.81 815 TYR A N 1
ATOM 6741 C CA . TYR A 1 815 ? -32.852 12.657 63.238 1.00 25.81 815 TYR A CA 1
ATOM 6742 C C . TYR A 1 815 ? -31.860 13.388 64.165 1.00 25.81 815 TYR A C 1
ATOM 6744 O O . TYR A 1 815 ? -31.594 14.561 63.962 1.00 25.81 815 TYR A O 1
ATOM 6752 N N . TYR A 1 816 ? -31.393 12.892 65.309 1.00 29.03 816 TYR A N 1
ATOM 6753 C CA . TYR A 1 816 ? -30.822 11.591 65.639 1.00 29.03 816 TYR A CA 1
ATOM 6754 C C . TYR A 1 816 ? -30.956 10.471 64.601 1.00 29.03 816 TYR A C 1
ATOM 6756 O O . TYR A 1 816 ? -31.374 9.359 64.910 1.00 29.03 816 TYR A O 1
ATOM 6764 N N . SER A 1 817 ? -30.432 10.699 63.392 1.00 24.67 817 SER A N 1
ATOM 6765 C CA . SER A 1 817 ? -29.671 9.628 62.750 1.00 24.67 817 SER A CA 1
ATOM 6766 C C . SER A 1 817 ? -28.421 9.477 63.591 1.00 24.67 817 SER A C 1
ATOM 6768 O O . SER A 1 817 ? -27.404 10.124 63.354 1.00 24.67 817 SER A O 1
ATOM 6770 N N . TYR A 1 818 ? -28.496 8.623 64.604 1.00 31.44 818 TYR A N 1
ATOM 6771 C CA . TYR A 1 818 ? -27.303 7.939 65.055 1.00 31.44 818 TYR A CA 1
ATOM 6772 C C . TYR A 1 818 ? -26.858 7.033 63.901 1.00 31.44 818 TYR A C 1
ATOM 6774 O O . TYR A 1 818 ? -27.161 5.843 63.890 1.00 31.44 818 TYR A O 1
ATOM 6782 N N . TYR A 1 819 ? -26.130 7.581 62.924 1.00 31.36 819 TYR A N 1
ATOM 6783 C CA . TYR A 1 819 ? -25.179 6.746 62.206 1.00 31.36 819 TYR A CA 1
ATOM 6784 C C . TYR A 1 819 ? -24.154 6.346 63.252 1.00 31.36 819 TYR A C 1
ATOM 6786 O O . TYR A 1 819 ? -23.419 7.178 63.792 1.00 31.36 819 TYR A O 1
ATOM 6794 N N . ARG A 1 820 ? -24.166 5.071 63.630 1.00 33.97 820 ARG A N 1
ATOM 6795 C CA . ARG A 1 820 ? -23.174 4.520 64.541 1.00 33.97 820 ARG A CA 1
ATOM 6796 C C . ARG A 1 820 ? -21.852 4.388 63.784 1.00 33.97 820 ARG A C 1
ATOM 6798 O O . ARG A 1 820 ? -21.412 3.290 63.492 1.00 33.97 820 ARG A O 1
ATOM 6805 N N . ILE A 1 821 ? -21.198 5.510 63.508 1.00 41.81 821 ILE A N 1
ATOM 6806 C CA . ILE A 1 821 ? -19.767 5.535 63.215 1.00 41.81 821 ILE A CA 1
ATOM 6807 C C . ILE A 1 821 ? -19.088 5.565 64.586 1.00 41.81 821 ILE A C 1
ATOM 6809 O O . ILE A 1 821 ? -18.788 6.629 65.137 1.00 41.81 821 ILE A O 1
ATOM 6813 N N . SER A 1 822 ? -19.003 4.392 65.214 1.00 41.03 822 SER A N 1
ATOM 6814 C CA . SER A 1 822 ? -18.737 4.259 66.651 1.00 41.03 822 SER A CA 1
ATOM 6815 C C . SER A 1 822 ? -17.290 4.445 67.080 1.00 41.03 822 SER A C 1
ATOM 6817 O O . SER A 1 822 ? -17.034 4.248 68.266 1.00 41.03 822 SER A O 1
ATOM 6819 N N . ASP A 1 823 ? -16.371 4.830 66.197 1.00 47.78 823 ASP A N 1
ATOM 6820 C CA . ASP A 1 823 ? -14.969 4.895 66.588 1.00 47.78 823 ASP A CA 1
ATOM 6821 C C . ASP A 1 823 ? -14.428 6.322 66.714 1.00 47.78 823 ASP A C 1
ATOM 6823 O O . ASP A 1 823 ? -14.226 7.029 65.728 1.00 47.78 823 ASP A O 1
ATOM 6827 N N . TRP A 1 824 ? -14.254 6.738 67.968 1.00 51.50 824 TRP A N 1
ATOM 6828 C CA . TRP A 1 824 ? -13.490 7.918 68.381 1.00 51.50 824 TRP A CA 1
ATOM 6829 C C . TRP A 1 824 ? -12.162 7.494 69.043 1.00 51.50 824 TRP A C 1
ATOM 6831 O O . TRP A 1 824 ? -11.461 8.347 69.572 1.00 51.50 824 TRP A O 1
ATOM 6841 N N . SER A 1 825 ? -11.805 6.195 69.061 1.00 47.56 825 SER A N 1
ATOM 6842 C CA . SER A 1 825 ? -10.652 5.701 69.832 1.00 47.56 825 SER A CA 1
ATOM 6843 C C . SER A 1 825 ? -9.295 6.166 69.309 1.00 47.56 825 SER A C 1
ATOM 6845 O O . SER A 1 825 ? -8.320 6.089 70.049 1.00 47.56 825 SER A O 1
ATOM 6847 N N . ASP A 1 826 ? -9.244 6.637 68.062 1.00 41.12 826 ASP A N 1
ATOM 6848 C CA . ASP A 1 826 ? -8.022 7.073 67.375 1.00 41.12 826 ASP A CA 1
ATOM 6849 C C . ASP A 1 826 ? -7.853 8.607 67.332 1.00 41.12 826 ASP A C 1
ATOM 6851 O O . ASP A 1 826 ? -6.906 9.092 66.714 1.00 41.12 826 ASP A O 1
ATOM 6855 N N . TYR A 1 827 ? -8.772 9.389 67.915 1.00 41.59 827 TYR A N 1
ATOM 6856 C CA . TYR A 1 827 ? -8.707 10.854 67.877 1.00 41.59 827 TYR A CA 1
ATOM 6857 C C . TYR A 1 827 ? -7.950 11.397 69.100 1.00 41.59 827 TYR A C 1
ATOM 6859 O O . TYR A 1 827 ? -8.458 11.344 70.220 1.00 41.59 827 TYR A O 1
ATOM 6867 N N . GLU A 1 828 ? -6.739 11.918 68.889 1.00 41.47 828 GLU A N 1
ATOM 6868 C CA . GLU A 1 828 ? -5.991 12.690 69.890 1.00 41.47 828 GLU A CA 1
ATOM 6869 C C . GLU A 1 828 ? -6.162 14.193 69.609 1.00 41.47 828 GLU A C 1
ATOM 6871 O O . GLU A 1 828 ? -5.797 14.682 68.542 1.00 41.47 828 GLU A O 1
ATOM 6876 N N . ASP A 1 829 ? -6.755 14.910 70.566 1.00 39.41 829 ASP A N 1
ATOM 6877 C CA . ASP A 1 829 ? -6.953 16.364 70.540 1.00 39.41 829 ASP A CA 1
ATOM 6878 C C . ASP A 1 829 ? -5.674 17.085 71.005 1.00 39.41 829 ASP A C 1
ATOM 6880 O O . ASP A 1 829 ? -5.163 16.801 72.091 1.00 39.41 829 ASP A O 1
ATOM 6884 N N . ASP A 1 830 ? -5.171 18.030 70.205 1.00 38.06 830 ASP A N 1
ATOM 6885 C CA . ASP A 1 830 ? -3.903 18.735 70.451 1.00 38.06 830 ASP A CA 1
ATOM 6886 C C . ASP A 1 830 ? -4.080 20.224 70.837 1.00 38.06 830 ASP A C 1
ATOM 6888 O O . ASP A 1 830 ? -3.106 20.982 70.863 1.00 38.06 830 ASP A O 1
ATOM 6892 N N . TYR A 1 831 ? -5.294 20.687 71.188 1.00 32.59 831 TYR A N 1
ATOM 6893 C CA . TYR A 1 831 ? -5.510 22.094 71.582 1.00 32.59 831 TYR A CA 1
ATOM 6894 C C . TYR A 1 831 ? -6.336 22.305 72.871 1.00 32.59 831 TYR A C 1
ATOM 6896 O O . TYR A 1 831 ? -7.566 22.274 72.859 1.00 32.59 831 TYR A O 1
ATOM 6904 N N . PRO A 1 832 ? -5.710 22.693 74.007 1.00 40.28 832 PRO A N 1
ATOM 6905 C CA . PRO A 1 832 ? -6.439 23.020 75.226 1.00 40.28 832 PRO A CA 1
ATOM 6906 C C . PRO A 1 832 ? -6.903 24.487 75.207 1.00 40.28 832 PRO A C 1
ATOM 6908 O O . PRO A 1 832 ? -6.165 25.402 75.577 1.00 40.28 832 PRO A O 1
ATOM 6911 N N . GLY A 1 833 ? -8.161 24.723 74.830 1.00 34.12 833 GLY A N 1
ATOM 6912 C CA . GLY A 1 833 ? -8.788 26.051 74.835 1.00 34.12 833 GLY A CA 1
ATOM 6913 C C . GLY A 1 833 ? -10.042 26.138 75.709 1.00 34.12 833 GLY A C 1
ATOM 6914 O O . GLY A 1 833 ? -11.159 26.071 75.212 1.00 34.12 833 GLY A O 1
ATOM 6915 N N . ARG A 1 834 ? -9.898 26.345 77.026 1.00 33.12 834 ARG A N 1
ATOM 6916 C CA . ARG A 1 834 ? -11.039 26.611 77.933 1.00 33.12 834 ARG A CA 1
ATOM 6917 C C . ARG A 1 834 ? -11.757 27.928 77.592 1.00 33.12 834 ARG A C 1
ATOM 6919 O O . ARG A 1 834 ? -11.143 28.985 77.739 1.00 33.12 834 ARG A O 1
ATOM 6926 N N . LYS A 1 835 ? -13.088 27.879 77.405 1.00 35.09 835 LYS A N 1
ATOM 6927 C CA . LYS A 1 835 ? -14.099 28.612 78.216 1.00 35.09 835 LYS A CA 1
ATOM 6928 C C . LYS A 1 835 ? -15.550 28.238 77.829 1.00 35.09 835 LYS A C 1
ATOM 6930 O O . LYS A 1 835 ? -15.931 28.295 76.670 1.00 35.09 835 LYS A O 1
ATOM 6935 N N . SER A 1 836 ? -16.364 27.991 78.865 1.00 36.00 836 SER A N 1
ATOM 6936 C CA . SER A 1 836 ? -17.763 27.497 78.895 1.00 36.00 836 SER A CA 1
ATOM 6937 C C . SER A 1 836 ? -17.920 25.977 78.689 1.00 36.00 836 SER A C 1
ATOM 6939 O O . SER A 1 836 ? -17.211 25.378 77.897 1.00 36.00 836 SER A O 1
ATOM 6941 N N . GLY A 1 837 ? -18.754 25.340 79.520 1.00 44.41 837 GLY A N 1
ATOM 6942 C CA . GLY A 1 837 ? -18.732 23.908 79.875 1.00 44.41 837 GLY A CA 1
ATOM 6943 C C . GLY A 1 837 ? -19.201 22.890 78.828 1.00 44.41 837 GLY A C 1
ATOM 6944 O O . GLY A 1 837 ? -19.982 22.004 79.179 1.00 44.41 837 GLY A O 1
ATOM 6945 N N . ARG A 1 838 ? -18.703 22.985 77.591 1.00 47.62 838 ARG A N 1
ATOM 6946 C CA . ARG A 1 838 ? -18.837 21.958 76.548 1.00 47.62 838 ARG A CA 1
ATOM 6947 C C . ARG A 1 838 ? -17.452 21.431 76.171 1.00 47.62 838 ARG A C 1
ATOM 6949 O O . ARG A 1 838 ? -16.617 22.216 75.734 1.00 47.62 838 ARG A O 1
ATOM 6956 N N . GLU A 1 839 ? -17.197 20.134 76.351 1.00 50.94 839 GLU A N 1
ATOM 6957 C CA . GLU A 1 839 ? -16.092 19.472 75.628 1.00 50.94 839 GLU A CA 1
ATOM 6958 C C . GLU A 1 839 ? -16.568 19.280 74.187 1.00 50.94 839 GLU A C 1
ATOM 6960 O O . GLU A 1 839 ? -17.671 18.769 73.997 1.00 50.94 839 GLU A O 1
ATOM 6965 N N . ILE A 1 840 ? -15.798 19.744 73.205 1.00 53.56 840 ILE A N 1
ATOM 6966 C CA . ILE A 1 840 ? -16.114 19.638 71.777 1.00 53.56 840 ILE A CA 1
ATOM 6967 C C . ILE A 1 840 ? -15.060 18.723 71.171 1.00 53.56 840 ILE A C 1
ATOM 6969 O O . ILE A 1 840 ? -13.884 19.055 71.229 1.00 53.56 840 ILE A O 1
ATOM 6973 N N . GLU A 1 841 ? -15.478 17.596 70.612 1.00 60.66 841 GLU A N 1
ATOM 6974 C CA . GLU A 1 841 ? -14.633 16.748 69.774 1.00 60.66 841 GLU A CA 1
ATOM 6975 C C . GLU A 1 841 ? -15.062 16.971 68.313 1.00 60.66 841 GLU A C 1
ATOM 6977 O O . GLU A 1 841 ? -16.252 16.878 68.001 1.00 60.66 841 GLU A O 1
ATOM 6982 N N . GLU A 1 842 ? -14.128 17.309 67.425 1.00 64.25 842 GLU A N 1
ATOM 6983 C CA . GLU A 1 842 ? -14.366 17.528 65.988 1.00 64.25 842 GLU A CA 1
ATOM 6984 C C . GLU A 1 842 ? -13.711 16.402 65.190 1.00 64.25 842 GLU A C 1
ATOM 6986 O O . GLU A 1 842 ? -12.607 15.976 65.509 1.00 64.25 842 GLU A O 1
ATOM 6991 N N . ARG A 1 843 ? -14.364 15.905 64.142 1.00 65.50 843 ARG A N 1
ATOM 6992 C CA . ARG A 1 843 ? -13.723 15.008 63.181 1.00 65.50 843 ARG A CA 1
ATOM 6993 C C . ARG A 1 843 ? -14.251 15.243 61.774 1.00 65.50 843 ARG A C 1
ATOM 6995 O O . ARG A 1 843 ? -15.462 15.350 61.569 1.00 65.50 843 ARG A O 1
ATOM 7002 N N . THR A 1 844 ? -13.356 15.145 60.803 1.00 74.19 844 THR A N 1
ATOM 7003 C CA . THR A 1 844 ? -13.726 15.095 59.393 1.00 74.19 844 THR A CA 1
ATOM 7004 C C . THR A 1 844 ? -14.265 13.707 59.053 1.00 74.19 844 THR A C 1
ATOM 7006 O O . THR A 1 844 ? -13.673 12.683 59.410 1.00 74.19 844 THR A O 1
ATOM 7009 N N . VAL A 1 845 ? -15.391 13.658 58.348 1.00 75.69 845 VAL A N 1
ATOM 7010 C CA . VAL A 1 845 ? -15.917 12.432 57.741 1.00 75.69 845 VAL A CA 1
ATOM 7011 C C . VAL A 1 845 ? -16.049 12.602 56.237 1.00 75.69 845 VAL A C 1
ATOM 7013 O O . VAL A 1 845 ? -16.282 13.702 55.741 1.00 75.69 845 VAL A O 1
ATOM 7016 N N . TYR A 1 846 ? -15.929 11.489 55.525 1.00 81.00 846 TYR A N 1
ATOM 7017 C CA . TYR A 1 846 ? -15.935 11.407 54.075 1.00 81.00 846 TYR A CA 1
ATOM 7018 C C . TYR A 1 846 ? -17.047 10.481 53.606 1.00 81.00 846 TYR A C 1
ATOM 7020 O O . TYR A 1 846 ? -17.293 9.451 54.226 1.00 81.00 846 TYR A O 1
ATOM 7028 N N . ARG A 1 847 ? -17.676 10.795 52.482 1.00 82.12 847 ARG A N 1
ATOM 7029 C CA . ARG A 1 847 ? -18.436 9.816 51.697 1.00 82.12 847 ARG A CA 1
ATOM 7030 C C . ARG A 1 847 ? -17.971 9.867 50.257 1.00 82.12 847 ARG A C 1
ATOM 7032 O O . ARG A 1 847 ? -17.489 10.903 49.799 1.00 82.12 847 ARG A O 1
ATOM 7039 N N . TRP A 1 848 ? -18.126 8.768 49.539 1.00 82.06 848 TRP A N 1
ATOM 7040 C CA . TRP A 1 848 ? -17.695 8.676 48.154 1.00 82.06 848 TRP A CA 1
ATOM 7041 C C . TRP A 1 848 ? -18.700 7.918 47.294 1.00 82.06 848 TRP A C 1
ATOM 7043 O O . TRP A 1 848 ? -19.481 7.109 47.785 1.00 82.06 848 TRP A O 1
ATOM 7053 N N . LYS A 1 849 ? -18.679 8.170 45.991 1.00 80.25 849 LYS A N 1
ATOM 7054 C CA . LYS A 1 849 ? -19.299 7.313 44.972 1.00 80.25 849 LYS A CA 1
ATOM 7055 C C . LYS A 1 849 ? -18.374 7.245 43.770 1.00 80.25 849 LYS A C 1
ATOM 7057 O O . LYS A 1 849 ? -17.673 8.218 43.497 1.00 80.25 849 LYS A O 1
ATOM 7062 N N . HIS A 1 850 ? -18.342 6.116 43.079 1.00 73.31 850 HIS A N 1
ATOM 7063 C CA . HIS A 1 850 ? -17.492 5.974 41.902 1.00 73.31 850 HIS A CA 1
ATOM 7064 C C . HIS A 1 850 ? -18.051 6.837 40.749 1.00 73.31 850 HIS A C 1
ATOM 7066 O O . HIS A 1 850 ? -19.244 7.157 40.710 1.00 73.31 850 HIS A O 1
ATOM 7072 N N . ILE A 1 851 ? -17.171 7.319 39.871 1.00 63.53 851 ILE A N 1
ATOM 7073 C CA . ILE A 1 851 ? -17.508 8.175 38.715 1.00 63.53 851 ILE A CA 1
ATOM 7074 C C . ILE A 1 851 ? -18.096 7.352 37.572 1.00 63.53 851 ILE A C 1
ATOM 7076 O O . ILE A 1 851 ? -17.810 6.135 37.472 1.00 63.53 851 ILE A O 1
#

Secondary structure (DSSP, 8-state):
--SSSSSSSSSSS--S---STTSS-HHHHHHHHHHHHHHHHT-HHHHHHHHHHHHHHHHHH--SHHHHHHHHHHHHHHHHHHHHTT-HHHHHHHHHHHHHHHSSTT--S--HHHHHHHHHHHHHHS-EEEEEES-SPPP----TT--SSSBEEEEBTT-TTGGG-TT--EEEEEEETTSPPPHHHHHHHHHHHHHT-EEEEEEE-TTTHHHHHHGGGGHHHHHHHHHHHHTTTTS-EEEEESTTHHHH--GGGHHHHHHHHHHHHHHHHTT-TTEEEEE--BSS-SS---GGGG---TTT-SEEEEEEEE-SSGGG-TT--HHHHHHTT-GGG--HHHHHHHHHHHTTTSS-EEEEEEEE-SEETTT--B-HHHHHHHHHHHHHHHHHH-TTEEEEEE-----TT-SEE----HHHHHHHHHHTTSTTBPBTTB--S---EEE-TT-EE-SEEEEEEEEE-TT----EEEEEETTEEEEEE-STTT-EEEEPPSEEEEEEEEEE-GGG-EEEEEEEEEEPP------EEEETTEEPP-SS--EEETTEEEEEHHHHHHHTT-EEEEETTTTEEEEEETTEEEEEETT-SEEEETTEEEE-SS--EEETTEEEEEHHHHHHHTTEEEEEETTTTEEEEEE---PPPPPBSS--HHHHH-GGGEEEEEEEEEEEEE--EE-TTT--EE---EEEEEEE------TTSSSS--------S-S-------S------------EE-TT--EE-------S-----------S------TTS---------PPP---------TT------------------------TT---------SSEEEEEEEEEEEEE-

Foldseek 3Di:
DPPPPPVPPVPPPPPDDPDDPPQFDPVLVVLVVQCVVCVVVVVLVSLLVSLVVNLVRLVVGHLAQVSLVSNLVSLQSNLVSCVVVQNLQVSLVSLVVSLVSLPDPRHPDNPVLSNLLSVLSNLQSDWDKWKKWFDDAFDDQPFAPFDSAFAFEEAELPAPCRVVQPWGAEYEYEDEQPDADDPSNVVVLVVCVVLVHAYEYEHEHPVQLVCLQVVVVSLVVLVNVLVSLVVNLVHAYAYEYRAQSLAVDEQVSQVSLLVNLQVSLVSNVVRHSRYFYEHEHELAYPYPHDVVSNDNDPVSHQEYEYAQEEALADQLDPPDDPSVCSSCCYRLSVQRCSSNVVVCVPPLPNHAYAPSEYFFFQAFDVVRDGNNVVSLVSVQSNLQPCCAVRSSNHYYYYHQDDDPPGGGHRHLDDSNVVSVVVSCLAQSYRTSNRGHPTHMDIDAAAAEDEQKIKMFIDIRHRSWDFQKKWKDKQNHTFDMARHPSTIDIGGDDAAWIWIKIWTATPPRDIDIDIGTYHYHDDDDQQEWEAEANHTFDDPDTWDQDPNFTWGQLCRNLVSLVWDWDADPVQQWIWIDDDQWIWIAHANHQWIATNNRTDGHPGGFHAHPNTTIGGPQCSQVSSQWHWDAPPVNNYIYIYHDPWDKDDKAQDDPPVCVVCVVQKDKAKWKKKKKQFQWDQDPPPRDTDGDRDIDIDTDGDPPDPPPPPPPPPDDDPDDPDDDDDDDDDDDDKDWDDDDADWDADPVGDTDDDDDDDDDDDDDDDDDDDDDDDDDDDDDPGDDDDDDDDDDDDDTDIFDADPVRDTDDDPPPPPPPPPPPPPCSPDPPPDDDDDDDDDDPMDMDMGMIMMMTGD

Radius of gyration: 42.53 Å; chains: 1; bounding box: 94×85×171 Å

pLDDT: mean 77.68, std 24.87, range [23.94, 98.88]

Sequence (851 aa):
MKRLLLLLLVFVLLGGNLVYAYEYPTEFWDWNSKYEKALAKKNYDDIIYYGTKQIKMIERYSIDRDGLNMLRNRLNAVGDAHAVQGSYDAAADMFRKYIQYSDAEDCTDHDWDGLRAAKAKVLQYESQIRIFSDVGKTVYFGEENEPENGVLYGASSDGAIRQQLDHESIVLLYQELGHSVNDWSREIFKQARSKGLVVEFALNCPEEREDIFRIRSYTSNLSEISEFLAEYEDVPVLLRFGAEFNEWSKPEDAAAFVTAFRYVSDFFKTRNENVAMVWSPLQEGKWDIQLEDFYPGDHYVDWIGISAYSNYYHQGNPDTEEKYEIVYKSGVNADPVLAVSEIVETFGQNKPVLIAESGFSHKTYPTGENTMNWAVKRMKEFYSYLPMVYPQIKGVAYFDRFYEGEPNDYSLKGDLKETYLKMIQNPRMIQQGNETSFSYRELKDGSQVDRMTGIYTYAHLYGQTTKKVTYYIDGKWAGESTDMPFGVYLEFGKGAKQLRVVAEGDWGAKTEKTFTLNASSWQTNDVDVFVDDKEVQFDQPPVIYNNRTLVPLRAVFEALGATVNWDGNTKTVTGKKDRRTVTLTIGSNVMYLNQKPIFLDVPAIQVNGRTLVPARAVAEGLGAEVEWLGDISTVWITPIIQQWSDWETKLPSEVRNNQEDYYIEEKEQYRYRDTEYRDTKNQELKRSSGWILEESWSEKGDWSDWTTKVRTETEFLQRESREVIEDTTYLFAHYCTGYITDVENRYYTRTYDFHSECLYHELGWFHEYELTEMEDGVGYRYGDYRCSNTCFRWYKLDENHTYRTEYRYRDIDYYYSYYRISDWSDYEDDYPGRKSGREIEERTVYRWKHI